Protein AF-0000000068982696 (afdb_homodimer)

Solvent-accessible surface area (backbone atoms only — not comparable to full-atom values): 43319 Å² total; per-residue (Å²): 103,42,32,35,38,34,48,49,33,62,62,40,74,55,32,46,50,93,62,37,48,34,61,42,66,50,52,76,34,31,22,33,53,43,37,49,58,43,50,60,74,65,67,52,79,41,38,38,39,28,29,24,48,69,35,64,60,50,55,68,69,53,71,69,84,76,60,41,81,28,71,33,89,66,88,45,38,60,27,46,47,56,51,49,44,51,91,78,49,61,61,69,41,34,32,36,36,41,50,18,42,29,33,55,49,49,59,67,50,52,52,50,38,53,67,60,36,80,62,45,32,12,36,41,33,47,75,45,96,74,43,79,82,39,29,19,55,40,65,56,98,90,34,70,53,36,58,40,43,49,92,74,38,48,77,73,51,66,67,40,35,37,29,56,52,76,35,36,24,34,31,24,49,55,50,70,60,42,54,82,68,58,57,42,90,56,99,79,57,34,21,52,52,56,52,48,49,40,53,33,40,76,67,72,43,52,68,42,76,45,65,63,93,50,76,65,31,56,44,60,50,62,30,38,61,44,43,35,52,51,36,50,53,51,39,48,52,55,43,50,54,42,41,77,63,51,40,44,57,75,41,68,87,35,49,44,62,24,58,46,81,47,70,36,54,63,24,38,40,33,40,57,24,38,38,29,45,54,31,38,38,28,36,43,21,37,37,36,38,44,24,38,41,25,37,29,40,37,24,38,50,17,36,38,36,40,41,22,42,37,29,42,25,41,38,29,32,48,21,40,38,28,39,45,19,36,39,29,53,58,20,40,37,30,38,45,22,38,35,16,36,51,21,36,36,28,42,19,38,36,29,45,41,18,34,42,48,29,50,22,40,42,36,34,28,43,37,24,41,47,18,41,43,30,45,43,24,34,45,39,25,63,80,88,84,53,76,32,48,33,38,36,26,39,47,16,37,36,25,35,45,17,37,40,35,38,61,31,40,39,20,38,46,12,34,34,38,62,50,13,47,41,67,60,66,41,57,57,56,21,35,36,38,11,58,71,81,89,82,87,72,84,86,67,77,79,76,69,69,76,129,102,42,32,34,39,33,47,49,32,61,60,37,72,67,49,73,54,91,63,37,49,35,63,42,68,50,52,75,35,30,22,32,53,43,37,49,58,42,50,60,76,65,68,51,79,40,39,36,39,26,29,24,48,67,34,63,59,51,56,70,70,54,72,70,84,76,59,40,80,29,70,34,89,66,88,45,37,60,27,48,47,57,52,48,44,50,92,78,50,60,60,68,40,35,32,37,35,42,48,18,42,28,32,53,48,48,59,68,50,51,51,49,39,53,67,60,36,78,63,46,33,12,34,40,32,48,74,43,94,73,43,81,82,39,29,19,55,39,66,56,97,89,34,72,52,38,58,38,44,49,93,74,39,49,78,74,50,66,68,41,34,38,28,57,52,76,35,35,25,33,30,23,49,53,50,71,60,42,54,83,67,59,60,39,90,56,98,81,56,33,21,52,50,58,54,48,48,38,52,33,40,75,66,71,43,51,67,42,77,44,65,60,94,50,76,64,30,57,45,60,51,60,31,64,66,44,43,52,52,50,38,53,53,49,44,48,49,56,46,50,55,42,17,70,61,16,34,40,43,67,40,69,87,37,48,45,64,25,59,48,80,46,70,35,48,51,23,39,41,31,38,56,23,36,38,30,44,56,31,39,38,27,35,43,20,36,36,35,38,44,23,37,42,27,36,28,40,37,24,38,50,16,36,40,36,39,42,23,41,37,30,43,27,41,38,28,34,48,21,40,38,28,37,46,18,37,39,31,53,58,21,39,38,30,38,44,21,37,35,14,35,52,20,36,38,27,45,20,38,36,29,45,42,17,34,40,49,29,49,24,39,43,34,36,27,42,37,26,40,48,19,41,43,29,45,43,23,34,44,40,26,62,69,88,61,47,76,33,49,34,38,36,26,41,47,17,37,38,25,31,47,18,37,40,35,38,62,30,40,39,20,36,46,13,35,34,38,62,48,13,57,42,69,60,68,42,58,59,68,34,80,49,75,43,75,40,73,70,44,75,44,76,86,52,77,78,89,74,87,82,131

InterPro domains:
  IPR001451 Hexapeptide repeat [PF00132] (279-310)
  IPR001451 Hexapeptide repeat [PF00132] (312-347)
  IPR001451 Hexapeptide repeat [PF00132] (390-424)
  IPR005882 Bifunctional protein GlmU [MF_01631] (1-447)
  IPR005882 Bifunctional protein GlmU [TIGR01173] (3-450)
  IPR011004 Trimeric LpxA-like superfamily [SSF51161] (250-431)
  IPR025877 MobA-like NTP transferase [PF12804] (5-120)
  IPR029044 Nucleotide-diphospho-sugar transferases [G3DSA:3.90.550.10] (1-222)
  IPR029044 Nucleotide-diphospho-sugar transferases [SSF53448] (1-318)
  IPR038009 GlmU, C-terminal LbH domain [cd03353] (246-438)
  IPR050065 Bifunctional protein GlmU-like [PTHR43584] (3-422)

pLDDT: mean 94.71, std 6.11, range [42.78, 98.94]

Organism: NCBI:txid743974

Structure (mmCIF, N/CA/C/O backbone):
data_AF-0000000068982696-model_v1
#
loop_
_entity.id
_entity.type
_entity.pdbx_description
1 polymer 'Bifunctional protein GlmU'
#
loop_
_atom_site.group_PDB
_atom_site.id
_atom_site.type_symbol
_atom_site.label_atom_id
_atom_site.label_alt_id
_atom_site.label_comp_id
_atom_site.label_asym_id
_atom_site.label_entity_id
_atom_site.label_seq_id
_atom_site.pdbx_PDB_ins_code
_atom_site.Cartn_x
_atom_site.Cartn_y
_atom_site.Cartn_z
_atom_site.occupancy
_atom_site.B_iso_or_equiv
_atom_site.auth_seq_id
_atom_site.auth_comp_id
_atom_site.auth_asym_id
_atom_site.auth_atom_id
_atom_site.pdbx_PDB_model_num
ATOM 1 N N . MET A 1 1 ? -44.125 -9.344 9.398 1 91.38 1 MET A N 1
ATOM 2 C CA . MET A 1 1 ? -43.375 -9.297 8.148 1 91.38 1 MET A CA 1
ATOM 3 C C . MET A 1 1 ? -42.25 -8.258 8.227 1 91.38 1 MET A C 1
ATOM 5 O O . MET A 1 1 ? -42.469 -7.145 8.711 1 91.38 1 MET A O 1
ATOM 9 N N . LEU A 1 2 ? -41.094 -8.656 7.824 1 96.94 2 LEU A N 1
ATOM 10 C CA . LEU A 1 2 ? -39.938 -7.762 7.895 1 96.94 2 LEU A CA 1
ATOM 11 C C . LEU A 1 2 ? -39.375 -7.484 6.5 1 96.94 2 LEU A C 1
ATOM 13 O O . LEU A 1 2 ? -39.188 -8.406 5.707 1 96.94 2 LEU A O 1
ATOM 17 N N . ASN A 1 3 ? -39.219 -6.215 6.203 1 97.94 3 ASN A N 1
ATOM 18 C CA . ASN A 1 3 ? -38.562 -5.766 4.98 1 97.94 3 ASN A CA 1
ATOM 19 C C . ASN A 1 3 ? -37.281 -4.977 5.281 1 97.94 3 ASN A C 1
ATOM 21 O O . ASN A 1 3 ? -37.125 -4.414 6.371 1 97.94 3 ASN A O 1
ATOM 25 N N . ILE A 1 4 ? -36.375 -5.043 4.324 1 98.5 4 ILE A N 1
ATOM 26 C CA . ILE A 1 4 ? -35.156 -4.266 4.449 1 98.5 4 ILE A CA 1
ATOM 27 C C . ILE A 1 4 ? -35.031 -3.32 3.256 1 98.5 4 ILE A C 1
ATOM 29 O O . ILE A 1 4 ? -35.219 -3.725 2.109 1 98.5 4 ILE A O 1
ATOM 33 N N . ILE A 1 5 ? -34.781 -2.082 3.52 1 98.56 5 ILE A N 1
ATOM 34 C CA . ILE A 1 5 ? -34.5 -1.074 2.506 1 98.56 5 ILE A CA 1
ATOM 35 C C . ILE A 1 5 ? -33.062 -0.605 2.645 1 98.56 5 ILE A C 1
ATOM 37 O O . ILE A 1 5 ? -32.656 -0.122 3.707 1 98.56 5 ILE A O 1
ATOM 41 N N . ILE A 1 6 ? -32.281 -0.773 1.6 1 98.38 6 ILE A N 1
ATOM 42 C CA . ILE A 1 6 ? -30.875 -0.358 1.62 1 98.38 6 ILE A CA 1
ATOM 43 C C . ILE A 1 6 ? -30.672 0.802 0.649 1 98.38 6 ILE A C 1
ATOM 45 O O . ILE A 1 6 ? -30.906 0.661 -0.554 1 98.38 6 ILE A O 1
ATOM 49 N N . LEU A 1 7 ? -30.266 1.928 1.17 1 97.25 7 LEU A N 1
ATOM 50 C CA . LEU A 1 7 ? -29.984 3.096 0.346 1 97.25 7 LEU A CA 1
ATOM 51 C C . LEU A 1 7 ? -28.578 3.004 -0.26 1 97.25 7 LEU A C 1
ATOM 53 O O . LEU A 1 7 ? -27.578 3.121 0.453 1 97.25 7 LEU A O 1
ATOM 57 N N . ALA A 1 8 ? -28.484 2.854 -1.595 1 95.69 8 ALA A N 1
ATOM 58 C CA . ALA A 1 8 ? -27.219 2.666 -2.279 1 95.69 8 ALA A CA 1
ATOM 59 C C . ALA A 1 8 ? -27.156 3.49 -3.561 1 95.69 8 ALA A C 1
ATOM 61 O O . ALA A 1 8 ? -26.562 3.061 -4.555 1 95.69 8 ALA A O 1
ATOM 62 N N . GLY A 1 9 ? -27.766 4.688 -3.537 1 91.38 9 GLY A N 1
ATOM 63 C CA . GLY A 1 9 ? -27.875 5.441 -4.773 1 91.38 9 GLY A CA 1
ATOM 64 C C . GLY A 1 9 ? -26.953 6.637 -4.836 1 91.38 9 GLY A C 1
ATOM 65 O O . GLY A 1 9 ? -26.828 7.289 -5.875 1 91.38 9 GLY A O 1
ATOM 66 N N . GLY A 1 10 ? -26.188 6.91 -3.855 1 85.19 10 GLY A N 1
ATOM 67 C CA . GLY A 1 10 ? -25.391 8.125 -3.795 1 85.19 10 GLY A CA 1
ATOM 68 C C . GLY A 1 10 ? -24.219 8.109 -4.746 1 85.19 10 GLY A C 1
ATOM 69 O O . GLY A 1 10 ? -23.625 7.059 -4.996 1 85.19 10 GLY A O 1
ATOM 70 N N . LYS A 1 11 ? -23.844 9.312 -5.312 1 81.75 11 LYS A N 1
ATOM 71 C CA . LYS A 1 11 ? -22.75 9.469 -6.277 1 81.75 11 LYS A CA 1
ATOM 72 C C . LYS A 1 11 ? -21.391 9.273 -5.617 1 81.75 11 LYS A C 1
ATOM 74 O O . LYS A 1 11 ? -20.516 8.633 -6.188 1 81.75 11 LYS A O 1
ATOM 79 N N . GLY A 1 12 ? -21.281 9.773 -4.453 1 87.31 12 GLY A N 1
ATOM 80 C CA . GLY A 1 12 ? -20 9.68 -3.766 1 87.31 12 GLY A CA 1
ATOM 81 C C . GLY A 1 12 ? -18.891 10.461 -4.453 1 87.31 12 GLY A C 1
ATOM 82 O O . GLY A 1 12 ? -17.797 9.938 -4.676 1 87.31 12 GLY A O 1
ATOM 83 N N . THR A 1 13 ? -19.094 11.742 -4.793 1 88 13 THR A N 1
ATOM 84 C CA . THR A 1 13 ? -18.203 12.578 -5.586 1 88 13 THR A CA 1
ATOM 85 C C . THR A 1 13 ? -16.859 12.766 -4.883 1 88 13 THR A C 1
ATOM 87 O O . THR A 1 13 ? -15.82 12.867 -5.535 1 88 13 THR A O 1
ATOM 90 N N . ARG A 1 14 ? -16.828 12.68 -3.613 1 90.69 14 ARG A N 1
ATOM 91 C CA . ARG A 1 14 ? -15.625 12.922 -2.838 1 90.69 14 ARG A CA 1
ATOM 92 C C . ARG A 1 14 ? -14.672 11.727 -2.908 1 90.69 14 ARG A C 1
ATOM 94 O O . ARG A 1 14 ? -13.508 11.836 -2.537 1 90.69 14 ARG A O 1
ATOM 101 N N . MET A 1 15 ? -15.164 10.641 -3.369 1 93.31 15 MET A N 1
ATOM 102 C CA . MET A 1 15 ? -14.328 9.453 -3.549 1 93.31 15 MET A CA 1
ATOM 103 C C . MET A 1 15 ? -13.406 9.617 -4.758 1 93.31 15 MET A C 1
ATOM 105 O O . MET A 1 15 ? -12.391 8.93 -4.867 1 93.31 15 MET A O 1
ATOM 109 N N . LYS A 1 16 ? -13.812 10.516 -5.723 1 94.06 16 LYS A N 1
ATOM 110 C CA . LYS A 1 16 ? -13.086 10.727 -6.973 1 94.06 16 LYS A CA 1
ATOM 111 C C . LYS A 1 16 ? -12.836 9.398 -7.688 1 94.06 16 LYS A C 1
ATOM 113 O O . LYS A 1 16 ? -11.703 9.102 -8.07 1 94.06 16 LYS A O 1
ATOM 118 N N . SER A 1 17 ? -13.836 8.68 -7.867 1 93.56 17 SER A N 1
ATOM 119 C CA . SER A 1 17 ? -13.781 7.355 -8.469 1 93.56 17 SER A CA 1
ATOM 120 C C . SER A 1 17 ? -14.891 7.176 -9.508 1 93.56 17 SER A C 1
ATOM 122 O O . SER A 1 17 ? -15.961 7.766 -9.383 1 93.56 17 SER A O 1
ATOM 124 N N . VAL A 1 18 ? -14.555 6.359 -10.453 1 89.69 18 VAL A N 1
ATOM 125 C CA . VAL A 1 18 ? -15.586 5.949 -11.398 1 89.69 18 VAL A CA 1
ATOM 126 C C . VAL A 1 18 ? -16.5 4.906 -10.758 1 89.69 18 VAL A C 1
ATOM 128 O O . VAL A 1 18 ? -17.688 4.82 -11.086 1 89.69 18 VAL A O 1
ATOM 131 N N . LYS A 1 19 ? -16.031 4.211 -9.883 1 91.81 19 LYS A N 1
ATOM 132 C CA . LYS A 1 19 ? -16.781 3.18 -9.164 1 91.81 19 LYS A CA 1
ATOM 133 C C . LYS A 1 19 ? -17.672 3.793 -8.102 1 91.81 19 LYS A C 1
ATOM 135 O O . LYS A 1 19 ? -17.234 4.633 -7.312 1 91.81 19 LYS A O 1
ATOM 140 N N . PRO A 1 20 ? -18.922 3.346 -8.094 1 94.12 20 PRO A N 1
ATOM 141 C CA . PRO A 1 20 ? -19.812 3.844 -7.051 1 94.12 20 PRO A CA 1
ATOM 142 C C . PRO A 1 20 ? -19.234 3.666 -5.648 1 94.12 20 PRO A C 1
ATOM 144 O O . PRO A 1 20 ? -18.531 2.688 -5.387 1 94.12 20 PRO A O 1
ATOM 147 N N . LYS A 1 21 ? -19.641 4.574 -4.809 1 94.25 21 LYS A N 1
ATOM 148 C CA . LYS A 1 21 ? -19.125 4.594 -3.445 1 94.25 21 LYS A CA 1
ATOM 149 C C . LYS A 1 21 ? -19.391 3.271 -2.734 1 94.25 21 LYS A C 1
ATOM 151 O O . LYS A 1 21 ? -18.531 2.744 -2.043 1 94.25 21 LYS A O 1
ATOM 156 N N . VAL A 1 22 ? -20.547 2.699 -2.936 1 96.5 22 VAL A N 1
ATOM 157 C CA . VAL A 1 22 ? -20.984 1.514 -2.203 1 96.5 22 VAL A CA 1
ATOM 158 C C . VAL A 1 22 ? -20.203 0.293 -2.697 1 96.5 22 VAL A C 1
ATOM 160 O O . VAL A 1 22 ? -20.234 -0.768 -2.068 1 96.5 22 VAL A O 1
ATOM 163 N N . LEU A 1 23 ? -19.5 0.476 -3.836 1 96.19 23 LEU A N 1
ATOM 164 C CA . LEU A 1 23 ? -18.719 -0.63 -4.371 1 96.19 23 LEU A CA 1
ATOM 165 C C . LEU A 1 23 ? -17.266 -0.528 -3.924 1 96.19 23 LEU A C 1
ATOM 167 O O . LEU A 1 23 ? -16.469 -1.426 -4.195 1 96.19 23 LEU A O 1
ATOM 171 N N . GLN A 1 24 ? -16.922 0.599 -3.289 1 96.25 24 GLN A N 1
ATOM 172 C CA . GLN A 1 24 ? -15.578 0.673 -2.709 1 96.25 24 GLN A CA 1
ATOM 173 C C . GLN A 1 24 ? -15.375 -0.421 -1.666 1 96.25 24 GLN A C 1
ATOM 175 O O . GLN A 1 24 ? -16.328 -0.862 -1.021 1 96.25 24 GLN A O 1
ATOM 180 N N . THR A 1 25 ? -14.109 -0.812 -1.493 1 96.56 25 THR A N 1
ATOM 181 C CA . THR A 1 25 ? -13.891 -2.021 -0.711 1 96.56 25 THR A CA 1
ATOM 182 C C . THR A 1 25 ? -13.352 -1.678 0.677 1 96.56 25 THR A C 1
ATOM 184 O O . THR A 1 25 ? -12.539 -0.761 0.826 1 96.56 25 THR A O 1
ATOM 187 N N . LEU A 1 26 ? -13.852 -2.338 1.652 1 98 26 LEU A N 1
ATOM 188 C CA . LEU A 1 26 ? -13.414 -2.371 3.045 1 98 26 LEU A CA 1
ATOM 189 C C . LEU A 1 26 ? -13.102 -3.799 3.48 1 98 26 LEU A C 1
ATOM 191 O O . LEU A 1 26 ? -13.961 -4.676 3.422 1 98 26 LEU A O 1
ATOM 195 N N . ALA A 1 27 ? -11.82 -4.031 3.908 1 97.44 27 ALA A N 1
ATOM 196 C CA . ALA A 1 27 ? -11.344 -5.367 4.262 1 97.44 27 ALA A CA 1
ATOM 197 C C . ALA A 1 27 ? -11.57 -6.352 3.121 1 97.44 27 ALA A C 1
ATOM 199 O O . ALA A 1 27 ? -12.016 -7.48 3.348 1 97.44 27 ALA A O 1
ATOM 200 N N . GLY A 1 28 ? -11.43 -5.867 1.941 1 95.19 28 GLY A N 1
ATOM 201 C CA . GLY A 1 28 ? -11.445 -6.719 0.762 1 95.19 28 GLY A CA 1
ATOM 202 C C . GLY A 1 28 ? -12.844 -6.953 0.217 1 95.19 28 GLY A C 1
ATOM 203 O O . GLY A 1 28 ? -13.016 -7.652 -0.785 1 95.19 28 GLY A O 1
ATOM 204 N N . LYS A 1 29 ? -13.797 -6.348 0.81 1 96.19 29 LYS A N 1
ATOM 205 C CA . LYS A 1 29 ? -15.203 -6.551 0.445 1 96.19 29 LYS A CA 1
ATOM 206 C C . LYS A 1 29 ? -15.898 -5.219 0.189 1 96.19 29 LYS A C 1
ATOM 208 O O . LYS A 1 29 ? -15.703 -4.258 0.936 1 96.19 29 LYS A O 1
ATOM 213 N N . PRO A 1 30 ? -16.75 -5.168 -0.895 1 97.25 30 PRO A N 1
ATOM 214 C CA . PRO A 1 30 ? -17.484 -3.922 -1.114 1 97.25 30 PRO A CA 1
ATOM 215 C C . PRO A 1 30 ? -18.297 -3.498 0.106 1 97.25 30 PRO A C 1
ATOM 217 O O . PRO A 1 30 ? -18.812 -4.348 0.832 1 97.25 30 PRO A O 1
ATOM 220 N N . LEU A 1 31 ? -18.438 -2.195 0.302 1 98.06 31 LEU A N 1
ATOM 221 C CA . LEU A 1 31 ? -19.234 -1.678 1.411 1 98.06 31 LEU A CA 1
ATOM 222 C C . LEU A 1 31 ? -20.641 -2.287 1.408 1 98.06 31 LEU A C 1
ATOM 224 O O . LEU A 1 31 ? -21.109 -2.785 2.436 1 98.06 31 LEU A O 1
ATOM 228 N N . LEU A 1 32 ? -21.188 -2.322 0.237 1 97.56 32 LEU A N 1
ATOM 229 C CA . LEU A 1 32 ? -22.547 -2.836 0.088 1 97.56 32 LEU A CA 1
ATOM 230 C C . LEU A 1 32 ? -22.609 -4.32 0.433 1 97.56 32 LEU A C 1
ATOM 232 O O . LEU A 1 32 ? -23.594 -4.789 1 1 97.56 32 LEU A O 1
ATOM 236 N N . ARG A 1 33 ? -21.656 -5.059 0.091 1 97.56 33 ARG A N 1
ATOM 237 C CA . ARG A 1 33 ? -21.625 -6.488 0.378 1 97.56 33 ARG A CA 1
ATOM 238 C C . ARG A 1 33 ? -21.625 -6.746 1.881 1 97.56 33 ARG A C 1
ATOM 240 O O . ARG A 1 33 ? -22.25 -7.691 2.355 1 97.56 33 ARG A O 1
ATOM 247 N N . HIS A 1 34 ? -20.906 -5.934 2.654 1 98 34 HIS A N 1
ATOM 248 C CA . HIS A 1 34 ? -20.953 -6.039 4.109 1 98 34 HIS A CA 1
ATOM 249 C C . HIS A 1 34 ? -22.391 -5.926 4.621 1 98 34 HIS A C 1
ATOM 251 O O . HIS A 1 34 ? -22.812 -6.727 5.457 1 98 34 HIS A O 1
ATOM 257 N N . VAL A 1 35 ? -23.078 -4.961 4.129 1 98.06 35 VAL A N 1
ATOM 258 C CA . VAL A 1 35 ? -24.453 -4.699 4.547 1 98.06 35 VAL A CA 1
ATOM 259 C C . VAL A 1 35 ? -25.328 -5.883 4.176 1 98.06 35 VAL A C 1
ATOM 261 O O . VAL A 1 35 ? -26.078 -6.402 5.016 1 98.06 35 VAL A O 1
ATOM 264 N N . LEU A 1 36 ? -25.172 -6.352 2.969 1 97.5 36 LEU A N 1
ATOM 265 C CA . LEU A 1 36 ? -26 -7.441 2.465 1 97.5 36 LEU A CA 1
ATOM 266 C C . LEU A 1 36 ? -25.734 -8.727 3.242 1 97.5 36 LEU A C 1
ATOM 268 O O . LEU A 1 36 ? -26.656 -9.484 3.533 1 97.5 36 LEU A O 1
ATOM 272 N N . ASP A 1 37 ? -24.531 -8.992 3.541 1 96.44 37 ASP A N 1
ATOM 273 C CA . ASP A 1 37 ? -24.188 -10.195 4.301 1 96.44 37 ASP A CA 1
ATOM 274 C C . ASP A 1 37 ? -24.859 -10.188 5.672 1 96.44 37 ASP A C 1
ATOM 276 O O . ASP A 1 37 ? -25.375 -11.211 6.117 1 96.44 37 ASP A O 1
ATOM 280 N N . THR A 1 38 ? -24.875 -9.047 6.34 1 97 38 THR A N 1
ATOM 281 C CA . THR A 1 38 ? -25.547 -8.914 7.633 1 97 38 THR A CA 1
ATOM 282 C C . THR A 1 38 ? -27.047 -9.094 7.48 1 97 38 THR A C 1
ATOM 284 O O . THR A 1 38 ? -27.688 -9.789 8.281 1 97 38 THR A O 1
ATOM 287 N N . CYS A 1 39 ? -27.578 -8.539 6.441 1 96.12 39 CYS A N 1
ATOM 288 C CA . CYS A 1 39 ? -29.016 -8.586 6.188 1 96.12 39 CYS A CA 1
ATOM 289 C C . CYS A 1 39 ? -29.469 -10.016 5.93 1 96.12 39 CYS A C 1
ATOM 291 O O . CYS A 1 39 ? -30.578 -10.398 6.312 1 96.12 39 CYS A O 1
ATOM 293 N N . ARG A 1 40 ? -28.641 -10.758 5.266 1 95.25 40 ARG A N 1
ATOM 294 C CA . ARG A 1 40 ? -28.984 -12.141 4.957 1 95.25 40 ARG A CA 1
ATOM 295 C C . ARG A 1 40 ? -29.266 -12.938 6.227 1 95.25 40 ARG A C 1
ATOM 297 O O . ARG A 1 40 ? -30.156 -13.789 6.246 1 95.25 40 ARG A O 1
ATOM 304 N N . ALA A 1 41 ? -28.641 -12.594 7.242 1 95 41 ALA A N 1
ATOM 305 C CA . ALA A 1 41 ? -28.781 -13.305 8.508 1 95 41 ALA A CA 1
ATOM 306 C C . ALA A 1 41 ? -30.078 -12.93 9.219 1 95 41 ALA A C 1
ATOM 308 O O . ALA A 1 41 ? -30.5 -13.617 10.148 1 95 41 ALA A O 1
ATOM 309 N N . LEU A 1 42 ? -30.734 -11.883 8.805 1 96.19 42 LEU A N 1
ATOM 310 C CA . LEU A 1 42 ? -31.969 -11.422 9.414 1 96.19 42 LEU A CA 1
ATOM 311 C C . LEU A 1 42 ? -33.188 -12.164 8.836 1 96.19 42 LEU A C 1
ATOM 313 O O . LEU A 1 42 ? -34.281 -12.125 9.406 1 96.19 42 LEU A O 1
ATOM 317 N N . ASN A 1 43 ? -33.031 -12.867 7.758 1 92.88 43 ASN A N 1
ATOM 318 C CA . ASN A 1 43 ? -34.062 -13.633 7.094 1 92.88 43 ASN A CA 1
ATOM 319 C C . ASN A 1 43 ? -35.312 -12.789 6.863 1 92.88 43 ASN A C 1
ATOM 321 O O . ASN A 1 43 ? -36.438 -13.195 7.23 1 92.88 43 ASN A O 1
ATOM 325 N N . ALA A 1 44 ? -35.219 -11.648 6.281 1 95.88 44 ALA A N 1
ATOM 326 C CA . ALA A 1 44 ? -36.344 -10.758 5.984 1 95.88 44 ALA A CA 1
ATOM 327 C C . ALA A 1 44 ? -37.156 -11.281 4.801 1 95.88 44 ALA A C 1
ATOM 329 O O . ALA A 1 44 ? -36.656 -12.086 4.008 1 95.88 44 ALA A O 1
ATOM 330 N N . ASP A 1 45 ? -38.375 -10.836 4.738 1 96.19 45 ASP A N 1
ATOM 331 C CA . ASP A 1 45 ? -39.25 -11.25 3.652 1 96.19 45 ASP A CA 1
ATOM 332 C C . ASP A 1 45 ? -38.812 -10.633 2.324 1 96.19 45 ASP A C 1
ATOM 334 O O . ASP A 1 45 ? -38.875 -11.281 1.282 1 96.19 45 ASP A O 1
ATOM 338 N N . ASN A 1 46 ? -38.406 -9.414 2.383 1 96.19 46 ASN A N 1
ATOM 339 C CA . ASN A 1 46 ? -37.938 -8.688 1.201 1 96.19 46 ASN A CA 1
ATOM 340 C C . ASN A 1 46 ? -36.75 -7.789 1.519 1 96.19 46 ASN A C 1
ATOM 342 O O . ASN A 1 46 ? -36.656 -7.238 2.615 1 96.19 46 ASN A O 1
ATOM 346 N N . THR A 1 47 ? -35.875 -7.77 0.532 1 97.88 47 THR A N 1
ATOM 347 C CA . THR A 1 47 ? -34.812 -6.797 0.561 1 97.88 47 THR A CA 1
ATOM 348 C C . THR A 1 47 ? -34.844 -5.895 -0.669 1 97.88 47 THR A C 1
ATOM 350 O O . THR A 1 47 ? -34.719 -6.371 -1.799 1 97.88 47 THR A O 1
ATOM 353 N N . ILE A 1 48 ? -35.094 -4.621 -0.451 1 98 48 ILE A N 1
ATOM 354 C CA . ILE A 1 48 ? -35.156 -3.625 -1.514 1 98 48 ILE A CA 1
ATOM 355 C C . ILE A 1 48 ? -33.875 -2.801 -1.554 1 98 48 ILE A C 1
ATOM 357 O O . ILE A 1 48 ? -33.531 -2.139 -0.574 1 98 48 ILE A O 1
ATOM 361 N N . LEU A 1 49 ? -33.219 -2.855 -2.656 1 97.75 49 LEU A N 1
ATOM 362 C CA . LEU A 1 49 ? -31.984 -2.102 -2.848 1 97.75 49 LEU A CA 1
ATOM 363 C C . LEU A 1 49 ? -32.219 -0.896 -3.752 1 97.75 49 LEU A C 1
ATOM 365 O O . LEU A 1 49 ? -32.594 -1.052 -4.91 1 97.75 49 LEU A O 1
ATOM 369 N N . ILE A 1 50 ? -31.969 0.294 -3.164 1 97.69 50 ILE A N 1
ATOM 370 C CA . ILE A 1 50 ? -32.125 1.528 -3.93 1 97.69 50 ILE A CA 1
ATOM 371 C C . ILE A 1 50 ? -30.797 1.865 -4.613 1 97.69 50 ILE A C 1
ATOM 373 O O . ILE A 1 50 ? -29.812 2.188 -3.943 1 97.69 50 ILE A O 1
ATOM 377 N N . TYR A 1 51 ? -30.781 1.802 -5.941 1 95.75 51 TYR A N 1
ATOM 378 C CA . TYR A 1 51 ? -29.562 2.137 -6.668 1 95.75 51 TYR A CA 1
ATOM 379 C C . TYR A 1 51 ? -29.766 3.396 -7.504 1 95.75 51 TYR A C 1
ATOM 381 O O . TYR A 1 51 ? -30.891 3.836 -7.723 1 95.75 51 TYR A O 1
ATOM 389 N N . GLY A 1 52 ? -28.703 4.09 -7.922 1 92.94 52 GLY A N 1
ATOM 390 C CA . GLY A 1 52 ? -28.75 5.32 -8.695 1 92.94 52 GLY A CA 1
ATOM 391 C C . GLY A 1 52 ? -27.547 5.512 -9.594 1 92.94 52 GLY A C 1
ATOM 392 O O . GLY A 1 52 ? -27.438 4.879 -10.648 1 92.94 52 GLY A O 1
ATOM 393 N N . TYR A 1 53 ? -26.609 6.328 -9.117 1 84.06 53 TYR A N 1
ATOM 394 C CA . TYR A 1 53 ? -25.422 6.664 -9.891 1 84.06 53 TYR A CA 1
ATOM 395 C C . TYR A 1 53 ? -24.641 5.406 -10.281 1 84.06 53 TYR A C 1
ATOM 397 O O . TYR A 1 53 ? -24.312 4.582 -9.43 1 84.06 53 TYR A O 1
ATOM 405 N N . ASN A 1 54 ? -24.344 5.277 -11.656 1 88.88 54 ASN A N 1
ATOM 406 C CA . ASN A 1 54 ? -23.625 4.125 -12.18 1 88.88 54 ASN A CA 1
ATOM 407 C C . ASN A 1 54 ? -24.188 2.816 -11.625 1 88.88 54 ASN A C 1
ATOM 409 O O . ASN A 1 54 ? -23.438 1.904 -11.289 1 88.88 54 ASN A O 1
ATOM 413 N N . GLY A 1 55 ? -25.469 2.779 -11.555 1 91.44 55 GLY A N 1
ATOM 414 C CA . GLY A 1 55 ? -26.203 1.67 -10.953 1 91.44 55 GLY A CA 1
ATOM 415 C C . GLY A 1 55 ? -25.953 0.347 -11.656 1 91.44 55 GLY A C 1
ATOM 416 O O . GLY A 1 55 ? -25.984 -0.71 -11.023 1 91.44 55 GLY A O 1
ATOM 417 N N . GLN A 1 56 ? -25.609 0.397 -12.891 1 93.31 56 GLN A N 1
ATOM 418 C CA . GLN A 1 56 ? -25.344 -0.841 -13.617 1 93.31 56 GLN A CA 1
ATOM 419 C C . GLN A 1 56 ? -24.125 -1.555 -13.047 1 93.31 56 GLN A C 1
ATOM 421 O O . GLN A 1 56 ? -24.094 -2.783 -12.961 1 93.31 56 GLN A O 1
ATOM 426 N N . MET A 1 57 ? -23.203 -0.81 -12.68 1 94.5 57 MET A N 1
ATOM 427 C CA . MET A 1 57 ? -22.016 -1.394 -12.055 1 94.5 57 MET A CA 1
ATOM 428 C C . MET A 1 57 ? -22.391 -2.141 -10.781 1 94.5 57 MET A C 1
ATOM 430 O O . MET A 1 57 ? -21.828 -3.203 -10.5 1 94.5 57 MET A O 1
ATOM 434 N N . VAL A 1 58 ? -23.312 -1.577 -10.047 1 95.56 58 VAL A N 1
ATOM 435 C CA . VAL A 1 58 ? -23.75 -2.211 -8.805 1 95.56 58 VAL A CA 1
ATOM 436 C C . VAL A 1 58 ? -24.453 -3.525 -9.125 1 95.56 58 VAL A C 1
ATOM 438 O O . VAL A 1 58 ? -24.172 -4.559 -8.516 1 95.56 58 VAL A O 1
ATOM 441 N N . LYS A 1 59 ? -25.281 -3.525 -10.102 1 95 59 LYS A N 1
ATOM 442 C CA . LYS A 1 59 ? -26.031 -4.707 -10.5 1 95 59 LYS A CA 1
ATOM 443 C C . LYS A 1 59 ? -25.109 -5.801 -11.031 1 95 59 LYS A C 1
ATOM 445 O O . LYS A 1 59 ? -25.375 -6.988 -10.836 1 95 59 LYS A O 1
ATOM 450 N N . ASP A 1 60 ? -24.047 -5.371 -11.672 1 95.12 60 ASP A N 1
ATOM 451 C CA . ASP A 1 60 ? -23.078 -6.324 -12.219 1 95.12 60 ASP A CA 1
ATOM 452 C C . ASP A 1 60 ? -22.297 -7.02 -11.109 1 95.12 60 ASP A C 1
ATOM 454 O O . ASP A 1 60 ? -21.984 -8.203 -11.227 1 95.12 60 ASP A O 1
ATOM 458 N N . GLU A 1 61 ? -22.078 -6.328 -10.125 1 94.31 61 GLU A N 1
ATOM 459 C CA . GLU A 1 61 ? -21.219 -6.852 -9.062 1 94.31 61 GLU A CA 1
ATOM 460 C C . GLU A 1 61 ? -22.047 -7.598 -8.016 1 94.31 61 GLU A C 1
ATOM 462 O O . GLU A 1 61 ? -21.578 -8.578 -7.434 1 94.31 61 GLU A O 1
ATOM 467 N N . ILE A 1 62 ? -23.172 -7.051 -7.715 1 95.25 62 ILE A N 1
ATOM 468 C CA . ILE A 1 62 ? -24.062 -7.664 -6.738 1 95.25 62 ILE A CA 1
ATOM 469 C C . ILE A 1 62 ? -25.062 -8.562 -7.457 1 95.25 62 ILE A C 1
ATOM 471 O O . ILE A 1 62 ? -26.062 -8.086 -7.996 1 95.25 62 ILE A O 1
ATOM 475 N N . THR A 1 63 ? -24.859 -9.906 -7.332 1 90.69 63 THR A N 1
ATOM 476 C CA . THR A 1 63 ? -25.641 -10.812 -8.164 1 90.69 63 THR A CA 1
ATOM 477 C C . THR A 1 63 ? -26.609 -11.625 -7.305 1 90.69 63 THR A C 1
ATOM 479 O O . THR A 1 63 ? -27.125 -12.656 -7.75 1 90.69 63 THR A O 1
ATOM 482 N N . ASP A 1 64 ? -26.906 -11.117 -6.199 1 90.75 64 ASP A N 1
ATOM 483 C CA . ASP A 1 64 ? -27.875 -11.797 -5.348 1 90.75 64 ASP A CA 1
ATOM 484 C C . ASP A 1 64 ? -29.234 -11.898 -6.035 1 90.75 64 ASP A C 1
ATOM 486 O O . ASP A 1 64 ? -29.703 -10.938 -6.645 1 90.75 64 ASP A O 1
ATOM 490 N N . SER A 1 65 ? -29.859 -13.078 -5.973 1 85.88 65 SER A N 1
ATOM 491 C CA . SER A 1 65 ? -31.094 -13.336 -6.723 1 85.88 65 SER A CA 1
ATOM 492 C C . SER A 1 65 ? -32.312 -12.859 -5.961 1 85.88 65 SER A C 1
ATOM 494 O O . SER A 1 65 ? -33.406 -12.695 -6.543 1 85.88 65 SER A O 1
ATOM 496 N N . ASP A 1 66 ? -32.25 -12.586 -4.746 1 91.81 66 ASP A N 1
ATOM 497 C CA . ASP A 1 66 ? -33.438 -12.305 -3.938 1 91.81 66 ASP A CA 1
ATOM 498 C C . ASP A 1 66 ? -33.562 -10.812 -3.633 1 91.81 66 ASP A C 1
ATOM 500 O O . ASP A 1 66 ? -34.281 -10.422 -2.715 1 91.81 66 ASP A O 1
ATOM 504 N N . LEU A 1 67 ? -33.031 -9.992 -4.441 1 95.94 67 LEU A N 1
ATOM 505 C CA . LEU A 1 67 ? -33.062 -8.547 -4.215 1 95.94 67 LEU A CA 1
ATOM 506 C C . LEU A 1 67 ? -34.125 -7.902 -5.109 1 95.94 67 LEU A C 1
ATOM 508 O O . LEU A 1 67 ? -34.281 -8.273 -6.277 1 95.94 67 LEU A O 1
ATOM 512 N N . ILE A 1 68 ? -34.844 -6.984 -4.559 1 97.12 68 ILE A N 1
ATOM 513 C CA . ILE A 1 68 ? -35.688 -6.09 -5.328 1 97.12 68 ILE A CA 1
ATOM 514 C C . ILE A 1 68 ? -34.938 -4.785 -5.617 1 97.12 68 ILE A C 1
ATOM 516 O O . ILE A 1 68 ? -34.531 -4.09 -4.695 1 97.12 68 ILE A O 1
ATOM 520 N N . TRP A 1 69 ? -34.844 -4.469 -6.906 1 96.75 69 TRP A N 1
ATOM 521 C CA . TRP A 1 69 ? -34.094 -3.283 -7.316 1 96.75 69 TRP A CA 1
ATOM 522 C C . TRP A 1 69 ? -35.031 -2.105 -7.559 1 96.75 69 TRP A C 1
ATOM 524 O O . TRP A 1 69 ? -36 -2.217 -8.32 1 96.75 69 TRP A O 1
ATOM 534 N N . ALA A 1 70 ? -34.812 -1.04 -6.863 1 96.88 70 ALA A N 1
ATOM 535 C CA . ALA A 1 70 ? -35.562 0.21 -7.082 1 96.88 70 ALA A CA 1
ATOM 536 C C . ALA A 1 70 ? -34.594 1.337 -7.465 1 96.88 70 ALA A C 1
ATOM 538 O O . ALA A 1 70 ? -33.594 1.575 -6.781 1 96.88 70 ALA A O 1
ATOM 539 N N . GLU A 1 71 ? -34.906 2.074 -8.516 1 95.94 71 GLU A N 1
ATOM 540 C CA . GLU A 1 71 ? -34 3.088 -9.039 1 95.94 71 GLU A CA 1
ATOM 541 C C . GLU A 1 71 ? -34.344 4.473 -8.5 1 95.94 71 GLU A C 1
ATOM 543 O O . GLU A 1 71 ? -35.5 4.863 -8.477 1 95.94 71 GLU A O 1
ATOM 548 N N . GLN A 1 72 ? -33.312 5.062 -7.996 1 95.19 72 GLN A N 1
ATOM 549 C CA . GLN A 1 72 ? -33.375 6.5 -7.746 1 95.19 72 GLN A CA 1
ATOM 550 C C . GLN A 1 72 ? -32.688 7.281 -8.859 1 95.19 72 GLN A C 1
ATOM 552 O O . GLN A 1 72 ? -31.484 7.602 -8.75 1 95.19 72 GLN A O 1
ATOM 557 N N . ALA A 1 73 ? -33.344 7.719 -9.82 1 91 73 ALA A N 1
ATOM 558 C CA . ALA A 1 73 ? -32.781 8.328 -11.023 1 91 73 ALA A CA 1
ATOM 559 C C . ALA A 1 73 ? -32.156 9.68 -10.703 1 91 73 ALA A C 1
ATOM 561 O O . ALA A 1 73 ? -31.078 10.008 -11.234 1 91 73 ALA A O 1
ATOM 562 N N . GLU A 1 74 ? -32.844 10.422 -9.867 1 90.69 74 GLU A N 1
ATOM 563 C CA . GLU A 1 74 ? -32.312 11.695 -9.375 1 90.69 74 GLU A CA 1
ATOM 564 C C . GLU A 1 74 ? -32.062 11.641 -7.875 1 90.69 74 GLU A C 1
ATOM 566 O O . GLU A 1 74 ? -32.938 11.219 -7.105 1 90.69 74 GLU A O 1
ATOM 571 N N . GLN A 1 75 ? -30.891 12.031 -7.559 1 88.25 75 GLN A N 1
ATOM 572 C CA . GLN A 1 75 ? -30.547 12.008 -6.145 1 88.25 75 GLN A CA 1
ATOM 573 C C . GLN A 1 75 ? -31.078 13.234 -5.418 1 88.25 75 GLN A C 1
ATOM 575 O O . GLN A 1 75 ? -30.359 14.227 -5.246 1 88.25 75 GLN A O 1
ATOM 580 N N . LEU A 1 76 ? -32.219 13.102 -4.84 1 92 76 LEU A N 1
ATOM 581 C CA . LEU A 1 76 ? -32.906 14.242 -4.246 1 92 76 LEU A CA 1
ATOM 582 C C . LEU A 1 76 ? -32.969 14.109 -2.727 1 92 76 LEU A C 1
ATOM 584 O O . LEU A 1 76 ? -33.844 14.688 -2.082 1 92 76 LEU A O 1
ATOM 588 N N . GLY A 1 77 ? -32.156 13.211 -2.182 1 91.75 77 GLY A N 1
ATOM 589 C CA . GLY A 1 77 ? -32.094 13.07 -0.736 1 91.75 77 GLY A CA 1
ATOM 590 C C . GLY A 1 77 ? -32.469 11.68 -0.258 1 91.75 77 GLY A C 1
ATOM 591 O O . GLY A 1 77 ? -33 10.867 -1.034 1 91.75 77 GLY A O 1
ATOM 592 N N . THR A 1 78 ? -32.312 11.453 1.018 1 93.31 78 THR A N 1
ATOM 593 C CA . THR A 1 78 ? -32.531 10.141 1.619 1 93.31 78 THR A CA 1
ATOM 594 C C . THR A 1 78 ? -34.031 9.805 1.683 1 93.31 78 THR A C 1
ATOM 596 O O . THR A 1 78 ? -34.406 8.648 1.517 1 93.31 78 THR A O 1
ATOM 599 N N . GLY A 1 79 ? -34.812 10.828 2.002 1 96 79 GLY A N 1
ATOM 600 C CA . GLY A 1 79 ? -36.25 10.609 1.979 1 96 79 GLY A CA 1
ATOM 601 C C . GLY A 1 79 ? -36.75 10.18 0.619 1 96 79 GLY A C 1
ATOM 602 O O . GLY A 1 79 ? -37.594 9.273 0.522 1 96 79 GLY A O 1
ATOM 603 N N . HIS A 1 80 ? -36.25 10.867 -0.353 1 96 80 HIS A N 1
ATOM 604 C CA . HIS A 1 80 ? -36.594 10.508 -1.722 1 96 80 HIS A CA 1
ATOM 605 C C . HIS A 1 80 ? -36.188 9.078 -2.045 1 96 80 HIS A C 1
ATOM 607 O O . HIS A 1 80 ? -36.906 8.344 -2.707 1 96 80 HIS A O 1
ATOM 613 N N . ALA A 1 81 ? -35.062 8.688 -1.597 1 96.19 81 ALA A N 1
ATOM 614 C CA . ALA A 1 81 ? -34.562 7.324 -1.811 1 96.19 81 ALA A CA 1
ATOM 615 C C . ALA A 1 81 ? -35.531 6.297 -1.257 1 96.19 81 ALA A C 1
ATOM 617 O O . ALA A 1 81 ? -35.906 5.348 -1.952 1 96.19 81 ALA A O 1
ATOM 618 N N . VAL A 1 82 ? -35.969 6.488 -0.053 1 97.56 82 VAL A N 1
ATOM 619 C CA . VAL A 1 82 ? -36.875 5.543 0.579 1 97.56 82 VAL A CA 1
ATOM 620 C C . VAL A 1 82 ? -38.219 5.566 -0.143 1 97.56 82 VAL A C 1
ATOM 622 O O . VAL A 1 82 ? -38.906 4.535 -0.244 1 97.56 8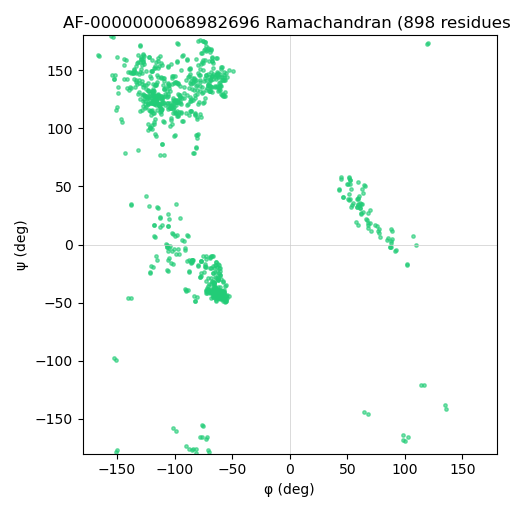2 VAL A O 1
ATOM 625 N N . GLN A 1 83 ? -38.625 6.688 -0.68 1 97.31 83 GLN A N 1
ATOM 626 C CA . GLN A 1 83 ? -39.844 6.785 -1.456 1 97.31 83 GLN A CA 1
ATOM 627 C C . GLN A 1 83 ? -39.844 5.801 -2.621 1 97.31 83 GLN A C 1
ATOM 629 O O . GLN A 1 83 ? -40.875 5.273 -3 1 97.31 83 GLN A O 1
ATOM 634 N N . MET A 1 84 ? -38.688 5.598 -3.182 1 96.81 84 MET A N 1
ATOM 635 C CA . MET A 1 84 ? -38.562 4.699 -4.324 1 96.81 84 MET A CA 1
ATOM 636 C C . MET A 1 84 ? -38.906 3.266 -3.93 1 96.81 84 MET A C 1
ATOM 638 O O . MET A 1 84 ? -39.188 2.432 -4.793 1 96.81 84 MET A O 1
ATOM 642 N N . ALA A 1 85 ? -38.906 2.988 -2.662 1 97.31 85 ALA A N 1
ATOM 643 C CA . ALA A 1 85 ? -39.188 1.641 -2.176 1 97.31 85 ALA A CA 1
ATOM 644 C C . ALA A 1 85 ? -40.719 1.416 -2.029 1 97.31 85 ALA A C 1
ATOM 646 O O . ALA A 1 85 ? -41.156 0.275 -1.933 1 97.31 85 ALA A O 1
ATOM 647 N N . LEU A 1 86 ? -41.562 2.389 -2.014 1 97.44 86 LEU A N 1
ATOM 648 C CA . LEU A 1 86 ? -42.969 2.33 -1.644 1 97.44 86 LEU A CA 1
ATOM 649 C C . LEU A 1 86 ? -43.75 1.369 -2.553 1 97.44 86 LEU A C 1
ATOM 651 O O . LEU A 1 86 ? -44.531 0.55 -2.074 1 97.44 86 LEU A O 1
ATOM 655 N N . PRO A 1 87 ? -43.438 1.413 -3.895 1 97.25 87 PRO A N 1
ATOM 656 C CA . PRO A 1 87 ?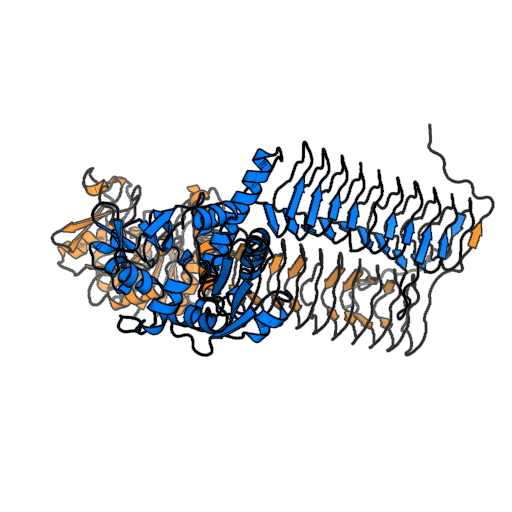 -44.188 0.509 -4.777 1 97.25 87 PRO A CA 1
ATOM 657 C C . PRO A 1 87 ? -43.938 -0.963 -4.453 1 97.25 87 PRO A C 1
ATOM 659 O O . PRO A 1 87 ? -44.75 -1.819 -4.805 1 97.25 87 PRO A O 1
ATOM 662 N N . HIS A 1 88 ? -42.906 -1.242 -3.785 1 96.81 88 HIS A N 1
ATOM 663 C CA . HIS A 1 88 ? -42.5 -2.623 -3.51 1 96.81 88 HIS A CA 1
ATOM 664 C C . HIS A 1 88 ? -42.781 -2.984 -2.051 1 96.81 88 HIS A C 1
ATOM 666 O O . HIS A 1 88 ? -42.562 -4.133 -1.648 1 96.81 88 HIS A O 1
ATOM 672 N N . LEU A 1 89 ? -43.219 -2.021 -1.271 1 96.94 89 LEU A N 1
ATOM 673 C CA . LEU A 1 89 ? -43.375 -2.193 0.172 1 96.94 89 LEU A CA 1
ATOM 674 C C . LEU A 1 89 ? -44.812 -2.48 0.545 1 96.94 89 LEU A C 1
ATOM 676 O O . LEU A 1 89 ? -45.719 -1.681 0.251 1 96.94 89 LEU A O 1
ATOM 680 N N . PRO A 1 90 ? -45.094 -3.617 1.214 1 96.5 90 PRO A N 1
ATOM 681 C CA . PRO A 1 90 ? -46.438 -3.848 1.712 1 96.5 90 PRO A CA 1
ATOM 682 C C . PRO A 1 90 ? -46.875 -2.824 2.764 1 96.5 90 PRO A C 1
ATOM 684 O O . PRO A 1 90 ? -46 -2.213 3.412 1 96.5 90 PRO A O 1
ATOM 687 N N . LYS A 1 91 ? -48.156 -2.727 2.959 1 95.44 91 LYS A N 1
ATOM 688 C CA . LYS A 1 91 ? -48.688 -1.756 3.92 1 95.44 91 LYS A CA 1
ATOM 689 C C . LYS A 1 91 ? -48.531 -2.268 5.352 1 95.44 91 LYS A C 1
ATOM 691 O O . LYS A 1 91 ? -48.406 -1.479 6.285 1 95.44 91 LYS A O 1
ATOM 696 N N . ASP A 1 92 ? -48.531 -3.555 5.496 1 95.19 92 ASP A N 1
ATOM 697 C CA . ASP A 1 92 ? -48.375 -4.164 6.809 1 95.19 92 ASP A CA 1
ATOM 698 C C . ASP A 1 92 ? -46.938 -4.586 7.043 1 95.19 92 ASP A C 1
ATOM 700 O O . ASP A 1 92 ? -46.156 -4.734 6.09 1 95.19 92 ASP A O 1
ATOM 704 N N . GLY A 1 93 ? -46.594 -4.707 8.281 1 95.81 93 GLY A N 1
ATOM 705 C CA . GLY A 1 93 ? -45.25 -5.125 8.633 1 95.81 93 GLY A CA 1
ATOM 706 C C . GLY A 1 93 ? -44.344 -3.963 9 1 95.81 93 GLY A C 1
ATOM 707 O O . GLY A 1 93 ? -44.812 -2.867 9.289 1 95.81 93 GLY A O 1
ATOM 708 N N . LYS A 1 94 ? -43 -4.242 9.102 1 97 94 LYS A N 1
ATOM 709 C CA . LYS A 1 94 ? -42.031 -3.219 9.438 1 97 94 LYS A CA 1
ATOM 710 C C . LYS A 1 94 ? -40.844 -3.271 8.484 1 97 94 LYS A C 1
ATOM 712 O O . LYS A 1 94 ? -40.625 -4.277 7.805 1 97 94 LYS A O 1
ATOM 717 N N . SER A 1 95 ? -40.188 -2.186 8.367 1 98.06 95 SER A N 1
ATOM 718 C CA . SER A 1 95 ? -39.031 -2.066 7.473 1 98.06 95 SER A CA 1
ATOM 719 C C . SER A 1 95 ? -37.812 -1.559 8.211 1 98.06 95 SER A C 1
ATOM 721 O O . SER A 1 95 ? -37.875 -0.562 8.938 1 98.06 95 SER A O 1
ATOM 723 N N . LEU A 1 96 ? -36.781 -2.324 8.031 1 98.31 96 LEU A N 1
ATOM 724 C CA . LEU A 1 96 ? -35.438 -1.86 8.43 1 98.31 96 LEU A CA 1
ATOM 725 C C . LEU A 1 96 ? -34.812 -1.006 7.34 1 98.31 96 LEU A C 1
ATOM 727 O O . LEU A 1 96 ? -34.75 -1.43 6.184 1 98.31 96 LEU A O 1
ATOM 731 N N . ILE A 1 97 ? -34.406 0.206 7.68 1 98.5 97 ILE A N 1
ATOM 732 C CA . ILE A 1 97 ? -33.75 1.109 6.727 1 98.5 97 ILE A CA 1
ATOM 733 C C . ILE A 1 97 ? -32.25 1.197 7.023 1 98.5 97 ILE A C 1
ATOM 735 O O . ILE A 1 97 ? -31.859 1.594 8.125 1 98.5 97 ILE A O 1
ATOM 739 N N . LEU A 1 98 ? -31.453 0.847 6.016 1 98.31 98 LEU A N 1
ATOM 740 C CA . LEU A 1 98 ? -30 0.804 6.156 1 98.31 98 LEU A CA 1
ATOM 741 C C . LEU A 1 98 ? -29.312 1.625 5.062 1 98.31 98 LEU A C 1
ATOM 743 O O . LEU A 1 98 ? -29.938 1.944 4.047 1 98.31 98 LEU A O 1
ATOM 747 N N . TYR A 1 99 ? -28.125 2.018 5.352 1 96.94 99 TYR A N 1
ATOM 748 C CA . TYR A 1 99 ? -27.312 2.738 4.387 1 96.94 99 TYR A CA 1
ATOM 749 C C . TYR A 1 99 ? -26.234 1.829 3.787 1 96.94 99 TYR A C 1
ATOM 751 O O . TYR A 1 99 ? -25.531 1.126 4.516 1 96.94 99 TYR A O 1
ATOM 759 N N . GLY A 1 100 ? -26.141 1.884 2.445 1 97 100 GLY A N 1
ATOM 760 C CA . GLY A 1 100 ? -25.156 1.064 1.758 1 97 100 GLY A CA 1
ATOM 761 C C . GLY A 1 100 ? -23.719 1.469 2.062 1 97 100 GLY A C 1
ATOM 762 O O . GLY A 1 100 ? -22.781 0.699 1.822 1 97 100 GLY A O 1
ATOM 763 N N . ASP A 1 101 ? -23.547 2.719 2.568 1 96.5 101 ASP A N 1
ATOM 764 C CA . ASP A 1 101 ? -22.188 3.205 2.85 1 96.5 101 ASP A CA 1
ATOM 765 C C . ASP A 1 101 ? -21.891 3.137 4.344 1 96.5 101 ASP A C 1
ATOM 767 O O . ASP A 1 101 ? -20.906 3.711 4.809 1 96.5 101 ASP A O 1
ATOM 771 N N . VAL A 1 102 ? -22.719 2.502 5.18 1 97.5 102 VAL A N 1
ATOM 772 C CA . VAL A 1 102 ? -22.484 2.148 6.574 1 97.5 102 VAL A CA 1
ATOM 773 C C . VAL A 1 102 ? -22.344 0.634 6.707 1 97.5 102 VAL A C 1
ATOM 775 O O . VAL A 1 102 ? -23.281 -0.056 7.082 1 97.5 102 VAL A O 1
ATOM 778 N N . PRO A 1 103 ? -21.172 0.133 6.516 1 98.25 103 PRO A N 1
ATOM 779 C CA . PRO A 1 103 ? -20.984 -1.288 6.211 1 98.25 103 PRO A CA 1
ATOM 780 C C . PRO A 1 103 ? -20.922 -2.158 7.465 1 98.25 103 PRO A C 1
ATOM 782 O O . PRO A 1 103 ? -21.109 -3.373 7.387 1 98.25 103 PRO A O 1
ATOM 785 N N . LEU A 1 104 ? -20.766 -1.607 8.695 1 98.12 104 LEU A N 1
ATOM 786 C CA . LEU A 1 104 ? -20.281 -2.473 9.766 1 98.12 104 LEU A CA 1
ATOM 787 C C . LEU A 1 104 ? -21.328 -2.584 10.883 1 98.12 104 LEU A C 1
ATOM 789 O O . LEU A 1 104 ? -20.984 -2.957 12.008 1 98.12 104 LEU A O 1
ATOM 793 N N . THR A 1 105 ? -22.578 -2.213 10.602 1 98 105 THR A N 1
ATOM 794 C CA . THR A 1 105 ? -23.625 -2.434 11.594 1 98 105 THR A CA 1
ATOM 795 C C . THR A 1 105 ? -23.766 -3.922 11.898 1 98 105 THR A C 1
ATOM 797 O O . THR A 1 105 ? -23.891 -4.738 10.977 1 98 105 THR A O 1
ATOM 800 N N . ARG A 1 106 ? -23.828 -4.246 13.102 1 97.5 106 ARG A N 1
ATOM 801 C CA . ARG A 1 106 ? -23.797 -5.652 13.492 1 97.5 106 ARG A CA 1
ATOM 802 C C . ARG A 1 106 ? -25.203 -6.242 13.531 1 97.5 106 ARG A C 1
ATOM 804 O O . ARG A 1 106 ? -26.188 -5.52 13.711 1 97.5 106 ARG A O 1
ATOM 811 N N . LEU A 1 107 ? -25.234 -7.555 13.453 1 97.69 107 LEU A N 1
ATOM 812 C CA . LEU A 1 107 ? -26.484 -8.305 13.438 1 97.69 107 LEU A CA 1
ATOM 813 C C . LEU A 1 107 ? -27.25 -8.109 14.742 1 97.69 107 LEU A C 1
ATOM 815 O O . LEU A 1 107 ? -28.469 -7.895 14.727 1 97.69 107 LEU A O 1
ATOM 819 N N . ASP A 1 108 ? -26.562 -8.133 15.844 1 97.5 108 ASP A N 1
ATOM 820 C CA . ASP A 1 108 ? -27.234 -8.039 17.141 1 97.5 108 ASP A CA 1
ATOM 821 C C . ASP A 1 108 ? -27.891 -6.672 17.312 1 97.5 108 ASP A C 1
ATOM 823 O O . ASP A 1 108 ? -28.984 -6.57 17.875 1 97.5 108 ASP A O 1
ATOM 827 N N . ALA A 1 109 ? -27.219 -5.625 16.828 1 97.19 109 ALA A N 1
ATOM 828 C CA . ALA A 1 109 ? -27.797 -4.285 16.891 1 97.19 109 ALA A CA 1
ATOM 829 C C . ALA A 1 109 ? -29.078 -4.203 16.062 1 97.19 109 ALA A C 1
ATOM 831 O O . ALA A 1 109 ? -30.078 -3.641 16.516 1 97.19 109 ALA A O 1
ATOM 832 N N . LEU A 1 110 ? -29.062 -4.793 14.93 1 98.06 110 LEU A N 1
ATOM 833 C CA . LEU A 1 110 ? -30.234 -4.754 14.047 1 98.06 110 LEU A CA 1
ATOM 834 C C . LEU A 1 110 ? -31.375 -5.578 14.625 1 98.06 110 LEU A C 1
ATOM 836 O O . LEU A 1 110 ? -32.531 -5.168 14.562 1 98.06 110 LEU A O 1
ATOM 840 N N . GLN A 1 111 ? -31.031 -6.727 15.195 1 97.69 111 GLN A N 1
ATOM 841 C CA . GLN A 1 111 ? -32.062 -7.559 15.836 1 97.69 111 GLN A CA 1
ATOM 842 C C . GLN A 1 111 ? -32.688 -6.824 17 1 97.69 111 GLN A C 1
ATOM 844 O O . GLN A 1 111 ? -33.938 -6.863 17.156 1 97.69 111 GLN A O 1
ATOM 849 N N . ASN A 1 112 ? -31.875 -6.18 17.75 1 97.44 112 ASN A N 1
ATOM 850 C CA . ASN A 1 112 ? -32.406 -5.387 18.859 1 97.44 112 ASN A CA 1
ATOM 851 C C . ASN A 1 112 ? -33.312 -4.258 18.375 1 97.44 112 ASN A C 1
ATOM 853 O O . ASN A 1 112 ? -34.344 -3.988 18.969 1 97.44 112 ASN A O 1
ATOM 857 N N . LEU A 1 113 ? -32.875 -3.645 17.328 1 97.38 113 LEU A N 1
ATOM 858 C CA . LEU A 1 113 ? -33.625 -2.551 16.734 1 97.38 113 LEU A CA 1
ATOM 859 C C . LEU A 1 113 ? -35.031 -3.027 16.297 1 97.38 113 LEU A C 1
ATOM 861 O O . LEU A 1 113 ? -36.031 -2.365 16.562 1 97.38 113 LEU A O 1
ATOM 865 N N . ILE A 1 114 ? -35.094 -4.152 15.688 1 97.12 114 ILE A N 1
ATOM 866 C CA . ILE A 1 114 ? -36.344 -4.754 15.227 1 97.12 114 ILE A CA 1
ATOM 867 C C . ILE A 1 114 ? -37.219 -5.105 16.422 1 97.12 114 ILE A C 1
ATOM 869 O O . ILE A 1 114 ? -38.406 -4.828 16.438 1 97.12 114 ILE A O 1
ATOM 873 N N . GLU A 1 115 ? -36.594 -5.652 17.453 1 95.94 115 GLU A N 1
ATOM 874 C CA . GLU A 1 115 ? -37.312 -6.078 18.641 1 95.94 115 GLU A CA 1
ATOM 875 C C . GLU A 1 115 ? -37.906 -4.883 19.375 1 95.94 115 GLU A C 1
ATOM 877 O O . GLU A 1 115 ? -39 -4.973 19.938 1 95.94 115 GLU A O 1
ATOM 882 N N . GLN A 1 116 ? -37.25 -3.832 19.344 1 94.56 116 GLN A N 1
ATOM 883 C CA . GLN A 1 116 ? -37.688 -2.648 20.078 1 94.56 116 GLN A CA 1
ATOM 884 C C . GLN A 1 116 ? -38.781 -1.902 19.344 1 94.56 116 GLN A C 1
ATOM 886 O O . GLN A 1 116 ? -39.469 -1.033 19.906 1 94.56 116 GLN A O 1
ATOM 891 N N . ASN A 1 117 ? -38.844 -2.211 18.125 1 94.44 117 ASN A N 1
ATOM 892 C CA . ASN A 1 117 ? -39.938 -1.606 17.359 1 94.44 117 ASN A CA 1
ATOM 893 C C . ASN A 1 117 ? -41.25 -2.359 17.562 1 94.44 117 ASN A C 1
ATOM 895 O O . ASN A 1 117 ? -41.656 -3.139 16.703 1 94.44 117 ASN A O 1
ATOM 899 N N . THR A 1 118 ? -41.969 -2.074 18.625 1 88.62 118 THR A N 1
ATOM 900 C CA . THR A 1 118 ? -43.219 -2.723 18.922 1 88.62 118 THR A CA 1
ATOM 901 C C . THR A 1 118 ? -44.375 -2.078 18.141 1 88.62 118 THR A C 1
ATOM 903 O O . THR A 1 118 ? -45.219 -2.777 17.594 1 88.62 118 THR A O 1
ATOM 906 N N . HIS A 1 119 ? -44.375 -0.729 18.234 1 88.06 119 HIS A N 1
ATOM 907 C CA . HIS A 1 119 ? -45.281 0.083 17.453 1 88.06 119 HIS A CA 1
ATOM 908 C C . HIS A 1 119 ? -44.688 1.447 17.125 1 88.06 119 HIS A C 1
ATOM 910 O O . HIS A 1 119 ? -44.219 2.146 18.031 1 88.06 119 HIS A O 1
ATOM 916 N N . GLY A 1 120 ? -44.531 1.686 15.828 1 95.12 120 GLY A N 1
ATOM 917 C CA . GLY A 1 120 ? -44.031 3.006 15.484 1 95.12 120 GLY A CA 1
ATOM 918 C C . GLY A 1 120 ? -42.656 2.971 14.852 1 95.12 120 GLY A C 1
ATOM 919 O O . GLY A 1 120 ? -42.469 2.344 13.805 1 95.12 120 GLY A O 1
ATOM 920 N N . ILE A 1 121 ? -41.719 3.719 15.586 1 97.31 121 ILE A N 1
ATOM 921 C CA . ILE A 1 121 ? -40.375 3.885 15.031 1 97.31 121 ILE A CA 1
ATOM 922 C C . ILE A 1 121 ? -39.344 3.561 16.094 1 97.31 121 ILE A C 1
ATOM 924 O O . ILE A 1 121 ? -39.469 3.955 17.25 1 97.31 121 ILE A O 1
ATOM 928 N N . SER A 1 122 ? -38.375 2.744 15.766 1 97.56 122 SER A N 1
ATOM 929 C CA . SER A 1 122 ? -37.125 2.617 16.547 1 97.56 122 SER A CA 1
ATOM 930 C C . SER A 1 122 ? -35.938 3.07 15.734 1 97.56 122 SER A C 1
ATOM 932 O O . SER A 1 122 ? -35.906 2.936 14.508 1 97.56 122 SER A O 1
ATOM 934 N N . MET A 1 123 ? -35 3.652 16.453 1 96.88 123 MET A N 1
ATOM 935 C CA . MET A 1 123 ? -33.844 4.176 15.727 1 96.88 123 MET A CA 1
ATOM 936 C C . MET A 1 123 ? -32.562 3.924 16.484 1 96.88 123 MET A C 1
ATOM 938 O O . MET A 1 123 ? -32.562 3.867 17.719 1 96.88 123 MET A O 1
ATOM 942 N N . LEU A 1 124 ? -31.5 3.748 15.727 1 96.5 124 LEU A N 1
ATOM 943 C CA . LEU A 1 124 ? -30.156 3.602 16.281 1 96.5 124 LEU A CA 1
ATOM 944 C C . LEU A 1 124 ? -29.484 4.961 16.438 1 96.5 124 LEU A C 1
ATOM 946 O O . LEU A 1 124 ? -29.359 5.723 15.484 1 96.5 124 LEU A O 1
ATOM 950 N N . THR A 1 125 ? -29.094 5.371 17.656 1 96.25 125 THR A N 1
ATOM 951 C CA . THR A 1 125 ? -28.406 6.621 17.953 1 96.25 125 THR A CA 1
ATOM 952 C C . THR A 1 125 ? -27.125 6.359 18.734 1 96.25 125 THR A C 1
ATOM 954 O O . THR A 1 125 ? -26.891 5.238 19.188 1 96.25 125 THR A O 1
ATOM 957 N N . MET A 1 126 ? -26.297 7.336 18.719 1 94.75 126 MET A N 1
ATOM 958 C CA . MET A 1 126 ? -25.062 7.188 19.484 1 94.75 126 MET A CA 1
ATOM 959 C C . MET A 1 126 ? -24.531 8.539 19.938 1 94.75 126 MET A C 1
ATOM 961 O O . MET A 1 126 ? -24.641 9.531 19.203 1 94.75 126 MET A O 1
ATOM 965 N N . SER A 1 127 ? -23.984 8.594 21.141 1 95 127 SER A N 1
ATOM 966 C CA . SER A 1 127 ? -23.266 9.773 21.625 1 95 127 SER A CA 1
ATOM 967 C C . SER A 1 127 ? -21.812 9.75 21.203 1 95 127 SER A C 1
ATOM 969 O O . SER A 1 127 ? -21.094 8.781 21.469 1 95 127 SER A O 1
ATOM 971 N N . VAL A 1 128 ? -21.469 10.82 20.516 1 91.62 128 VAL A N 1
ATOM 972 C CA . VAL A 1 128 ? -20.094 10.875 20.031 1 91.62 128 VAL A CA 1
ATOM 973 C C . VAL A 1 128 ? -19.406 12.125 20.562 1 91.62 128 VAL A C 1
ATOM 975 O O . VAL A 1 128 ? -20.062 13.086 20.953 1 91.62 128 VAL A O 1
ATOM 978 N N . ASP A 1 129 ? -18.031 12.094 20.516 1 88.88 129 ASP A N 1
ATOM 979 C CA . ASP A 1 129 ? -17.25 13.227 21.016 1 88.88 129 ASP A CA 1
ATOM 980 C C . ASP A 1 129 ? -17.344 14.422 20.062 1 88.88 129 ASP A C 1
ATOM 982 O O . ASP A 1 129 ? -17.484 15.562 20.516 1 88.88 129 ASP A O 1
ATOM 986 N N . ASN A 1 130 ? -17.281 14.141 18.781 1 87.06 130 ASN A N 1
ATOM 987 C CA . ASN A 1 130 ? -17.375 15.188 17.766 1 87.06 130 ASN A CA 1
ATOM 988 C C . ASN A 1 130 ? -18.562 14.961 16.844 1 87.06 130 ASN A C 1
ATOM 990 O O . ASN A 1 130 ? -18.438 14.273 15.828 1 87.06 130 ASN A O 1
ATOM 994 N N . PRO A 1 131 ? -19.625 15.648 17.094 1 91.38 131 PRO A N 1
ATOM 995 C CA . PRO A 1 131 ? -20.859 15.422 16.328 1 91.38 131 PRO A CA 1
ATOM 996 C C . PRO A 1 131 ? -20.922 16.281 15.07 1 91.38 131 PRO A C 1
ATOM 998 O O . PRO A 1 131 ? -21.922 16.25 14.344 1 91.38 131 PRO A O 1
ATOM 1001 N N . PHE A 1 132 ? -19.844 16.969 14.75 1 86.12 132 PHE A N 1
ATOM 1002 C CA . PHE A 1 132 ? -19.891 17.906 13.633 1 86.12 132 PHE A CA 1
ATOM 1003 C C . PHE A 1 132 ? -20.25 17.203 12.336 1 86.12 132 PHE A C 1
ATOM 1005 O O . PHE A 1 132 ? -19.719 16.125 12.031 1 86.12 132 PHE A O 1
ATOM 1012 N N . GLY A 1 133 ? -21.219 17.766 11.688 1 85.44 133 GLY A N 1
ATOM 1013 C CA . GLY A 1 133 ? -21.625 17.25 10.391 1 85.44 133 GLY A CA 1
ATOM 1014 C C . GLY A 1 133 ? -22.734 16.219 10.469 1 85.44 133 GLY A C 1
ATOM 1015 O O . GLY A 1 133 ? -23.281 15.797 9.445 1 85.44 133 GLY A O 1
ATOM 1016 N N . LEU A 1 134 ? -23.109 15.867 11.68 1 88.94 134 LEU A N 1
ATOM 1017 C CA . LEU A 1 134 ? -24.094 14.797 11.852 1 88.94 134 LEU A CA 1
ATOM 1018 C C . LEU A 1 134 ? -25.406 15.344 12.406 1 88.94 134 LEU A C 1
ATOM 1020 O O . LEU A 1 134 ? -25.422 16.406 13.023 1 88.94 134 LEU A O 1
ATOM 1024 N N . GLY A 1 135 ? -26.5 14.617 12.148 1 91.88 135 GLY A N 1
ATOM 1025 C CA . GLY A 1 135 ? -27.781 15.016 12.688 1 91.88 135 GLY A CA 1
ATOM 1026 C C . GLY A 1 135 ? -27.891 14.812 14.188 1 91.88 135 GLY A C 1
ATOM 1027 O O . GLY A 1 135 ? -27.5 13.766 14.711 1 91.88 135 GLY A O 1
ATOM 1028 N N . ARG A 1 136 ? -28.484 15.812 14.82 1 95.5 136 ARG A N 1
ATOM 1029 C CA . ARG A 1 136 ? -28.578 15.805 16.281 1 95.5 136 ARG A CA 1
ATOM 1030 C C . ARG A 1 136 ? -29.953 15.32 16.734 1 95.5 136 ARG A C 1
ATOM 1032 O O . ARG A 1 136 ? -30.969 15.68 16.141 1 95.5 136 ARG A O 1
ATOM 1039 N N . ILE A 1 137 ? -29.906 14.531 17.766 1 95.94 137 ILE A N 1
ATOM 1040 C CA . ILE A 1 137 ? -31.156 14.078 18.375 1 95.94 137 ILE A CA 1
ATOM 1041 C C . ILE A 1 137 ? -31.641 15.102 19.391 1 95.94 137 ILE A C 1
ATOM 1043 O O . ILE A 1 137 ? -31.016 15.281 20.438 1 95.94 137 ILE A O 1
ATOM 1047 N N . VAL A 1 138 ? -32.781 15.719 19.109 1 94.94 138 VAL A N 1
ATOM 1048 C CA . VAL A 1 138 ? -33.344 16.672 20.047 1 94.94 138 VAL A CA 1
ATOM 1049 C C . VAL A 1 138 ? -34.375 15.953 20.938 1 94.94 138 VAL A C 1
ATOM 1051 O O . VAL A 1 138 ? -35.281 15.289 20.438 1 94.94 138 VAL A O 1
ATOM 1054 N N . ARG A 1 139 ? -34.219 16.109 22.219 1 94.75 139 ARG A N 1
ATOM 1055 C CA . ARG A 1 139 ? -35.125 15.445 23.172 1 94.75 139 ARG A CA 1
ATOM 1056 C C . ARG A 1 139 ? -35.812 16.469 24.062 1 94.75 139 ARG A C 1
ATOM 1058 O O . ARG A 1 139 ? -35.281 17.531 24.344 1 94.75 139 ARG A O 1
ATOM 1065 N N . GLN A 1 140 ? -37.031 16.109 24.359 1 92.25 140 GLN A N 1
ATOM 1066 C CA . GLN A 1 140 ? -37.812 16.766 25.406 1 92.25 140 GLN A CA 1
ATOM 1067 C C . GLN A 1 140 ? -38.375 15.742 26.406 1 92.25 140 GLN A C 1
ATOM 1069 O O . GLN A 1 140 ? -39.062 14.797 26.016 1 92.25 140 GLN A O 1
ATOM 1074 N N . ASP A 1 141 ? -38.094 15.867 27.734 1 91.75 141 ASP A N 1
ATOM 1075 C CA . ASP A 1 141 ? -38.5 14.93 28.766 1 91.75 141 ASP A CA 1
ATOM 1076 C C . ASP A 1 141 ? -38.125 13.5 28.391 1 91.75 141 ASP A C 1
ATOM 1078 O O . ASP A 1 141 ? -38.969 12.602 28.406 1 91.75 141 ASP A O 1
ATOM 1082 N N . ASP A 1 142 ? -36.938 13.328 27.797 1 89.88 142 ASP A N 1
ATOM 1083 C CA . ASP A 1 142 ? -36.281 12.062 27.484 1 89.88 142 ASP A CA 1
ATOM 1084 C C . ASP A 1 142 ? -36.938 11.414 26.25 1 89.88 142 ASP A C 1
ATOM 1086 O O . ASP A 1 142 ? -36.656 10.258 25.938 1 89.88 142 ASP A O 1
ATOM 1090 N N . LYS A 1 143 ? -37.75 12.219 25.609 1 93.44 143 LYS A N 1
ATOM 1091 C CA . LYS A 1 143 ? -38.406 11.727 24.375 1 93.44 143 LYS A CA 1
ATOM 1092 C C . LYS A 1 143 ? -37.812 12.438 23.156 1 93.44 143 LYS A C 1
ATOM 1094 O O . LYS A 1 143 ? -37.594 13.648 23.188 1 93.44 143 LYS A O 1
ATOM 1099 N N . VAL A 1 144 ? -37.688 11.695 22.125 1 95.5 144 VAL A N 1
ATOM 1100 C CA . VAL A 1 144 ? -37.188 12.289 20.875 1 95.5 144 VAL A CA 1
ATOM 1101 C C . VAL A 1 144 ? -38.281 13.164 20.281 1 95.5 144 VAL A C 1
ATOM 1103 O O . VAL A 1 144 ? -39.438 12.719 20.109 1 95.5 144 VAL A O 1
ATOM 1106 N N . ILE A 1 145 ? -37.906 14.359 19.891 1 93.69 145 ILE A N 1
ATOM 1107 C CA . ILE A 1 145 ? -38.938 15.227 19.344 1 93.69 145 ILE A CA 1
ATOM 1108 C C . ILE A 1 145 ? -38.562 15.633 17.922 1 93.69 145 ILE A C 1
ATOM 1110 O O . ILE A 1 145 ? -39.406 16.047 17.125 1 93.69 145 ILE A O 1
ATOM 1114 N N . ALA A 1 146 ? -37.25 15.539 17.734 1 92.31 146 ALA A N 1
ATOM 1115 C CA . ALA A 1 146 ? -36.812 15.891 16.375 1 92.31 146 ALA A CA 1
ATOM 1116 C C . ALA A 1 146 ? -35.375 15.461 16.125 1 92.31 146 ALA A C 1
ATOM 1118 O O . ALA A 1 146 ? -34.656 15.102 17.062 1 92.31 146 ALA A O 1
ATOM 1119 N N . ILE A 1 147 ? -35.031 15.414 14.875 1 93.81 147 ILE A N 1
ATOM 1120 C CA . ILE A 1 147 ? -33.625 15.32 14.406 1 93.81 147 ILE A CA 1
ATOM 1121 C C . ILE A 1 147 ? -33.281 16.578 13.602 1 93.81 147 ILE A C 1
ATOM 1123 O O . ILE A 1 147 ? -34 16.953 12.68 1 93.81 147 ILE A O 1
ATOM 1127 N N . VAL A 1 148 ? -32.188 17.219 13.969 1 92.19 148 VAL A N 1
ATOM 1128 C CA . VAL A 1 148 ? -31.812 18.438 13.273 1 92.19 148 VAL A CA 1
ATOM 1129 C C . VAL A 1 148 ? -30.438 18.266 12.625 1 92.19 148 VAL A C 1
ATOM 1131 O O . VAL A 1 148 ? -29.453 17.922 13.297 1 92.19 148 VAL A O 1
ATOM 1134 N N . GLU A 1 149 ? -30.469 18.484 11.297 1 90.44 149 GLU A N 1
ATOM 1135 C CA . GLU A 1 149 ? -29.219 18.359 10.562 1 90.44 149 GLU A CA 1
ATOM 1136 C C . GLU A 1 149 ? -28.266 19.516 10.906 1 90.44 149 GLU A C 1
ATOM 1138 O O . GLU A 1 149 ? -28.703 20.594 11.305 1 90.44 149 GLU A O 1
ATOM 1143 N N . GLN A 1 150 ? -26.938 19.281 10.68 1 88.44 150 GLN A N 1
ATOM 1144 C CA . GLN A 1 150 ? -25.891 20.203 11.07 1 88.44 150 GLN A CA 1
ATOM 1145 C C . GLN A 1 150 ? -26.141 21.594 10.5 1 88.44 150 GLN A C 1
ATOM 1147 O O . GLN A 1 150 ? -26.062 22.594 11.227 1 88.44 150 GLN A O 1
ATOM 1152 N N . LYS A 1 151 ? -26.531 21.672 9.258 1 86.38 151 LYS A N 1
ATOM 1153 C CA . LYS A 1 151 ? -26.672 22.953 8.57 1 86.38 151 LYS A CA 1
ATOM 1154 C C . LYS A 1 151 ? -27.906 23.703 9.055 1 86.38 151 LYS A C 1
ATOM 1156 O O . LYS A 1 151 ? -28.016 24.906 8.867 1 86.38 151 LYS A O 1
ATOM 1161 N N . ASP A 1 152 ? -28.844 22.953 9.703 1 89.19 152 ASP A N 1
ATOM 1162 C CA . ASP A 1 152 ? -30.109 23.547 10.133 1 89.19 152 ASP A CA 1
ATOM 1163 C C . ASP A 1 152 ? -30.141 23.734 11.648 1 89.19 152 ASP A C 1
ATOM 1165 O O . ASP A 1 152 ? -31.094 24.281 12.195 1 89.19 152 ASP A O 1
ATOM 1169 N N . ALA A 1 153 ? -29.094 23.312 12.273 1 91.12 153 ALA A N 1
ATOM 1170 C CA . ALA A 1 153 ? -29.047 23.312 13.734 1 91.12 153 ALA A CA 1
ATOM 1171 C C . ALA A 1 153 ? -28.688 24.688 14.281 1 91.12 153 ALA A C 1
ATOM 1173 O O . ALA A 1 153 ? -27.859 25.391 13.711 1 91.12 153 ALA A O 1
ATOM 1174 N N . THR A 1 154 ? -29.297 25 15.32 1 93.25 154 THR A N 1
ATOM 1175 C CA . THR A 1 154 ? -28.922 26.188 16.078 1 93.25 154 THR A CA 1
ATOM 1176 C C . THR A 1 154 ? -27.625 25.953 16.844 1 93.25 154 THR A C 1
ATOM 1178 O O . THR A 1 154 ? -27.141 24.812 16.938 1 93.25 154 THR A O 1
ATOM 1181 N N . ALA A 1 155 ? -27.109 27 17.312 1 93 155 ALA A N 1
ATOM 1182 C CA . ALA A 1 155 ? -25.875 26.906 18.094 1 93 155 ALA A CA 1
ATOM 1183 C C . ALA A 1 155 ? -26.062 25.969 19.281 1 93 155 ALA A C 1
ATOM 1185 O O . ALA A 1 155 ? -25.172 25.172 19.594 1 93 155 ALA A O 1
ATOM 1186 N N . ALA A 1 156 ? -27.172 26.078 19.891 1 93.31 156 ALA A N 1
ATOM 1187 C CA . ALA A 1 156 ? -27.484 25.219 21.047 1 93.31 156 ALA A CA 1
ATOM 1188 C C . ALA A 1 156 ? -27.625 23.766 20.609 1 93.31 156 ALA A C 1
ATOM 1190 O O . ALA A 1 156 ? -27.094 22.875 21.281 1 93.31 156 ALA A O 1
ATOM 1191 N N . GLN A 1 157 ? -28.266 23.547 19.547 1 93.06 157 GLN A N 1
ATOM 1192 C CA . GLN A 1 157 ? -28.5 22.188 19.047 1 93.06 157 GLN A CA 1
ATOM 1193 C C . GLN A 1 157 ? -27.188 21.547 18.578 1 93.06 157 GLN A C 1
ATOM 1195 O O . GLN A 1 157 ? -27.016 20.328 18.688 1 93.06 157 GLN A O 1
ATOM 1200 N N . ARG A 1 158 ? -26.25 22.359 18.125 1 93.5 158 ARG A N 1
ATOM 1201 C CA . ARG A 1 158 ? -24.969 21.859 17.641 1 93.5 158 ARG A CA 1
ATOM 1202 C C . ARG A 1 158 ? -24.141 21.297 18.781 1 93.5 158 ARG A C 1
ATOM 1204 O O . ARG A 1 158 ? -23.172 20.578 18.562 1 93.5 158 ARG A O 1
ATOM 1211 N N . GLN A 1 159 ? -24.531 21.531 20.016 1 92.75 159 GLN A N 1
ATOM 1212 C CA . GLN A 1 159 ? -23.812 21.047 21.172 1 92.75 159 GLN A CA 1
ATOM 1213 C C . GLN A 1 159 ? -24.266 19.641 21.578 1 92.75 159 GLN A C 1
ATOM 1215 O O . GLN A 1 159 ? -23.625 18.969 22.375 1 92.75 159 GLN A O 1
ATOM 1220 N N . ILE A 1 160 ? -25.391 19.234 21.016 1 94.62 160 ILE A N 1
ATOM 1221 C CA . ILE A 1 160 ? -25.891 17.906 21.312 1 94.62 160 ILE A CA 1
ATOM 1222 C C . ILE A 1 160 ? -24.922 16.859 20.781 1 94.62 160 ILE A C 1
ATOM 1224 O O . ILE A 1 160 ? -24.484 16.938 19.625 1 94.62 160 ILE A O 1
ATOM 1228 N N . LYS A 1 161 ? -24.672 15.859 21.641 1 94.62 161 LYS A N 1
ATOM 1229 C CA . LYS A 1 161 ? -23.656 14.867 21.266 1 94.62 161 LYS A CA 1
ATOM 1230 C C . LYS A 1 161 ? -24.312 13.586 20.75 1 94.62 161 LYS A C 1
ATOM 1232 O O . LYS A 1 161 ? -23.656 12.734 20.156 1 94.62 161 LYS A O 1
ATOM 1237 N N . GLU A 1 162 ? -25.625 13.422 21.047 1 95.81 162 GLU A N 1
ATOM 1238 C CA . GLU A 1 162 ? -26.328 12.258 20.516 1 95.81 162 GLU A CA 1
ATOM 1239 C C . GLU A 1 162 ? -26.719 12.469 19.047 1 95.81 162 GLU A C 1
ATOM 1241 O O . GLU A 1 162 ? -27.422 13.438 18.719 1 95.81 162 GLU A O 1
ATOM 1246 N N . ILE A 1 163 ? -26.234 11.531 18.25 1 95.5 163 ILE A N 1
ATOM 1247 C CA . ILE A 1 163 ? -26.391 11.773 16.812 1 95.5 163 ILE A CA 1
ATOM 1248 C C . ILE A 1 163 ? -27.297 10.711 16.203 1 95.5 163 ILE A C 1
ATOM 1250 O O . ILE A 1 163 ? -27.5 9.648 16.797 1 95.5 163 ILE A O 1
ATOM 1254 N N . ASN A 1 164 ? -27.875 11.102 15.086 1 94.25 164 ASN A N 1
ATOM 1255 C CA . ASN A 1 164 ? -28.672 10.227 14.25 1 94.25 164 ASN A CA 1
ATOM 1256 C C . ASN A 1 164 ? -27.797 9.352 13.352 1 94.25 164 ASN A C 1
ATOM 1258 O O . ASN A 1 164 ? -26.906 9.852 12.672 1 94.25 164 ASN A O 1
ATOM 1262 N N . SER A 1 165 ? -28.062 8.023 13.367 1 93.94 165 SER A N 1
ATOM 1263 C CA . SER A 1 165 ? -27.281 7.113 12.531 1 93.94 165 SER A CA 1
ATOM 1264 C C . SER A 1 165 ? -27.891 6.984 11.141 1 93.94 165 SER A C 1
ATOM 1266 O O . SER A 1 165 ? -27.234 6.523 10.211 1 93.94 165 SER A O 1
ATOM 1268 N N . GLY A 1 166 ? -29.141 7.258 11.07 1 94.19 166 GLY A N 1
ATOM 1269 C CA . GLY A 1 166 ? -29.859 7.035 9.828 1 94.19 166 GLY A CA 1
ATOM 1270 C C . GLY A 1 166 ? -30.422 5.633 9.711 1 94.19 166 GLY A C 1
ATOM 1271 O O . GLY A 1 166 ? -31.109 5.316 8.727 1 94.19 166 GLY A O 1
ATOM 1272 N N . ILE A 1 167 ? -30.234 4.82 10.688 1 97.31 167 ILE A N 1
ATOM 1273 C CA . ILE A 1 167 ? -30.719 3.447 10.695 1 97.31 167 ILE A CA 1
ATOM 1274 C C . ILE A 1 167 ? -32 3.363 11.523 1 97.31 167 ILE A C 1
ATOM 1276 O O . ILE A 1 167 ? -32 3.707 12.711 1 97.31 167 ILE A O 1
ATOM 1280 N N . TYR A 1 168 ? -33.062 2.865 10.867 1 97.5 168 TYR A N 1
ATOM 1281 C CA . TYR A 1 168 ? -34.406 2.861 11.484 1 97.5 168 TYR A CA 1
ATOM 1282 C C . TYR A 1 168 ? -35.094 1.517 11.281 1 97.5 168 TYR A C 1
ATOM 1284 O O . TYR A 1 168 ? -34.781 0.779 10.344 1 97.5 168 TYR A O 1
ATOM 1292 N N . CYS A 1 169 ? -35.906 1.235 12.188 1 98.19 169 CYS A N 1
ATOM 1293 C CA . CYS A 1 169 ? -37 0.289 11.977 1 98.19 169 CYS A CA 1
ATOM 1294 C C . CYS A 1 169 ? -38.344 0.979 12.102 1 98.19 169 CYS A C 1
ATOM 1296 O O . CYS A 1 169 ? -38.656 1.589 13.125 1 98.19 169 CYS A O 1
ATOM 1298 N N . VAL A 1 170 ? -39.156 0.903 11.039 1 98.06 170 VAL A N 1
ATOM 1299 C CA . VAL A 1 170 ? -40.375 1.692 10.969 1 98.06 170 VAL A CA 1
ATOM 1300 C C . VAL A 1 170 ? -41.531 0.808 10.508 1 98.06 170 VAL A C 1
ATOM 1302 O O . VAL A 1 170 ? -41.375 -0.006 9.594 1 98.06 170 VAL A O 1
ATOM 1305 N N . ASP A 1 171 ? -42.625 1.041 11.125 1 97.69 171 ASP A N 1
ATOM 1306 C CA . ASP A 1 171 ? -43.844 0.384 10.609 1 97.69 171 ASP A CA 1
ATOM 1307 C C . ASP A 1 171 ? -44.125 0.828 9.18 1 97.69 171 ASP A C 1
ATOM 1309 O O . ASP A 1 171 ? -44.125 2.023 8.883 1 97.69 171 ASP A O 1
ATOM 1313 N N . ASN A 1 172 ? -44.469 -0.132 8.328 1 97.62 172 ASN A N 1
ATOM 1314 C CA . ASN A 1 172 ? -44.719 0.179 6.926 1 97.62 172 ASN A CA 1
ATOM 1315 C C . ASN A 1 172 ? -45.875 1.165 6.758 1 97.62 172 ASN A C 1
ATOM 1317 O O . ASN A 1 172 ? -45.844 2.037 5.887 1 97.62 172 ASN A O 1
ATOM 1321 N N . ALA A 1 173 ? -46.812 1.024 7.559 1 97.25 173 ALA A N 1
ATOM 1322 C CA . ALA A 1 173 ? -47.969 1.907 7.488 1 97.25 173 ALA A CA 1
ATOM 1323 C C . ALA A 1 173 ? -47.562 3.367 7.664 1 97.25 173 ALA A C 1
ATOM 1325 O O . ALA A 1 173 ? -48.094 4.254 6.992 1 97.25 173 ALA A O 1
ATOM 1326 N N . LEU A 1 174 ? -46.688 3.59 8.539 1 97.69 174 LEU A N 1
ATOM 1327 C CA . LEU A 1 174 ? -46.188 4.941 8.789 1 97.69 174 LEU A CA 1
ATOM 1328 C C . LEU A 1 174 ? -45.406 5.457 7.602 1 97.69 174 LEU A C 1
ATOM 1330 O O . LEU A 1 174 ? -45.469 6.637 7.254 1 97.69 174 LEU A O 1
ATOM 1334 N N . LEU A 1 175 ? -44.594 4.59 6.984 1 97.94 175 LEU A N 1
ATOM 1335 C CA . LEU A 1 175 ? -43.844 4.992 5.809 1 97.94 175 LEU A CA 1
ATOM 1336 C C . LEU A 1 175 ? -44.781 5.418 4.676 1 97.94 175 LEU A C 1
ATOM 1338 O O . LEU A 1 175 ? -44.562 6.457 4.047 1 97.94 175 LEU A O 1
ATOM 1342 N N . HIS A 1 176 ? -45.844 4.641 4.477 1 97.81 176 HIS A N 1
ATOM 1343 C CA . HIS A 1 176 ? -46.812 4.957 3.439 1 97.81 176 HIS A CA 1
ATOM 1344 C C . HIS A 1 176 ? -47.531 6.277 3.734 1 97.81 176 HIS A C 1
ATOM 1346 O O . HIS A 1 176 ? -47.875 7.012 2.814 1 97.81 176 HIS A O 1
ATOM 1352 N N . LYS A 1 177 ? -47.594 6.539 4.949 1 97.62 177 LYS A N 1
ATOM 1353 C CA . LYS A 1 177 ? -48.312 7.746 5.371 1 97.62 177 LYS A CA 1
ATOM 1354 C C . LYS A 1 177 ? -47.406 8.977 5.273 1 97.62 177 LYS A C 1
ATOM 1356 O O . LYS A 1 177 ? -47.844 10.023 4.773 1 97.62 177 LYS A O 1
ATOM 1361 N N . TYR A 1 178 ? -46.188 8.875 5.715 1 97.56 178 TYR A N 1
ATOM 1362 C CA . TYR A 1 178 ? -45.344 10.039 5.949 1 97.56 178 TYR A CA 1
ATOM 1363 C C . TYR A 1 178 ? -44.531 10.383 4.703 1 97.56 178 TYR A C 1
ATOM 1365 O O . TYR A 1 178 ? -44.344 11.562 4.391 1 97.56 178 TYR A O 1
ATOM 1373 N N . LEU A 1 179 ? -44.031 9.469 3.949 1 97.62 179 LEU A N 1
ATOM 1374 C CA . LEU A 1 179 ? -43.062 9.695 2.893 1 97.62 179 LEU A CA 1
ATOM 1375 C C . LEU A 1 179 ? -43.656 10.594 1.802 1 97.62 179 LEU A C 1
ATOM 1377 O O . LEU A 1 179 ? -42.969 11.523 1.338 1 97.62 179 LEU A O 1
ATOM 1381 N N . PRO A 1 180 ? -44.938 10.391 1.406 1 96.5 180 PRO A N 1
ATOM 1382 C CA . PRO A 1 180 ? -45.5 11.258 0.38 1 96.5 180 PRO A CA 1
ATOM 1383 C C . PRO A 1 180 ? -45.656 12.711 0.844 1 96.5 180 PRO A C 1
ATOM 1385 O O . PRO A 1 180 ? -45.844 13.609 0.023 1 96.5 180 PRO A O 1
ATOM 1388 N N . LYS A 1 181 ? -45.469 12.922 2.117 1 96.56 181 LYS A N 1
ATOM 1389 C CA . LYS A 1 181 ? -45.688 14.25 2.686 1 96.56 181 LYS A CA 1
ATOM 1390 C C . LYS A 1 181 ? -44.375 14.992 2.883 1 96.56 181 LYS A C 1
ATOM 1392 O O . LYS A 1 181 ? -44.375 16.156 3.297 1 96.56 181 LYS A O 1
ATOM 1397 N N . LEU A 1 182 ? -43.312 14.32 2.592 1 95.44 182 LEU A N 1
ATOM 1398 C CA . LEU A 1 182 ? -42 14.961 2.748 1 95.44 182 LEU A CA 1
ATOM 1399 C C . LEU A 1 182 ? -41.875 16.156 1.811 1 95.44 182 LEU A C 1
ATOM 1401 O O . LEU A 1 182 ? -42.438 16.141 0.704 1 95.44 182 LEU A O 1
ATOM 1405 N N . ASP A 1 183 ? -41.125 17.172 2.244 1 92.94 183 ASP A N 1
ATOM 1406 C CA . ASP A 1 183 ? -40.812 18.312 1.399 1 92.94 183 ASP A CA 1
ATOM 1407 C C . ASP A 1 183 ? -39.312 18.594 1.421 1 92.94 183 ASP A C 1
ATOM 1409 O O . ASP A 1 183 ? -38.562 17.906 2.096 1 92.94 183 ASP A O 1
ATOM 1413 N N . ASN A 1 184 ? -38.906 19.484 0.552 1 92.5 184 ASN A N 1
ATOM 1414 C CA . ASN A 1 184 ? -37.469 19.797 0.44 1 92.5 184 ASN A CA 1
ATOM 1415 C C . ASN A 1 184 ? -37.188 21.234 0.853 1 92.5 184 ASN A C 1
ATOM 1417 O O . ASN A 1 184 ? -36.281 21.875 0.303 1 92.5 184 ASN A O 1
ATOM 1421 N N . ASN A 1 185 ? -38 21.734 1.824 1 89.75 185 ASN A N 1
ATOM 1422 C CA . ASN A 1 185 ? -37.781 23.094 2.318 1 89.75 185 ASN A CA 1
ATOM 1423 C C . ASN A 1 185 ? -36.719 23.141 3.41 1 89.75 185 ASN A C 1
ATOM 1425 O O . ASN A 1 185 ? -37.031 23.266 4.594 1 89.75 185 ASN A O 1
ATOM 1429 N N . ASN A 1 186 ? -35.594 23.094 3.105 1 88.19 186 ASN A N 1
ATOM 1430 C CA . ASN A 1 186 ? -34.438 23.125 4 1 88.19 186 ASN A CA 1
ATOM 1431 C C . ASN A 1 186 ? -33.188 23.688 3.303 1 88.19 186 ASN A C 1
ATOM 1433 O O . ASN A 1 186 ? -33.25 24.078 2.133 1 88.19 186 ASN A O 1
ATOM 1437 N N . ALA A 1 187 ? -32.062 23.812 3.977 1 83.94 187 ALA A N 1
ATOM 1438 C CA . ALA A 1 187 ? -30.844 24.469 3.512 1 83.94 187 ALA A CA 1
ATOM 1439 C C . ALA A 1 187 ? -30.266 23.75 2.297 1 83.94 187 ALA A C 1
ATOM 1441 O O . ALA A 1 187 ? -29.641 24.375 1.439 1 83.94 187 ALA A O 1
ATOM 1442 N N . GLN A 1 188 ? -30.609 22.406 2.094 1 85.38 188 GLN A N 1
ATOM 1443 C CA . GLN A 1 188 ? -29.969 21.625 1.029 1 85.38 188 GLN A CA 1
ATOM 1444 C C . GLN A 1 188 ? -30.938 21.406 -0.132 1 85.38 188 GLN A C 1
ATOM 1446 O O . GLN A 1 188 ? -30.531 20.953 -1.204 1 85.38 188 GLN A O 1
ATOM 1451 N N . GLY A 1 189 ? -32.156 21.672 0.089 1 90.38 189 GLY A N 1
ATOM 1452 C CA . GLY A 1 189 ? -33.156 21.453 -0.942 1 90.38 189 GLY A CA 1
ATOM 1453 C C . GLY A 1 189 ? -33.406 19.969 -1.229 1 90.38 189 GLY A C 1
ATOM 1454 O O . GLY A 1 189 ? -33.625 19.594 -2.377 1 90.38 189 GLY A O 1
ATOM 1455 N N . GLU A 1 190 ? -33.219 19.109 -0.191 1 91.38 190 GLU A N 1
ATOM 1456 C CA . GLU A 1 190 ? -33.375 17.656 -0.331 1 91.38 190 GLU A CA 1
ATOM 1457 C C . GLU A 1 190 ? -34.5 17.125 0.532 1 91.38 190 GLU A C 1
ATOM 1459 O O . GLU A 1 190 ? -34.906 17.766 1.515 1 91.38 190 GLU A O 1
ATOM 1464 N N . TYR A 1 191 ? -35.094 16.031 0.159 1 94.06 191 TYR A N 1
ATOM 1465 C CA . TYR A 1 191 ? -36.062 15.305 0.993 1 94.06 191 TYR A CA 1
ATOM 1466 C C . TYR A 1 191 ? -35.344 14.492 2.062 1 94.06 191 TYR A C 1
ATOM 1468 O O . TYR A 1 191 ? -34.688 13.484 1.759 1 94.06 191 TYR A O 1
ATOM 1476 N N . TYR A 1 192 ? -35.562 14.938 3.312 1 92.06 192 TYR A N 1
ATOM 1477 C CA . TYR A 1 192 ? -34.875 14.266 4.406 1 92.06 192 TYR A CA 1
ATOM 1478 C C . TYR A 1 192 ? -35.719 13.148 4.992 1 92.06 192 TYR A C 1
ATOM 1480 O O . TYR A 1 192 ? -36.875 13.375 5.359 1 92.06 192 TYR A O 1
ATOM 1488 N N . LEU A 1 193 ? -35.094 11.992 5.121 1 94.06 193 LEU A N 1
ATOM 1489 C CA . LEU A 1 193 ? -35.781 10.898 5.805 1 94.06 193 LEU A CA 1
ATOM 1490 C C . LEU A 1 193 ? -36.031 11.25 7.266 1 94.06 193 LEU A C 1
ATOM 1492 O O . LEU A 1 193 ? -37.031 10.844 7.84 1 94.06 193 LEU A O 1
ATOM 1496 N N . THR A 1 194 ? -35.188 12.07 7.828 1 92.5 194 THR A N 1
ATOM 1497 C CA . THR A 1 194 ? -35.25 12.422 9.242 1 92.5 194 THR A CA 1
ATOM 1498 C C . THR A 1 194 ? -36.531 13.172 9.555 1 92.5 194 THR A C 1
ATOM 1500 O O . THR A 1 194 ? -36.969 13.203 10.711 1 92.5 194 THR A O 1
ATOM 1503 N N . ASP A 1 195 ? -37.219 13.664 8.578 1 93.06 195 ASP A N 1
ATOM 1504 C CA . ASP A 1 195 ? -38.438 14.453 8.781 1 93.06 195 ASP A CA 1
ATOM 1505 C C . ASP A 1 195 ? -39.594 13.562 9.203 1 93.06 195 ASP A C 1
ATOM 1507 O O . ASP A 1 195 ? -40.594 14.047 9.742 1 93.06 195 ASP A O 1
ATOM 1511 N N . ILE A 1 196 ? -39.469 12.312 8.945 1 95.06 196 ILE A N 1
ATOM 1512 C CA . ILE A 1 196 ? -40.562 11.43 9.359 1 95.06 196 ILE A CA 1
ATOM 1513 C C . ILE A 1 196 ? -40.625 11.391 10.883 1 95.06 196 ILE A C 1
ATOM 1515 O O . ILE A 1 196 ? -41.688 11.07 11.445 1 95.06 196 ILE A O 1
ATOM 1519 N N . ILE A 1 197 ? -39.562 11.656 11.523 1 95.31 197 ILE A N 1
ATOM 1520 C CA . ILE A 1 197 ? -39.5 11.656 12.984 1 95.31 197 ILE A CA 1
ATOM 1521 C C . ILE A 1 197 ? -40.406 12.773 13.523 1 95.31 197 ILE A C 1
ATOM 1523 O O . ILE A 1 197 ? -41.188 12.562 14.445 1 95.31 197 ILE A O 1
ATOM 1527 N N . LYS A 1 198 ? -40.281 13.914 12.914 1 92.62 198 LYS A N 1
ATOM 1528 C CA . LYS A 1 198 ? -41.125 15.039 13.297 1 92.62 198 LYS A CA 1
ATOM 1529 C C . LYS A 1 198 ? -42.594 14.703 13.094 1 92.62 198 LYS A C 1
ATOM 1531 O O . LYS A 1 198 ? -43.438 15.039 13.938 1 92.62 198 LYS A O 1
ATOM 1536 N N . MET A 1 199 ? -42.906 14.094 12.086 1 95.69 199 MET A N 1
ATOM 1537 C CA . MET A 1 199 ? -44.281 13.711 11.773 1 95.69 199 MET A CA 1
ATOM 1538 C C . MET A 1 199 ? -44.781 12.688 12.789 1 95.69 199 MET A C 1
ATOM 1540 O O . MET A 1 199 ? -45.938 12.781 13.242 1 95.69 199 MET A O 1
ATOM 1544 N N . ALA A 1 200 ? -43.969 11.773 13.117 1 96.69 200 ALA A N 1
ATOM 1545 C CA . ALA A 1 200 ? -44.312 10.758 14.102 1 96.69 200 ALA A CA 1
ATOM 1546 C C . ALA A 1 200 ? -44.594 11.391 15.461 1 96.69 200 ALA A C 1
ATOM 1548 O O . ALA A 1 200 ? -45.562 11.023 16.141 1 96.69 200 ALA A O 1
ATOM 1549 N N . VAL A 1 201 ? -43.812 12.305 15.82 1 95.38 201 VAL A N 1
ATOM 1550 C CA . VAL A 1 201 ? -44 13.008 17.078 1 95.38 201 VAL A CA 1
ATOM 1551 C C . VAL A 1 201 ? -45.312 13.75 17.062 1 95.38 201 VAL A C 1
ATOM 1553 O O . VAL A 1 201 ? -46.062 13.703 18.047 1 95.38 201 VAL A O 1
ATOM 1556 N N . ALA A 1 202 ? -45.562 14.383 16.016 1 95.06 202 ALA A N 1
ATOM 1557 C CA . ALA A 1 202 ? -46.812 15.125 15.859 1 95.06 202 ALA A CA 1
ATOM 1558 C C . ALA A 1 202 ? -48.031 14.195 15.984 1 95.06 202 ALA A C 1
ATOM 1560 O O . ALA A 1 202 ? -49.094 14.602 16.469 1 95.06 202 ALA A O 1
ATOM 1561 N N . ASP A 1 203 ? -47.844 12.977 15.609 1 96.25 203 ASP A N 1
ATOM 1562 C CA . ASP A 1 203 ? -48.906 11.984 15.641 1 96.25 203 ASP A CA 1
ATOM 1563 C C . ASP A 1 203 ? -48.875 11.203 16.953 1 96.25 203 ASP A C 1
ATOM 1565 O O . ASP A 1 203 ? -49.594 10.203 17.094 1 96.25 203 ASP A O 1
ATOM 1569 N N . ASN A 1 204 ? -48.031 11.539 17.859 1 94.69 204 ASN A N 1
ATOM 1570 C CA . ASN A 1 204 ? -47.875 10.898 19.172 1 94.69 204 ASN A CA 1
ATOM 1571 C C . ASN A 1 204 ? -47.5 9.43 19.031 1 94.69 204 ASN A C 1
ATOM 1573 O O . ASN A 1 204 ? -48.031 8.578 19.734 1 94.69 204 ASN A O 1
ATOM 1577 N N . ILE A 1 205 ? -46.688 9.195 18 1 94.81 205 ILE A N 1
ATOM 1578 C CA . ILE A 1 205 ? -46.156 7.848 17.797 1 94.81 205 ILE A CA 1
ATOM 1579 C C . ILE A 1 205 ? -44.906 7.645 18.672 1 94.81 205 ILE A C 1
ATOM 1581 O O . ILE A 1 205 ? -44.094 8.539 18.812 1 94.81 205 ILE A O 1
ATOM 1585 N N . GLU A 1 206 ? -44.812 6.516 19.219 1 88.44 206 GLU A N 1
ATOM 1586 C CA . GLU A 1 206 ? -43.656 6.16 20.062 1 88.44 206 GLU A CA 1
ATOM 1587 C C . GLU A 1 206 ? -42.406 6.016 19.234 1 88.44 206 GLU A C 1
ATOM 1589 O O . GLU A 1 206 ? -42.406 5.375 18.188 1 88.44 206 GLU A O 1
ATOM 1594 N N . ILE A 1 207 ? -41.375 6.637 19.703 1 95.56 207 ILE A N 1
ATOM 1595 C CA . ILE A 1 207 ? -40.062 6.508 19.094 1 95.56 207 ILE A CA 1
ATOM 1596 C C . ILE A 1 207 ? -39.062 5.961 20.109 1 95.56 207 ILE A C 1
ATOM 1598 O O . ILE A 1 207 ? -38.75 6.613 21.109 1 95.56 207 ILE A O 1
ATOM 1602 N N . ASN A 1 208 ? -38.531 4.746 19.875 1 95.69 208 ASN A N 1
ATOM 1603 C CA . ASN A 1 208 ? -37.562 4.117 20.734 1 95.69 208 ASN A CA 1
ATOM 1604 C C . ASN A 1 208 ? -36.156 4.27 20.172 1 95.69 208 ASN A C 1
ATOM 1606 O O . ASN A 1 208 ? -35.938 4.176 18.953 1 95.69 208 ASN A O 1
ATOM 1610 N N . THR A 1 209 ? -35.188 4.547 21.078 1 96.06 209 THR A N 1
ATOM 1611 C CA . THR A 1 209 ? -33.812 4.664 20.641 1 96.06 209 THR A CA 1
ATOM 1612 C C . THR A 1 209 ? -32.938 3.578 21.266 1 96.06 209 THR A C 1
ATOM 1614 O O . THR A 1 209 ? -33.156 3.225 22.438 1 96.06 209 THR A O 1
ATOM 1617 N N . ILE A 1 210 ? -32.094 3.031 20.5 1 95.75 210 ILE A N 1
ATOM 1618 C CA . ILE A 1 210 ? -31.062 2.111 21 1 95.75 210 ILE A CA 1
ATOM 1619 C C . ILE A 1 210 ? -29.688 2.521 20.5 1 95.75 210 ILE A C 1
ATOM 1621 O O . ILE A 1 210 ? -29.578 3.289 19.531 1 95.75 210 ILE A O 1
ATOM 1625 N N . SER A 1 211 ? -28.688 2.033 21.203 1 96.25 211 SER A N 1
ATOM 1626 C CA . SER A 1 211 ? -27.312 2.322 20.828 1 96.25 211 SER A CA 1
ATOM 1627 C C . SER A 1 211 ? -26.562 1.048 20.453 1 96.25 211 SER A C 1
ATOM 1629 O O . SER A 1 211 ? -26.734 0.005 21.078 1 96.25 211 SER A O 1
ATOM 1631 N N . PRO A 1 212 ? -25.781 1.139 19.375 1 95.88 212 PRO A N 1
ATOM 1632 C CA . PRO A 1 212 ? -24.938 -0.022 19.062 1 95.88 212 PRO A CA 1
ATOM 1633 C C . PRO A 1 212 ? -23.828 -0.235 20.078 1 95.88 212 PRO A C 1
ATOM 1635 O O . PRO A 1 212 ? -23.578 0.628 20.922 1 95.88 212 PRO A O 1
ATOM 1638 N N . THR A 1 213 ? -23.188 -1.369 20.031 1 94.81 213 THR A N 1
ATOM 1639 C CA . THR A 1 213 ? -22.109 -1.741 20.953 1 94.81 213 THR A CA 1
ATOM 1640 C C . THR A 1 213 ? -20.859 -0.937 20.656 1 94.81 213 THR A C 1
ATOM 1642 O O . THR A 1 213 ? -20.172 -0.486 21.578 1 94.81 213 THR A O 1
ATOM 1645 N N . PHE A 1 214 ? -20.578 -0.783 19.328 1 95.12 214 PHE A N 1
ATOM 1646 C CA . PHE A 1 214 ? -19.359 -0.088 18.922 1 95.12 214 PHE A CA 1
ATOM 1647 C C . PHE A 1 214 ? -19.703 1.147 18.094 1 95.12 214 PHE A C 1
ATOM 1649 O O . PHE A 1 214 ? -20.641 1.13 17.297 1 95.12 214 PHE A O 1
ATOM 1656 N N . GLU A 1 215 ? -18.922 2.146 18.156 1 93.19 215 GLU A N 1
ATOM 1657 C CA . GLU A 1 215 ? -19.141 3.396 17.438 1 93.19 215 GLU A CA 1
ATOM 1658 C C . GLU A 1 215 ? -19.031 3.182 15.93 1 93.19 215 GLU A C 1
ATOM 1660 O O . GLU A 1 215 ? -19.781 3.785 15.156 1 93.19 215 GLU A O 1
ATOM 1665 N N . PHE A 1 216 ? -18.109 2.289 15.57 1 95.69 216 PHE A N 1
ATOM 1666 C CA . PHE A 1 216 ? -17.844 2.125 14.148 1 95.69 216 PHE A CA 1
ATOM 1667 C C . PHE A 1 216 ? -19.031 1.497 13.438 1 95.69 216 PHE A C 1
ATOM 1669 O O . PHE A 1 216 ? -19.094 1.479 12.211 1 95.69 216 PHE A O 1
ATOM 1676 N N . GLU A 1 217 ? -20.062 0.982 14.133 1 96.94 217 GLU A N 1
ATOM 1677 C CA . GLU A 1 217 ? -21.234 0.311 13.555 1 96.94 217 GLU A CA 1
ATOM 1678 C C . GLU A 1 217 ? -22.109 1.293 12.797 1 96.94 217 GLU A C 1
ATOM 1680 O O . GLU A 1 217 ? -22.938 0.885 11.984 1 96.94 217 GLU A O 1
ATOM 1685 N N . ILE A 1 218 ? -21.953 2.576 13.102 1 95.12 218 ILE A N 1
ATOM 1686 C CA . ILE A 1 218 ? -22.812 3.555 12.453 1 95.12 218 ILE A CA 1
ATOM 1687 C C . ILE A 1 218 ? -21.969 4.516 11.625 1 95.12 218 ILE A C 1
ATOM 1689 O O . ILE A 1 218 ? -22.453 5.562 11.18 1 95.12 218 ILE A O 1
ATOM 1693 N N . ASP A 1 219 ? -20.641 4.238 11.484 1 94 219 ASP A N 1
ATOM 1694 C CA . ASP A 1 219 ? -19.75 5.09 10.703 1 94 219 ASP A CA 1
ATOM 1695 C C . ASP A 1 219 ? -19.969 4.887 9.211 1 94 219 ASP A C 1
ATOM 1697 O O . ASP A 1 219 ? -19.859 3.764 8.711 1 94 219 ASP A O 1
ATOM 1701 N N . GLY A 1 220 ? -20.297 5.961 8.547 1 93.5 220 GLY A N 1
ATOM 1702 C CA . GLY A 1 220 ? -20.375 5.934 7.094 1 93.5 220 GLY A CA 1
ATOM 1703 C C . GLY A 1 220 ? -19.078 6.348 6.418 1 93.5 220 GLY A C 1
ATOM 1704 O O . GLY A 1 220 ? -18.203 6.918 7.059 1 93.5 220 GLY A O 1
ATOM 1705 N N . VAL A 1 221 ? -18.984 6.023 5.168 1 95.31 221 VAL A N 1
ATOM 1706 C CA . VAL A 1 221 ? -17.812 6.352 4.367 1 95.31 221 VAL A CA 1
ATOM 1707 C C . VAL A 1 221 ? -18.188 7.348 3.273 1 95.31 221 VAL A C 1
ATOM 1709 O O . VAL A 1 221 ? -19.047 7.055 2.428 1 95.31 221 VAL A O 1
ATOM 1712 N N . ASN A 1 222 ? -17.516 8.531 3.256 1 92.38 222 ASN A N 1
ATOM 1713 C CA . ASN A 1 222 ? -17.859 9.539 2.262 1 92.38 222 ASN A CA 1
ATOM 1714 C C . ASN A 1 222 ? -16.672 9.891 1.381 1 92.38 222 ASN A C 1
ATOM 1716 O O . ASN A 1 222 ? -16.828 10.516 0.329 1 92.38 222 ASN A O 1
ATOM 1720 N N . ASP A 1 223 ? -15.516 9.57 1.844 1 94.88 223 ASP A N 1
ATOM 1721 C CA . ASP A 1 223 ? -14.297 9.82 1.079 1 94.88 223 ASP A CA 1
ATOM 1722 C C . ASP A 1 223 ? -13.219 8.797 1.412 1 94.88 223 ASP A C 1
ATOM 1724 O O . ASP A 1 223 ? -13.453 7.871 2.195 1 94.88 223 ASP A O 1
ATOM 1728 N N . ARG A 1 224 ? -12.078 8.992 0.781 1 97.12 224 ARG A N 1
ATOM 1729 C CA . ARG A 1 224 ? -10.992 8.023 0.925 1 97.12 224 ARG A CA 1
ATOM 1730 C C . ARG A 1 224 ? -10.43 8.031 2.344 1 97.12 224 ARG A C 1
ATOM 1732 O O . ARG A 1 224 ? -9.984 7.004 2.848 1 97.12 224 ARG A O 1
ATOM 1739 N N . ILE A 1 225 ? -10.438 9.156 2.99 1 97.38 225 ILE A N 1
ATOM 1740 C CA . ILE A 1 225 ? -9.914 9.289 4.344 1 97.38 225 ILE A CA 1
ATOM 1741 C C . ILE A 1 225 ? -10.805 8.531 5.32 1 97.38 225 ILE A C 1
ATOM 1743 O O . ILE A 1 225 ? -10.32 7.746 6.137 1 97.38 225 ILE A O 1
ATOM 1747 N N . GLN A 1 226 ? -12.117 8.719 5.191 1 95.88 226 GLN A N 1
ATOM 1748 C CA . GLN A 1 226 ? -13.062 8 6.043 1 95.88 226 GLN A CA 1
ATOM 1749 C C . GLN A 1 226 ? -12.984 6.496 5.801 1 95.88 226 GLN A C 1
ATOM 1751 O O . GLN A 1 226 ? -13.07 5.707 6.746 1 95.88 226 GLN A O 1
ATOM 1756 N N . LEU A 1 227 ? -12.852 6.121 4.535 1 97.81 227 LEU A N 1
ATOM 1757 C CA . LEU A 1 227 ? -12.727 4.707 4.199 1 97.81 227 LEU A CA 1
ATOM 1758 C C . LEU A 1 227 ? -11.508 4.094 4.887 1 97.81 227 LEU A C 1
ATOM 1760 O O . LEU A 1 227 ? -11.617 3.035 5.512 1 97.81 227 LEU A O 1
ATOM 1764 N N . ALA A 1 228 ? -10.406 4.73 4.82 1 97.88 228 ALA A N 1
ATOM 1765 C CA . ALA A 1 228 ? -9.172 4.238 5.426 1 97.88 228 ALA A CA 1
ATOM 1766 C C . ALA A 1 228 ? -9.297 4.168 6.945 1 97.88 228 ALA A C 1
ATOM 1768 O O . ALA A 1 228 ? -8.828 3.211 7.57 1 97.88 228 ALA A O 1
ATOM 1769 N N . ASN A 1 229 ? -9.852 5.207 7.52 1 97 229 ASN A N 1
ATOM 1770 C CA . ASN A 1 229 ? -10.047 5.223 8.961 1 97 229 ASN A CA 1
ATOM 1771 C C . ASN A 1 229 ? -10.922 4.062 9.422 1 97 229 ASN A C 1
ATOM 1773 O O . ASN A 1 229 ? -10.602 3.385 10.406 1 97 229 ASN A O 1
ATOM 1777 N N . LEU A 1 230 ? -12.031 3.869 8.695 1 97.75 230 LEU A N 1
ATOM 1778 C CA . LEU A 1 230 ? -12.922 2.77 9.039 1 97.75 230 LEU A CA 1
ATOM 1779 C C . LEU A 1 230 ? -12.234 1.425 8.852 1 97.75 230 LEU A C 1
ATOM 1781 O O . LEU A 1 230 ? -12.406 0.511 9.664 1 97.75 230 LEU A O 1
ATOM 1785 N N . GLU A 1 231 ? -11.453 1.276 7.828 1 98.19 231 GLU A N 1
ATOM 1786 C CA . GLU A 1 231 ? -10.656 0.077 7.586 1 98.19 231 GLU A CA 1
ATOM 1787 C C . GLU A 1 231 ? -9.766 -0.239 8.781 1 98.19 231 GLU A C 1
ATOM 1789 O O . GLU A 1 231 ? -9.742 -1.372 9.266 1 98.19 231 GLU A O 1
ATOM 1794 N N . ARG A 1 232 ? -9.078 0.726 9.258 1 97.81 232 ARG A N 1
ATOM 1795 C CA . ARG A 1 232 ? -8.148 0.517 10.359 1 97.81 232 ARG A CA 1
ATOM 1796 C C . ARG A 1 232 ? -8.898 0.144 11.641 1 97.81 232 ARG A C 1
ATOM 1798 O O . ARG A 1 232 ? -8.445 -0.718 12.398 1 97.81 232 ARG A O 1
ATOM 1805 N N . THR A 1 233 ? -10 0.813 11.867 1 97.81 233 THR A N 1
ATOM 1806 C CA . THR A 1 233 ? -10.82 0.497 13.031 1 97.81 233 THR A CA 1
ATOM 1807 C C . THR A 1 233 ? -11.32 -0.944 12.969 1 97.81 233 THR A C 1
ATOM 1809 O O . THR A 1 233 ? -11.266 -1.673 13.961 1 97.81 233 THR A O 1
ATOM 1812 N N . TYR A 1 234 ? -11.789 -1.344 11.875 1 98.25 234 TYR A N 1
ATOM 1813 C CA . TYR A 1 234 ? -12.32 -2.686 11.672 1 98.25 234 TYR A CA 1
ATOM 1814 C C . TYR A 1 234 ? -11.227 -3.736 11.812 1 98.25 234 TYR A C 1
ATOM 1816 O O . TYR A 1 234 ? -11.43 -4.773 12.453 1 98.25 234 TYR A O 1
ATOM 1824 N N . GLN A 1 235 ? -10.078 -3.461 11.234 1 98.44 235 GLN A N 1
ATOM 1825 C CA . GLN A 1 235 ? -8.938 -4.367 11.375 1 98.44 235 GLN A CA 1
ATOM 1826 C C . GLN A 1 235 ? -8.578 -4.574 12.836 1 98.44 235 GLN A C 1
ATOM 1828 O O . GLN A 1 235 ? -8.336 -5.703 13.266 1 98.44 235 GLN A O 1
ATOM 1833 N N . ALA A 1 236 ? -8.5 -3.492 13.555 1 98.31 236 ALA A N 1
ATOM 1834 C CA . ALA A 1 236 ? -8.203 -3.582 14.984 1 98.31 236 ALA A CA 1
ATOM 1835 C C . ALA A 1 236 ? -9.219 -4.465 15.703 1 98.31 236 ALA A C 1
ATOM 1837 O O . ALA A 1 236 ? -8.867 -5.242 16.578 1 98.31 236 ALA A O 1
ATOM 1838 N N . HIS A 1 237 ? -10.461 -4.332 15.305 1 98.06 237 HIS A N 1
ATOM 1839 C CA . HIS A 1 237 ? -11.531 -5.133 15.898 1 98.06 237 HIS A CA 1
ATOM 1840 C C . HIS A 1 237 ? -11.328 -6.617 15.602 1 98.06 237 HIS A C 1
ATOM 1842 O O . HIS A 1 237 ? -11.422 -7.453 16.5 1 98.06 237 HIS A O 1
ATOM 1848 N N . LEU A 1 238 ? -11.055 -6.953 14.352 1 98.06 238 LEU A N 1
ATOM 1849 C CA . LEU A 1 238 ? -10.836 -8.336 13.945 1 98.06 238 LEU A CA 1
ATOM 1850 C C . LEU A 1 238 ? -9.672 -8.953 14.719 1 98.06 238 LEU A C 1
ATOM 1852 O O . LEU A 1 238 ? -9.773 -10.078 15.203 1 98.06 238 LEU A O 1
ATOM 1856 N N . ILE A 1 239 ? -8.617 -8.211 14.883 1 98.62 239 ILE A N 1
ATOM 1857 C CA . ILE A 1 239 ? -7.422 -8.672 15.578 1 98.62 239 ILE A CA 1
ATOM 1858 C C . ILE A 1 239 ? -7.738 -8.898 17.047 1 98.62 239 ILE A C 1
ATOM 1860 O O . ILE A 1 239 ? -7.34 -9.906 17.641 1 98.62 239 ILE A O 1
ATOM 1864 N N . HIS A 1 240 ? -8.43 -7.93 17.594 1 98.38 240 HIS A N 1
ATOM 1865 C CA . HIS A 1 240 ? -8.828 -8.039 18.984 1 98.38 240 HIS A CA 1
ATOM 1866 C C . HIS A 1 240 ? -9.609 -9.32 19.25 1 98.38 240 HIS A C 1
ATOM 1868 O O . HIS A 1 240 ? -9.359 -10.023 20.234 1 98.38 240 HIS A O 1
ATOM 1874 N N . GLU A 1 241 ? -10.547 -9.672 18.406 1 97.75 241 GLU A N 1
ATOM 1875 C CA . GLU A 1 241 ? -11.344 -10.883 18.531 1 97.75 241 GLU A CA 1
ATOM 1876 C C . GLU A 1 241 ? -10.469 -12.133 18.469 1 97.75 241 GLU A C 1
ATOM 1878 O O . GLU A 1 241 ? -10.68 -13.086 19.219 1 97.75 241 GLU A O 1
ATOM 1883 N N . LEU A 1 242 ? -9.555 -12.117 17.578 1 98.56 242 LEU A N 1
ATOM 1884 C CA . LEU A 1 242 ? -8.656 -13.258 17.438 1 98.56 242 LEU A CA 1
ATOM 1885 C C . LEU A 1 242 ? -7.762 -13.391 18.672 1 98.56 242 LEU A C 1
ATOM 1887 O O . LEU A 1 242 ? -7.461 -14.508 19.109 1 98.56 242 LEU A O 1
ATOM 1891 N N . GLN A 1 243 ? -7.328 -12.25 19.203 1 98.62 243 GLN A N 1
ATOM 1892 C CA . GLN A 1 243 ? -6.535 -12.273 20.438 1 98.62 243 GLN A CA 1
ATOM 1893 C C . GLN A 1 243 ? -7.332 -12.875 21.594 1 98.62 243 GLN A C 1
ATOM 1895 O O . GLN A 1 243 ? -6.805 -13.672 22.359 1 98.62 243 GLN A O 1
ATOM 1900 N N . LEU A 1 244 ? -8.578 -12.5 21.703 1 98 244 LEU A N 1
ATOM 1901 C CA . LEU A 1 244 ? -9.453 -13.055 22.734 1 98 244 LEU A CA 1
ATOM 1902 C C . LEU A 1 244 ? -9.594 -14.562 22.562 1 98 244 LEU A C 1
ATOM 1904 O O . LEU A 1 244 ? -9.828 -15.273 23.547 1 98 244 LEU A O 1
ATOM 1908 N N . ASN A 1 245 ? -9.352 -15.023 21.375 1 97.5 245 ASN A N 1
ATOM 1909 C CA . ASN A 1 245 ? -9.469 -16.453 21.078 1 97.5 245 ASN A CA 1
ATOM 1910 C C . ASN A 1 245 ? -8.109 -17.141 21.078 1 97.5 245 ASN A C 1
ATOM 1912 O O . ASN A 1 245 ? -7.969 -18.234 20.547 1 97.5 245 ASN A O 1
ATOM 1916 N N . GLY A 1 246 ? -7.113 -16.5 21.453 1 98.06 246 GLY A N 1
ATOM 1917 C CA . GLY A 1 246 ? -5.871 -17.156 21.797 1 98.06 246 GLY A CA 1
ATOM 1918 C C . GLY A 1 246 ? -4.781 -16.969 20.766 1 98.06 246 GLY A C 1
ATOM 1919 O O . GLY A 1 246 ? -3.686 -17.516 20.891 1 98.06 246 GLY A O 1
ATOM 1920 N N . VAL A 1 247 ? -4.961 -16.188 19.797 1 98.75 247 VAL A N 1
ATOM 1921 C CA . VAL A 1 247 ? -3.953 -15.977 18.766 1 98.75 247 VAL A CA 1
ATOM 1922 C C . VAL A 1 247 ? -2.932 -14.945 19.234 1 98.75 247 VAL A C 1
ATOM 1924 O O . VAL A 1 247 ? -3.297 -13.914 19.797 1 98.75 247 VAL A O 1
ATOM 1927 N N . GLN A 1 248 ? -1.694 -15.25 19.062 1 98.81 248 GLN A N 1
ATOM 1928 C CA . GLN A 1 248 ? -0.626 -14.312 19.406 1 98.81 248 GLN A CA 1
ATOM 1929 C C . GLN A 1 248 ? -0.15 -13.547 18.188 1 98.81 248 GLN A C 1
ATOM 1931 O O . GLN A 1 248 ? 0.23 -14.148 17.172 1 98.81 248 GLN A O 1
ATOM 1936 N N . PHE A 1 249 ? -0.215 -12.234 18.312 1 98.81 249 PHE A N 1
ATOM 1937 C CA . PHE A 1 249 ? 0.32 -11.359 17.281 1 98.81 249 PHE A CA 1
ATOM 1938 C C . PHE A 1 249 ? 1.592 -10.664 17.75 1 98.81 249 PHE A C 1
ATOM 1940 O O . PHE A 1 249 ? 1.657 -10.188 18.891 1 98.81 249 PHE A O 1
ATOM 1947 N N . ALA A 1 250 ? 2.633 -10.648 16.875 1 98.75 250 ALA A N 1
ATOM 1948 C CA . ALA A 1 250 ? 3.83 -9.883 17.219 1 98.75 250 ALA A CA 1
ATOM 1949 C C . ALA A 1 250 ? 3.516 -8.398 17.359 1 98.75 250 ALA A C 1
ATOM 1951 O O . ALA A 1 250 ? 4.051 -7.727 18.25 1 98.75 250 ALA A O 1
ATOM 1952 N N . ASP A 1 251 ? 2.723 -7.867 16.547 1 98.62 251 ASP A N 1
ATOM 1953 C CA . ASP A 1 251 ? 2.186 -6.508 16.562 1 98.62 251 ASP A CA 1
ATOM 1954 C C . ASP A 1 251 ? 0.758 -6.48 16.016 1 98.62 251 ASP A C 1
ATOM 1956 O O . ASP A 1 251 ? 0.542 -6.613 14.812 1 98.62 251 ASP A O 1
ATOM 1960 N N . PRO A 1 252 ? -0.21 -6.277 16.844 1 98.31 252 PRO A N 1
ATOM 1961 C CA . PRO A 1 252 ? -1.614 -6.32 16.422 1 98.31 252 PRO A CA 1
ATOM 1962 C C . PRO A 1 252 ? -1.953 -5.266 15.375 1 98.31 252 PRO A C 1
ATOM 1964 O O . PRO A 1 252 ? -2.973 -5.375 14.688 1 98.31 252 PRO A O 1
ATOM 1967 N N . ASN A 1 253 ? -1.097 -4.242 15.234 1 97.62 253 ASN A N 1
ATOM 1968 C CA . ASN A 1 253 ? -1.395 -3.139 14.328 1 97.62 253 ASN A CA 1
ATOM 1969 C C . ASN A 1 253 ? -0.839 -3.395 12.938 1 97.62 253 ASN A C 1
ATOM 1971 O O . ASN A 1 253 ? -1.058 -2.6 12.016 1 97.62 253 ASN A O 1
ATOM 1975 N N . ARG A 1 254 ? -0.104 -4.516 12.812 1 98 254 ARG A N 1
ATOM 1976 C CA . ARG A 1 254 ? 0.58 -4.715 11.539 1 98 254 ARG A CA 1
ATOM 1977 C C . ARG A 1 254 ? 0.201 -6.059 10.922 1 98 254 ARG A C 1
ATOM 1979 O O . ARG A 1 254 ? 1.059 -6.77 10.391 1 98 254 ARG A O 1
ATOM 1986 N N . VAL A 1 255 ? -1.034 -6.398 11 1 98.62 255 VAL A N 1
ATOM 1987 C CA . VAL A 1 255 ? -1.652 -7.535 10.32 1 98.62 255 VAL A CA 1
ATOM 1988 C C . VAL A 1 255 ? -2.975 -7.102 9.688 1 98.62 255 VAL A C 1
ATOM 1990 O O . VAL A 1 255 ? -3.738 -6.344 10.289 1 98.62 255 VAL A O 1
ATOM 1993 N N . ASP A 1 256 ? -3.17 -7.539 8.461 1 98.62 256 ASP A N 1
ATOM 1994 C CA . ASP A 1 256 ? -4.402 -7.188 7.762 1 98.62 256 ASP A CA 1
ATOM 1995 C C . ASP A 1 256 ? -5.195 -8.438 7.387 1 98.62 256 ASP A C 1
ATOM 1997 O O . ASP A 1 256 ? -4.637 -9.391 6.84 1 98.62 256 ASP A O 1
ATOM 2001 N N . ILE A 1 257 ? -6.422 -8.398 7.688 1 98.75 257 ILE A N 1
ATOM 2002 C CA . ILE A 1 257 ? -7.34 -9.484 7.355 1 98.75 257 ILE A CA 1
ATOM 2003 C C . ILE A 1 257 ? -8.414 -8.977 6.395 1 98.75 257 ILE A C 1
ATOM 2005 O O . ILE A 1 257 ? -9.281 -8.188 6.781 1 98.75 257 ILE A O 1
ATOM 2009 N N . ARG A 1 258 ? -8.367 -9.344 5.227 1 98.38 258 ARG A N 1
ATOM 2010 C CA . ARG A 1 258 ? -9.312 -8.984 4.172 1 98.38 258 ARG A CA 1
ATOM 2011 C C . ARG A 1 258 ? -10.117 -10.203 3.719 1 98.38 258 ARG A C 1
ATOM 2013 O O . ARG A 1 258 ? -9.945 -10.688 2.6 1 98.38 258 ARG A O 1
ATOM 2020 N N . GLY A 1 259 ? -11.008 -10.602 4.383 1 97.12 259 GLY A N 1
ATOM 2021 C CA . GLY A 1 259 ? -11.797 -11.82 4.352 1 97.12 259 GLY A CA 1
ATOM 2022 C C . GLY A 1 259 ? -11.984 -12.445 5.719 1 97.12 259 GLY A C 1
ATOM 2023 O O . GLY A 1 259 ? -12.32 -11.758 6.684 1 97.12 259 GLY A O 1
ATOM 2024 N N . THR A 1 260 ? -11.867 -13.734 5.73 1 97.56 260 THR A N 1
ATOM 2025 C CA . THR A 1 260 ? -12.055 -14.453 6.988 1 97.56 260 THR A CA 1
ATOM 2026 C C . THR A 1 260 ? -10.781 -15.203 7.375 1 97.56 260 THR A C 1
ATOM 2028 O O . THR A 1 260 ? -10.086 -15.742 6.516 1 97.56 260 THR A O 1
ATOM 2031 N N . LEU A 1 261 ? -10.461 -15.141 8.656 1 98.69 261 LEU A N 1
ATOM 2032 C CA . LEU A 1 261 ? -9.336 -15.875 9.227 1 98.69 261 LEU A CA 1
ATOM 2033 C C . LEU A 1 261 ? -9.773 -16.672 10.453 1 98.69 261 LEU A C 1
ATOM 2035 O O . LEU A 1 261 ? -10.273 -16.094 11.43 1 98.69 261 LEU A O 1
ATOM 2039 N N . LYS A 1 262 ? -9.68 -17.953 10.32 1 98.75 262 LYS A N 1
ATOM 2040 C CA . LYS A 1 262 ? -9.93 -18.859 11.438 1 98.75 262 LYS A CA 1
ATOM 2041 C C . LYS A 1 262 ? -8.633 -19.516 11.898 1 98.75 262 LYS A C 1
ATOM 2043 O O . LYS A 1 262 ? -7.84 -19.984 11.078 1 98.75 262 LYS A O 1
ATOM 2048 N N . CYS A 1 263 ? -8.484 -19.578 13.195 1 98.75 263 CYS A N 1
ATOM 2049 C CA . CYS A 1 263 ? -7.238 -20.094 13.75 1 98.75 263 CYS A CA 1
ATOM 2050 C C . CYS A 1 263 ? -7.508 -21.141 14.828 1 98.75 263 CYS A C 1
ATOM 2052 O O . CYS A 1 263 ? -8.445 -20.984 15.609 1 98.75 263 CYS A O 1
ATOM 2054 N N . GLY A 1 264 ? -6.656 -22.156 14.797 1 98.5 264 GLY A N 1
ATOM 2055 C CA . GLY A 1 264 ? -6.641 -23.078 15.906 1 98.5 264 GLY A CA 1
ATOM 2056 C C . GLY A 1 264 ? -5.941 -22.531 17.141 1 98.5 264 GLY A C 1
ATOM 2057 O O . GLY A 1 264 ? -5.887 -21.312 17.328 1 98.5 264 GLY A O 1
ATOM 2058 N N . SER A 1 265 ? -5.445 -23.469 17.984 1 98.25 265 SER A N 1
ATOM 2059 C CA . SER A 1 265 ? -4.801 -23.094 19.234 1 98.25 265 SER A CA 1
ATOM 2060 C C . SER A 1 265 ? -3.312 -22.828 19.031 1 98.25 265 SER A C 1
ATOM 2062 O O . SER A 1 265 ? -2.674 -23.469 18.188 1 98.25 265 SER A O 1
ATOM 2064 N N . ASP A 1 266 ? -2.771 -21.844 19.781 1 98.5 266 ASP A N 1
ATOM 2065 C CA . ASP A 1 266 ? -1.343 -21.562 19.859 1 98.5 266 ASP A CA 1
ATOM 2066 C C . ASP A 1 266 ? -0.787 -21.125 18.5 1 98.5 266 ASP A C 1
ATOM 2068 O O . ASP A 1 266 ? 0.275 -21.594 18.094 1 98.5 266 ASP A O 1
ATOM 2072 N N . VAL A 1 267 ? -1.499 -20.281 17.875 1 98.81 267 VAL A N 1
ATOM 2073 C CA . VAL A 1 267 ? -1.081 -19.734 16.594 1 98.81 267 VAL A CA 1
ATOM 2074 C C . VAL A 1 267 ? -0.301 -18.438 16.812 1 98.81 267 VAL A C 1
ATOM 2076 O O . VAL A 1 267 ? -0.676 -17.625 17.656 1 98.81 267 VAL A O 1
ATOM 2079 N N . PHE A 1 268 ? 0.85 -18.297 16.078 1 98.94 268 PHE A N 1
ATOM 2080 C CA . PHE A 1 268 ? 1.644 -17.078 16.109 1 98.94 268 PHE A CA 1
ATOM 2081 C C . PHE A 1 268 ? 1.684 -16.438 14.734 1 98.94 268 PHE A C 1
ATOM 2083 O O . PHE A 1 268 ? 1.998 -17.094 13.742 1 98.94 268 PHE A O 1
ATOM 2090 N N . ILE A 1 269 ? 1.331 -15.141 14.688 1 98.94 269 ILE A N 1
ATOM 2091 C CA . ILE A 1 269 ? 1.349 -14.383 13.445 1 98.94 269 ILE A CA 1
ATOM 2092 C C . ILE A 1 269 ? 2.258 -13.164 13.594 1 98.94 269 ILE A C 1
ATOM 2094 O O . ILE A 1 269 ? 2.041 -12.32 14.469 1 98.94 269 ILE A O 1
ATOM 2098 N N . ASP A 1 270 ? 3.27 -13.07 12.75 1 98.88 270 ASP A N 1
ATOM 2099 C CA . ASP A 1 270 ? 4.238 -11.977 12.773 1 98.88 270 ASP A CA 1
ATOM 2100 C C . ASP A 1 270 ? 3.75 -10.789 11.938 1 98.88 270 ASP A C 1
ATOM 2102 O O . ASP A 1 270 ? 2.627 -10.805 11.43 1 98.88 270 ASP A O 1
ATOM 2106 N N . ILE A 1 271 ? 4.59 -9.734 11.805 1 98.69 271 ILE A N 1
ATOM 2107 C CA . ILE A 1 271 ? 4.203 -8.43 11.281 1 98.69 271 ILE A CA 1
ATOM 2108 C C . ILE A 1 271 ? 4.078 -8.492 9.766 1 98.69 271 ILE A C 1
ATOM 2110 O O . ILE A 1 271 ? 4.68 -9.359 9.125 1 98.69 271 ILE A O 1
ATOM 2114 N N . ASN A 1 272 ? 3.283 -7.535 9.273 1 98.5 272 ASN A N 1
ATOM 2115 C CA . ASN A 1 272 ? 3.146 -7.258 7.852 1 98.5 272 ASN A CA 1
ATOM 2116 C C . ASN A 1 272 ? 2.596 -8.461 7.094 1 98.5 272 ASN A C 1
ATOM 2118 O O . ASN A 1 272 ? 3.006 -8.727 5.965 1 98.5 272 ASN A O 1
ATOM 2122 N N . THR A 1 273 ? 1.778 -9.219 7.77 1 98.69 273 THR A N 1
ATOM 2123 C CA . THR A 1 273 ? 1.099 -10.344 7.141 1 98.69 273 THR A CA 1
ATOM 2124 C C . THR A 1 273 ? -0.293 -9.945 6.664 1 98.69 273 THR A C 1
ATOM 2126 O O . THR A 1 273 ? -1.008 -9.219 7.359 1 98.69 273 THR A O 1
ATOM 2129 N N . VAL A 1 274 ? -0.645 -10.359 5.48 1 98.81 274 VAL A N 1
ATOM 2130 C CA . VAL A 1 274 ? -1.951 -10.07 4.902 1 98.81 274 VAL A CA 1
ATOM 2131 C C . VAL A 1 274 ? -2.699 -11.375 4.625 1 98.81 274 VAL A C 1
ATOM 2133 O O . VAL A 1 274 ? -2.18 -12.266 3.947 1 98.81 274 VAL A O 1
ATOM 2136 N N . PHE A 1 275 ? -3.852 -11.531 5.152 1 98.88 275 PHE A N 1
ATOM 2137 C CA . PHE A 1 275 ? -4.754 -12.641 4.859 1 98.88 275 PHE A CA 1
ATOM 2138 C C . PHE A 1 275 ? -5.906 -12.18 3.973 1 98.88 275 PHE A C 1
ATOM 2140 O O . PHE A 1 275 ? -6.543 -11.164 4.25 1 98.88 275 PHE A O 1
ATOM 2147 N N . MET A 1 276 ? -6.125 -12.875 2.932 1 98.69 276 MET A N 1
ATOM 2148 C CA . MET A 1 276 ? -7.191 -12.508 2.004 1 98.69 276 MET A CA 1
ATOM 2149 C C . MET A 1 276 ? -8.094 -13.703 1.717 1 98.69 276 MET A C 1
ATOM 2151 O O . MET A 1 276 ? -7.621 -14.836 1.613 1 98.69 276 MET A O 1
ATOM 2155 N N . GLY A 1 277 ? -9.328 -13.461 1.426 1 97.94 277 GLY A N 1
ATOM 2156 C CA . GLY A 1 277 ? -10.273 -14.547 1.213 1 97.94 277 GLY A CA 1
ATOM 2157 C C . GLY A 1 277 ? -10.508 -15.383 2.457 1 97.94 277 GLY A C 1
ATOM 2158 O O . GLY A 1 277 ? -10.641 -14.836 3.557 1 97.94 277 GLY A O 1
ATOM 2159 N N . ASP A 1 278 ? -10.695 -16.688 2.258 1 98.38 278 ASP A N 1
ATOM 2160 C CA . ASP A 1 278 ? -10.922 -17.609 3.361 1 98.38 278 ASP A CA 1
ATOM 2161 C C . ASP A 1 278 ? -9.641 -18.359 3.73 1 98.38 278 ASP A C 1
ATOM 2163 O O . ASP A 1 278 ? -9.133 -19.156 2.939 1 98.38 278 ASP A O 1
ATOM 2167 N N . VAL A 1 279 ? -9.172 -18.047 4.91 1 98.88 279 VAL A N 1
ATOM 2168 C CA . VAL A 1 279 ? -7.93 -18.672 5.359 1 98.88 279 VAL A CA 1
ATOM 2169 C C . VAL A 1 279 ? -8.172 -19.391 6.688 1 98.88 279 VAL A C 1
ATOM 2171 O O . VAL A 1 279 ? -8.82 -18.844 7.586 1 98.88 279 VAL A O 1
ATOM 2174 N N . VAL A 1 280 ? -7.695 -20.594 6.762 1 98.94 280 VAL A N 1
ATOM 2175 C CA . VAL A 1 280 ? -7.797 -21.391 7.98 1 98.94 280 VAL A CA 1
ATOM 2176 C C . VAL A 1 280 ? -6.406 -21.844 8.414 1 98.94 280 VAL A C 1
ATOM 2178 O O . VAL A 1 280 ? -5.668 -22.438 7.621 1 98.94 280 VAL A O 1
ATOM 2181 N N . LEU A 1 281 ? -6.051 -21.562 9.656 1 98.94 281 LEU A N 1
ATOM 2182 C CA . LEU A 1 281 ? -4.805 -22.016 10.266 1 98.94 281 LEU A CA 1
ATOM 2183 C C . LEU A 1 281 ? -5.07 -23.047 11.359 1 98.94 281 LEU A C 1
ATOM 2185 O O . LEU A 1 281 ? -5.863 -22.781 12.273 1 98.94 281 LEU A O 1
ATOM 2189 N N . GLY A 1 282 ? -4.422 -24.172 11.242 1 98.88 282 GLY A N 1
ATOM 2190 C CA . GLY A 1 282 ? -4.547 -25.188 12.273 1 98.88 282 GLY A CA 1
ATOM 2191 C C . GLY A 1 282 ? -3.842 -24.828 13.562 1 98.88 282 GLY A C 1
ATOM 2192 O O . GLY A 1 282 ? -3.5 -23.656 13.781 1 98.88 282 GLY A O 1
ATOM 2193 N N . ASP A 1 283 ? -3.68 -25.891 14.438 1 98.81 283 ASP A N 1
ATOM 2194 C CA . ASP A 1 283 ? -3.047 -25.703 15.742 1 98.81 283 ASP A CA 1
ATOM 2195 C C . ASP A 1 283 ? -1.536 -25.531 15.594 1 98.81 283 ASP A C 1
ATOM 2197 O O . ASP A 1 283 ? -0.914 -26.172 14.742 1 98.81 283 ASP A O 1
ATOM 2201 N N . ASN A 1 284 ? -0.965 -24.641 16.375 1 98.75 284 ASN A N 1
ATOM 2202 C CA . ASN A 1 284 ? 0.478 -24.469 16.5 1 98.75 284 ASN A CA 1
ATOM 2203 C C . ASN A 1 284 ? 1.107 -24.047 15.172 1 98.75 284 ASN A C 1
ATOM 2205 O O . ASN A 1 284 ? 2.197 -24.5 14.82 1 98.75 284 ASN A O 1
ATOM 2209 N N . VAL A 1 285 ? 0.384 -23.281 14.461 1 98.88 285 VAL A N 1
ATOM 2210 C CA . VAL A 1 285 ? 0.89 -22.75 13.203 1 98.88 285 VAL A CA 1
ATOM 2211 C C . VAL A 1 285 ? 1.688 -21.469 13.469 1 98.88 285 VAL A C 1
ATOM 2213 O O . VAL A 1 285 ? 1.298 -20.641 14.305 1 98.88 285 VAL A O 1
ATOM 2216 N N . GLN A 1 286 ? 2.818 -21.359 12.781 1 98.94 286 GLN A N 1
ATOM 2217 C CA . GLN A 1 286 ? 3.662 -20.172 12.859 1 98.94 286 GLN A CA 1
ATOM 2218 C C . GLN A 1 286 ? 3.756 -19.469 11.508 1 98.94 286 GLN A C 1
ATOM 2220 O O . GLN A 1 286 ? 4.191 -20.062 10.523 1 98.94 286 GLN A O 1
ATOM 2225 N N . ILE A 1 287 ? 3.332 -18.219 11.508 1 98.94 287 ILE A N 1
ATOM 2226 C CA . ILE A 1 287 ? 3.434 -17.391 10.312 1 98.94 287 ILE A CA 1
ATOM 2227 C C . ILE A 1 287 ? 4.441 -16.266 10.555 1 98.94 287 ILE A C 1
ATOM 2229 O O . ILE A 1 287 ? 4.188 -15.352 11.344 1 98.94 287 ILE A O 1
ATOM 2233 N N . ASP A 1 288 ? 5.547 -16.297 9.844 1 98.88 288 ASP A N 1
ATOM 2234 C CA . ASP A 1 288 ? 6.574 -15.281 9.992 1 98.88 288 ASP A CA 1
ATOM 2235 C C . ASP A 1 288 ? 6.23 -14.031 9.188 1 98.88 288 ASP A C 1
ATOM 2237 O O . ASP A 1 288 ? 5.148 -13.945 8.602 1 98.88 288 ASP A O 1
ATOM 2241 N N . ALA A 1 289 ? 7.109 -13.047 9.234 1 98.75 289 ALA A N 1
ATOM 2242 C CA . ALA A 1 289 ? 6.812 -11.695 8.773 1 98.75 289 ALA A CA 1
ATOM 2243 C C . ALA A 1 289 ? 6.652 -11.656 7.258 1 98.75 289 ALA A C 1
ATOM 2245 O O . ALA A 1 289 ? 7.391 -12.328 6.531 1 98.75 289 ALA A O 1
ATOM 2246 N N . GLY A 1 290 ? 5.695 -10.859 6.793 1 98.5 290 GLY A N 1
ATOM 2247 C CA . GLY A 1 290 ? 5.664 -10.422 5.41 1 98.5 290 GLY A CA 1
ATOM 2248 C C . GLY A 1 290 ? 4.906 -11.367 4.496 1 98.5 290 GLY A C 1
ATOM 2249 O O . GLY A 1 290 ? 4.961 -11.234 3.273 1 98.5 290 GLY A O 1
ATOM 2250 N N . ASN A 1 291 ? 4.176 -12.305 5.055 1 98.81 291 ASN A N 1
ATOM 2251 C CA . ASN A 1 291 ? 3.479 -13.281 4.23 1 98.81 291 ASN A CA 1
ATOM 2252 C C . ASN A 1 291 ? 2.158 -12.734 3.701 1 98.81 291 ASN A C 1
ATOM 2254 O O . ASN A 1 291 ? 1.482 -11.961 4.387 1 98.81 291 ASN A O 1
ATOM 2258 N N . VAL A 1 292 ? 1.851 -13.047 2.459 1 98.88 292 VAL A N 1
ATOM 2259 C CA . VAL A 1 292 ? 0.529 -12.828 1.881 1 98.88 292 VAL A CA 1
ATOM 2260 C C . VAL A 1 292 ? -0.149 -14.172 1.621 1 98.88 292 VAL A C 1
ATOM 2262 O O . VAL A 1 292 ? 0.303 -14.945 0.776 1 98.88 292 VAL A O 1
ATOM 2265 N N . ILE A 1 293 ? -1.235 -14.5 2.289 1 98.94 293 ILE A N 1
ATOM 2266 C CA . ILE A 1 293 ? -1.894 -15.805 2.227 1 98.94 293 ILE A CA 1
ATOM 2267 C C . ILE A 1 293 ? -3.361 -15.617 1.847 1 98.94 293 ILE A C 1
ATOM 2269 O O . ILE A 1 293 ? -4.117 -14.961 2.566 1 98.94 293 ILE A O 1
ATOM 2273 N N . SER A 1 294 ? -3.705 -16.188 0.725 1 98.81 294 SER A N 1
ATOM 2274 C CA . SER A 1 294 ? -5.066 -16.016 0.235 1 98.81 294 SER A CA 1
ATOM 2275 C C . SER A 1 294 ? -5.746 -17.359 -0.008 1 98.81 294 SER A C 1
ATOM 2277 O O . SER A 1 294 ? -5.199 -18.219 -0.703 1 98.81 294 SER A O 1
ATOM 2279 N N . ASN A 1 295 ? -6.883 -17.609 0.506 1 98.75 295 ASN A N 1
ATOM 2280 C CA . ASN A 1 295 ? -7.691 -18.797 0.264 1 98.75 295 ASN A CA 1
ATOM 2281 C C . ASN A 1 295 ? -6.891 -20.078 0.477 1 98.75 295 ASN A C 1
ATOM 2283 O O . ASN A 1 295 ? -6.84 -20.938 -0.404 1 98.75 295 ASN A O 1
ATOM 2287 N N . CYS A 1 296 ? -6.367 -20.203 1.66 1 98.81 296 CYS A N 1
ATOM 2288 C CA . CYS A 1 296 ? -5.539 -21.375 1.969 1 98.81 296 CYS A CA 1
ATOM 2289 C C . CYS A 1 296 ? -5.988 -22.031 3.266 1 98.81 296 CYS A C 1
ATOM 2291 O O . CYS A 1 296 ? -6.527 -21.359 4.152 1 98.81 296 CYS A O 1
ATOM 2293 N N . THR A 1 297 ? -5.824 -23.25 3.318 1 98.88 297 THR A N 1
ATOM 2294 C CA . THR A 1 297 ? -5.883 -24.016 4.559 1 98.88 297 THR A CA 1
ATOM 2295 C C . THR A 1 297 ? -4.496 -24.531 4.941 1 98.88 297 THR A C 1
ATOM 2297 O O . THR A 1 297 ? -3.828 -25.188 4.145 1 98.88 297 THR A O 1
ATOM 2300 N N . VAL A 1 298 ? -4.086 -24.234 6.168 1 98.94 298 VAL A N 1
ATOM 2301 C CA . VAL A 1 298 ? -2.76 -24.594 6.66 1 98.94 298 VAL A CA 1
ATOM 2302 C C . VAL A 1 298 ? -2.889 -25.547 7.852 1 98.94 298 VAL A C 1
ATOM 2304 O O . VAL A 1 298 ? -3.539 -25.219 8.844 1 98.94 298 VAL A O 1
ATOM 2307 N N . GLY A 1 299 ? -2.262 -26.688 7.742 1 98.88 299 GLY A N 1
ATOM 2308 C CA . GLY A 1 299 ? -2.395 -27.719 8.758 1 98.88 299 GLY A CA 1
ATOM 2309 C C . GLY A 1 299 ? -1.574 -27.453 10 1 98.88 299 GLY A C 1
ATOM 2310 O O . GLY A 1 299 ? -0.776 -26.516 10.031 1 98.88 299 GLY A O 1
ATOM 2311 N N . ASN A 1 300 ? -1.774 -28.391 11.008 1 98.88 300 ASN A N 1
ATOM 2312 C CA . ASN A 1 300 ? -1.172 -28.234 12.328 1 98.88 300 ASN A CA 1
ATOM 2313 C C . ASN A 1 300 ? 0.352 -28.234 12.25 1 98.88 300 ASN A C 1
ATOM 2315 O O . ASN A 1 300 ? 0.938 -28.906 11.414 1 98.88 300 ASN A O 1
ATOM 2319 N N . ASN A 1 301 ? 0.997 -27.453 13.07 1 98.81 301 ASN A N 1
ATOM 2320 C CA . ASN A 1 301 ? 2.438 -27.453 13.297 1 98.81 301 ASN A CA 1
ATOM 2321 C C . ASN A 1 301 ? 3.201 -26.984 12.07 1 98.81 301 ASN A C 1
ATOM 2323 O O . ASN A 1 301 ? 4.391 -27.266 11.914 1 98.81 301 ASN A O 1
ATOM 2327 N N . THR A 1 302 ? 2.535 -26.297 11.234 1 98.88 302 THR A N 1
ATOM 2328 C CA . THR A 1 302 ? 3.164 -25.812 10.008 1 98.88 302 THR A CA 1
ATOM 2329 C C . THR A 1 302 ? 3.795 -24.438 10.219 1 98.88 302 THR A C 1
ATOM 2331 O O . THR A 1 302 ? 3.258 -23.609 10.961 1 98.88 302 THR A O 1
ATOM 2334 N N . HIS A 1 303 ? 4.953 -24.266 9.602 1 98.94 303 HIS A N 1
ATOM 2335 C CA . HIS A 1 303 ? 5.719 -23.031 9.695 1 98.94 303 HIS A CA 1
ATOM 2336 C C . HIS A 1 303 ? 5.887 -22.375 8.328 1 98.94 303 HIS A C 1
ATOM 2338 O O . HIS A 1 303 ? 6.547 -22.938 7.449 1 98.94 303 HIS A O 1
ATOM 2344 N N . ILE A 1 304 ? 5.273 -21.219 8.148 1 98.94 304 ILE A N 1
ATOM 2345 C CA . ILE A 1 304 ? 5.473 -20.422 6.945 1 98.94 304 ILE A CA 1
ATOM 2346 C C . ILE A 1 304 ? 6.523 -19.344 7.211 1 98.94 304 ILE A C 1
ATOM 2348 O O . ILE A 1 304 ? 6.258 -18.375 7.926 1 98.94 304 ILE A O 1
ATOM 2352 N N . LYS A 1 305 ? 7.664 -19.469 6.613 1 98.81 305 LYS A N 1
ATOM 2353 C CA . LYS A 1 305 ? 8.789 -18.562 6.797 1 98.81 305 LYS A CA 1
ATOM 2354 C C . LYS A 1 305 ? 8.547 -17.219 6.098 1 98.81 305 LYS A C 1
ATOM 2356 O O . LYS A 1 305 ? 7.504 -17.031 5.469 1 98.81 305 LYS A O 1
ATOM 2361 N N . PRO A 1 306 ? 9.461 -16.219 6.285 1 98.62 306 PRO A N 1
ATOM 2362 C CA . PRO A 1 306 ? 9.148 -14.852 5.895 1 98.62 306 PRO A CA 1
ATOM 2363 C C . PRO A 1 306 ? 8.93 -14.703 4.387 1 98.62 306 PRO A C 1
ATOM 2365 O O . PRO A 1 306 ? 9.625 -15.344 3.596 1 98.62 306 PRO A O 1
ATOM 2368 N N . ASN A 1 307 ? 8.039 -13.781 4.086 1 98.38 307 ASN A N 1
ATOM 2369 C CA . ASN A 1 307 ? 7.859 -13.227 2.748 1 98.38 307 ASN A CA 1
ATOM 2370 C C . ASN A 1 307 ? 7.508 -14.305 1.735 1 98.38 307 ASN A C 1
ATOM 2372 O O . ASN A 1 307 ? 8.133 -14.406 0.68 1 98.38 307 ASN A O 1
ATOM 2376 N N . CYS A 1 308 ? 6.5 -15.07 2.012 1 98.81 308 CYS A N 1
ATOM 2377 C CA . CYS A 1 308 ? 5.91 -16 1.06 1 98.81 308 CYS A CA 1
ATOM 2378 C C . CYS A 1 308 ? 4.57 -15.484 0.547 1 98.81 308 CYS A C 1
ATOM 2380 O O . CYS A 1 308 ? 3.957 -14.617 1.168 1 98.81 308 CYS A O 1
ATOM 2382 N N . VAL A 1 309 ? 4.234 -15.93 -0.648 1 98.88 309 VAL A N 1
ATOM 2383 C CA . VAL A 1 309 ? 2.918 -15.664 -1.222 1 98.88 309 VAL A CA 1
ATOM 2384 C C . VAL A 1 309 ? 2.201 -16.984 -1.501 1 98.88 309 VAL A C 1
ATOM 2386 O O . VAL A 1 309 ? 2.684 -17.812 -2.283 1 98.88 309 VAL A O 1
ATOM 2389 N N . LEU A 1 310 ? 1.096 -17.234 -0.829 1 98.88 310 LEU A N 1
ATOM 2390 C CA . LEU A 1 310 ? 0.298 -18.453 -0.986 1 98.88 310 LEU A CA 1
ATOM 2391 C C . LEU A 1 310 ? -1.108 -18.125 -1.473 1 98.88 310 LEU A C 1
ATOM 2393 O O . LEU A 1 310 ? -1.75 -17.203 -0.949 1 98.88 310 LEU A O 1
ATOM 2397 N N . ASP A 1 311 ? -1.491 -18.875 -2.428 1 98.69 311 ASP A N 1
ATOM 2398 C CA . ASP A 1 311 ? -2.82 -18.578 -2.961 1 98.69 311 ASP A CA 1
ATOM 2399 C C . ASP A 1 311 ? -3.564 -19.875 -3.301 1 98.69 311 ASP A C 1
ATOM 2401 O O . ASP A 1 311 ? -3.008 -20.766 -3.938 1 98.69 311 ASP A O 1
ATOM 2405 N N . ASP A 1 312 ? -4.777 -19.969 -2.926 1 98.62 312 ASP A N 1
ATOM 2406 C CA . ASP A 1 312 ? -5.715 -21.016 -3.326 1 98.62 312 ASP A CA 1
ATOM 2407 C C . ASP A 1 312 ? -5.059 -22.391 -3.273 1 98.62 312 ASP A C 1
ATOM 2409 O O . ASP A 1 312 ? -5.051 -23.125 -4.27 1 98.62 312 ASP A O 1
ATOM 2413 N N . SER A 1 313 ? -4.555 -22.703 -2.139 1 98.62 313 SER A N 1
ATOM 2414 C CA . SER A 1 313 ? -3.818 -23.953 -1.973 1 98.62 313 SER A CA 1
ATOM 2415 C C . SER A 1 313 ? -4.105 -24.578 -0.616 1 98.62 313 SER A C 1
ATOM 2417 O O . SER A 1 313 ? -4.664 -23.938 0.272 1 98.62 313 SER A O 1
ATOM 2419 N N . THR A 1 314 ? -3.863 -25.844 -0.541 1 98.81 314 THR A N 1
ATOM 2420 C CA . THR A 1 314 ? -3.979 -26.594 0.698 1 98.81 314 THR A CA 1
ATOM 2421 C C . THR A 1 314 ? -2.605 -27.047 1.187 1 98.81 314 THR A C 1
ATOM 2423 O O . THR A 1 314 ? -1.86 -27.703 0.45 1 98.81 314 THR A O 1
ATOM 2426 N N . ILE A 1 315 ? -2.291 -26.688 2.395 1 98.94 315 ILE A N 1
ATOM 2427 C CA . ILE A 1 315 ? -1.016 -27.016 3.021 1 98.94 315 ILE A CA 1
ATOM 2428 C C . ILE A 1 315 ? -1.25 -27.953 4.203 1 98.94 315 ILE A C 1
ATOM 2430 O O . ILE A 1 315 ? -2.055 -27.656 5.09 1 98.94 315 ILE A O 1
ATOM 2434 N N . GLY A 1 316 ? -0.57 -29.062 4.199 1 98.81 316 GLY A N 1
ATOM 2435 C CA . GLY A 1 316 ? -0.752 -30.078 5.238 1 98.81 316 GLY A CA 1
ATOM 2436 C C . GLY A 1 316 ? -0.085 -29.703 6.551 1 98.81 316 GLY A C 1
ATOM 2437 O O . GLY A 1 316 ? 0.228 -28.531 6.785 1 98.81 316 GLY A O 1
ATOM 2438 N N . ALA A 1 317 ? 0.035 -30.781 7.473 1 98.88 317 ALA A N 1
ATOM 2439 C CA . ALA A 1 317 ? 0.63 -30.625 8.797 1 98.88 317 ALA A CA 1
ATOM 2440 C C . ALA A 1 317 ? 2.143 -30.828 8.75 1 98.88 317 ALA A C 1
ATOM 2442 O O . ALA A 1 317 ? 2.646 -31.578 7.906 1 98.88 317 ALA A O 1
ATOM 2443 N N . ASP A 1 318 ? 2.848 -30.156 9.672 1 98.81 318 ASP A N 1
ATOM 2444 C CA . ASP A 1 318 ? 4.289 -30.312 9.844 1 98.81 318 ASP A CA 1
ATOM 2445 C C . ASP A 1 318 ? 5.039 -29.953 8.562 1 98.81 318 ASP A C 1
ATOM 2447 O O . ASP A 1 318 ? 5.992 -30.641 8.18 1 98.81 318 ASP A O 1
ATOM 2451 N N . VAL A 1 319 ? 4.547 -28.922 7.953 1 98.81 319 VAL A N 1
ATOM 2452 C CA . VAL A 1 319 ? 5.152 -28.438 6.715 1 98.81 319 VAL A CA 1
ATOM 2453 C C . VAL A 1 319 ? 6.004 -27.203 7 1 98.81 319 VAL A C 1
ATOM 2455 O O . VAL A 1 319 ? 5.699 -26.422 7.906 1 98.81 319 VAL A O 1
ATOM 2458 N N . ALA A 1 320 ? 7.094 -27.047 6.301 1 98.81 320 ALA A N 1
ATOM 2459 C CA . ALA A 1 320 ? 7.91 -25.844 6.305 1 98.81 320 ALA A CA 1
ATOM 2460 C C . ALA A 1 320 ? 7.98 -25.219 4.91 1 98.81 320 ALA A C 1
ATOM 2462 O O . ALA A 1 320 ? 8.414 -25.875 3.955 1 98.81 320 ALA A O 1
ATOM 2463 N N . ILE A 1 321 ? 7.578 -23.938 4.828 1 98.81 321 ILE A N 1
ATOM 2464 C CA . ILE A 1 321 ? 7.562 -23.266 3.537 1 98.81 321 ILE A CA 1
ATOM 2465 C C . ILE A 1 321 ? 8.391 -21.984 3.621 1 98.81 321 ILE A C 1
ATOM 2467 O O . ILE A 1 321 ? 8.188 -21.156 4.52 1 98.81 321 ILE A O 1
ATOM 2471 N N . GLY A 1 322 ? 9.25 -21.812 2.574 1 98.06 322 GLY A N 1
ATOM 2472 C CA . GLY A 1 322 ? 9.938 -20.531 2.4 1 98.06 322 GLY A CA 1
ATOM 2473 C C . GLY A 1 322 ? 11.352 -20.547 2.957 1 98.06 322 GLY A C 1
ATOM 2474 O O . GLY A 1 322 ? 11.891 -21.594 3.275 1 98.06 322 GLY A O 1
ATOM 2475 N N . PRO A 1 323 ? 11.945 -19.281 3.154 1 98.38 323 PRO A N 1
ATOM 2476 C CA . PRO A 1 323 ? 11.336 -18 2.816 1 98.38 323 PRO A CA 1
ATOM 2477 C C . PRO A 1 323 ? 11.195 -17.781 1.311 1 98.38 323 PRO A C 1
ATOM 2479 O O . PRO A 1 323 ? 11.719 -18.578 0.522 1 98.38 323 PRO A O 1
ATOM 2482 N N . PHE A 1 324 ? 10.414 -16.734 0.816 1 98.12 324 PHE A N 1
ATOM 2483 C CA . PHE A 1 324 ? 10.281 -16.266 -0.559 1 98.12 324 PHE A CA 1
ATOM 2484 C C . PHE A 1 324 ? 9.773 -17.391 -1.462 1 98.12 324 PHE A C 1
ATOM 2486 O O . PHE A 1 324 ? 10.258 -17.562 -2.58 1 98.12 324 PHE A O 1
ATOM 2493 N N . ALA A 1 325 ? 8.875 -18.156 -0.946 1 98.75 325 ALA A N 1
ATOM 2494 C CA . ALA A 1 325 ? 8.211 -19.172 -1.774 1 98.75 325 ALA A CA 1
ATOM 2495 C C . ALA A 1 325 ? 6.906 -18.625 -2.348 1 98.75 325 ALA A C 1
ATOM 2497 O O . ALA A 1 325 ? 6.301 -17.719 -1.784 1 98.75 325 ALA A O 1
ATOM 2498 N N . HIS A 1 326 ? 6.551 -19.109 -3.486 1 98.81 326 HIS A N 1
ATOM 2499 C CA . HIS A 1 326 ? 5.281 -18.781 -4.125 1 98.81 326 HIS A CA 1
ATOM 2500 C C . HIS A 1 326 ? 4.453 -20.031 -4.371 1 98.81 326 HIS A C 1
ATOM 2502 O O . HIS A 1 326 ? 4.711 -20.781 -5.316 1 98.81 326 HIS A O 1
ATOM 2508 N N . ILE A 1 327 ? 3.465 -20.234 -3.477 1 98.88 327 ILE A N 1
ATOM 2509 C CA . ILE A 1 327 ? 2.541 -21.359 -3.627 1 98.88 327 ILE A CA 1
ATOM 2510 C C . ILE A 1 327 ? 1.291 -20.906 -4.375 1 98.88 327 ILE A C 1
ATOM 2512 O O . ILE A 1 327 ? 0.497 -20.125 -3.846 1 98.88 327 ILE A O 1
ATOM 2516 N N . ARG A 1 328 ? 1.139 -21.406 -5.516 1 98.44 328 ARG A N 1
ATOM 2517 C CA . ARG A 1 328 ? 0.108 -20.938 -6.434 1 98.44 328 ARG A CA 1
ATOM 2518 C C . ARG A 1 328 ? -1.124 -21.828 -6.387 1 98.44 328 ARG A C 1
ATOM 2520 O O . ARG A 1 328 ? -1.138 -22.844 -5.676 1 98.44 328 ARG A O 1
ATOM 2527 N N . PRO A 1 329 ? -2.195 -21.406 -7.105 1 98.25 329 PRO A N 1
ATOM 2528 C CA . PRO A 1 329 ? -3.49 -22.078 -6.977 1 98.25 329 PRO A CA 1
ATOM 2529 C C . PRO A 1 329 ? -3.426 -23.562 -7.336 1 98.25 329 PRO A C 1
ATOM 2531 O O . PRO A 1 329 ? -2.709 -23.953 -8.266 1 98.25 329 PRO A O 1
ATOM 2534 N N . LYS A 1 330 ? -4.152 -24.312 -6.656 1 97.94 330 LYS A N 1
ATOM 2535 C CA . LYS A 1 330 ? -4.379 -25.734 -6.863 1 97.94 330 LYS A CA 1
ATOM 2536 C C . LYS A 1 330 ? -3.158 -26.562 -6.445 1 97.94 330 LYS A C 1
ATOM 2538 O O . LYS A 1 330 ? -2.979 -27.688 -6.898 1 97.94 330 LYS A O 1
ATOM 2543 N N . ALA A 1 331 ? -2.32 -25.953 -5.695 1 98.62 331 ALA A N 1
ATOM 2544 C CA . ALA A 1 331 ? -1.267 -26.719 -5.047 1 98.62 331 ALA A CA 1
ATOM 2545 C C . ALA A 1 331 ? -1.814 -27.5 -3.857 1 98.62 331 ALA A C 1
ATOM 2547 O O . ALA A 1 331 ? -2.594 -26.969 -3.062 1 98.62 331 ALA A O 1
ATOM 2548 N N . ASP A 1 332 ? -1.522 -28.75 -3.793 1 98.88 332 ASP A N 1
ATOM 2549 C CA . ASP A 1 332 ? -1.867 -29.641 -2.686 1 98.88 332 ASP A CA 1
ATOM 2550 C C . ASP A 1 332 ? -0.612 -30.172 -2.002 1 98.88 332 ASP A C 1
ATOM 2552 O O . ASP A 1 332 ? -0.069 -31.203 -2.412 1 98.88 332 ASP A O 1
ATOM 2556 N N . ILE A 1 333 ? -0.183 -29.5 -0.977 1 98.94 333 ILE A N 1
ATOM 2557 C CA . ILE A 1 333 ? 1.035 -29.828 -0.242 1 98.94 333 ILE A CA 1
ATOM 2558 C C . ILE A 1 333 ? 0.693 -30.703 0.961 1 98.94 333 ILE A C 1
ATOM 2560 O O . ILE A 1 333 ? 0.031 -30.25 1.898 1 98.94 333 ILE A O 1
ATOM 2564 N N . LYS A 1 334 ? 1.155 -31.938 0.927 1 98.88 334 LYS A N 1
ATOM 2565 C CA . LYS A 1 334 ? 0.813 -32.875 1.984 1 98.88 334 LYS A CA 1
ATOM 2566 C C . LYS A 1 334 ? 1.746 -32.719 3.184 1 98.88 334 LYS A C 1
ATOM 2568 O O . LYS A 1 334 ? 2.57 -31.812 3.223 1 98.88 334 LYS A O 1
ATOM 2573 N N . ASP A 1 335 ? 1.506 -33.656 4.188 1 98.88 335 ASP A N 1
ATOM 2574 C CA . ASP A 1 335 ? 2.17 -33.531 5.48 1 98.88 335 ASP A CA 1
ATOM 2575 C C . ASP A 1 335 ? 3.682 -33.688 5.344 1 98.88 335 ASP A C 1
ATOM 2577 O O . ASP A 1 335 ? 4.156 -34.406 4.477 1 98.88 335 ASP A O 1
ATOM 2581 N N . LYS A 1 336 ? 4.43 -32.938 6.148 1 98.75 336 LYS A N 1
ATOM 2582 C CA . LYS A 1 336 ? 5.863 -33.125 6.352 1 98.75 336 LYS A CA 1
ATOM 2583 C C . LYS A 1 336 ? 6.645 -32.75 5.094 1 98.75 336 LYS A C 1
ATOM 2585 O O . LYS A 1 336 ? 7.762 -33.219 4.887 1 98.75 336 LYS A O 1
ATOM 2590 N N . VAL A 1 337 ? 6.035 -32 4.227 1 98.81 337 VAL A N 1
ATOM 2591 C CA . VAL A 1 337 ? 6.719 -31.5 3.035 1 98.81 337 VAL A CA 1
ATOM 2592 C C . VAL A 1 337 ? 7.578 -30.297 3.398 1 98.81 337 VAL A C 1
ATOM 2594 O O . VAL A 1 337 ? 7.234 -29.531 4.301 1 98.81 337 VAL A O 1
ATOM 2597 N N . LYS A 1 338 ? 8.68 -30.141 2.725 1 98.81 338 LYS A N 1
ATOM 2598 C CA . LYS A 1 338 ? 9.547 -28.984 2.863 1 98.81 338 LYS A CA 1
ATOM 2599 C C . LYS A 1 338 ? 9.695 -28.234 1.536 1 98.81 338 LYS A C 1
ATOM 2601 O O . LYS A 1 338 ? 10.102 -28.828 0.532 1 98.81 338 LYS A O 1
ATOM 2606 N N . ILE A 1 339 ? 9.352 -27 1.527 1 98.75 339 ILE A N 1
ATOM 2607 C CA . ILE A 1 339 ? 9.523 -26.109 0.385 1 98.75 339 ILE A CA 1
ATOM 2608 C C . ILE A 1 339 ? 10.422 -24.938 0.773 1 98.75 339 ILE A C 1
ATOM 2610 O O . ILE A 1 339 ? 10.133 -24.203 1.721 1 98.75 339 ILE A O 1
ATOM 2614 N N . GLY A 1 340 ? 11.461 -24.766 0.025 1 98.12 340 GLY A N 1
ATOM 2615 C CA . GLY A 1 340 ? 12.445 -23.766 0.407 1 98.12 340 GLY A CA 1
ATOM 2616 C C . GLY A 1 340 ? 12.328 -22.469 -0.388 1 98.12 340 GLY A C 1
ATOM 2617 O O . GLY A 1 340 ? 11.234 -22.094 -0.811 1 98.12 340 GLY A O 1
ATOM 2618 N N . ASN A 1 341 ? 13.492 -21.703 -0.416 1 96.94 341 ASN A N 1
ATOM 2619 C CA . ASN A 1 341 ? 13.445 -20.344 -0.971 1 96.94 341 ASN A CA 1
ATOM 2620 C C . ASN A 1 341 ? 13.438 -20.375 -2.496 1 96.94 341 ASN A C 1
ATOM 2622 O O . ASN A 1 341 ? 14.094 -21.203 -3.115 1 96.94 341 ASN A O 1
ATOM 2626 N N . PHE A 1 342 ? 12.719 -19.406 -3.029 1 97.5 342 PHE A N 1
ATOM 2627 C CA . PHE A 1 342 ? 12.609 -19.156 -4.461 1 97.5 342 PHE A CA 1
ATOM 2628 C C . PHE A 1 342 ? 12.039 -20.375 -5.18 1 97.5 342 PHE A C 1
ATOM 2630 O O . PHE A 1 342 ? 12.516 -20.734 -6.258 1 97.5 342 PHE A O 1
ATOM 2637 N N . VAL A 1 343 ? 11.164 -21.047 -4.492 1 98.62 343 VAL A N 1
ATOM 2638 C CA . VAL A 1 343 ? 10.461 -22.188 -5.074 1 98.62 343 VAL A CA 1
ATOM 2639 C C . VAL A 1 343 ? 9.023 -21.781 -5.414 1 98.62 343 VAL A C 1
ATOM 2641 O O . VAL A 1 343 ? 8.359 -21.109 -4.633 1 98.62 343 VAL A O 1
ATOM 2644 N N . GLU A 1 344 ? 8.625 -22.172 -6.594 1 98.62 344 GLU A N 1
ATOM 2645 C CA . GLU A 1 344 ? 7.258 -21.984 -7.07 1 98.62 344 GLU A CA 1
ATOM 2646 C C . GLU A 1 344 ? 6.551 -23.312 -7.293 1 98.62 344 GLU A C 1
ATOM 2648 O O . GLU A 1 344 ? 7.066 -24.188 -7.996 1 98.62 344 GLU A O 1
ATOM 2653 N N . ILE A 1 345 ? 5.379 -23.469 -6.656 1 98.69 345 ILE A N 1
ATOM 2654 C CA . ILE A 1 345 ? 4.551 -24.656 -6.844 1 98.69 345 ILE A CA 1
ATOM 2655 C C . ILE A 1 345 ? 3.199 -24.25 -7.43 1 98.69 345 ILE A C 1
ATOM 2657 O O . ILE A 1 345 ? 2.523 -23.359 -6.898 1 98.69 345 ILE A O 1
ATOM 2661 N N . LYS A 1 346 ? 2.848 -24.875 -8.461 1 97.56 346 LYS A N 1
ATOM 2662 C CA . LYS A 1 346 ? 1.565 -24.562 -9.086 1 97.56 346 LYS A CA 1
ATOM 2663 C C . LYS A 1 346 ? 0.85 -25.844 -9.523 1 97.56 346 LYS A C 1
ATOM 2665 O O . LYS A 1 346 ? 1.442 -26.703 -10.188 1 97.56 346 LYS A O 1
ATOM 2670 N N . LYS A 1 347 ? -0.415 -25.969 -9.258 1 98 347 LYS A N 1
ATOM 2671 C CA . LYS A 1 347 ? -1.254 -27.062 -9.734 1 98 347 LYS A CA 1
ATOM 2672 C C . LYS A 1 347 ? -0.532 -28.406 -9.609 1 98 347 LYS A C 1
ATOM 2674 O O . LYS A 1 347 ? -0.441 -29.156 -10.578 1 98 347 LYS A O 1
ATOM 2679 N N . SER A 1 348 ? 0.066 -28.625 -8.438 1 98.69 348 SER A N 1
ATOM 2680 C CA . SER A 1 348 ? 0.856 -29.828 -8.195 1 98.69 348 SER A CA 1
ATOM 2681 C C . SER A 1 348 ? 0.551 -30.422 -6.824 1 98.69 348 SER A C 1
ATOM 2683 O O . SER A 1 348 ? 0.147 -29.703 -5.906 1 98.69 348 SER A O 1
ATOM 2685 N N . THR A 1 349 ? 0.666 -31.688 -6.801 1 98.81 349 THR A N 1
ATOM 2686 C CA . THR A 1 349 ? 0.581 -32.406 -5.531 1 98.81 349 THR A CA 1
ATOM 2687 C C . THR A 1 349 ? 1.965 -32.844 -5.066 1 98.81 349 THR A C 1
ATOM 2689 O O . THR A 1 349 ? 2.686 -33.531 -5.797 1 98.81 349 THR A O 1
ATOM 2692 N N . LEU A 1 350 ? 2.379 -32.406 -3.961 1 98.88 350 LEU A N 1
ATOM 2693 C CA . LEU A 1 350 ? 3.582 -32.875 -3.293 1 98.88 350 LEU A CA 1
ATOM 2694 C C . LEU A 1 350 ? 3.221 -33.812 -2.135 1 98.88 350 LEU A C 1
ATOM 2696 O O . LEU A 1 350 ? 2.738 -33.344 -1.097 1 98.88 350 LEU A O 1
ATOM 2700 N N . ASN A 1 351 ? 3.471 -35.062 -2.328 1 98.75 351 ASN A N 1
ATOM 2701 C CA . ASN A 1 351 ? 3.09 -36.031 -1.314 1 98.75 351 ASN A CA 1
ATOM 2702 C C . ASN A 1 351 ? 4.027 -36 -0.112 1 98.75 351 ASN A C 1
ATOM 2704 O O . ASN A 1 351 ? 5.023 -35.281 -0.123 1 98.75 351 ASN A O 1
ATOM 2708 N N . GLN A 1 352 ? 3.627 -36.812 0.87 1 98.69 352 GLN A N 1
ATOM 2709 C CA . GLN A 1 352 ? 4.211 -36.688 2.203 1 98.69 352 GLN A CA 1
ATOM 2710 C C . GLN A 1 352 ? 5.73 -36.844 2.148 1 98.69 352 GLN A C 1
ATOM 2712 O O . GLN A 1 352 ? 6.258 -37.75 1.517 1 98.69 352 GLN A O 1
ATOM 2717 N N . GLY A 1 353 ? 6.363 -35.875 2.729 1 98.44 353 GLY A N 1
ATOM 2718 C CA . GLY A 1 353 ? 7.797 -35.969 2.943 1 98.44 353 GLY A CA 1
ATOM 2719 C C . GLY A 1 353 ? 8.617 -35.469 1.769 1 98.44 353 GLY A C 1
ATOM 2720 O O . GLY A 1 353 ? 9.844 -35.406 1.839 1 98.44 353 GLY A O 1
ATOM 2721 N N . ALA A 1 354 ? 8.031 -35.062 0.721 1 98.62 354 ALA A N 1
ATOM 2722 C CA . ALA A 1 354 ? 8.75 -34.5 -0.429 1 98.62 354 ALA A CA 1
ATOM 2723 C C . ALA A 1 354 ? 9.492 -33.219 -0.055 1 98.62 354 ALA A C 1
ATOM 2725 O O . ALA A 1 354 ? 9.047 -32.469 0.816 1 98.62 354 ALA A O 1
ATOM 2726 N N . LYS A 1 355 ? 10.648 -33.031 -0.701 1 98.69 355 LYS A N 1
ATOM 2727 C CA . LYS A 1 355 ? 11.477 -31.859 -0.452 1 98.69 355 LYS A CA 1
ATOM 2728 C C . LYS A 1 355 ? 11.82 -31.141 -1.755 1 98.69 355 LYS A C 1
ATOM 2730 O O . LYS A 1 355 ? 12.383 -31.75 -2.67 1 98.69 355 LYS A O 1
ATOM 2735 N N . VAL A 1 356 ? 11.422 -29.922 -1.879 1 98.38 356 VAL A N 1
ATOM 2736 C CA . VAL A 1 356 ? 11.82 -28.969 -2.918 1 98.38 356 VAL A CA 1
ATOM 2737 C C . VAL A 1 356 ? 12.445 -27.734 -2.277 1 98.38 356 VAL A C 1
ATOM 2739 O O . VAL A 1 356 ? 11.742 -26.766 -1.957 1 98.38 356 VAL A O 1
ATOM 2742 N N . SER A 1 357 ? 13.688 -27.625 -2.242 1 95.69 357 SER A N 1
ATOM 2743 C CA . SER A 1 357 ? 14.273 -26.734 -1.245 1 95.69 357 SER A CA 1
ATOM 2744 C C . SER A 1 357 ? 14.781 -25.438 -1.885 1 95.69 357 SER A C 1
ATOM 2746 O O . SER A 1 357 ? 15.016 -24.453 -1.192 1 95.69 357 SER A O 1
ATOM 2748 N N . HIS A 1 358 ? 15.047 -25.578 -3.258 1 95.75 358 HIS A N 1
ATOM 2749 C CA . HIS A 1 358 ? 15.727 -24.391 -3.76 1 95.75 358 HIS A CA 1
ATOM 2750 C C . HIS A 1 358 ? 15.391 -24.125 -5.227 1 95.75 358 HIS A C 1
ATOM 2752 O O . HIS A 1 358 ? 15.453 -25.047 -6.047 1 95.75 358 HIS A O 1
ATOM 2758 N N . LEU A 1 359 ? 15.117 -22.875 -5.531 1 96 359 LEU A N 1
ATOM 2759 C CA . LEU A 1 359 ? 15.234 -22.312 -6.875 1 96 359 LEU A CA 1
ATOM 2760 C C . LEU A 1 359 ? 14.484 -23.172 -7.887 1 96 359 LEU A C 1
ATOM 2762 O O . LEU A 1 359 ? 14.969 -23.406 -9 1 96 359 LEU A O 1
ATOM 2766 N N . SER A 1 360 ? 13.375 -23.719 -7.598 1 97.81 360 SER A N 1
ATOM 2767 C CA . SER A 1 360 ? 12.742 -24.703 -8.469 1 97.81 360 SER A CA 1
ATOM 2768 C C . SER A 1 360 ? 11.312 -24.281 -8.82 1 97.81 360 SER A C 1
ATOM 2770 O O . SER A 1 360 ? 10.688 -23.516 -8.094 1 97.81 360 SER A O 1
ATOM 2772 N N . TYR A 1 361 ? 10.914 -24.672 -9.984 1 98.06 361 TYR A N 1
ATOM 2773 C CA . TYR A 1 361 ? 9.531 -24.562 -10.414 1 98.06 361 TYR A CA 1
ATOM 2774 C C . TYR A 1 361 ? 8.891 -25.938 -10.594 1 98.06 361 TYR A C 1
ATOM 2776 O O . TYR A 1 361 ? 9.359 -26.75 -11.398 1 98.06 361 TYR A O 1
ATOM 2784 N N . ILE A 1 362 ? 7.824 -26.188 -9.836 1 98.44 362 ILE A N 1
ATOM 2785 C CA . ILE A 1 362 ? 7.051 -27.422 -9.938 1 98.44 362 ILE A CA 1
ATOM 2786 C C . ILE A 1 362 ? 5.617 -27.094 -10.352 1 98.44 362 ILE A C 1
ATOM 2788 O O . ILE A 1 362 ? 4.816 -26.641 -9.523 1 98.44 362 ILE A O 1
ATOM 2792 N N . GLY A 1 363 ? 5.309 -27.328 -11.578 1 97.81 363 GLY A N 1
ATOM 2793 C CA . GLY A 1 363 ? 3.98 -27.078 -12.117 1 97.81 363 GLY A CA 1
ATOM 2794 C C . GLY A 1 363 ? 3.367 -28.297 -12.773 1 97.81 363 GLY A C 1
ATOM 2795 O O . GLY A 1 363 ? 4.047 -29.031 -13.5 1 97.81 363 GLY A O 1
ATOM 2796 N N . ASP A 1 364 ? 2.098 -28.547 -12.539 1 97.69 364 ASP A N 1
ATOM 2797 C CA . ASP A 1 364 ? 1.377 -29.672 -13.117 1 97.69 364 ASP A CA 1
ATOM 2798 C C . ASP A 1 364 ? 2.119 -30.984 -12.867 1 97.69 364 ASP A C 1
ATOM 2800 O O . ASP A 1 364 ? 2.406 -31.719 -13.812 1 97.69 364 ASP A O 1
ATOM 2804 N N . ALA A 1 365 ? 2.357 -31.219 -11.625 1 98.62 365 ALA A N 1
ATOM 2805 C CA . ALA A 1 365 ? 3.172 -32.375 -11.297 1 98.62 365 ALA A CA 1
ATOM 2806 C C . ALA A 1 365 ? 2.566 -33.156 -10.125 1 98.62 365 ALA A C 1
ATOM 2808 O O . ALA A 1 365 ? 1.841 -32.594 -9.305 1 98.62 365 ALA A O 1
ATOM 2809 N N . ASP A 1 366 ? 2.756 -34.406 -10.164 1 98.69 366 ASP A N 1
ATOM 2810 C CA . ASP A 1 366 ? 2.541 -35.281 -9.023 1 98.69 366 ASP A CA 1
ATOM 2811 C C . ASP A 1 366 ? 3.867 -35.812 -8.469 1 98.69 366 ASP A C 1
ATOM 2813 O O . ASP A 1 366 ? 4.488 -36.688 -9.062 1 98.69 366 ASP A O 1
ATOM 2817 N N . VAL A 1 367 ? 4.242 -35.281 -7.367 1 98.81 367 VAL A N 1
ATOM 2818 C CA . VAL A 1 367 ? 5.52 -35.625 -6.746 1 98.81 367 VAL A CA 1
ATOM 2819 C C . VAL A 1 367 ? 5.297 -36.656 -5.66 1 98.81 367 VAL A C 1
ATOM 2821 O O . VAL A 1 367 ? 4.555 -36.438 -4.703 1 98.81 367 VAL A O 1
ATOM 2824 N N . GLY A 1 368 ? 5.973 -37.781 -5.77 1 98.62 368 GLY A N 1
ATOM 2825 C CA . GLY A 1 368 ? 5.777 -38.906 -4.875 1 98.62 368 GLY A CA 1
ATOM 2826 C C . GLY A 1 368 ? 6.289 -38.656 -3.473 1 98.62 368 GLY A C 1
ATOM 2827 O O . GLY A 1 368 ? 6.77 -37.562 -3.168 1 98.62 368 GLY A O 1
ATOM 2828 N N . HIS A 1 369 ? 6.113 -39.781 -2.619 1 98.56 369 HIS A N 1
ATOM 2829 C CA . HIS A 1 369 ? 6.539 -39.719 -1.226 1 98.56 369 HIS A CA 1
ATOM 2830 C C . HIS A 1 369 ? 8.062 -39.656 -1.115 1 98.56 369 HIS A C 1
ATOM 2832 O O . HIS A 1 369 ? 8.766 -40.344 -1.873 1 98.56 369 HIS A O 1
ATOM 2838 N N . ASP A 1 370 ? 8.547 -38.781 -0.257 1 97.94 370 ASP A N 1
ATOM 2839 C CA . ASP A 1 370 ? 9.945 -38.719 0.143 1 97.94 370 ASP A CA 1
ATOM 2840 C C . ASP A 1 370 ? 10.852 -38.5 -1.062 1 97.94 370 ASP A C 1
ATOM 2842 O O . ASP A 1 370 ? 11.953 -39.062 -1.142 1 97.94 370 ASP A O 1
ATOM 2846 N N . VAL A 1 371 ? 10.312 -37.781 -2.027 1 98.25 371 VAL A N 1
ATOM 2847 C CA . VAL A 1 371 ? 11.094 -37.375 -3.184 1 98.25 371 VAL A CA 1
ATOM 2848 C C . VAL A 1 371 ? 12 -36.188 -2.799 1 98.25 371 VAL A C 1
ATOM 2850 O O . VAL A 1 371 ? 11.602 -35.312 -2.014 1 98.25 371 VAL A O 1
ATOM 2853 N N . ASN A 1 372 ? 13.203 -36.188 -3.311 1 98.06 372 ASN A N 1
ATOM 2854 C CA . ASN A 1 372 ? 14.109 -35.031 -3.176 1 98.06 372 ASN A CA 1
ATOM 2855 C C . ASN A 1 372 ? 14.359 -34.344 -4.52 1 98.06 372 ASN A C 1
ATOM 2857 O O . ASN A 1 372 ? 14.953 -34.938 -5.418 1 98.06 372 ASN A O 1
ATOM 2861 N N . ILE A 1 373 ? 13.953 -33.156 -4.617 1 98.19 373 ILE A N 1
ATOM 2862 C CA . ILE A 1 373 ? 14.133 -32.344 -5.824 1 98.19 373 ILE A CA 1
ATOM 2863 C C . ILE A 1 373 ? 15.328 -31.422 -5.645 1 98.19 373 ILE A C 1
ATOM 2865 O O . ILE A 1 373 ? 15.305 -30.531 -4.785 1 98.19 373 ILE A O 1
ATOM 2869 N N . GLY A 1 374 ? 16.281 -31.562 -6.492 1 96.94 374 GLY A N 1
ATOM 2870 C CA . GLY A 1 374 ? 17.469 -30.719 -6.418 1 96.94 374 GLY A CA 1
ATOM 2871 C C . GLY A 1 374 ? 17.219 -29.281 -6.855 1 96.94 374 GLY A C 1
ATOM 2872 O O . GLY A 1 374 ? 16.156 -28.984 -7.41 1 96.94 374 GLY A O 1
ATOM 2873 N N . ALA A 1 375 ? 18.297 -28.438 -6.59 1 96.5 375 ALA A N 1
ATOM 2874 C CA . ALA A 1 375 ? 18.172 -27.016 -6.895 1 96.5 375 ALA A CA 1
ATOM 2875 C C . ALA A 1 375 ? 18.078 -26.797 -8.398 1 96.5 375 ALA A C 1
ATOM 2877 O O . ALA A 1 375 ? 18.828 -27.391 -9.18 1 96.5 375 ALA A O 1
ATOM 2878 N N . GLY A 1 376 ? 17.109 -25.906 -8.75 1 96.44 376 GLY A N 1
ATOM 2879 C CA . GLY A 1 376 ? 17.047 -25.469 -10.141 1 96.44 376 GLY A CA 1
ATOM 2880 C C . GLY A 1 376 ? 16.25 -26.422 -11.016 1 96.44 376 GLY A C 1
ATOM 2881 O O . GLY A 1 376 ? 16.203 -26.25 -12.242 1 96.44 376 GLY A O 1
ATOM 2882 N N . VAL A 1 377 ? 15.656 -27.406 -10.43 1 97.12 377 VAL A N 1
ATOM 2883 C CA . VAL A 1 377 ? 14.844 -28.344 -11.211 1 97.12 377 VAL A CA 1
ATOM 2884 C C . VAL A 1 377 ? 13.586 -27.641 -11.711 1 97.12 377 VAL A C 1
ATOM 2886 O O . VAL A 1 377 ? 12.953 -26.891 -10.969 1 97.12 377 VAL A O 1
ATOM 2889 N N . ILE A 1 378 ? 13.258 -27.891 -13.008 1 97.75 378 ILE A N 1
ATOM 2890 C CA . ILE A 1 378 ? 12.055 -27.312 -13.609 1 97.75 378 ILE A CA 1
ATOM 2891 C C . ILE A 1 378 ? 11.211 -28.422 -14.234 1 97.75 378 ILE A C 1
ATOM 2893 O O . ILE A 1 378 ? 11.719 -29.234 -15.023 1 97.75 378 ILE A O 1
ATOM 2897 N N . THR A 1 379 ? 9.953 -28.5 -13.844 1 97.44 379 THR A N 1
ATOM 2898 C CA . THR A 1 379 ? 9 -29.281 -14.625 1 97.44 379 THR A CA 1
ATOM 2899 C C . THR A 1 379 ? 8.516 -28.484 -15.828 1 97.44 379 THR A C 1
ATOM 2901 O O . THR A 1 379 ? 7.691 -27.578 -15.688 1 97.44 379 THR A O 1
ATOM 2904 N N . CYS A 1 380 ? 8.984 -28.891 -17 1 95.31 380 CYS A N 1
ATOM 2905 C CA . CYS A 1 380 ? 8.602 -28.219 -18.234 1 95.31 380 CYS A CA 1
ATOM 2906 C C . CYS A 1 380 ? 7.227 -28.672 -18.703 1 95.31 380 CYS A C 1
ATOM 2908 O O . CYS A 1 380 ? 7.117 -29.547 -19.562 1 95.31 380 CYS A O 1
ATOM 2910 N N . ASN A 1 381 ? 6.223 -27.922 -18.344 1 93.38 381 ASN A N 1
ATOM 2911 C CA . ASN A 1 381 ? 4.867 -28.453 -18.469 1 93.38 381 ASN A CA 1
ATOM 2912 C C . ASN A 1 381 ? 4.133 -27.875 -19.656 1 93.38 381 ASN A C 1
ATOM 2914 O O . ASN A 1 381 ? 2.973 -28.203 -19.906 1 93.38 381 ASN A O 1
ATOM 2918 N N . TYR A 1 382 ? 4.754 -27 -20.359 1 87.44 382 TYR A N 1
ATOM 2919 C CA . TYR A 1 382 ? 4.078 -26.25 -21.406 1 87.44 382 TYR A CA 1
ATOM 2920 C C . TYR A 1 382 ? 4.852 -26.344 -22.719 1 87.44 382 TYR A C 1
ATOM 2922 O O . TYR A 1 382 ? 6.062 -26.109 -22.75 1 87.44 382 TYR A O 1
ATOM 2930 N N . ASP A 1 383 ? 4.105 -26.734 -23.844 1 84.5 383 ASP A N 1
ATOM 2931 C CA . ASP A 1 383 ? 4.801 -26.906 -25.109 1 84.5 383 ASP A CA 1
ATOM 2932 C C . ASP A 1 383 ? 4.496 -25.75 -26.062 1 84.5 383 ASP A C 1
ATOM 2934 O O . ASP A 1 383 ? 4.719 -25.859 -27.281 1 84.5 383 ASP A O 1
ATOM 2938 N N . GLY A 1 384 ? 3.934 -24.641 -25.469 1 81.19 384 GLY A N 1
ATOM 2939 C CA . GLY A 1 384 ? 3.566 -23.5 -26.312 1 81.19 384 GLY A CA 1
ATOM 2940 C C . GLY A 1 384 ? 2.078 -23.438 -26.609 1 81.19 384 GLY A C 1
ATOM 2941 O O . GLY A 1 384 ? 1.565 -22.391 -27 1 81.19 384 GLY A O 1
ATOM 2942 N N . VAL A 1 385 ? 1.432 -24.531 -26.391 1 84.56 385 VAL A N 1
ATOM 2943 C CA . VAL A 1 385 ? 0.004 -24.594 -26.688 1 84.56 385 VAL A CA 1
ATOM 2944 C C . VAL A 1 385 ? -0.719 -25.344 -25.562 1 84.56 385 VAL A C 1
ATOM 2946 O O . VAL A 1 385 ? -1.759 -24.875 -25.078 1 84.56 385 VAL A O 1
ATOM 2949 N N . ASN A 1 386 ? -0.098 -26.516 -25.172 1 88.94 386 ASN A N 1
ATOM 2950 C CA . ASN A 1 386 ? -0.728 -27.391 -24.188 1 88.94 386 ASN A CA 1
ATOM 2951 C C . ASN A 1 386 ? 0.149 -27.562 -22.938 1 88.94 386 ASN A C 1
ATOM 2953 O O . ASN A 1 386 ? 1.369 -27.406 -23.016 1 88.94 386 ASN A O 1
ATOM 2957 N N . LYS A 1 387 ? -0.626 -27.953 -21.922 1 93.12 387 LYS A N 1
ATOM 2958 C CA . LYS A 1 387 ? 0.075 -28.297 -20.688 1 93.12 387 LYS A CA 1
ATOM 2959 C C . LYS A 1 387 ? 0.011 -29.797 -20.422 1 93.12 387 LYS A C 1
ATOM 2961 O O . LYS A 1 387 ? -0.993 -30.438 -20.719 1 93.12 387 LYS A O 1
ATOM 2966 N N . PHE A 1 388 ? 1.163 -30.312 -19.875 1 93.62 388 PHE A N 1
ATOM 2967 C CA . PHE A 1 388 ? 1.262 -31.734 -19.594 1 93.62 388 PHE A CA 1
ATOM 2968 C C . PHE A 1 388 ? 1.785 -31.984 -18.188 1 93.62 388 PHE A C 1
ATOM 2970 O O . PHE A 1 388 ? 2.383 -31.094 -17.578 1 93.62 388 PHE A O 1
ATOM 2977 N N . LYS A 1 389 ? 1.558 -33.25 -17.734 1 96.56 389 LYS A N 1
ATOM 2978 C CA . LYS A 1 389 ? 1.884 -33.562 -16.344 1 96.56 389 LYS A CA 1
ATOM 2979 C C . LYS A 1 389 ? 3.229 -34.281 -16.25 1 96.56 389 LYS A C 1
ATOM 2981 O O . LYS A 1 389 ? 3.594 -35.031 -17.141 1 96.56 389 LYS A O 1
ATOM 2986 N N . THR A 1 390 ? 3.928 -34 -15.203 1 97.88 390 THR A N 1
ATOM 2987 C CA . THR A 1 390 ? 5.105 -34.75 -14.781 1 97.88 390 THR A CA 1
ATOM 2988 C C . THR A 1 390 ? 4.793 -35.625 -13.562 1 97.88 390 THR A C 1
ATOM 2990 O O . THR A 1 390 ? 4.211 -35.125 -12.586 1 97.88 390 THR A O 1
ATOM 2993 N N . HIS A 1 391 ? 5.109 -36.906 -13.664 1 98.44 391 HIS A N 1
ATOM 2994 C CA . HIS A 1 391 ? 4.953 -37.812 -12.531 1 98.44 391 HIS A CA 1
ATOM 2995 C C . HIS A 1 391 ? 6.309 -38.25 -11.992 1 98.44 391 HIS A C 1
ATOM 2997 O O . HIS A 1 391 ? 7.113 -38.844 -12.719 1 98.44 391 HIS A O 1
ATOM 3003 N N . ILE A 1 392 ? 6.52 -38 -10.742 1 98.62 392 ILE A N 1
ATOM 3004 C CA . ILE A 1 392 ? 7.77 -38.375 -10.102 1 98.62 392 ILE A CA 1
ATOM 3005 C C . ILE A 1 392 ? 7.5 -39.438 -9.047 1 98.62 392 ILE A C 1
ATOM 3007 O O . ILE A 1 392 ? 6.797 -39.188 -8.07 1 98.62 392 ILE A O 1
ATOM 3011 N N . GLY A 1 393 ? 8.109 -40.562 -9.203 1 98.06 393 GLY A N 1
ATOM 3012 C CA . GLY A 1 393 ? 7.859 -41.719 -8.336 1 98.06 393 GLY A CA 1
ATOM 3013 C C . GLY A 1 393 ? 8.453 -41.531 -6.945 1 98.06 393 GLY A C 1
ATOM 3014 O O . GLY A 1 393 ? 9.32 -40.688 -6.738 1 98.06 393 GLY A O 1
ATOM 3015 N N . ASP A 1 394 ? 7.969 -42.469 -6.039 1 98 394 ASP A N 1
ATOM 3016 C CA . ASP A 1 394 ? 8.367 -42.406 -4.637 1 98 394 ASP A CA 1
ATOM 3017 C C . ASP A 1 394 ? 9.883 -42.562 -4.492 1 98 394 ASP A C 1
ATOM 3019 O O . ASP A 1 394 ? 10.516 -43.312 -5.215 1 98 394 ASP A O 1
ATOM 3023 N N . ASN A 1 395 ? 10.445 -41.75 -3.631 1 96.19 395 ASN A N 1
ATOM 3024 C CA . ASN A 1 395 ? 11.836 -41.875 -3.207 1 96.19 395 ASN A CA 1
ATOM 3025 C C . ASN A 1 395 ? 12.797 -41.5 -4.344 1 96.19 395 ASN A C 1
ATOM 3027 O O . ASN A 1 395 ? 13.984 -41.844 -4.285 1 96.19 395 ASN A O 1
ATOM 3031 N N . ALA A 1 396 ? 12.305 -40.938 -5.375 1 95.75 396 ALA A N 1
ATOM 3032 C CA . ALA A 1 396 ? 13.18 -40.5 -6.465 1 95.75 396 ALA A CA 1
ATOM 3033 C C . ALA A 1 396 ? 14.086 -39.344 -6.027 1 95.75 396 ALA A C 1
ATOM 3035 O O . ALA A 1 396 ? 13.719 -38.562 -5.152 1 95.75 396 ALA A O 1
ATOM 3036 N N . PHE A 1 397 ? 15.32 -39.312 -6.551 1 96.25 397 PHE A N 1
ATOM 3037 C CA . PHE A 1 397 ? 16.25 -38.219 -6.418 1 96.25 397 PHE A CA 1
ATOM 3038 C C . PHE A 1 397 ? 16.469 -37.531 -7.758 1 96.25 397 PHE A C 1
ATOM 3040 O O . PHE A 1 397 ? 17.031 -38.125 -8.68 1 96.25 397 PHE A O 1
ATOM 3047 N N . VAL A 1 398 ? 16.062 -36.281 -7.816 1 96.75 398 VAL A N 1
ATOM 3048 C CA . VAL A 1 398 ? 16.219 -35.531 -9.055 1 96.75 398 VAL A CA 1
ATOM 3049 C C . VAL A 1 398 ? 17.391 -34.562 -8.938 1 96.75 398 VAL A C 1
ATOM 3051 O O . VAL A 1 398 ? 17.328 -33.594 -8.164 1 96.75 398 VAL A O 1
ATOM 3054 N N . GLY A 1 399 ? 18.344 -34.75 -9.734 1 94.69 399 GLY A N 1
ATOM 3055 C CA . GLY A 1 399 ? 19.562 -33.938 -9.672 1 94.69 399 GLY A CA 1
ATOM 3056 C C . GLY A 1 399 ? 19.328 -32.469 -10.039 1 94.69 399 GLY A C 1
ATOM 3057 O O . GLY A 1 399 ? 18.406 -32.156 -10.797 1 94.69 399 GLY A O 1
ATOM 3058 N N . SER A 1 400 ? 20.25 -31.656 -9.523 1 94.75 400 SER A N 1
ATOM 3059 C CA . SER A 1 400 ? 20.125 -30.203 -9.672 1 94.75 400 SER A CA 1
ATOM 3060 C C . SER A 1 400 ? 20.125 -29.797 -11.141 1 94.75 400 SER A C 1
ATOM 3062 O O . SER A 1 400 ? 20.781 -30.438 -11.969 1 94.75 400 SER A O 1
ATOM 3064 N N . ASN A 1 401 ? 19.375 -28.75 -11.391 1 93.94 401 ASN A N 1
ATOM 3065 C CA . ASN A 1 401 ? 19.328 -28.109 -12.703 1 93.94 401 ASN A CA 1
ATOM 3066 C C . ASN A 1 401 ? 18.812 -29.062 -13.766 1 93.94 401 ASN A C 1
ATOM 3068 O O . ASN A 1 401 ? 19.203 -28.969 -14.93 1 93.94 401 ASN A O 1
ATOM 3072 N N . SER A 1 402 ? 18.031 -30.031 -13.375 1 94.31 402 SER A N 1
ATOM 3073 C CA . SER A 1 402 ? 17.391 -30.922 -14.344 1 94.31 402 SER A CA 1
ATOM 3074 C C . SER A 1 402 ? 16.109 -30.328 -14.906 1 94.31 402 SER A C 1
ATOM 3076 O O . SER A 1 402 ? 15.422 -29.562 -14.219 1 94.31 402 SER A O 1
ATOM 3078 N N . SER A 1 403 ? 15.875 -30.578 -16.219 1 95.06 403 SER A N 1
ATOM 3079 C CA . SER A 1 403 ? 14.617 -30.234 -16.859 1 95.06 403 SER A CA 1
ATOM 3080 C C . SER A 1 403 ? 13.789 -31.469 -17.172 1 95.06 403 SER A C 1
ATOM 3082 O O . SER A 1 403 ? 14.234 -32.344 -17.906 1 95.06 403 SER A O 1
ATOM 3084 N N . LEU A 1 404 ? 12.625 -31.5 -16.609 1 95.94 404 LEU A N 1
ATOM 3085 C CA . LEU A 1 404 ? 11.719 -32.625 -16.844 1 95.94 404 LEU A CA 1
ATOM 3086 C C . LEU A 1 404 ? 10.633 -32.219 -17.844 1 95.94 404 LEU A C 1
ATOM 3088 O O . LEU A 1 404 ? 9.641 -31.594 -17.469 1 95.94 404 LEU A O 1
ATOM 3092 N N . VAL A 1 405 ? 10.812 -32.688 -19.047 1 95.06 405 VAL A N 1
ATOM 3093 C CA . VAL A 1 405 ? 9.922 -32.25 -20.125 1 95.06 405 VAL A CA 1
ATOM 3094 C C . VAL A 1 405 ? 8.672 -33.125 -20.141 1 95.06 405 VAL A C 1
ATOM 3096 O O . VAL A 1 405 ? 8.727 -34.312 -20.531 1 95.06 405 VAL A O 1
ATOM 3099 N N . ALA A 1 406 ? 7.594 -32.5 -19.859 1 94.44 406 ALA A N 1
ATOM 3100 C CA . ALA A 1 406 ? 6.324 -33.219 -19.734 1 94.44 406 ALA A CA 1
ATOM 3101 C C . ALA A 1 406 ? 5.727 -33.5 -21.109 1 94.44 406 ALA A C 1
ATOM 3103 O O . ALA A 1 406 ? 5.914 -32.719 -22.047 1 94.44 406 ALA A O 1
ATOM 3104 N N . PRO A 1 407 ? 4.871 -34.594 -21.219 1 95.38 407 PRO A N 1
ATOM 3105 C CA . PRO A 1 407 ? 4.602 -35.594 -20.172 1 95.38 407 PRO A CA 1
ATOM 3106 C C . PRO A 1 407 ? 5.781 -36.531 -19.938 1 95.38 407 PRO A C 1
ATOM 3108 O O . PRO A 1 407 ? 6.453 -36.938 -20.891 1 95.38 407 PRO A O 1
ATOM 3111 N N . VAL A 1 408 ? 6.121 -36.781 -18.688 1 95.81 408 VAL A N 1
ATOM 3112 C CA . VAL A 1 408 ? 7.219 -37.688 -18.391 1 95.81 408 VAL A CA 1
ATOM 3113 C C . VAL A 1 408 ? 6.992 -38.344 -17.016 1 95.81 408 VAL A C 1
ATOM 3115 O O . VAL A 1 408 ? 6.414 -37.719 -16.125 1 95.81 408 VAL A O 1
ATOM 3118 N N . LYS A 1 409 ? 7.422 -39.562 -16.922 1 97.31 409 LYS A N 1
ATOM 3119 C CA . LYS A 1 409 ? 7.375 -40.281 -15.656 1 97.31 409 LYS A CA 1
ATOM 3120 C C . LYS A 1 409 ? 8.781 -40.625 -15.164 1 97.31 409 LYS A C 1
ATOM 3122 O O . LYS A 1 409 ? 9.562 -41.25 -15.891 1 97.31 409 LYS A O 1
ATOM 3127 N N . ILE A 1 410 ? 9.039 -40.188 -13.992 1 97.19 410 ILE A N 1
ATOM 3128 C CA . ILE A 1 410 ? 10.266 -40.594 -13.305 1 97.19 410 ILE A CA 1
ATOM 3129 C C . ILE A 1 410 ? 9.984 -41.781 -12.391 1 97.19 410 ILE A C 1
ATOM 3131 O O . ILE A 1 410 ? 9.109 -41.719 -11.531 1 97.19 410 ILE A O 1
ATOM 3135 N N . GLY A 1 411 ? 10.742 -42.781 -12.562 1 95.19 411 GLY A N 1
ATOM 3136 C CA . GLY A 1 411 ? 10.5 -44 -11.812 1 95.19 411 GLY A CA 1
ATOM 3137 C C . GLY A 1 411 ? 10.766 -43.844 -10.328 1 95.19 411 GLY A C 1
ATOM 3138 O O . GLY A 1 411 ? 11.484 -42.938 -9.906 1 95.19 411 GLY A O 1
ATOM 3139 N N . ALA A 1 412 ? 10.148 -44.844 -9.57 1 95.06 412 ALA A N 1
ATOM 3140 C CA . ALA A 1 412 ? 10.414 -44.875 -8.141 1 95.06 412 ALA A CA 1
ATOM 3141 C C . ALA A 1 412 ? 11.875 -45.219 -7.863 1 95.06 412 ALA A C 1
ATOM 3143 O O . ALA A 1 412 ? 12.484 -46.031 -8.555 1 95.06 412 ALA A O 1
ATOM 3144 N N . ASN A 1 413 ? 12.406 -44.594 -6.863 1 92.75 413 ASN A N 1
ATOM 3145 C CA . ASN A 1 413 ? 13.789 -44.781 -6.441 1 92.75 413 ASN A CA 1
ATOM 3146 C C . ASN A 1 413 ? 14.766 -44.438 -7.562 1 92.75 413 ASN A C 1
ATOM 3148 O O . ASN A 1 413 ? 15.938 -44.844 -7.512 1 92.75 413 ASN A O 1
ATOM 3152 N N . ALA A 1 414 ? 14.297 -43.75 -8.539 1 92.06 414 ALA A N 1
ATOM 3153 C CA . ALA A 1 414 ? 15.164 -43.344 -9.641 1 92.06 414 ALA A CA 1
ATOM 3154 C C . ALA A 1 414 ? 16.078 -42.188 -9.234 1 92.06 414 ALA A C 1
ATOM 3156 O O . ALA A 1 414 ? 15.758 -41.438 -8.32 1 92.06 414 ALA A O 1
ATOM 3157 N N . THR A 1 415 ? 17.25 -42.156 -9.867 1 93.62 415 THR A N 1
ATOM 3158 C CA . THR A 1 415 ? 18.156 -41.031 -9.758 1 93.62 415 THR A CA 1
ATOM 3159 C C . THR A 1 415 ? 18.344 -40.344 -11.109 1 93.62 415 THR A C 1
ATOM 3161 O O . THR A 1 415 ? 18.672 -41 -12.102 1 93.62 415 THR A O 1
ATOM 3164 N N . ILE A 1 416 ? 18.078 -39.062 -11.109 1 93.69 416 ILE A N 1
ATOM 3165 C CA . ILE A 1 416 ? 18.344 -38.281 -12.289 1 93.69 416 ILE A CA 1
ATOM 3166 C C . ILE A 1 416 ? 19.656 -37.5 -12.102 1 93.69 416 ILE A C 1
ATOM 3168 O O . ILE A 1 416 ? 19.812 -36.75 -11.117 1 93.69 416 ILE A O 1
ATOM 3172 N N . GLY A 1 417 ? 20.531 -37.656 -13.023 1 90.75 417 GLY A N 1
ATOM 3173 C CA . GLY A 1 417 ? 21.781 -36.906 -12.945 1 90.75 417 GLY A CA 1
ATOM 3174 C C . GLY A 1 417 ? 21.578 -35.406 -13.109 1 90.75 417 GLY A C 1
ATOM 3175 O O . GLY A 1 417 ? 20.719 -34.969 -13.859 1 90.75 417 GLY A O 1
ATOM 3176 N N . ALA A 1 418 ? 22.453 -34.719 -12.383 1 90.38 418 ALA A N 1
ATOM 3177 C CA . ALA A 1 418 ? 22.391 -33.25 -12.453 1 90.38 418 ALA A CA 1
ATOM 3178 C C . ALA A 1 418 ? 22.531 -32.781 -13.891 1 90.38 418 ALA A C 1
ATOM 3180 O O . ALA A 1 418 ? 23.328 -33.312 -14.656 1 90.38 418 ALA A O 1
ATOM 3181 N N . GLY A 1 419 ? 21.734 -31.719 -14.188 1 90.69 419 GLY A N 1
ATOM 3182 C CA . GLY A 1 419 ? 21.859 -31.078 -15.484 1 90.69 419 GLY A CA 1
ATOM 3183 C C . GLY A 1 419 ? 21.172 -31.828 -16.594 1 90.69 419 GLY A C 1
ATOM 3184 O O . GLY A 1 419 ? 21.266 -31.453 -17.766 1 90.69 419 GLY A O 1
ATOM 3185 N N . SER A 1 420 ? 20.453 -32.844 -16.297 1 91.88 420 SER A N 1
ATOM 3186 C CA . SER A 1 420 ? 19.844 -33.719 -17.297 1 91.88 420 SER A CA 1
ATOM 3187 C C . SER A 1 420 ? 18.547 -33.094 -17.844 1 91.88 420 SER A C 1
ATOM 3189 O O . SER A 1 420 ? 17.781 -32.469 -17.094 1 91.88 420 SER A O 1
ATOM 3191 N N . VAL A 1 421 ? 18.422 -33.219 -19.219 1 93.12 421 VAL A N 1
ATOM 3192 C CA . VAL A 1 421 ? 17.109 -32.969 -19.812 1 93.12 421 VAL A CA 1
ATOM 3193 C C . VAL A 1 421 ? 16.406 -34.312 -20.094 1 93.12 421 VAL A C 1
ATOM 3195 O O . VAL A 1 421 ? 16.828 -35.062 -20.953 1 93.12 421 VAL A O 1
ATOM 3198 N N . ILE A 1 422 ? 15.32 -34.469 -19.328 1 92.75 422 ILE A N 1
ATOM 3199 C CA . ILE A 1 422 ? 14.625 -35.75 -19.422 1 92.75 422 ILE A CA 1
ATOM 3200 C C . ILE A 1 422 ? 13.391 -35.625 -20.297 1 92.75 422 ILE A C 1
ATOM 3202 O O . ILE A 1 422 ? 12.469 -34.875 -19.969 1 92.75 422 ILE A O 1
ATOM 3206 N N . THR A 1 423 ? 13.375 -36.344 -21.406 1 92.19 423 THR A N 1
ATOM 3207 C CA . THR A 1 423 ? 12.266 -36.25 -22.359 1 92.19 423 THR A CA 1
ATOM 3208 C C . THR A 1 423 ? 11.5 -37.562 -22.453 1 92.19 423 THR A C 1
ATOM 3210 O O . THR A 1 423 ? 10.422 -37.594 -23.047 1 92.19 423 THR A O 1
ATOM 3213 N N . LYS A 1 424 ? 12.117 -38.594 -21.891 1 92.56 424 LYS A N 1
ATOM 3214 C CA . LYS A 1 424 ? 11.484 -39.906 -21.875 1 92.56 424 LYS A CA 1
ATOM 3215 C C . LYS A 1 424 ? 11.414 -40.469 -20.453 1 92.56 424 LYS A C 1
ATOM 3217 O O . LYS A 1 424 ? 12.227 -40.094 -19.609 1 92.56 424 LYS A O 1
ATOM 3222 N N . ASP A 1 425 ? 10.461 -41.344 -20.297 1 94.25 425 ASP A N 1
ATOM 3223 C CA . ASP A 1 425 ? 10.281 -41.969 -18.984 1 94.25 425 ASP A CA 1
ATOM 3224 C C . ASP A 1 425 ? 11.578 -42.625 -18.5 1 94.25 425 ASP A C 1
ATOM 3226 O O . ASP A 1 425 ? 12.359 -43.125 -19.312 1 94.25 425 ASP A O 1
ATOM 3230 N N . THR A 1 426 ? 11.75 -42.531 -17.188 1 93.19 426 THR A N 1
ATOM 3231 C CA . THR A 1 426 ? 12.922 -43.156 -16.594 1 93.19 426 THR A CA 1
ATOM 3232 C C . THR A 1 426 ? 12.516 -44.344 -15.719 1 93.19 426 THR A C 1
ATOM 3234 O O . THR A 1 426 ? 11.484 -44.312 -15.055 1 93.19 426 THR A O 1
ATOM 3237 N N . PRO A 1 427 ? 13.312 -45.312 -15.734 1 91.69 427 PRO A N 1
ATOM 3238 C CA . PRO A 1 427 ? 12.953 -46.531 -14.992 1 91.69 427 PRO A CA 1
ATOM 3239 C C . PRO A 1 427 ? 13.18 -46.375 -13.484 1 91.69 427 PRO A C 1
ATOM 3241 O O . PRO A 1 427 ? 13.906 -45.5 -13.047 1 91.69 427 PRO A O 1
ATOM 3244 N N . ASP A 1 428 ? 12.516 -47.406 -12.797 1 92.25 428 ASP A N 1
ATOM 3245 C CA . ASP A 1 428 ? 12.734 -47.5 -11.359 1 92.25 428 ASP A CA 1
ATOM 3246 C C . ASP A 1 428 ? 14.172 -47.906 -11.055 1 92.25 428 ASP A C 1
ATOM 3248 O O . ASP A 1 428 ? 14.781 -48.656 -11.812 1 92.25 428 ASP A O 1
ATOM 3252 N N . ASP A 1 429 ? 14.672 -47.375 -9.992 1 89.19 429 ASP A N 1
ATOM 3253 C CA . ASP A 1 429 ? 15.883 -47.875 -9.344 1 89.19 429 ASP A CA 1
ATOM 3254 C C . ASP A 1 429 ? 17.109 -47.688 -10.242 1 89.19 429 ASP A C 1
ATOM 3256 O O . ASP A 1 429 ? 18.078 -48.438 -10.133 1 89.19 429 ASP A O 1
ATOM 3260 N N . LYS A 1 430 ? 16.969 -46.75 -11.156 1 86.62 430 LYS A N 1
ATOM 3261 C CA . LYS A 1 430 ? 18.094 -46.594 -12.062 1 86.62 430 LYS A CA 1
ATOM 3262 C C . LYS A 1 430 ? 18.531 -45.125 -12.125 1 86.62 430 LYS A C 1
ATOM 3264 O O . LYS A 1 430 ? 17.797 -44.25 -11.719 1 86.62 430 LYS A O 1
ATOM 3269 N N . LEU A 1 431 ? 19.766 -44.969 -12.609 1 86.81 431 LEU A N 1
ATOM 3270 C CA . LEU A 1 431 ? 20.281 -43.656 -12.938 1 86.81 431 LEU A CA 1
ATOM 3271 C C . LEU A 1 431 ? 20.016 -43.312 -14.398 1 86.81 431 LEU A C 1
ATOM 3273 O O . LEU A 1 431 ? 20.328 -44.125 -15.289 1 86.81 431 LEU A O 1
ATOM 3277 N N . THR A 1 432 ? 19.391 -42.188 -14.602 1 83.25 432 THR A N 1
ATOM 3278 C CA . THR A 1 432 ? 19.203 -41.656 -15.945 1 83.25 432 THR A CA 1
ATOM 3279 C C . THR A 1 432 ? 19.875 -40.312 -16.094 1 83.25 432 THR A C 1
ATOM 3281 O O . THR A 1 432 ? 19.828 -39.469 -15.18 1 83.25 432 THR A O 1
ATOM 3284 N N . LEU A 1 433 ? 20.656 -40.125 -17.203 1 84.19 433 LEU A N 1
ATOM 3285 C CA . LEU A 1 433 ? 21.344 -38.875 -17.453 1 84.19 433 LEU A CA 1
ATOM 3286 C C . LEU A 1 433 ? 21.172 -38.438 -18.906 1 84.19 433 LEU A C 1
ATOM 3288 O O . LEU A 1 433 ? 20.984 -39.281 -19.797 1 84.19 433 LEU A O 1
ATOM 3292 N N . ALA A 1 434 ? 21.141 -37.094 -19.172 1 83.38 434 ALA A N 1
ATOM 3293 C CA . ALA A 1 434 ? 21.141 -36.5 -20.5 1 83.38 434 ALA A CA 1
ATOM 3294 C C . ALA A 1 434 ? 21.969 -35.219 -20.5 1 83.38 434 ALA A C 1
ATOM 3296 O O . ALA A 1 434 ? 21.422 -34.094 -20.406 1 83.38 434 ALA A O 1
ATOM 3297 N N . ARG A 1 435 ? 23.344 -35.375 -20.547 1 70.69 435 ARG A N 1
ATOM 3298 C CA . ARG A 1 435 ? 24.219 -34.219 -20.625 1 70.69 435 ARG A CA 1
ATOM 3299 C C . ARG A 1 435 ? 25.438 -34.5 -21.5 1 70.69 435 ARG A C 1
ATOM 3301 O O . ARG A 1 435 ? 25.781 -35.656 -21.734 1 70.69 435 ARG A O 1
ATOM 3308 N N . SER A 1 436 ? 25.984 -33.406 -22.062 1 70.81 436 SER A N 1
ATOM 3309 C CA . SER A 1 436 ? 27.188 -33.531 -22.891 1 70.81 436 SER A CA 1
ATOM 3310 C C . SER A 1 436 ? 28.391 -33.969 -22.078 1 70.81 436 SER A C 1
ATOM 3312 O O . SER A 1 436 ? 28.453 -33.719 -20.875 1 70.81 436 SER A O 1
ATOM 3314 N N . LYS A 1 437 ? 29.328 -34.656 -22.781 1 71.81 437 LYS A N 1
ATOM 3315 C CA . LYS A 1 437 ? 30.609 -35 -22.156 1 71.81 437 LYS A CA 1
ATOM 3316 C C . LYS A 1 437 ? 31.469 -33.75 -21.922 1 71.81 437 LYS A C 1
ATOM 3318 O O . LYS A 1 437 ? 31.516 -32.875 -22.781 1 71.81 437 LYS A O 1
ATOM 3323 N N . GLN A 1 438 ? 32.125 -33.875 -20.734 1 67.38 438 GLN A N 1
ATOM 3324 C CA . GLN A 1 438 ? 33 -32.75 -20.391 1 67.38 438 GLN A CA 1
ATOM 3325 C C . GLN A 1 438 ? 34.219 -32.688 -21.297 1 67.38 438 GLN A C 1
ATOM 3327 O O . GLN A 1 438 ? 34.812 -33.75 -21.594 1 67.38 438 GLN A O 1
ATOM 3332 N N . SER A 1 439 ? 34.469 -31.469 -21.812 1 74.62 439 SER A N 1
ATOM 3333 C CA . SER A 1 439 ? 35.688 -31.266 -22.609 1 74.62 439 SER A CA 1
ATOM 3334 C C . SER A 1 439 ? 36.406 -30 -22.188 1 74.62 439 SER A C 1
ATOM 3336 O O . SER A 1 439 ? 35.781 -29.062 -21.672 1 74.62 439 SER A O 1
ATOM 3338 N N . THR A 1 440 ? 37.906 -30.109 -22.172 1 75.12 440 THR A N 1
ATOM 3339 C CA . THR A 1 440 ? 38.75 -28.969 -21.891 1 75.12 440 THR A CA 1
ATOM 3340 C C . THR A 1 440 ? 39.531 -28.547 -23.141 1 75.12 440 THR A C 1
ATOM 3342 O O . THR A 1 440 ? 40.125 -29.375 -23.812 1 75.12 440 THR A O 1
ATOM 3345 N N . ILE A 1 441 ? 39.375 -27.234 -23.406 1 81.44 441 ILE A N 1
ATOM 3346 C CA . ILE A 1 441 ? 40.062 -26.688 -24.562 1 81.44 441 ILE A CA 1
ATOM 3347 C C . ILE A 1 441 ? 41.375 -26.016 -24.125 1 81.44 441 ILE A C 1
ATOM 3349 O O . ILE A 1 441 ? 41.344 -24.984 -23.422 1 81.44 441 ILE A O 1
ATOM 3353 N N . ASP A 1 442 ? 42.406 -26.469 -24.484 1 76.56 442 ASP A N 1
ATOM 3354 C CA . ASP A 1 442 ? 43.719 -26 -24.062 1 76.56 442 ASP A CA 1
ATOM 3355 C C . ASP A 1 442 ? 44.062 -24.625 -24.656 1 76.56 442 ASP A C 1
ATOM 3357 O O . ASP A 1 442 ? 44.594 -23.766 -23.969 1 76.56 442 ASP A O 1
ATOM 3361 N N . SER A 1 443 ? 43.719 -24.375 -25.875 1 78.5 443 SER A N 1
ATOM 3362 C CA . SER A 1 443 ? 44.156 -23.188 -26.578 1 78.5 443 SER A CA 1
ATOM 3363 C C . SER A 1 443 ? 43.094 -22.109 -26.562 1 78.5 443 SER A C 1
ATOM 3365 O O . SER A 1 443 ? 43.031 -21.281 -27.484 1 78.5 443 SER A O 1
ATOM 3367 N N . TRP A 1 444 ? 42.469 -22.109 -25.531 1 76.38 444 TRP A N 1
ATOM 3368 C CA . TRP A 1 444 ? 41.406 -21.094 -25.438 1 76.38 444 TRP A CA 1
ATOM 3369 C C . TRP A 1 444 ? 41.969 -19.766 -24.953 1 76.38 444 TRP A C 1
ATOM 3371 O O . TRP A 1 444 ? 42.719 -19.734 -23.984 1 76.38 444 TRP A O 1
ATOM 3381 N N . ALA A 1 445 ? 41.594 -18.578 -25.641 1 73.94 445 ALA A N 1
ATOM 3382 C CA . ALA A 1 445 ? 42.031 -17.234 -25.25 1 73.94 445 ALA A CA 1
ATOM 3383 C C . ALA A 1 445 ? 40.875 -16.5 -24.547 1 73.94 445 ALA A C 1
ATOM 3385 O O . ALA A 1 445 ? 39.781 -16.391 -25.078 1 73.94 445 ALA A O 1
ATOM 3386 N N . ARG A 1 446 ? 41.188 -16.156 -23.438 1 77.62 446 ARG A N 1
ATOM 3387 C CA . ARG A 1 446 ? 40.219 -15.383 -22.672 1 77.62 446 ARG A CA 1
ATOM 3388 C C . ARG A 1 446 ? 39.875 -14.078 -23.391 1 77.62 446 ARG A C 1
ATOM 3390 O O . ARG A 1 446 ? 40.75 -13.414 -23.938 1 77.62 446 ARG A O 1
ATOM 3397 N N . PRO A 1 447 ? 38.562 -13.734 -23.422 1 80.81 447 PRO A N 1
ATOM 3398 C CA . PRO A 1 447 ? 38.125 -12.492 -24.078 1 80.81 447 PRO A CA 1
ATOM 3399 C C . PRO A 1 447 ? 38.812 -11.258 -23.484 1 80.81 447 PRO A C 1
ATOM 3401 O O . PRO A 1 447 ? 39.094 -11.227 -22.297 1 80.81 447 PRO A O 1
ATOM 3404 N N . THR A 1 448 ? 39.062 -10.344 -24.234 1 76.12 448 THR A N 1
ATOM 3405 C CA . THR A 1 448 ? 39.656 -9.07 -23.812 1 76.12 448 THR A CA 1
ATOM 3406 C C . THR A 1 448 ? 38.719 -7.914 -24.141 1 76.12 448 THR A C 1
ATOM 3408 O O . THR A 1 448 ? 37.844 -8.039 -25 1 76.12 448 THR A O 1
ATOM 3411 N N . LYS A 1 449 ? 38.75 -6.82 -23.312 1 77.56 449 LYS A N 1
ATOM 3412 C CA . LYS A 1 449 ? 37.906 -5.641 -23.469 1 77.56 449 LYS A CA 1
ATOM 3413 C C . LYS A 1 449 ? 38.094 -5.031 -24.859 1 77.56 449 LYS A C 1
ATOM 3415 O O . LYS A 1 449 ? 39.219 -4.84 -25.328 1 77.56 449 LYS A O 1
ATOM 3420 N N . LYS A 1 450 ? 37.062 -4.785 -25.438 1 65.25 450 LYS A N 1
ATOM 3421 C CA . LYS A 1 450 ? 37.125 -4.164 -26.766 1 65.25 450 LYS A CA 1
ATOM 3422 C C . LYS A 1 450 ? 37.406 -2.664 -26.656 1 65.25 450 LYS A C 1
ATOM 3424 O O . LYS A 1 450 ? 36.906 -2.006 -25.75 1 65.25 450 LYS A O 1
ATOM 3429 N N . ALA A 1 451 ? 38.25 -2.266 -27.484 1 56.06 451 ALA A N 1
ATOM 3430 C CA . ALA A 1 451 ? 38.594 -0.848 -27.516 1 56.06 451 ALA A CA 1
ATOM 3431 C C . ALA A 1 451 ? 37.406 -0 -27.938 1 56.06 451 ALA A C 1
ATOM 3433 O O . ALA A 1 451 ? 36.562 -0.437 -28.75 1 56.06 451 ALA A O 1
ATOM 3434 N N . MET B 1 1 ? 12.336 44.781 -4.594 1 91.06 1 MET B N 1
ATOM 3435 C CA . MET B 1 1 ? 13.398 43.781 -4.648 1 91.06 1 MET B CA 1
ATOM 3436 C C . MET B 1 1 ? 13.297 42.812 -3.473 1 91.06 1 MET B C 1
ATOM 3438 O O . MET B 1 1 ? 13.07 43.219 -2.336 1 91.06 1 MET B O 1
ATOM 3442 N N . LEU B 1 2 ? 13.414 41.531 -3.727 1 96.81 2 LEU B N 1
ATOM 3443 C CA . LEU B 1 2 ? 13.281 40.5 -2.691 1 96.81 2 LEU B CA 1
ATOM 3444 C C . LEU B 1 2 ? 14.562 39.688 -2.568 1 96.81 2 LEU B C 1
ATOM 3446 O O . LEU B 1 2 ? 15.125 39.25 -3.576 1 96.81 2 LEU B O 1
ATOM 3450 N N . ASN B 1 3 ? 15.047 39.562 -1.368 1 97.88 3 ASN B N 1
ATOM 3451 C CA . ASN B 1 3 ? 16.172 38.719 -1.037 1 97.88 3 ASN B CA 1
ATOM 3452 C C . ASN B 1 3 ? 15.781 37.625 -0.051 1 97.88 3 ASN B C 1
ATOM 3454 O O . ASN B 1 3 ? 14.812 37.781 0.693 1 97.88 3 ASN B O 1
ATOM 3458 N N . ILE B 1 4 ? 16.516 36.531 -0.15 1 98.5 4 ILE B N 1
ATOM 3459 C CA . ILE B 1 4 ? 16.281 35.438 0.79 1 98.5 4 ILE B CA 1
ATOM 3460 C C . ILE B 1 4 ? 17.578 35.125 1.545 1 98.5 4 ILE B C 1
ATOM 3462 O O . ILE B 1 4 ? 18.656 35.062 0.942 1 98.5 4 ILE B O 1
ATOM 3466 N N . ILE B 1 5 ? 17.5 35.094 2.822 1 98.56 5 ILE B N 1
ATOM 3467 C CA . ILE B 1 5 ? 18.609 34.688 3.686 1 98.56 5 ILE B CA 1
ATOM 3468 C C . ILE B 1 5 ? 18.281 33.375 4.355 1 98.56 5 ILE B C 1
ATOM 3470 O O . ILE B 1 5 ? 17.266 33.25 5.059 1 98.56 5 ILE B O 1
ATOM 3474 N N . ILE B 1 6 ? 19.094 32.344 4.152 1 98.44 6 ILE B N 1
ATOM 3475 C CA . ILE B 1 6 ? 18.859 31.031 4.746 1 98.44 6 ILE B CA 1
ATOM 3476 C C . ILE B 1 6 ? 19.969 30.734 5.754 1 98.44 6 ILE B C 1
ATOM 3478 O O . ILE B 1 6 ? 21.156 30.672 5.391 1 98.44 6 ILE B O 1
ATOM 3482 N N . LEU B 1 7 ? 19.594 30.547 6.984 1 97.31 7 LEU B N 1
ATOM 3483 C CA . LEU B 1 7 ? 20.547 30.203 8.031 1 97.31 7 LEU B CA 1
ATOM 3484 C C . LEU B 1 7 ? 20.844 28.719 8.031 1 97.31 7 LEU B C 1
ATOM 3486 O O . LEU B 1 7 ? 19.984 27.906 8.391 1 97.31 7 LEU B O 1
ATOM 3490 N N . ALA B 1 8 ? 22.047 28.312 7.691 1 96 8 ALA B N 1
ATOM 3491 C CA . ALA B 1 8 ? 22.422 26.906 7.574 1 96 8 ALA B CA 1
ATOM 3492 C C . ALA B 1 8 ? 23.797 26.656 8.18 1 96 8 ALA B C 1
ATOM 3494 O O . ALA B 1 8 ? 24.562 25.828 7.684 1 96 8 ALA B O 1
ATOM 3495 N N . GLY B 1 9 ? 24.109 27.422 9.258 1 91.81 9 GLY B N 1
ATOM 3496 C CA . GLY B 1 9 ? 25.469 27.359 9.789 1 91.81 9 GLY B CA 1
ATOM 3497 C C . GLY B 1 9 ? 25.562 26.562 11.078 1 91.81 9 GLY B C 1
ATOM 3498 O O . GLY B 1 9 ? 26.656 26.281 11.562 1 91.81 9 GLY B O 1
ATOM 3499 N N . GLY B 1 10 ? 24.484 26.078 11.617 1 85 10 GLY B N 1
ATOM 3500 C CA . GLY B 1 10 ? 24.484 25.438 12.922 1 85 10 GLY B CA 1
ATOM 3501 C C . GLY B 1 10 ? 25.172 24.078 12.93 1 85 10 GLY B C 1
ATOM 3502 O O . GLY B 1 10 ? 25.109 23.344 11.945 1 85 10 GLY B O 1
ATOM 3503 N N . LYS B 1 11 ? 25.828 23.75 14.062 1 81.31 11 LYS B N 1
ATOM 3504 C CA . LYS B 1 11 ? 26.578 22.516 14.211 1 81.31 11 LYS B CA 1
ATOM 3505 C C . LYS B 1 11 ? 25.641 21.312 14.312 1 81.31 11 LYS B C 1
ATOM 3507 O O . LYS B 1 11 ? 25.922 20.25 13.75 1 81.31 11 LYS B O 1
ATOM 3512 N N . GLY B 1 12 ? 24.562 21.484 14.961 1 86.62 12 GLY B N 1
ATOM 3513 C CA . GLY B 1 12 ? 23.641 20.375 15.148 1 86.62 12 GLY B CA 1
ATOM 3514 C C . GLY B 1 12 ? 24.219 19.25 15.977 1 86.62 12 GLY B C 1
ATOM 3515 O O . GLY B 1 12 ? 24.156 18.094 15.578 1 86.62 12 GLY B O 1
ATOM 3516 N N . THR B 1 13 ? 24.734 19.625 17.109 1 88.44 13 THR B N 1
ATOM 3517 C CA . THR B 1 13 ? 25.484 18.688 17.938 1 88.44 13 THR B CA 1
ATOM 3518 C C . THR B 1 13 ? 24.594 17.531 18.406 1 88.44 13 THR B C 1
ATOM 3520 O O . THR B 1 13 ? 25.047 16.406 18.578 1 88.44 13 THR B O 1
ATOM 3523 N N . ARG B 1 14 ? 23.328 17.781 18.547 1 91.25 14 ARG B N 1
ATOM 3524 C CA . ARG B 1 14 ? 22.406 16.766 19.078 1 91.25 14 ARG B CA 1
ATOM 3525 C C . ARG B 1 14 ? 22.109 15.703 18.031 1 91.25 14 ARG B C 1
ATOM 3527 O O . ARG B 1 14 ? 21.562 14.648 18.344 1 91.25 14 ARG B O 1
ATOM 3534 N N . MET B 1 15 ? 22.516 15.945 16.844 1 93.56 15 MET B N 1
ATOM 3535 C CA . MET B 1 15 ? 22.359 14.961 15.773 1 93.56 15 MET B CA 1
ATOM 3536 C C . MET B 1 15 ? 23.406 13.859 15.898 1 93.56 15 MET B C 1
ATOM 3538 O O . MET B 1 15 ? 23.234 12.766 15.352 1 93.56 15 MET B O 1
ATOM 3542 N N . LYS B 1 16 ? 24.5 14.164 16.531 1 94.62 16 LYS B N 1
ATOM 3543 C CA . LYS B 1 16 ? 25.609 13.219 16.656 1 94.62 16 LYS B CA 1
ATOM 3544 C C . LYS B 1 16 ? 26.031 12.672 15.297 1 94.62 16 LYS B C 1
ATOM 3546 O O . LYS B 1 16 ? 26.156 11.453 15.133 1 94.62 16 LYS B O 1
ATOM 3551 N N . SER B 1 17 ? 26.203 13.469 14.383 1 93.31 17 SER B N 1
ATOM 3552 C CA . SER B 1 17 ? 26.562 13.109 13.008 1 93.31 17 SER B CA 1
ATOM 3553 C C . SER B 1 17 ? 27.703 13.977 12.484 1 93.31 17 SER B C 1
ATOM 3555 O O . SER B 1 17 ? 27.828 15.141 12.875 1 93.31 17 SER B O 1
ATOM 3557 N N . VAL B 1 18 ? 28.438 13.352 11.688 1 90.88 18 VAL B N 1
ATOM 3558 C CA . VAL B 1 18 ? 29.469 14.102 10.977 1 90.88 18 VAL B CA 1
ATOM 3559 C C . VAL B 1 18 ? 28.812 14.977 9.906 1 90.88 18 VAL B C 1
ATOM 3561 O O . VAL B 1 18 ? 29.312 16.062 9.609 1 90.88 18 VAL B O 1
ATOM 3564 N N . LYS B 1 19 ? 27.781 14.57 9.383 1 92.25 19 LYS B N 1
ATOM 3565 C CA . LYS B 1 19 ? 27.031 15.312 8.375 1 92.25 19 LYS B CA 1
ATOM 3566 C C . LYS B 1 19 ? 26.281 16.484 9 1 92.25 19 LYS B C 1
ATOM 3568 O O . LYS B 1 19 ? 25.578 16.297 10 1 92.25 19 LYS B O 1
ATOM 3573 N N . PRO B 1 20 ? 26.516 17.688 8.453 1 94.31 20 PRO B N 1
ATOM 3574 C CA . PRO B 1 20 ? 25.781 18.828 8.984 1 94.31 20 PRO B CA 1
ATOM 3575 C C . PRO B 1 20 ? 24.281 18.562 9.094 1 94.31 20 PRO B C 1
ATOM 3577 O O . PRO B 1 20 ? 23.719 17.828 8.273 1 94.31 20 PRO B O 1
ATOM 3580 N N . LYS B 1 21 ? 23.703 19.172 10.039 1 94.75 21 LYS B N 1
ATOM 3581 C CA . LYS B 1 21 ? 22.297 18.969 10.336 1 94.75 21 LYS B CA 1
ATOM 3582 C C . LYS B 1 21 ? 21.422 19.266 9.109 1 94.75 21 LYS B C 1
ATOM 3584 O O . LYS B 1 21 ? 20.484 18.516 8.812 1 94.75 21 LYS B O 1
ATOM 3589 N N . VAL B 1 22 ? 21.734 20.297 8.383 1 96.5 22 VAL B N 1
ATOM 3590 C CA . VAL B 1 22 ? 20.891 20.766 7.273 1 96.5 22 VAL B CA 1
ATOM 3591 C C . VAL B 1 22 ? 21 19.797 6.105 1 96.5 22 VAL B C 1
ATOM 3593 O O . VAL B 1 22 ? 20.203 19.859 5.16 1 96.5 22 VAL B O 1
ATOM 3596 N N . LEU B 1 23 ? 21.953 18.828 6.152 1 96.62 23 LEU B N 1
ATOM 3597 C CA . LEU B 1 23 ? 22.109 17.844 5.09 1 96.62 23 LEU B CA 1
ATOM 3598 C C . LEU B 1 23 ? 21.422 16.531 5.461 1 96.62 23 LEU B C 1
ATOM 3600 O O . LEU B 1 23 ? 21.375 15.602 4.648 1 96.62 23 LEU B O 1
ATOM 3604 N N . GLN B 1 24 ? 20.969 16.438 6.703 1 96.81 24 GLN B N 1
ATOM 3605 C CA . GLN B 1 24 ? 20.156 15.281 7.039 1 96.81 24 GLN B CA 1
ATOM 3606 C C . GLN B 1 24 ? 18.906 15.203 6.152 1 96.81 24 GLN B C 1
ATOM 3608 O O . GLN B 1 24 ? 18.406 16.234 5.684 1 96.81 24 GLN B O 1
ATOM 3613 N N . THR B 1 25 ? 18.391 13.93 5.961 1 97.19 25 THR B N 1
ATOM 3614 C CA . T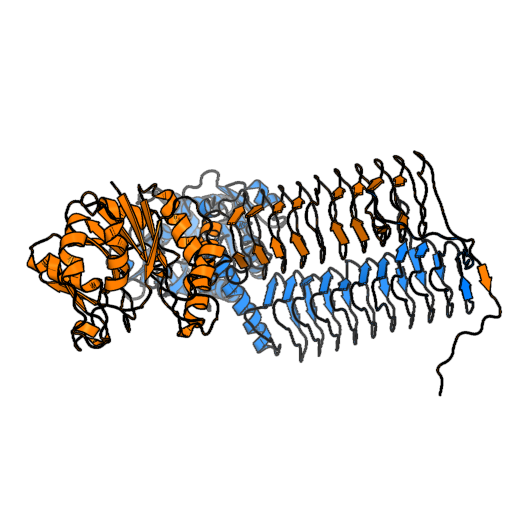HR B 1 25 ? 17.375 13.766 4.93 1 97.19 25 THR B CA 1
ATOM 3615 C C . THR B 1 25 ? 15.992 13.617 5.559 1 97.19 25 THR B C 1
ATOM 3617 O O . THR B 1 25 ? 15.844 12.969 6.598 1 97.19 25 THR B O 1
ATOM 3620 N N . LEU B 1 26 ? 15.07 14.242 5.012 1 98.31 26 LEU B N 1
ATOM 3621 C CA . LEU B 1 26 ? 13.633 14.133 5.254 1 98.31 26 LEU B CA 1
ATOM 3622 C C . LEU B 1 26 ? 12.891 13.797 3.967 1 98.31 26 LEU B C 1
ATOM 3624 O O . LEU B 1 26 ? 12.969 14.539 2.986 1 98.31 26 LEU B O 1
ATOM 3628 N N . ALA B 1 27 ? 12.156 12.617 3.992 1 97.94 27 ALA B N 1
ATOM 3629 C CA . ALA B 1 27 ? 11.469 12.109 2.812 1 97.94 27 ALA B CA 1
ATOM 3630 C C . ALA B 1 27 ? 12.422 11.977 1.629 1 97.94 27 ALA B C 1
ATOM 3632 O O . ALA B 1 27 ? 12.07 12.336 0.5 1 97.94 27 ALA B O 1
ATOM 3633 N N . GLY B 1 28 ? 13.633 11.656 1.934 1 96.31 28 GLY B N 1
ATOM 3634 C CA . GLY B 1 28 ? 14.609 11.328 0.907 1 96.31 28 GLY B CA 1
ATOM 3635 C C . GLY B 1 28 ? 15.359 12.539 0.393 1 96.31 28 GLY B C 1
ATOM 3636 O O . GLY B 1 28 ? 16.203 12.422 -0.492 1 96.31 28 GLY B O 1
ATOM 3637 N N . LYS B 1 29 ? 15.156 13.656 0.944 1 96.38 29 LYS B N 1
ATOM 3638 C CA . LYS B 1 29 ? 15.75 14.914 0.502 1 96.38 29 LYS B CA 1
ATOM 3639 C C . LYS B 1 29 ? 16.375 15.672 1.671 1 96.38 29 LYS B C 1
ATOM 3641 O O . LYS B 1 29 ? 15.797 15.734 2.756 1 96.38 29 LYS B O 1
ATOM 3646 N N . PRO B 1 30 ? 17.547 16.266 1.43 1 97.31 30 PRO B N 1
ATOM 3647 C CA . PRO B 1 30 ? 18.125 17.047 2.52 1 97.31 30 PRO B CA 1
ATOM 3648 C C . PRO B 1 30 ? 17.203 18.156 3.025 1 97.31 30 PRO B C 1
ATOM 3650 O O . PRO B 1 30 ? 16.453 18.734 2.24 1 97.31 30 PRO B O 1
ATOM 3653 N N . LEU B 1 31 ? 17.312 18.469 4.332 1 98.12 31 LEU B N 1
ATOM 3654 C CA . LEU B 1 31 ? 16.5 19.531 4.91 1 98.12 31 LEU B CA 1
ATOM 3655 C C . LEU B 1 31 ? 16.672 20.828 4.129 1 98.12 31 LEU B C 1
ATOM 3657 O O . LEU B 1 31 ? 15.688 21.469 3.742 1 98.12 31 LEU B O 1
ATOM 3661 N N . LEU B 1 32 ? 17.891 21.125 3.861 1 97.56 32 LEU B N 1
ATOM 3662 C CA . LEU B 1 32 ? 18.219 22.359 3.168 1 97.56 32 LEU B CA 1
ATOM 3663 C C . LEU B 1 32 ? 17.641 22.375 1.76 1 97.56 32 LEU B C 1
ATOM 3665 O O . LEU B 1 32 ? 17.203 23.422 1.265 1 97.56 32 LEU B O 1
ATOM 3669 N N . ARG B 1 33 ? 17.641 21.281 1.101 1 97.5 33 ARG B N 1
ATOM 3670 C CA . ARG B 1 33 ? 17.109 21.188 -0.253 1 97.5 33 ARG B CA 1
ATOM 3671 C C . ARG B 1 33 ? 15.609 21.5 -0.269 1 97.5 33 ARG B C 1
ATOM 3673 O O . ARG B 1 33 ? 15.109 22.125 -1.201 1 97.5 33 ARG B O 1
ATOM 3680 N N . HIS B 1 34 ? 14.852 21.062 0.734 1 98 34 HIS B N 1
ATOM 3681 C CA . HIS B 1 34 ? 13.445 21.422 0.854 1 98 34 HIS B CA 1
ATOM 3682 C C . HIS B 1 34 ? 13.258 22.938 0.865 1 98 34 HIS B C 1
ATOM 3684 O O . HIS B 1 34 ? 12.406 23.469 0.154 1 98 34 HIS B O 1
ATOM 3690 N N . VAL B 1 35 ? 14.031 23.562 1.663 1 98 35 VAL B N 1
ATOM 3691 C CA . VAL B 1 35 ? 13.953 25.016 1.811 1 98 35 VAL B CA 1
ATOM 3692 C C . VAL B 1 35 ? 14.273 25.688 0.478 1 98 35 VAL B C 1
ATOM 3694 O O . VAL B 1 35 ? 13.523 26.547 0.011 1 98 35 VAL B O 1
ATOM 3697 N N . LEU B 1 36 ? 15.336 25.219 -0.147 1 97.5 36 LEU B N 1
ATOM 3698 C CA . LEU B 1 36 ? 15.797 25.812 -1.397 1 97.5 36 LEU B CA 1
ATOM 3699 C C . LEU B 1 36 ? 14.766 25.609 -2.502 1 97.5 36 LEU B C 1
ATOM 3701 O O . LEU B 1 36 ? 14.531 26.516 -3.312 1 97.5 36 LEU B O 1
ATOM 3705 N N . ASP B 1 37 ? 14.156 24.484 -2.576 1 96.38 37 ASP B N 1
ATOM 3706 C CA . ASP B 1 37 ? 13.141 24.219 -3.584 1 96.38 37 ASP B CA 1
ATOM 3707 C C . ASP B 1 37 ? 11.961 25.172 -3.439 1 96.38 37 ASP B C 1
ATOM 3709 O O . ASP B 1 37 ? 11.445 25.688 -4.438 1 96.38 37 ASP B O 1
ATOM 3713 N N . THR B 1 38 ? 11.539 25.438 -2.211 1 96.88 38 THR B N 1
ATOM 3714 C CA . THR B 1 38 ? 10.453 26.391 -1.962 1 96.88 38 THR B CA 1
ATOM 3715 C C . THR B 1 38 ? 10.867 27.797 -2.352 1 96.88 38 THR B C 1
ATOM 3717 O O . THR B 1 38 ? 10.102 28.531 -2.98 1 96.88 38 THR B O 1
ATOM 3720 N N . CYS B 1 39 ? 12.102 28.141 -2.051 1 96.12 39 CYS B N 1
ATOM 3721 C CA . CYS B 1 39 ? 12.617 29.469 -2.328 1 96.12 39 CYS B CA 1
ATOM 3722 C C . CYS B 1 39 ? 12.695 29.734 -3.828 1 96.12 39 CYS B C 1
ATOM 3724 O O . CYS B 1 39 ? 12.469 30.859 -4.281 1 96.12 39 CYS B O 1
ATOM 3726 N N . ARG B 1 40 ? 13.023 28.703 -4.559 1 95 40 ARG B N 1
ATOM 3727 C CA . ARG B 1 40 ? 13.133 28.844 -6.008 1 95 40 ARG B CA 1
ATOM 3728 C C . ARG B 1 40 ? 11.82 29.328 -6.613 1 95 40 ARG B C 1
ATOM 3730 O O . ARG B 1 40 ? 11.82 30.125 -7.555 1 95 40 ARG B O 1
ATOM 3737 N N . ALA B 1 41 ? 10.766 28.969 -6.062 1 94.62 41 ALA B N 1
ATOM 3738 C CA . ALA B 1 41 ? 9.438 29.312 -6.574 1 94.62 41 ALA B CA 1
ATOM 3739 C C . ALA B 1 41 ? 9.086 30.75 -6.254 1 94.62 41 ALA B C 1
ATOM 3741 O O . ALA B 1 41 ? 8.148 31.312 -6.832 1 94.62 41 ALA B O 1
ATOM 3742 N N . LEU B 1 42 ? 9.797 31.391 -5.379 1 96 42 LEU B N 1
ATOM 3743 C CA . LEU B 1 42 ? 9.547 32.781 -4.988 1 96 42 LEU B CA 1
ATOM 3744 C C . LEU B 1 42 ? 10.211 33.75 -5.961 1 96 42 LEU B C 1
ATOM 3746 O O . LEU B 1 42 ? 9.891 34.938 -5.977 1 96 42 LEU B O 1
ATOM 3750 N N . ASN B 1 43 ? 11.102 33.281 -6.809 1 92.38 43 ASN B N 1
ATOM 3751 C CA . ASN B 1 43 ? 11.812 34.062 -7.797 1 92.38 43 ASN B CA 1
ATOM 3752 C C . ASN B 1 43 ? 12.43 35.312 -7.172 1 92.38 43 ASN B C 1
ATOM 3754 O O . ASN B 1 43 ? 12.219 36.438 -7.656 1 92.38 43 ASN B O 1
ATOM 3758 N N . ALA B 1 44 ? 13.164 35.219 -6.137 1 95.75 44 ALA B N 1
ATOM 3759 C CA . ALA B 1 44 ? 13.836 36.312 -5.461 1 95.75 44 ALA B CA 1
ATOM 3760 C C . ALA B 1 44 ? 15.039 36.812 -6.266 1 95.75 44 ALA B C 1
ATOM 3762 O O . ALA B 1 44 ? 15.562 36.062 -7.117 1 95.75 44 ALA B O 1
ATOM 3763 N N . ASP B 1 45 ? 15.445 38.031 -6 1 96.06 45 ASP B N 1
ATOM 3764 C CA . ASP B 1 45 ? 16.594 38.625 -6.688 1 96.06 45 ASP B CA 1
ATOM 3765 C C . ASP B 1 45 ? 17.891 37.969 -6.242 1 96.06 45 ASP B C 1
ATOM 3767 O O . ASP B 1 45 ? 18.781 37.719 -7.059 1 96.06 45 ASP B O 1
ATOM 3771 N N . ASN B 1 46 ? 17.984 37.656 -4.996 1 96.06 46 ASN B N 1
ATOM 3772 C CA . ASN B 1 46 ? 19.172 37.031 -4.422 1 96.06 46 ASN B CA 1
ATOM 3773 C C . ASN B 1 46 ? 18.781 36.031 -3.342 1 96.06 46 ASN B C 1
ATOM 3775 O O . ASN B 1 46 ? 17.812 36.219 -2.613 1 96.06 46 ASN B O 1
ATOM 3779 N N . THR B 1 47 ? 19.562 34.969 -3.361 1 97.88 47 THR B N 1
ATOM 3780 C CA . THR B 1 47 ? 19.484 34 -2.264 1 97.88 47 THR B CA 1
ATOM 3781 C C . THR B 1 47 ? 20.844 33.875 -1.583 1 97.88 47 THR B C 1
ATOM 3783 O O . THR B 1 47 ? 21.828 33.438 -2.209 1 97.88 47 THR B O 1
ATOM 3786 N N . ILE B 1 48 ? 20.922 34.281 -0.341 1 98 48 ILE B N 1
ATOM 3787 C CA . ILE B 1 48 ? 22.156 34.219 0.454 1 98 48 ILE B CA 1
ATOM 3788 C C . ILE B 1 48 ? 22.094 33.031 1.424 1 98 48 ILE B C 1
ATOM 3790 O O . ILE B 1 48 ? 21.203 32.969 2.275 1 98 48 ILE B O 1
ATOM 3794 N N . LEU B 1 49 ? 22.984 32.125 1.295 1 97.88 49 LEU B N 1
ATOM 3795 C CA . LEU B 1 49 ? 23.062 30.953 2.168 1 97.88 49 LEU B CA 1
ATOM 3796 C C . LEU B 1 49 ? 24.188 31.109 3.174 1 97.88 49 LEU B C 1
ATOM 3798 O O . LEU B 1 49 ? 25.359 31.219 2.787 1 97.88 49 LEU B O 1
ATOM 3802 N N . ILE B 1 50 ? 23.812 31.141 4.449 1 97.69 50 ILE B N 1
ATOM 3803 C CA . ILE B 1 50 ? 24.797 31.234 5.516 1 97.69 50 ILE B CA 1
ATOM 3804 C C . ILE B 1 50 ? 25.266 29.828 5.914 1 97.69 50 ILE B C 1
ATOM 3806 O O . ILE B 1 50 ? 24.484 29.047 6.465 1 97.69 50 ILE B O 1
ATOM 3810 N N . TYR B 1 51 ? 26.5 29.516 5.629 1 95.88 51 TYR B N 1
ATOM 3811 C CA . TYR B 1 51 ? 27.016 28.219 6.012 1 95.88 51 TYR B CA 1
ATOM 3812 C C . TYR B 1 51 ? 28.094 28.359 7.094 1 95.88 51 TYR B C 1
ATOM 3814 O O . TYR B 1 51 ? 28.594 29.453 7.344 1 95.88 51 TYR B O 1
ATOM 3822 N N . GLY B 1 52 ? 28.438 27.281 7.836 1 92.81 52 GLY B N 1
ATOM 3823 C CA . GLY B 1 52 ? 29.422 27.297 8.914 1 92.81 52 GLY B CA 1
ATOM 3824 C C . GLY B 1 52 ? 30.094 25.953 9.117 1 92.81 52 GLY B C 1
ATOM 3825 O O . GLY B 1 52 ? 30.969 25.562 8.336 1 92.81 52 GLY B O 1
ATOM 3826 N N . TYR B 1 53 ? 29.547 25.25 10.109 1 84.12 53 TYR B N 1
ATOM 3827 C CA . TYR B 1 53 ? 30.125 23.969 10.477 1 84.12 53 TYR B CA 1
ATOM 3828 C C . TYR B 1 53 ? 30.125 23.016 9.289 1 84.12 53 TYR B C 1
ATOM 3830 O O . TYR B 1 53 ? 29.078 22.781 8.672 1 84.12 53 TYR B O 1
ATOM 3838 N N . ASN B 1 54 ? 31.328 22.406 8.977 1 89.5 54 ASN B N 1
ATOM 3839 C CA . ASN B 1 54 ? 31.484 21.469 7.863 1 89.5 54 ASN B CA 1
ATOM 3840 C C . ASN B 1 54 ? 30.828 22 6.594 1 89.5 54 ASN B C 1
ATOM 3842 O O . ASN B 1 54 ? 30.188 21.25 5.859 1 89.5 54 ASN B O 1
ATOM 3846 N N . GLY B 1 55 ? 31.031 23.281 6.414 1 91.5 55 GLY B N 1
ATOM 3847 C CA . GLY B 1 55 ? 30.391 24 5.324 1 91.5 55 GLY B CA 1
ATOM 3848 C C . GLY B 1 55 ? 30.766 23.469 3.955 1 91.5 55 GLY B C 1
ATOM 3849 O O . GLY B 1 55 ? 29.969 23.531 3.018 1 91.5 55 GLY B O 1
ATOM 3850 N N . GLN B 1 56 ? 31.906 22.875 3.867 1 93.5 56 GLN B N 1
ATOM 3851 C CA . GLN B 1 56 ? 32.312 22.328 2.578 1 93.5 56 GLN B CA 1
ATOM 3852 C C . GLN B 1 56 ? 31.406 21.188 2.137 1 93.5 56 GLN B C 1
ATOM 3854 O O . GLN B 1 56 ? 31.094 21.062 0.952 1 93.5 56 GLN B O 1
ATOM 3859 N N . MET B 1 57 ? 31.016 20.422 3.053 1 94.94 57 MET B N 1
ATOM 3860 C CA . MET B 1 57 ? 30.078 19.344 2.74 1 94.94 57 MET B CA 1
ATOM 3861 C C . MET B 1 57 ? 28.781 19.906 2.158 1 94.94 57 MET B C 1
ATOM 3863 O O . MET B 1 57 ? 28.219 19.328 1.233 1 94.94 57 MET B O 1
ATOM 3867 N N . VAL B 1 58 ? 28.359 21.016 2.74 1 95.81 58 VAL B N 1
ATOM 3868 C CA . VAL B 1 58 ? 27.141 21.656 2.256 1 95.81 58 VAL B CA 1
ATOM 3869 C C . VAL B 1 58 ? 27.359 22.141 0.824 1 95.81 58 VAL B C 1
ATOM 3871 O O . VAL B 1 58 ? 26.516 21.891 -0.051 1 95.81 58 VAL B O 1
ATOM 3874 N N . LYS B 1 59 ? 28.469 22.75 0.548 1 94.94 59 LYS B N 1
ATOM 3875 C CA . LYS B 1 59 ? 28.781 23.281 -0.772 1 94.94 59 LYS B CA 1
ATOM 3876 C C . LYS B 1 59 ? 28.922 22.156 -1.8 1 94.94 59 LYS B C 1
ATOM 3878 O O . LYS B 1 59 ? 28.578 22.344 -2.971 1 94.94 59 LYS B O 1
ATOM 3883 N N . ASP B 1 60 ? 29.391 21.016 -1.349 1 95.44 60 ASP B N 1
ATOM 3884 C CA . ASP B 1 60 ? 29.562 19.875 -2.236 1 95.44 60 ASP B CA 1
ATOM 3885 C C . ASP B 1 60 ? 28.219 19.297 -2.646 1 95.44 60 ASP B C 1
ATOM 3887 O O . ASP B 1 60 ? 28.047 18.828 -3.779 1 95.44 60 ASP B O 1
ATOM 3891 N N . GLU B 1 61 ? 27.312 19.328 -1.767 1 94.75 61 GLU B N 1
ATOM 3892 C CA . GLU B 1 61 ? 26.031 18.688 -2.002 1 94.75 61 GLU B CA 1
ATOM 3893 C C . GLU B 1 61 ? 25.047 19.641 -2.68 1 94.75 61 GLU B C 1
ATOM 3895 O O . GLU B 1 61 ? 24.219 19.203 -3.484 1 94.75 61 GLU B O 1
ATOM 3900 N N . ILE B 1 62 ? 25.078 20.859 -2.266 1 95.44 62 ILE B N 1
ATOM 3901 C CA . ILE B 1 62 ? 24.219 21.875 -2.834 1 95.44 62 ILE B CA 1
ATOM 3902 C C . ILE B 1 62 ? 24.938 22.609 -3.961 1 95.44 62 ILE B C 1
ATOM 3904 O O . ILE B 1 62 ? 25.781 23.484 -3.709 1 95.44 62 ILE B O 1
ATOM 3908 N N . THR B 1 63 ? 24.516 22.297 -5.238 1 90.62 63 THR B N 1
ATOM 3909 C CA . THR B 1 63 ? 25.312 22.797 -6.355 1 90.62 63 THR B CA 1
ATOM 3910 C C . THR B 1 63 ? 24.547 23.844 -7.148 1 90.62 63 THR B C 1
ATOM 3912 O O . THR B 1 63 ? 24.891 24.141 -8.297 1 90.62 63 THR B O 1
ATOM 3915 N N . ASP B 1 64 ? 23.641 24.422 -6.512 1 90.31 64 ASP B N 1
ATOM 3916 C CA . ASP B 1 64 ? 22.891 25.484 -7.18 1 90.31 64 ASP B CA 1
ATOM 3917 C C . ASP B 1 64 ? 23.797 26.656 -7.551 1 90.31 64 ASP B C 1
ATOM 3919 O O . ASP B 1 64 ? 24.625 27.078 -6.742 1 90.31 64 ASP B O 1
ATOM 3923 N N . SER B 1 65 ? 23.641 27.172 -8.797 1 85.31 65 SER B N 1
ATOM 3924 C CA . SER B 1 65 ? 24.578 28.172 -9.312 1 85.31 65 SER B CA 1
ATOM 3925 C C . SER B 1 65 ? 24.172 29.578 -8.891 1 85.31 65 SER B C 1
ATOM 3927 O O . SER B 1 65 ? 24.984 30.516 -8.969 1 85.31 65 SER B O 1
ATOM 3929 N N . ASP B 1 66 ? 23.062 29.828 -8.43 1 91.75 66 ASP B N 1
ATOM 3930 C CA . ASP B 1 66 ? 22.562 31.172 -8.195 1 91.75 66 ASP B CA 1
ATOM 3931 C C . ASP B 1 66 ? 22.578 31.516 -6.703 1 91.75 66 ASP B C 1
ATOM 3933 O O . ASP B 1 66 ? 21.938 32.469 -6.277 1 91.75 66 ASP B O 1
ATOM 3937 N N . LEU B 1 67 ? 23.375 30.859 -5.941 1 96 67 LEU B N 1
ATOM 3938 C CA . LEU B 1 67 ? 23.422 31.109 -4.504 1 96 67 LEU B CA 1
ATOM 3939 C C . LEU B 1 67 ? 24.609 32 -4.148 1 96 67 LEU B C 1
ATOM 3941 O O . LEU B 1 67 ? 25.703 31.859 -4.711 1 96 67 LEU B O 1
ATOM 3945 N N . ILE B 1 68 ? 24.406 32.906 -3.252 1 97.19 68 ILE B N 1
ATOM 3946 C CA . ILE B 1 68 ? 25.484 33.656 -2.605 1 97.19 68 ILE B CA 1
ATOM 3947 C C . ILE B 1 68 ? 25.844 33 -1.281 1 97.19 68 ILE B C 1
ATOM 3949 O O . ILE B 1 68 ? 25 32.875 -0.393 1 97.19 68 ILE B O 1
ATOM 3953 N N . TRP B 1 69 ? 27.094 32.625 -1.174 1 96.81 69 TRP B N 1
ATOM 3954 C CA . TRP B 1 69 ? 27.547 31.906 0.018 1 96.81 69 TRP B CA 1
ATOM 3955 C C . TRP B 1 69 ? 28.188 32.875 1.009 1 96.81 69 TRP B C 1
ATOM 3957 O O . TRP B 1 69 ? 29.094 33.625 0.653 1 96.81 69 TRP B O 1
ATOM 3967 N N . ALA B 1 70 ? 27.688 32.938 2.189 1 97 70 ALA B N 1
ATOM 3968 C CA . ALA B 1 70 ? 28.266 33.719 3.283 1 97 70 ALA B CA 1
ATOM 3969 C C . ALA B 1 70 ? 28.656 32.812 4.449 1 97 70 ALA B C 1
ATOM 3971 O O . ALA B 1 70 ? 27.844 32.031 4.922 1 97 70 ALA B O 1
ATOM 3972 N N . GLU B 1 71 ? 29.844 32.969 4.973 1 96.06 71 GLU B N 1
ATOM 3973 C CA . GLU B 1 71 ? 30.344 32.062 6.004 1 96.06 71 GLU B CA 1
ATOM 3974 C C . GLU B 1 71 ? 30.141 32.625 7.398 1 96.06 71 GLU B C 1
ATOM 3976 O O . GLU B 1 71 ? 30.422 33.812 7.629 1 96.06 71 GLU B O 1
ATOM 3981 N N . GLN B 1 72 ? 29.578 31.812 8.18 1 95.38 72 GLN B N 1
ATOM 3982 C CA . GLN B 1 72 ? 29.609 32.062 9.617 1 95.38 72 GLN B CA 1
ATOM 3983 C C . GLN B 1 72 ? 30.672 31.219 10.305 1 95.38 72 GLN B C 1
ATOM 3985 O O . GLN B 1 72 ? 30.375 30.125 10.797 1 95.38 72 GLN B O 1
ATOM 3990 N N . ALA B 1 73 ? 31.812 31.703 10.477 1 91 73 ALA B N 1
ATOM 3991 C CA . ALA B 1 73 ? 32.969 30.953 10.969 1 91 73 ALA B CA 1
ATOM 3992 C C . ALA B 1 73 ? 32.781 30.547 12.422 1 91 73 ALA B C 1
ATOM 3994 O O . ALA B 1 73 ? 33.125 29.422 12.805 1 91 73 ALA B O 1
ATOM 3995 N N . GLU B 1 74 ? 32.25 31.484 13.188 1 90.62 74 GLU B N 1
ATOM 3996 C CA . GLU B 1 74 ? 31.891 31.203 14.578 1 90.62 74 GLU B CA 1
ATOM 3997 C C . GLU B 1 74 ? 30.391 31.281 14.797 1 90.62 74 GLU B C 1
ATOM 3999 O O . GLU B 1 74 ? 29.75 32.25 14.406 1 90.62 74 GLU B O 1
ATOM 4004 N N . GLN B 1 75 ? 29.922 30.266 15.359 1 88.5 75 GLN B N 1
ATOM 4005 C CA . GLN B 1 75 ? 28.484 30.203 15.609 1 88.5 75 GLN B CA 1
ATOM 4006 C C . GLN B 1 75 ? 28.109 30.984 16.859 1 88.5 75 GLN B C 1
ATOM 4008 O O . GLN B 1 75 ? 27.984 30.422 17.938 1 88.5 75 GLN B O 1
ATOM 4013 N N . LEU B 1 76 ? 27.781 32.219 16.672 1 91.94 76 LEU B N 1
ATOM 4014 C CA . LEU B 1 76 ? 27.547 33.125 17.797 1 91.94 76 LEU B CA 1
ATOM 4015 C C . LEU B 1 76 ? 26.078 33.5 17.891 1 91.94 76 LEU B C 1
ATOM 4017 O O . LEU B 1 76 ? 25.734 34.562 18.453 1 91.94 76 LEU B O 1
ATOM 4021 N N . GLY B 1 77 ? 25.25 32.719 17.219 1 91.62 77 GLY B N 1
ATOM 4022 C CA . GLY B 1 77 ? 23.812 32.969 17.328 1 91.62 77 GLY B CA 1
ATOM 4023 C C . GLY B 1 77 ? 23.188 33.312 15.992 1 91.62 77 GLY B C 1
ATOM 4024 O O . GLY B 1 77 ? 23.875 33.562 15 1 91.62 77 GLY B O 1
ATOM 4025 N N . THR B 1 78 ? 21.859 33.406 15.984 1 93.44 78 THR B N 1
ATOM 4026 C CA . THR B 1 78 ? 21.078 33.625 14.773 1 93.44 78 THR B CA 1
ATOM 4027 C C . THR B 1 78 ? 21.266 35.062 14.266 1 93.44 78 THR B C 1
ATOM 4029 O O . THR B 1 78 ? 21.297 35.281 13.055 1 93.44 78 THR B O 1
ATOM 4032 N N . GLY B 1 79 ? 21.312 36 15.203 1 96.06 79 GLY B N 1
ATOM 4033 C CA . GLY B 1 79 ? 21.578 37.375 14.805 1 96.06 79 GLY B CA 1
ATOM 4034 C C . GLY B 1 79 ? 22.906 37.531 14.102 1 96.06 79 GLY B C 1
ATOM 4035 O O . GLY B 1 79 ? 23.016 38.219 13.094 1 96.06 79 GLY B O 1
ATOM 4036 N N . HIS B 1 80 ? 23.891 36.906 14.688 1 96.19 80 HIS B N 1
ATOM 4037 C CA . HIS B 1 80 ? 25.219 36.938 14.078 1 96.19 80 HIS B CA 1
ATOM 4038 C C . HIS B 1 80 ? 25.188 36.312 12.688 1 96.19 80 HIS B C 1
ATOM 4040 O O . HIS B 1 80 ? 25.828 36.812 11.766 1 96.19 80 HIS B O 1
ATOM 4046 N N . ALA B 1 81 ? 24.438 35.219 12.531 1 96.31 81 ALA B N 1
ATOM 4047 C CA . ALA B 1 81 ? 24.297 34.594 11.227 1 96.31 81 ALA B CA 1
ATOM 4048 C C . ALA B 1 81 ? 23.766 35.562 10.18 1 96.31 81 ALA B C 1
ATOM 4050 O O . ALA B 1 81 ? 24.344 35.688 9.094 1 96.31 81 ALA B O 1
ATOM 4051 N N . VAL B 1 82 ? 22.719 36.25 10.477 1 97.69 82 VAL B N 1
ATOM 4052 C CA . VAL B 1 82 ? 22.125 37.188 9.531 1 97.69 82 VAL B CA 1
ATOM 4053 C C . VAL B 1 82 ? 23.094 38.344 9.266 1 97.69 82 VAL B C 1
ATOM 4055 O O . VAL B 1 82 ? 23.141 38.906 8.156 1 97.69 82 VAL B O 1
ATOM 4058 N N . GLN B 1 83 ? 23.891 38.719 10.258 1 97.44 83 GLN B N 1
ATOM 4059 C CA . GLN B 1 83 ? 24.906 39.75 10.07 1 97.44 83 GLN B CA 1
ATOM 4060 C C . GLN B 1 83 ? 25.844 39.406 8.922 1 97.44 83 GLN B C 1
ATOM 4062 O O . GLN B 1 83 ? 26.328 40.281 8.203 1 97.44 83 GLN B O 1
ATOM 4067 N N . MET B 1 84 ? 26.109 38.156 8.781 1 96.88 84 MET B N 1
ATOM 4068 C CA . MET B 1 84 ? 27.016 37.688 7.734 1 96.88 84 MET B CA 1
ATOM 4069 C C . MET B 1 84 ? 26.438 37.969 6.352 1 96.88 84 MET B C 1
ATOM 4071 O O . MET B 1 84 ? 27.172 37.969 5.359 1 96.88 84 MET B O 1
ATOM 4075 N N . ALA B 1 85 ? 25.172 38.219 6.266 1 97.5 85 ALA B N 1
ATOM 4076 C CA . ALA B 1 85 ? 24.516 38.469 4.988 1 97.5 85 ALA B CA 1
ATOM 4077 C C . ALA B 1 85 ? 24.625 39.938 4.594 1 97.5 85 ALA B C 1
ATOM 4079 O O . ALA B 1 85 ? 24.422 40.312 3.432 1 97.5 85 ALA B O 1
ATOM 4080 N N . LEU B 1 86 ? 24.969 40.875 5.453 1 97.5 86 LEU B N 1
ATOM 4081 C CA . LEU B 1 86 ? 24.875 42.312 5.27 1 97.5 86 LEU B CA 1
ATOM 4082 C C . LEU B 1 86 ? 25.734 42.781 4.09 1 97.5 86 LEU B C 1
ATOM 4084 O O . LEU B 1 86 ? 25.281 43.562 3.26 1 97.5 86 LEU B O 1
ATOM 4088 N N . PRO B 1 87 ? 26.984 42.219 3.965 1 97.19 87 PRO B N 1
ATOM 4089 C CA . PRO B 1 87 ? 27.812 42.656 2.844 1 97.19 87 PRO B CA 1
ATOM 4090 C C . PRO B 1 87 ? 27.188 42.344 1.486 1 97.19 87 PRO B C 1
ATOM 4092 O O . PRO B 1 87 ? 27.547 42.969 0.484 1 97.19 87 PRO B O 1
ATOM 4095 N N . HIS B 1 88 ? 26.281 41.438 1.444 1 96.81 88 HIS B N 1
ATOM 4096 C CA . HIS B 1 88 ? 25.688 41 0.188 1 96.81 88 HIS B CA 1
ATOM 4097 C C . HIS B 1 88 ? 24.266 41.531 0.031 1 96.81 88 HIS B C 1
ATOM 4099 O O . HIS B 1 88 ? 23.625 41.312 -1.001 1 96.81 88 HIS B O 1
ATOM 4105 N N . LEU B 1 89 ? 23.781 42.25 1.032 1 97 89 LEU B N 1
ATOM 4106 C CA . LEU B 1 89 ? 22.391 42.688 1.074 1 97 89 LEU B CA 1
ATOM 4107 C C . LEU B 1 89 ? 22.266 44.125 0.66 1 97 89 LEU B C 1
ATOM 4109 O O . LEU B 1 89 ? 22.875 45 1.277 1 97 89 LEU B O 1
ATOM 4113 N N . PRO B 1 90 ? 21.453 44.438 -0.39 1 96.56 90 PRO B N 1
ATOM 4114 C CA . PRO B 1 90 ? 21.203 45.844 -0.716 1 96.56 90 PRO B CA 1
ATOM 4115 C C . PRO B 1 90 ? 20.453 46.594 0.397 1 96.56 90 PRO B C 1
ATOM 4117 O O . PRO B 1 90 ? 19.781 45.969 1.222 1 96.56 90 PRO B O 1
ATOM 4120 N N . LYS B 1 91 ? 20.547 47.906 0.372 1 95.31 91 LYS B N 1
ATOM 4121 C CA . LYS B 1 91 ? 19.906 48.719 1.405 1 95.31 91 LYS B CA 1
ATOM 4122 C C . LYS B 1 91 ? 18.406 48.844 1.156 1 95.31 91 LYS B C 1
ATOM 4124 O O . LYS B 1 91 ? 17.625 48.969 2.1 1 95.31 91 LYS B O 1
ATOM 4129 N N . ASP B 1 92 ? 18.047 48.75 -0.088 1 95 92 ASP B N 1
ATOM 4130 C CA . ASP B 1 92 ? 16.641 48.812 -0.454 1 95 92 ASP B CA 1
ATOM 4131 C C . ASP B 1 92 ? 16.062 47.406 -0.64 1 95 92 ASP B C 1
ATOM 4133 O O . ASP B 1 92 ? 16.797 46.438 -0.841 1 95 92 ASP B O 1
ATOM 4137 N N . GLY B 1 93 ? 14.797 47.344 -0.499 1 95.81 93 GLY B N 1
ATOM 4138 C CA . GLY B 1 93 ? 14.117 46.062 -0.676 1 95.81 93 GLY B CA 1
ATOM 4139 C C . GLY B 1 93 ? 13.797 45.375 0.636 1 95.81 93 GLY B C 1
ATOM 4140 O O . GLY B 1 93 ? 13.812 46 1.695 1 95.81 93 GLY B O 1
ATOM 4141 N N . LYS B 1 94 ? 13.375 44.094 0.535 1 97 94 LYS B N 1
ATOM 4142 C CA . LYS B 1 94 ? 13.047 43.312 1.717 1 97 94 LYS B CA 1
ATOM 4143 C C . LYS B 1 94 ? 13.719 41.938 1.669 1 97 94 LYS B C 1
ATOM 4145 O O . LYS B 1 94 ? 14.141 41.469 0.603 1 97 94 LYS B O 1
ATOM 4150 N N . SER B 1 95 ? 13.867 41.406 2.803 1 98.06 95 SER B N 1
ATOM 4151 C CA . SER B 1 95 ? 14.531 40.094 2.922 1 98.06 95 SER B CA 1
ATOM 4152 C C . SER B 1 95 ? 13.672 39.125 3.695 1 98.06 95 SER B C 1
ATOM 4154 O O . SER B 1 95 ? 13.164 39.438 4.77 1 98.06 95 SER B O 1
ATOM 4156 N N . LEU B 1 96 ? 13.516 38 3.064 1 98.38 96 LEU B N 1
ATOM 4157 C CA . LEU B 1 96 ? 12.953 36.844 3.754 1 98.38 96 LEU B CA 1
ATOM 4158 C C . LEU B 1 96 ? 14.031 36.062 4.5 1 98.38 96 LEU B C 1
ATOM 4160 O O . LEU B 1 96 ? 15.055 35.688 3.914 1 98.38 96 LEU B O 1
ATOM 4164 N N . ILE B 1 97 ? 13.844 35.844 5.785 1 98.5 97 ILE B N 1
ATOM 4165 C CA . ILE B 1 97 ? 14.797 35.094 6.602 1 98.5 97 ILE B CA 1
ATOM 4166 C C . ILE B 1 97 ? 14.234 33.719 6.926 1 98.5 97 ILE B C 1
ATOM 4168 O O . ILE B 1 97 ? 13.172 33.594 7.543 1 98.5 97 ILE B O 1
ATOM 4172 N N . LEU B 1 98 ? 14.977 32.688 6.535 1 98.31 98 LEU B N 1
ATOM 4173 C CA . LEU B 1 98 ? 14.547 31.281 6.699 1 98.31 98 LEU B CA 1
ATOM 4174 C C . LEU B 1 98 ? 15.617 30.469 7.418 1 98.31 98 LEU B C 1
ATOM 4176 O O . LEU B 1 98 ? 16.766 30.891 7.5 1 98.31 98 LEU B O 1
ATOM 4180 N N . TYR B 1 99 ? 15.18 29.359 7.977 1 97.06 99 TYR B N 1
ATOM 4181 C CA . TYR B 1 99 ? 16.078 28.438 8.641 1 97.06 99 TYR B CA 1
ATOM 4182 C C . TYR B 1 99 ? 16.281 27.172 7.797 1 97.06 99 TYR B C 1
ATOM 4184 O O . TYR B 1 99 ? 15.305 26.578 7.32 1 97.06 99 TYR B O 1
ATOM 4192 N N . GLY B 1 100 ? 17.516 26.812 7.656 1 97.06 100 GLY B N 1
ATOM 4193 C CA . GLY B 1 100 ? 17.828 25.625 6.875 1 97.06 100 GLY B CA 1
ATOM 4194 C C . GLY B 1 100 ? 17.312 24.344 7.508 1 97.06 100 GLY B C 1
ATOM 4195 O O . GLY B 1 100 ? 17.219 23.312 6.84 1 97.06 100 GLY B O 1
ATOM 4196 N N . ASP B 1 101 ? 17.031 24.391 8.844 1 96.69 101 ASP B N 1
ATOM 4197 C CA . ASP B 1 101 ? 16.594 23.188 9.539 1 96.69 101 ASP B CA 1
ATOM 4198 C C . ASP B 1 101 ? 15.078 23.203 9.742 1 96.69 101 ASP B C 1
ATOM 4200 O O . ASP B 1 101 ? 14.539 22.391 10.5 1 96.69 101 ASP B O 1
ATOM 4204 N N . VAL B 1 102 ? 14.344 24.141 9.133 1 97.44 102 VAL B N 1
ATOM 4205 C CA . VAL B 1 102 ? 12.883 24.188 9.039 1 97.44 102 VAL B CA 1
ATOM 4206 C C . VAL B 1 102 ? 12.453 23.938 7.598 1 97.44 102 VAL B C 1
ATOM 4208 O O . VAL B 1 102 ? 12.141 24.875 6.863 1 97.44 102 VAL B O 1
ATOM 4211 N N . PRO B 1 103 ? 12.312 22.703 7.242 1 98.25 103 PRO B N 1
ATOM 4212 C CA . PRO B 1 103 ? 12.305 22.328 5.824 1 98.25 103 PRO B CA 1
ATOM 4213 C C . PRO B 1 103 ? 10.922 22.469 5.188 1 98.25 103 PRO B C 1
ATOM 4215 O O . PRO B 1 103 ? 10.805 22.531 3.963 1 98.25 103 PRO B O 1
ATOM 4218 N N . LEU B 1 104 ? 9.805 22.641 5.949 1 98.25 104 LEU B N 1
ATOM 4219 C CA . LEU B 1 104 ? 8.516 22.328 5.344 1 98.25 104 LEU B CA 1
ATOM 4220 C C . LEU B 1 104 ? 7.629 23.562 5.285 1 98.25 104 LEU B C 1
ATOM 4222 O O . LEU B 1 104 ? 6.41 23.453 5.145 1 98.25 104 LEU B O 1
ATOM 4226 N N . THR B 1 105 ? 8.242 24.766 5.449 1 97.94 105 THR B N 1
ATOM 4227 C CA . THR B 1 105 ? 7.453 25.984 5.262 1 97.94 105 THR B CA 1
ATOM 4228 C C . THR B 1 105 ? 6.918 26.062 3.834 1 97.94 105 THR B C 1
ATOM 4230 O O . THR B 1 105 ? 7.672 25.906 2.871 1 97.94 105 THR B O 1
ATOM 4233 N N . ARG B 1 106 ? 5.715 26.359 3.717 1 97.44 106 ARG B N 1
ATOM 4234 C CA . ARG B 1 106 ? 5.074 26.297 2.408 1 97.44 106 ARG B CA 1
ATOM 4235 C C . ARG B 1 106 ? 5.207 27.609 1.657 1 97.44 106 ARG B C 1
ATOM 4237 O O . ARG B 1 106 ? 5.363 28.672 2.271 1 97.44 106 ARG B O 1
ATOM 4244 N N . LEU B 1 107 ? 5.055 27.516 0.322 1 97.69 107 LEU B N 1
ATOM 4245 C CA . LEU B 1 107 ? 5.18 28.656 -0.573 1 97.69 107 LEU B CA 1
ATOM 4246 C C . LEU B 1 107 ? 4.109 29.703 -0.276 1 97.69 107 LEU B C 1
ATOM 4248 O O . LEU B 1 107 ? 4.402 30.906 -0.221 1 97.69 107 LEU B O 1
ATOM 4252 N N . ASP B 1 108 ? 2.904 29.281 -0.027 1 97.44 108 ASP B N 1
ATOM 4253 C CA . ASP B 1 108 ? 1.804 30.219 0.192 1 97.44 108 ASP B CA 1
ATOM 4254 C C . ASP B 1 108 ? 2.01 31.016 1.477 1 97.44 108 ASP B C 1
ATOM 4256 O O . ASP B 1 108 ? 1.699 32.219 1.529 1 97.44 108 ASP B O 1
ATOM 4260 N N . ALA B 1 109 ? 2.527 30.328 2.498 1 97.06 109 ALA B N 1
ATOM 4261 C CA . ALA B 1 109 ? 2.828 31.031 3.746 1 97.06 109 ALA B CA 1
ATOM 4262 C C . ALA B 1 109 ? 3.887 32.094 3.533 1 97.06 109 ALA B C 1
ATOM 4264 O O . ALA B 1 109 ? 3.75 33.219 4.031 1 97.06 109 ALA B O 1
ATOM 4265 N N . LEU B 1 110 ? 4.887 31.797 2.77 1 98 110 LEU B N 1
ATOM 4266 C CA . LEU B 1 110 ? 5.969 32.719 2.516 1 98 110 LEU B CA 1
ATOM 4267 C C . LEU B 1 110 ? 5.488 33.906 1.652 1 98 110 LEU B C 1
ATOM 4269 O O . LEU B 1 110 ? 5.848 35.031 1.898 1 98 110 LEU B O 1
ATOM 4273 N N . GLN B 1 111 ? 4.676 33.594 0.661 1 97.69 111 GLN B N 1
ATOM 4274 C CA . GLN B 1 111 ? 4.105 34.625 -0.183 1 97.69 111 GLN B CA 1
ATOM 4275 C C . GLN B 1 111 ? 3.238 35.594 0.634 1 97.69 111 GLN B C 1
ATOM 4277 O O . GLN B 1 111 ? 3.316 36.812 0.463 1 97.69 111 GLN B O 1
ATOM 4282 N N . ASN B 1 112 ? 2.475 35 1.5 1 97.38 112 ASN B N 1
ATOM 4283 C CA . ASN B 1 112 ? 1.65 35.812 2.387 1 97.38 112 ASN B CA 1
ATOM 4284 C C . ASN B 1 112 ? 2.504 36.688 3.297 1 97.38 112 ASN B C 1
ATOM 4286 O O . ASN B 1 112 ? 2.186 37.844 3.516 1 97.38 112 ASN B O 1
ATOM 4290 N N . LEU B 1 113 ? 3.537 36.094 3.762 1 97.19 113 LEU B N 1
ATOM 4291 C CA . LEU B 1 113 ? 4.457 36.812 4.637 1 97.19 113 LEU B CA 1
ATOM 4292 C C . LEU B 1 113 ? 5.059 38.031 3.92 1 97.19 113 LEU B C 1
ATOM 4294 O O . LEU B 1 113 ? 5.117 39.125 4.48 1 97.19 113 LEU B O 1
ATOM 4298 N N . ILE B 1 114 ? 5.465 37.875 2.701 1 97.12 114 ILE B N 1
ATOM 4299 C CA . ILE B 1 114 ? 6.039 38.938 1.875 1 97.12 114 ILE B CA 1
ATOM 4300 C C . ILE B 1 114 ? 4.988 40 1.612 1 97.12 114 ILE B C 1
ATOM 4302 O O . ILE B 1 114 ? 5.27 41.188 1.73 1 97.12 114 ILE B O 1
ATOM 4306 N N . GLU B 1 115 ? 3.783 39.562 1.316 1 95.94 115 GLU B N 1
ATOM 4307 C CA . GLU B 1 115 ? 2.695 40.5 0.995 1 95.94 115 GLU B CA 1
ATOM 4308 C C . GLU B 1 115 ? 2.316 41.344 2.203 1 95.94 115 GLU B C 1
ATOM 4310 O O . GLU B 1 115 ? 1.964 42.5 2.057 1 95.94 115 GLU B O 1
ATOM 4315 N N . GLN B 1 116 ? 2.416 40.781 3.334 1 94.44 116 GLN B N 1
ATOM 4316 C CA . GLN B 1 116 ? 2.002 41.469 4.555 1 94.44 116 GLN B CA 1
ATOM 4317 C C . GLN B 1 116 ? 3.072 42.438 5.023 1 94.44 116 GLN B C 1
ATOM 4319 O O . GLN B 1 116 ? 2.814 43.281 5.883 1 94.44 116 GLN B O 1
ATOM 4324 N N . ASN B 1 117 ? 4.227 42.219 4.5 1 94.06 117 ASN B N 1
ATOM 4325 C CA . ASN B 1 117 ? 5.285 43.156 4.832 1 94.06 117 ASN B CA 1
ATOM 4326 C C . ASN B 1 117 ? 5.203 44.406 3.965 1 94.06 117 ASN B C 1
ATOM 4328 O O . ASN B 1 117 ? 5.953 44.562 2.996 1 94.06 117 ASN B O 1
ATOM 4332 N N . THR B 1 118 ? 4.387 45.375 4.336 1 88.31 118 THR B N 1
ATOM 4333 C CA . THR B 1 118 ? 4.227 46.625 3.588 1 88.31 118 THR B CA 1
ATOM 4334 C C . THR B 1 118 ? 5.332 47.625 3.943 1 88.31 118 THR B C 1
ATOM 4336 O O . THR B 1 118 ? 5.898 48.281 3.061 1 88.31 118 THR B O 1
ATOM 4339 N N . HIS B 1 119 ? 5.512 47.781 5.273 1 87.44 119 HIS B N 1
ATOM 4340 C CA . HIS B 1 119 ? 6.602 48.594 5.809 1 87.44 119 HIS B CA 1
ATOM 4341 C C . HIS B 1 119 ? 7.039 48.094 7.18 1 87.44 119 HIS B C 1
ATOM 4343 O O . HIS B 1 119 ? 6.23 48 8.102 1 87.44 119 HIS B O 1
ATOM 4349 N N . GLY B 1 120 ? 8.297 47.625 7.227 1 95.12 120 GLY B N 1
ATOM 4350 C CA . GLY B 1 120 ? 8.773 47.188 8.531 1 95.12 120 GLY B CA 1
ATOM 4351 C C . GLY B 1 120 ? 9.102 45.719 8.57 1 95.12 120 GLY B C 1
ATOM 4352 O O . GLY B 1 120 ? 9.953 45.25 7.816 1 95.12 120 GLY B O 1
ATOM 4353 N N . ILE B 1 121 ? 8.32 45.031 9.547 1 97.31 121 ILE B N 1
ATOM 4354 C CA . ILE B 1 121 ? 8.625 43.625 9.797 1 97.31 121 ILE B CA 1
ATOM 4355 C C . ILE B 1 121 ? 7.34 42.781 9.781 1 97.31 121 ILE B C 1
ATOM 4357 O O . ILE B 1 121 ? 6.316 43.219 10.328 1 97.31 121 ILE B O 1
ATOM 4361 N N . SER B 1 122 ? 7.309 41.719 9.047 1 97.69 122 SER B N 1
ATOM 4362 C CA . SER B 1 122 ? 6.297 40.688 9.203 1 97.69 122 SER B CA 1
ATOM 4363 C C . SER B 1 122 ? 6.918 39.375 9.672 1 97.69 122 SER B C 1
ATOM 4365 O O . SER B 1 122 ? 8.07 39.062 9.344 1 97.69 122 SER B O 1
ATOM 4367 N N . MET B 1 123 ? 6.133 38.688 10.516 1 96.94 123 MET B N 1
ATOM 4368 C CA . MET B 1 123 ? 6.711 37.438 11.062 1 96.94 123 MET B CA 1
ATOM 4369 C C . MET B 1 123 ? 5.672 36.344 11.102 1 96.94 123 MET B C 1
ATOM 4371 O O . MET B 1 123 ? 4.477 36.594 11.234 1 96.94 123 MET B O 1
ATOM 4375 N N . LEU B 1 124 ? 6.172 35.125 10.93 1 96.62 124 LEU B N 1
ATOM 4376 C CA . LEU B 1 124 ? 5.355 33.938 11.047 1 96.62 124 LEU B CA 1
ATOM 4377 C C . LEU B 1 124 ? 5.312 33.438 12.492 1 96.62 124 LEU B C 1
ATOM 4379 O O . LEU B 1 124 ? 6.355 33.188 13.094 1 96.62 124 LEU B O 1
ATOM 4383 N N . THR B 1 125 ? 4.113 33.344 13.141 1 96.31 125 THR B N 1
ATOM 4384 C CA . THR B 1 125 ? 3.926 32.844 14.5 1 96.31 125 THR B CA 1
ATOM 4385 C C . THR B 1 125 ? 2.873 31.75 14.539 1 96.31 125 THR B C 1
ATOM 4387 O O . THR B 1 125 ? 2.182 31.516 13.547 1 96.31 125 THR B O 1
ATOM 4390 N N . MET B 1 126 ? 2.916 31.047 15.602 1 94.81 126 MET B N 1
ATOM 4391 C CA . MET B 1 126 ? 1.912 30 15.727 1 94.81 126 MET B CA 1
ATOM 4392 C C . MET B 1 126 ? 1.612 29.703 17.188 1 94.81 126 MET B C 1
ATOM 4394 O O . MET B 1 126 ? 2.512 29.75 18.031 1 94.81 126 MET B O 1
ATOM 4398 N N . SER B 1 127 ? 0.347 29.438 17.5 1 95.06 127 SER B N 1
ATOM 4399 C CA . SER B 1 127 ? -0.046 28.969 18.828 1 95.06 127 SER B CA 1
ATOM 4400 C C . SER B 1 127 ? 0.054 27.453 18.922 1 95.06 127 SER B C 1
ATOM 4402 O O . SER B 1 127 ? -0.522 26.734 18.094 1 95.06 127 SER B O 1
ATOM 4404 N N . VAL B 1 128 ? 0.795 27.031 19.859 1 91.5 128 VAL B N 1
ATOM 4405 C CA . VAL B 1 128 ? 0.998 25.594 20.016 1 91.5 128 VAL B CA 1
ATOM 4406 C C . VAL B 1 128 ? 0.561 25.156 21.406 1 91.5 128 VAL B C 1
ATOM 4408 O O . VAL B 1 128 ? 0.495 25.969 22.328 1 91.5 128 VAL B O 1
ATOM 4411 N N . ASP B 1 129 ? 0.329 23.828 21.531 1 88.81 129 ASP B N 1
ATOM 4412 C CA . ASP B 1 129 ? -0.105 23.281 22.812 1 88.81 129 ASP B CA 1
ATOM 4413 C C . ASP B 1 129 ? 1.04 23.281 23.828 1 88.81 129 ASP B C 1
ATOM 4415 O O . ASP B 1 129 ? 0.844 23.625 25 1 88.81 129 ASP B O 1
ATOM 4419 N N . ASN B 1 130 ? 2.236 22.938 23.359 1 88.75 130 ASN B N 1
ATOM 4420 C CA . ASN B 1 130 ? 3.42 22.906 24.219 1 88.75 130 ASN B CA 1
ATOM 4421 C C . ASN B 1 130 ? 4.508 23.844 23.703 1 88.75 130 ASN B C 1
ATOM 4423 O O . ASN B 1 130 ? 5.352 23.438 22.891 1 88.75 130 ASN B O 1
ATOM 4427 N N . PRO B 1 131 ? 4.605 25 24.297 1 91.69 131 PRO B N 1
ATOM 4428 C CA . PRO B 1 131 ? 5.551 26 23.797 1 91.69 131 PRO B CA 1
ATOM 4429 C C . PRO B 1 131 ? 6.934 25.875 24.438 1 91.69 131 PRO B C 1
ATOM 4431 O O . PRO B 1 131 ? 7.828 26.672 24.141 1 91.69 131 PRO B O 1
ATOM 4434 N N . PHE B 1 132 ? 7.191 24.844 25.203 1 87.62 132 PHE B N 1
ATOM 4435 C CA . PHE B 1 132 ? 8.445 24.719 25.938 1 87.62 132 PHE B CA 1
ATOM 4436 C C . PHE B 1 132 ? 9.633 24.75 24.984 1 87.62 132 PHE B C 1
ATOM 4438 O O . PHE B 1 132 ? 9.625 24.047 23.953 1 87.62 132 PHE B O 1
ATOM 4445 N N . GLY B 1 133 ? 10.578 25.594 25.297 1 86.25 133 GLY B N 1
ATOM 4446 C CA . GLY B 1 133 ? 11.82 25.656 24.531 1 86.25 133 GLY B CA 1
ATOM 4447 C C . GLY B 1 133 ? 11.766 26.656 23.391 1 86.25 133 GLY B C 1
ATOM 4448 O O . GLY B 1 133 ? 12.781 26.906 22.734 1 86.25 133 GLY B O 1
ATOM 4449 N N . LEU B 1 134 ? 10.625 27.219 23.188 1 89.12 134 LEU B N 1
ATOM 4450 C CA . LEU B 1 134 ? 10.453 28.109 22.047 1 89.12 134 LEU B CA 1
ATOM 4451 C C . LEU B 1 134 ? 10.281 29.562 22.5 1 89.12 134 LEU B C 1
ATOM 4453 O O . LEU B 1 134 ? 9.875 29.812 23.641 1 89.12 134 LEU B O 1
ATOM 4457 N N . GLY B 1 135 ? 10.633 30.484 21.625 1 92.12 135 GLY B N 1
ATOM 4458 C CA . GLY B 1 135 ? 10.438 31.891 21.922 1 92.12 135 GLY B CA 1
ATOM 4459 C C . GLY B 1 135 ? 8.977 32.312 21.953 1 92.12 135 GLY B C 1
ATOM 4460 O O . GLY B 1 135 ? 8.211 31.938 21.062 1 92.12 135 GLY B O 1
ATOM 4461 N N . ARG B 1 136 ? 8.648 33.094 22.953 1 95.75 136 ARG B N 1
ATOM 4462 C CA . ARG B 1 136 ? 7.266 33.5 23.172 1 95.75 136 ARG B CA 1
ATOM 4463 C C . ARG B 1 136 ? 7.004 34.906 22.578 1 95.75 136 ARG B C 1
ATOM 4465 O O . ARG B 1 136 ? 7.844 35.781 22.703 1 95.75 136 ARG B O 1
ATOM 4472 N N . ILE B 1 137 ? 5.883 35 21.984 1 96.12 137 ILE B N 1
ATOM 4473 C CA . ILE B 1 137 ? 5.477 36.312 21.469 1 96.12 137 ILE B CA 1
ATOM 4474 C C . ILE B 1 137 ? 4.766 37.094 22.578 1 96.12 137 ILE B C 1
ATOM 4476 O O . ILE B 1 137 ? 3.666 36.719 23 1 96.12 137 ILE B O 1
ATOM 4480 N N . VAL B 1 138 ? 5.359 38.188 23 1 95 138 VAL B N 1
ATOM 4481 C CA . VAL B 1 138 ? 4.75 39.062 24 1 95 138 VAL B CA 1
ATOM 4482 C C . VAL B 1 138 ? 3.961 40.188 23.312 1 95 138 VAL B C 1
ATOM 4484 O O . VAL B 1 138 ? 4.5 40.906 22.469 1 95 138 VAL B O 1
ATOM 4487 N N . ARG B 1 139 ? 2.711 40.312 23.688 1 94.88 139 ARG B N 1
ATOM 4488 C CA . ARG B 1 139 ? 1.851 41.312 23.078 1 94.88 139 ARG B CA 1
ATOM 4489 C C . ARG B 1 139 ? 1.323 42.281 24.125 1 94.88 139 ARG B C 1
ATOM 4491 O O . ARG B 1 139 ? 1.139 41.938 25.281 1 94.88 139 ARG B O 1
ATOM 4498 N N . GLN B 1 140 ? 1.208 43.562 23.703 1 92.06 140 GLN B N 1
ATOM 4499 C CA . GLN B 1 140 ? 0.472 44.594 24.406 1 92.06 140 GLN B CA 1
ATOM 4500 C C . GLN B 1 140 ? -0.566 45.25 23.5 1 92.06 140 GLN B C 1
ATOM 4502 O O . GLN B 1 140 ? -0.232 45.75 22.422 1 92.06 140 GLN B O 1
ATOM 4507 N N . ASP B 1 141 ? -1.865 45.25 23.875 1 91.31 141 ASP B N 1
ATOM 4508 C CA . ASP B 1 141 ? -2.965 45.781 23.062 1 91.31 141 ASP B CA 1
ATOM 4509 C C . ASP B 1 141 ? -2.947 45.188 21.656 1 91.31 141 ASP B C 1
ATOM 4511 O O . ASP B 1 141 ? -2.969 45.938 20.672 1 91.31 141 ASP B O 1
ATOM 4515 N N . ASP B 1 142 ? -2.637 43.906 21.531 1 89.69 142 ASP B N 1
ATOM 4516 C CA . ASP B 1 142 ? -2.684 43.094 20.312 1 89.69 142 ASP B CA 1
ATOM 4517 C C . ASP B 1 142 ? -1.501 43.375 19.406 1 89.69 142 ASP B C 1
ATOM 4519 O O . ASP B 1 142 ? -1.466 42.938 18.25 1 89.69 142 ASP B O 1
ATOM 4523 N N . LYS B 1 143 ? -0.551 44.125 19.969 1 93.38 143 LYS B N 1
ATOM 4524 C CA . LYS B 1 143 ? 0.661 44.438 19.219 1 93.38 143 LYS B CA 1
ATOM 4525 C C . LYS B 1 143 ? 1.865 43.688 19.781 1 93.38 143 LYS B C 1
ATOM 4527 O O . LYS B 1 143 ? 2.01 43.562 21 1 93.38 143 LYS B O 1
ATOM 4532 N N . VAL B 1 144 ? 2.678 43.25 18.906 1 95.56 144 VAL B N 1
ATOM 4533 C CA . VAL B 1 144 ? 3.896 42.594 19.344 1 95.56 144 VAL B CA 1
ATOM 4534 C C . VAL B 1 144 ? 4.855 43.594 19.969 1 95.56 144 VAL B C 1
ATOM 4536 O O . VAL B 1 144 ? 5.156 44.625 19.359 1 95.56 144 VAL B O 1
ATOM 4539 N N . ILE B 1 145 ? 5.387 43.25 21.125 1 93.88 145 ILE B N 1
ATOM 4540 C CA . ILE B 1 145 ? 6.289 44.188 21.75 1 93.88 145 ILE B CA 1
ATOM 4541 C C . ILE B 1 145 ? 7.656 43.562 21.969 1 93.88 145 ILE B C 1
ATOM 4543 O O . ILE B 1 145 ? 8.656 44.25 22.141 1 93.88 145 ILE B O 1
ATOM 4547 N N . ALA B 1 146 ? 7.574 42.219 22.047 1 92.5 146 ALA B N 1
ATOM 4548 C CA . ALA B 1 146 ? 8.859 41.562 22.234 1 92.5 146 ALA B CA 1
ATOM 4549 C C . ALA B 1 146 ? 8.734 40.062 21.953 1 92.5 146 ALA B C 1
ATOM 4551 O O . ALA B 1 146 ? 7.625 39.531 21.828 1 92.5 146 ALA B O 1
ATOM 4552 N N . ILE B 1 147 ? 9.844 39.469 21.734 1 94.19 147 ILE B N 1
ATOM 4553 C CA . ILE B 1 147 ? 10 38 21.75 1 94.19 147 ILE B CA 1
ATOM 4554 C C . ILE B 1 147 ? 10.938 37.594 22.891 1 94.19 147 ILE B C 1
ATOM 4556 O O . ILE B 1 147 ? 12.039 38.156 23.016 1 94.19 147 ILE B O 1
ATOM 4560 N N . VAL B 1 148 ? 10.469 36.688 23.719 1 92.44 148 VAL B N 1
ATOM 4561 C CA . VAL B 1 148 ? 11.281 36.281 24.859 1 92.44 148 VAL B CA 1
ATOM 4562 C C . VAL B 1 148 ? 11.617 34.781 24.75 1 92.44 148 VAL B C 1
ATOM 4564 O O . VAL B 1 148 ? 10.719 33.969 24.656 1 92.44 148 VAL B O 1
ATOM 4567 N N . GLU B 1 149 ? 12.906 34.562 24.719 1 90.44 149 GLU B N 1
ATOM 4568 C CA . GLU B 1 149 ? 13.352 33.156 24.656 1 90.44 149 GLU B CA 1
ATOM 4569 C C . GLU B 1 149 ? 13.031 32.406 25.953 1 90.44 149 GLU B C 1
ATOM 4571 O O . GLU B 1 149 ? 12.914 33.031 27.016 1 90.44 149 GLU B O 1
ATOM 4576 N N . GLN B 1 150 ? 12.969 31.094 25.859 1 89 150 GLN B N 1
ATOM 4577 C CA . GLN B 1 150 ? 12.547 30.234 26.953 1 89 150 GLN B CA 1
ATOM 4578 C C . GLN B 1 150 ? 13.391 30.484 28.203 1 89 150 GLN B C 1
ATOM 4580 O O . GLN B 1 150 ? 12.844 30.656 29.297 1 89 150 GLN B O 1
ATOM 4585 N N . LYS B 1 151 ? 14.688 30.578 27.984 1 87.69 151 LYS B N 1
ATOM 4586 C CA . LYS B 1 151 ? 15.602 30.688 29.125 1 87.69 151 LYS B CA 1
ATOM 4587 C C . LYS B 1 151 ? 15.523 32.062 29.766 1 87.69 151 LYS B C 1
ATOM 4589 O O . LYS B 1 151 ? 15.922 32.25 30.906 1 87.69 151 LYS B O 1
ATOM 4594 N N . ASP B 1 152 ? 14.961 33.062 29.062 1 89.81 152 ASP B N 1
ATOM 4595 C CA . ASP B 1 152 ? 14.906 34.438 29.531 1 89.81 152 ASP B CA 1
ATOM 4596 C C . ASP B 1 152 ? 13.492 34.812 29.938 1 89.81 152 ASP B C 1
ATOM 4598 O O . ASP B 1 152 ? 13.258 35.938 30.438 1 89.81 152 ASP B O 1
ATOM 4602 N N . ALA B 1 153 ? 12.578 33.875 29.812 1 91.12 153 ALA B N 1
ATOM 4603 C CA . ALA B 1 153 ? 11.164 34.188 30.031 1 91.12 153 ALA B CA 1
ATOM 4604 C C . ALA B 1 153 ? 10.805 34.094 31.516 1 91.12 153 ALA B C 1
ATOM 4606 O O . ALA B 1 153 ? 11.312 33.219 32.219 1 91.12 153 ALA B O 1
ATOM 4607 N N . THR B 1 154 ? 9.984 34.938 31.906 1 93.81 154 THR B N 1
ATOM 4608 C CA . THR B 1 154 ? 9.391 34.844 33.219 1 93.81 154 THR B CA 1
ATOM 4609 C C . THR B 1 154 ? 8.352 33.719 33.281 1 93.81 154 THR B C 1
ATOM 4611 O O . THR B 1 154 ? 7.973 33.188 32.25 1 93.81 154 THR B O 1
ATOM 4614 N N . ALA B 1 155 ? 7.965 33.438 34.5 1 93.62 155 ALA B N 1
ATOM 4615 C CA . ALA B 1 155 ? 6.945 32.406 34.688 1 93.62 155 ALA B CA 1
ATOM 4616 C C . ALA B 1 155 ? 5.672 32.75 33.906 1 93.62 155 ALA B C 1
ATOM 4618 O O . ALA B 1 155 ? 5.047 31.875 33.281 1 93.62 155 ALA B O 1
ATOM 4619 N N . ALA B 1 156 ? 5.34 34 33.969 1 93.94 156 ALA B N 1
ATOM 4620 C CA . ALA B 1 156 ? 4.145 34.469 33.281 1 93.94 156 ALA B CA 1
ATOM 4621 C C . ALA B 1 156 ? 4.316 34.375 31.766 1 93.94 156 ALA B C 1
ATOM 4623 O O . ALA B 1 156 ? 3.408 33.938 31.062 1 93.94 156 ALA B O 1
ATOM 4624 N N . GLN B 1 157 ? 5.414 34.688 31.328 1 93.31 157 GLN B N 1
ATOM 4625 C CA . GLN B 1 157 ? 5.699 34.688 29.891 1 93.31 157 GLN B CA 1
ATOM 4626 C C . GLN B 1 157 ? 5.762 33.25 29.359 1 93.31 157 GLN B C 1
ATOM 4628 O O . GLN B 1 157 ? 5.395 33 28.203 1 93.31 157 GLN B O 1
ATOM 4633 N N . ARG B 1 158 ? 6.141 32.312 30.203 1 93.94 158 ARG B N 1
ATOM 4634 C CA . ARG B 1 158 ? 6.258 30.906 29.812 1 93.94 158 ARG B CA 1
ATOM 4635 C C . ARG B 1 158 ? 4.887 30.297 29.547 1 93.94 158 ARG B C 1
ATOM 4637 O O . ARG B 1 158 ? 4.785 29.234 28.922 1 93.94 158 ARG B O 1
ATOM 4644 N N . GLN B 1 159 ? 3.844 31 29.906 1 93.25 159 GLN B N 1
ATOM 4645 C CA . GLN B 1 159 ? 2.488 30.5 29.719 1 93.25 159 GLN B CA 1
ATOM 4646 C C . GLN B 1 159 ? 1.951 30.891 28.344 1 93.25 159 GLN B C 1
ATOM 4648 O O . GLN B 1 159 ? 0.933 30.359 27.891 1 93.25 159 GLN B O 1
ATOM 4653 N N . ILE B 1 160 ? 2.654 31.812 27.734 1 94.88 160 ILE B N 1
ATOM 4654 C CA . ILE B 1 160 ? 2.236 32.25 26.406 1 94.88 160 ILE B CA 1
ATOM 4655 C C . ILE B 1 160 ? 2.373 31.078 25.422 1 94.88 160 ILE B C 1
ATOM 4657 O O . ILE B 1 160 ? 3.41 30.406 25.375 1 94.88 160 ILE B O 1
ATOM 4661 N N . LYS B 1 161 ? 1.328 30.922 24.578 1 94.94 161 LYS B N 1
ATOM 4662 C CA . LYS B 1 161 ? 1.319 29.766 23.688 1 94.94 161 LYS B CA 1
ATOM 4663 C C . LYS B 1 161 ? 1.701 30.172 22.266 1 94.94 161 LYS B C 1
ATOM 4665 O O . LYS B 1 161 ? 2.004 29.312 21.422 1 94.94 161 LYS B O 1
ATOM 4670 N N . GLU B 1 162 ? 1.649 31.469 22 1 95.88 162 GLU B N 1
ATOM 4671 C CA . GLU B 1 162 ? 2.088 31.938 20.688 1 95.88 162 GLU B CA 1
ATOM 4672 C C . GLU B 1 162 ? 3.609 32.031 20.609 1 95.88 162 GLU B C 1
ATOM 4674 O O . GLU B 1 162 ? 4.238 32.719 21.422 1 95.88 162 GLU B O 1
ATOM 4679 N N . ILE B 1 163 ? 4.133 31.281 19.656 1 95.38 163 ILE B N 1
ATOM 4680 C CA . ILE B 1 163 ? 5.586 31.141 19.641 1 95.38 163 ILE B CA 1
ATOM 4681 C C . ILE B 1 163 ? 6.156 31.797 18.391 1 95.38 163 ILE B C 1
ATOM 4683 O O . ILE B 1 163 ? 5.43 32.031 17.406 1 95.38 163 ILE B O 1
ATOM 4687 N N . ASN B 1 164 ? 7.426 32.125 18.5 1 94.5 164 ASN B N 1
ATOM 4688 C CA . ASN B 1 164 ? 8.227 32.656 17.406 1 94.5 164 ASN B CA 1
ATOM 4689 C C . ASN B 1 164 ? 8.75 31.531 16.516 1 94.5 164 ASN B C 1
ATOM 4691 O O . ASN B 1 164 ? 9.312 30.547 17 1 94.5 164 ASN B O 1
ATOM 4695 N N . SER B 1 165 ? 8.531 31.641 15.18 1 93.94 165 SER B N 1
ATOM 4696 C CA . SER B 1 165 ? 9.016 30.609 14.258 1 93.94 165 SER B CA 1
ATOM 4697 C C . SER B 1 165 ? 10.445 30.891 13.82 1 93.94 165 SER B C 1
ATOM 4699 O O . SER B 1 165 ? 11.125 30 13.305 1 93.94 165 SER B O 1
ATOM 4701 N N . GLY B 1 166 ? 10.82 32.125 13.922 1 94.25 166 GLY B N 1
ATOM 4702 C CA . GLY B 1 166 ? 12.117 32.531 13.406 1 94.25 166 GLY B CA 1
ATOM 4703 C C . GLY B 1 166 ? 12.078 32.938 11.945 1 94.25 166 GLY B C 1
ATOM 4704 O O . GLY B 1 166 ? 13.086 33.375 11.383 1 94.25 166 GLY B O 1
ATOM 4705 N N . ILE B 1 167 ? 10.945 32.844 11.312 1 97.31 167 ILE B N 1
ATOM 4706 C CA . ILE B 1 167 ? 10.781 33.219 9.906 1 97.31 167 ILE B CA 1
ATOM 4707 C C . ILE B 1 167 ? 10.211 34.625 9.797 1 97.31 167 ILE B C 1
ATOM 4709 O O . ILE B 1 167 ? 9.133 34.906 10.32 1 97.31 167 ILE B O 1
ATOM 4713 N N . TYR B 1 168 ? 11 35.5 9.062 1 97.56 168 TYR B N 1
ATOM 4714 C CA . TYR B 1 168 ? 10.672 36.906 8.984 1 97.56 168 TYR B CA 1
ATOM 4715 C C . TYR B 1 168 ? 10.75 37.406 7.551 1 97.56 168 TYR B C 1
ATOM 4717 O O . TYR B 1 168 ? 11.453 36.844 6.723 1 97.56 168 TYR B O 1
ATOM 4725 N N . CYS B 1 169 ? 10.008 38.406 7.305 1 98.25 169 CYS B N 1
ATOM 4726 C CA . CYS B 1 169 ? 10.258 39.312 6.203 1 98.25 169 CYS B CA 1
ATOM 4727 C C . CYS B 1 169 ? 10.531 40.719 6.723 1 98.25 169 CYS B C 1
ATOM 4729 O O . CYS B 1 169 ? 9.711 41.312 7.441 1 98.25 169 CYS B O 1
ATOM 4731 N N . VAL B 1 170 ? 11.688 41.25 6.387 1 98.06 170 VAL B N 1
ATOM 4732 C CA . VAL B 1 170 ? 12.148 42.5 6.988 1 98.06 170 VAL B CA 1
ATOM 4733 C C . VAL B 1 170 ? 12.656 43.469 5.898 1 98.06 170 VAL B C 1
ATOM 4735 O O . VAL B 1 170 ? 13.359 43.031 4.977 1 98.06 170 VAL B O 1
ATOM 4738 N N . ASP B 1 171 ? 12.312 44.656 6.059 1 97.62 171 ASP B N 1
ATOM 4739 C CA . ASP B 1 171 ? 12.922 45.656 5.176 1 97.62 171 ASP B CA 1
ATOM 4740 C C . ASP B 1 171 ? 14.438 45.688 5.348 1 97.62 171 ASP B C 1
ATOM 4742 O O . ASP B 1 171 ? 14.945 45.719 6.473 1 97.62 171 ASP B O 1
ATOM 4746 N N . ASN B 1 172 ? 15.148 45.75 4.227 1 97.62 172 ASN B N 1
ATOM 4747 C CA . ASN B 1 172 ? 16.609 45.688 4.277 1 97.62 172 ASN B CA 1
ATOM 4748 C C . ASN B 1 172 ? 17.172 46.875 5.066 1 97.62 172 ASN B C 1
ATOM 4750 O O . ASN B 1 172 ? 18.156 46.719 5.793 1 97.62 172 ASN B O 1
ATOM 4754 N N . ALA B 1 173 ? 16.562 47.938 4.922 1 97.25 173 ALA B N 1
ATOM 4755 C CA . ALA B 1 173 ? 17.031 49.125 5.625 1 97.25 173 ALA B CA 1
ATOM 4756 C C . ALA B 1 173 ? 17.047 48.906 7.137 1 97.25 173 ALA B C 1
ATOM 4758 O O . ALA B 1 173 ? 17.953 49.344 7.824 1 97.25 173 ALA B O 1
ATOM 4759 N N . LEU B 1 174 ? 16.078 48.281 7.613 1 97.75 174 LEU B N 1
ATOM 4760 C CA . LEU B 1 174 ? 15.984 48 9.039 1 97.75 174 LEU B CA 1
ATOM 4761 C C . LEU B 1 174 ? 17.062 47 9.461 1 97.75 174 LEU B C 1
ATOM 4763 O O . LEU B 1 174 ? 17.625 47.125 10.547 1 97.75 174 LEU B O 1
ATOM 4767 N N . LEU B 1 175 ? 17.312 46.031 8.602 1 98 175 LEU B N 1
ATOM 4768 C CA . LEU B 1 175 ? 18.359 45.062 8.906 1 98 175 LEU B CA 1
ATOM 4769 C C . LEU B 1 175 ? 19.719 45.781 9.023 1 98 175 LEU B C 1
ATOM 4771 O O . LEU B 1 175 ? 20.469 45.531 9.969 1 98 175 LEU B O 1
ATOM 4775 N N . HIS B 1 176 ? 20 46.656 8.102 1 97.88 176 HIS B N 1
ATOM 4776 C CA . HIS B 1 176 ? 21.25 47.406 8.125 1 97.88 176 HIS B CA 1
ATOM 4777 C C . HIS B 1 176 ? 21.344 48.281 9.367 1 97.88 176 HIS B C 1
ATOM 4779 O O . HIS B 1 176 ? 22.438 48.5 9.891 1 97.88 176 HIS B O 1
ATOM 4785 N N . LYS B 1 177 ? 20.234 48.688 9.805 1 97.62 177 LYS B N 1
ATOM 4786 C CA . LYS B 1 177 ? 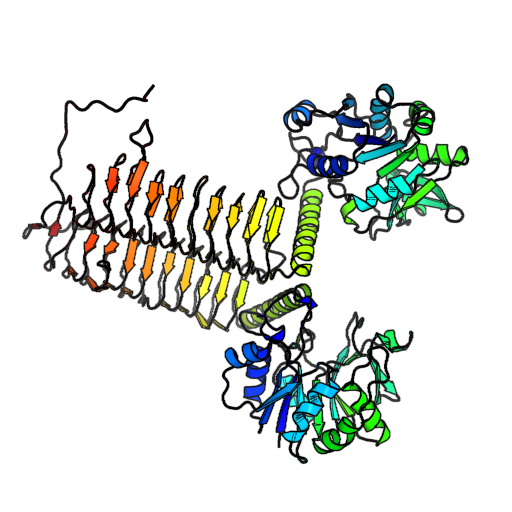20.188 49.562 10.953 1 97.62 177 LYS B CA 1
ATOM 4787 C C . LYS B 1 177 ? 20.328 48.781 12.258 1 97.62 177 LYS B C 1
ATOM 4789 O O . LYS B 1 177 ? 21.094 49.188 13.148 1 97.62 177 LYS B O 1
ATOM 4794 N N . TYR B 1 178 ? 19.641 47.688 12.398 1 97.69 178 TYR B N 1
ATOM 4795 C CA . TYR B 1 178 ? 19.469 47.031 13.688 1 97.69 178 TYR B CA 1
ATOM 4796 C C . TYR B 1 178 ? 20.562 46.031 13.938 1 97.69 178 TYR B C 1
ATOM 4798 O O . TYR B 1 178 ? 21.047 45.875 15.062 1 97.69 178 TYR B O 1
ATOM 4806 N N . LEU B 1 179 ? 21 45.281 12.969 1 97.75 179 LEU B N 1
ATOM 4807 C CA . LEU B 1 179 ? 21.875 44.125 13.148 1 97.75 179 LEU B CA 1
ATOM 4808 C C . LEU B 1 179 ? 23.203 44.531 13.781 1 97.75 179 LEU B C 1
ATOM 4810 O O . LEU B 1 179 ? 23.688 43.875 14.703 1 97.75 179 LEU B O 1
ATOM 4814 N N . PRO B 1 180 ? 23.812 45.625 13.367 1 96.38 180 PRO B N 1
ATOM 4815 C CA . PRO B 1 180 ? 25.078 46.062 13.977 1 96.38 180 PRO B CA 1
ATOM 4816 C C . PRO B 1 180 ? 24.922 46.438 15.445 1 96.38 180 PRO B C 1
ATOM 4818 O O . PRO B 1 180 ? 25.922 46.531 16.172 1 96.38 180 PRO B O 1
ATOM 4821 N N . LYS B 1 181 ? 23.719 46.625 15.883 1 96.75 181 LYS B N 1
ATOM 4822 C CA . LYS B 1 181 ? 23.453 47.094 17.25 1 96.75 181 LYS B CA 1
ATOM 4823 C C . LYS B 1 181 ? 23.141 45.906 18.172 1 96.75 181 LYS B C 1
ATOM 4825 O O . LYS B 1 181 ? 22.953 46.094 19.375 1 96.75 181 LYS B O 1
ATOM 4830 N N . LEU B 1 182 ? 23.094 44.75 17.578 1 95.56 182 LEU B N 1
ATOM 4831 C CA . LEU B 1 182 ? 22.812 43.562 18.406 1 95.56 182 LEU B CA 1
ATOM 4832 C C . LEU B 1 182 ? 23.906 43.375 19.438 1 95.56 182 LEU B C 1
ATOM 4834 O O . LEU B 1 182 ? 25.078 43.656 19.172 1 95.56 182 LEU B O 1
ATOM 4838 N N . ASP B 1 183 ? 23.531 42.844 20.609 1 92.88 183 ASP B N 1
ATOM 4839 C CA . ASP B 1 183 ? 24.5 42.438 21.625 1 92.88 183 ASP B CA 1
ATOM 4840 C C . ASP B 1 183 ? 24.234 41.031 22.125 1 92.88 183 ASP B C 1
ATOM 4842 O O . ASP B 1 183 ? 23.297 40.375 21.656 1 92.88 183 ASP B O 1
ATOM 4846 N N . ASN B 1 184 ? 25.125 40.5 22.906 1 92.44 184 ASN B N 1
ATOM 4847 C CA . ASN B 1 184 ? 25 39.125 23.375 1 92.44 184 ASN B CA 1
ATOM 4848 C C . ASN B 1 184 ? 24.797 39.062 24.875 1 92.44 184 ASN B C 1
ATOM 4850 O O . ASN B 1 184 ? 25.25 38.125 25.531 1 92.44 184 ASN B O 1
ATOM 4854 N N . ASN B 1 185 ? 24.125 40.125 25.391 1 89.75 185 ASN B N 1
ATOM 4855 C CA . ASN B 1 185 ? 23.859 40.188 26.828 1 89.75 185 ASN B CA 1
ATOM 4856 C C . ASN B 1 185 ? 22.594 39.375 27.172 1 89.75 185 ASN B C 1
ATOM 4858 O O . ASN B 1 185 ? 21.547 39.969 27.453 1 89.75 185 ASN B O 1
ATOM 4862 N N . ASN B 1 186 ? 22.656 38.219 27.25 1 88.5 186 ASN B N 1
ATOM 4863 C CA . ASN B 1 186 ? 21.562 37.312 27.578 1 88.5 186 ASN B CA 1
ATOM 4864 C C . ASN B 1 186 ? 22.094 36 28.172 1 88.5 186 ASN B C 1
ATOM 4866 O O . ASN B 1 186 ? 23.297 35.844 28.375 1 88.5 186 ASN B O 1
ATOM 4870 N N . ALA B 1 187 ? 21.25 35.062 28.531 1 85.19 187 ALA B N 1
ATOM 4871 C CA . ALA B 1 187 ? 21.578 33.844 29.266 1 85.19 187 ALA B CA 1
ATOM 4872 C C . ALA B 1 187 ? 22.5 32.938 28.438 1 85.19 187 ALA B C 1
ATOM 4874 O O . ALA B 1 187 ? 23.312 32.219 29 1 85.19 187 ALA B O 1
ATOM 4875 N N . GLN B 1 188 ? 22.5 33.062 27.047 1 85.62 188 GLN B N 1
ATOM 4876 C CA . GLN B 1 188 ? 23.266 32.125 26.203 1 85.62 188 GLN B CA 1
ATOM 4877 C C . GLN B 1 188 ? 24.531 32.781 25.672 1 85.62 188 GLN B C 1
ATOM 4879 O O . GLN B 1 188 ? 25.406 32.125 25.125 1 85.62 188 GLN B O 1
ATOM 4884 N N . GLY B 1 189 ? 24.625 34.094 25.828 1 90.25 189 GLY B N 1
ATOM 4885 C CA . GLY B 1 189 ? 25.766 34.812 25.312 1 90.25 189 GLY B CA 1
ATOM 4886 C C . GLY B 1 189 ? 25.828 34.844 23.797 1 90.25 189 GLY B C 1
ATOM 4887 O O . GLY B 1 189 ? 26.906 34.781 23.203 1 90.25 189 GLY B O 1
ATOM 4888 N N . GLU B 1 190 ? 24.625 34.75 23.156 1 91.31 190 GLU B N 1
ATOM 4889 C CA . GLU B 1 190 ? 24.531 34.75 21.703 1 91.31 190 GLU B CA 1
ATOM 4890 C C . GLU B 1 190 ? 23.828 36 21.172 1 91.31 190 GLU B C 1
ATOM 4892 O O . GLU B 1 190 ? 23.078 36.625 21.906 1 91.31 190 GLU B O 1
ATOM 4897 N N . TYR B 1 191 ? 24.109 36.406 19.953 1 94.06 191 TYR B N 1
ATOM 4898 C CA . TYR B 1 191 ? 23.375 37.438 19.266 1 94.06 191 TYR B CA 1
ATOM 4899 C C . TYR B 1 191 ? 22.047 36.906 18.734 1 94.06 191 TYR B C 1
ATOM 4901 O O . TYR B 1 191 ? 22.031 36.094 17.781 1 94.06 191 TYR B O 1
ATOM 4909 N N . TYR B 1 192 ? 20.953 37.375 19.359 1 92.25 192 TYR B N 1
ATOM 4910 C CA . TYR B 1 192 ? 19.641 36.906 18.969 1 92.25 192 TYR B CA 1
ATOM 4911 C C . TYR B 1 192 ? 19.031 37.75 17.859 1 92.25 192 TYR B C 1
ATOM 4913 O O . TYR B 1 192 ? 18.953 38.969 18 1 92.25 192 TYR B O 1
ATOM 4921 N N . LEU B 1 193 ? 18.594 37.031 16.828 1 94.25 193 LEU B N 1
ATOM 4922 C CA . LEU B 1 193 ? 17.875 37.75 15.781 1 94.25 193 LEU B CA 1
ATOM 4923 C C . LEU B 1 193 ? 16.594 38.375 16.328 1 94.25 193 LEU B C 1
ATOM 4925 O O . LEU B 1 193 ? 16.172 39.438 15.883 1 94.25 193 LEU B O 1
ATOM 4929 N N . THR B 1 194 ? 15.992 37.75 17.328 1 92.94 194 THR B N 1
ATOM 4930 C CA . THR B 1 194 ? 14.711 38.156 17.891 1 92.94 194 THR B CA 1
ATOM 4931 C C . THR B 1 194 ? 14.805 39.562 18.5 1 92.94 194 THR B C 1
ATOM 4933 O O . THR B 1 194 ? 13.789 40.219 18.656 1 92.94 194 THR B O 1
ATOM 4936 N N . ASP B 1 195 ? 15.992 40.062 18.75 1 93.38 195 ASP B N 1
ATOM 4937 C CA . ASP B 1 195 ? 16.188 41.344 19.391 1 93.38 195 ASP B CA 1
ATOM 4938 C C . ASP B 1 195 ? 15.852 42.5 18.438 1 93.38 195 ASP B C 1
ATOM 4940 O O . ASP B 1 195 ? 15.617 43.625 18.875 1 93.38 195 ASP B O 1
ATOM 4944 N N . ILE B 1 196 ? 15.844 42.188 17.188 1 95.19 196 ILE B N 1
ATOM 4945 C CA . ILE B 1 196 ? 15.508 43.25 16.25 1 95.19 196 ILE B CA 1
ATOM 4946 C C . ILE B 1 196 ? 14.047 43.656 16.438 1 95.19 196 ILE B C 1
ATOM 4948 O O . ILE B 1 196 ? 13.648 44.781 16.078 1 95.19 196 ILE B O 1
ATOM 4952 N N . ILE B 1 197 ? 13.258 42.781 16.938 1 95.56 197 ILE B N 1
ATOM 4953 C CA . ILE B 1 197 ? 11.844 43.062 17.172 1 95.56 197 ILE B CA 1
ATOM 4954 C C . ILE B 1 197 ? 11.703 44.156 18.25 1 95.56 197 ILE B C 1
ATOM 4956 O O . ILE B 1 197 ? 10.93 45.094 18.094 1 95.56 197 ILE B O 1
ATOM 4960 N N . LYS B 1 198 ? 12.484 44.031 19.266 1 92.75 198 LYS B N 1
ATOM 4961 C CA . LYS B 1 198 ? 12.484 45.031 20.312 1 92.75 198 LYS B CA 1
ATOM 4962 C C . LYS B 1 198 ? 12.906 46.406 19.766 1 92.75 198 LYS B C 1
ATOM 4964 O O . LYS B 1 198 ? 12.32 47.406 20.125 1 92.75 198 LYS B O 1
ATOM 4969 N N . MET B 1 199 ? 13.844 46.406 18.969 1 95.88 199 MET B N 1
ATOM 4970 C CA . MET B 1 199 ? 14.336 47.625 18.359 1 95.88 199 MET B CA 1
ATOM 4971 C C . MET B 1 199 ? 13.281 48.25 17.453 1 95.88 199 MET B C 1
ATOM 4973 O O . MET B 1 199 ? 13.086 49.469 17.484 1 95.88 199 MET B O 1
ATOM 4977 N N . ALA B 1 200 ? 12.633 47.438 16.719 1 96.75 200 ALA B N 1
ATOM 4978 C CA . ALA B 1 200 ? 11.57 47.906 15.836 1 96.75 200 ALA B CA 1
ATOM 4979 C C . ALA B 1 200 ? 10.43 48.531 16.625 1 96.75 200 ALA B C 1
ATOM 4981 O O . ALA B 1 200 ? 9.906 49.562 16.25 1 96.75 200 ALA B O 1
ATOM 4982 N N . VAL B 1 201 ? 10.094 47.906 17.719 1 95.5 201 VAL B N 1
ATOM 4983 C CA . VAL B 1 201 ? 9.039 48.438 18.578 1 95.5 201 VAL B CA 1
ATOM 4984 C C . VAL B 1 201 ? 9.453 49.781 19.125 1 95.5 201 VAL B C 1
ATOM 4986 O O . VAL B 1 201 ? 8.664 50.719 19.125 1 95.5 201 VAL B O 1
ATOM 4989 N N . ALA B 1 202 ? 10.648 49.875 19.516 1 95.06 202 ALA B N 1
ATOM 4990 C CA . ALA B 1 202 ? 11.172 51.125 20.062 1 95.06 202 ALA B CA 1
ATOM 4991 C C . ALA B 1 202 ? 11.133 52.25 19.016 1 95.06 202 ALA B C 1
ATOM 4993 O O . ALA B 1 202 ? 10.945 53.406 19.359 1 95.06 202 ALA B O 1
ATOM 4994 N N . ASP B 1 203 ? 11.242 51.844 17.812 1 96.12 203 ASP B N 1
ATOM 4995 C CA . ASP B 1 203 ? 11.242 52.781 16.703 1 96.12 203 ASP B CA 1
ATOM 4996 C C . ASP B 1 203 ? 9.836 53 16.141 1 96.12 203 ASP B C 1
ATOM 4998 O O . ASP B 1 203 ? 9.656 53.594 15.094 1 96.12 203 ASP B O 1
ATOM 5002 N N . ASN B 1 204 ? 8.852 52.406 16.734 1 94.69 204 ASN B N 1
ATOM 5003 C CA . ASN B 1 204 ? 7.457 52.5 16.328 1 94.69 204 ASN B CA 1
ATOM 5004 C C . ASN B 1 204 ? 7.242 51.938 14.922 1 94.69 204 ASN B C 1
ATOM 5006 O O . ASN B 1 204 ? 6.504 52.531 14.133 1 94.69 204 ASN B O 1
ATOM 5010 N N . ILE B 1 205 ? 8.023 50.875 14.625 1 94.88 205 ILE B N 1
ATOM 5011 C CA . ILE B 1 205 ? 7.867 50.188 13.352 1 94.88 205 ILE B CA 1
ATOM 5012 C C . ILE B 1 205 ? 6.738 49.156 13.453 1 94.88 205 ILE B C 1
ATOM 5014 O O . ILE B 1 205 ? 6.617 48.469 14.461 1 94.88 205 ILE B O 1
ATOM 5018 N N . GLU B 1 206 ? 5.988 49.094 12.469 1 88.5 206 GLU B N 1
ATOM 5019 C CA . GLU B 1 206 ? 4.879 48.125 12.398 1 88.5 206 GLU B CA 1
ATOM 5020 C C . GLU B 1 206 ? 5.387 46.688 12.297 1 88.5 206 GLU B C 1
ATOM 5022 O O . GLU B 1 206 ? 6.285 46.406 11.5 1 88.5 206 GLU B O 1
ATOM 5027 N N . ILE B 1 207 ? 4.832 45.844 13.133 1 95.62 207 ILE B N 1
ATOM 5028 C CA . ILE B 1 207 ? 5.145 44.438 13.086 1 95.62 207 ILE B CA 1
ATOM 5029 C C . ILE B 1 207 ? 3.865 43.625 12.836 1 95.62 207 ILE B C 1
ATOM 5031 O O . ILE B 1 207 ? 2.957 43.625 13.672 1 95.62 207 ILE B O 1
ATOM 5035 N N . ASN B 1 208 ? 3.752 43 11.656 1 95.75 208 ASN B N 1
ATOM 5036 C CA . ASN B 1 208 ? 2.613 42.156 11.305 1 95.75 208 ASN B CA 1
ATOM 5037 C C . ASN B 1 208 ? 2.91 40.656 11.547 1 95.75 208 ASN B C 1
ATOM 5039 O O . ASN B 1 208 ? 4.023 40.188 11.297 1 95.75 208 ASN B O 1
ATOM 5043 N N . THR B 1 209 ? 1.885 39.969 12.086 1 96.06 209 THR B N 1
ATOM 5044 C CA . THR B 1 209 ? 2.049 38.531 12.32 1 96.06 209 THR B CA 1
ATOM 5045 C C . THR B 1 209 ? 1.073 37.719 11.461 1 96.06 209 THR B C 1
ATOM 5047 O O . THR B 1 209 ? -0.072 38.125 11.266 1 96.06 209 THR B O 1
ATOM 5050 N N . ILE B 1 210 ? 1.579 36.688 10.922 1 95.75 210 ILE B N 1
ATOM 5051 C CA . ILE B 1 210 ? 0.72 35.719 10.234 1 95.75 210 ILE B CA 1
ATOM 5052 C C . ILE B 1 210 ? 1.005 34.312 10.734 1 95.75 210 ILE B C 1
ATOM 5054 O O . ILE B 1 210 ? 2.035 34.062 11.367 1 95.75 210 ILE B O 1
ATOM 5058 N N . SER B 1 211 ? 0.023 33.438 10.5 1 96.19 211 SER B N 1
ATOM 5059 C CA . SER B 1 211 ? 0.161 32.031 10.898 1 96.19 211 SER B CA 1
ATOM 5060 C C . SER B 1 211 ? 0.129 31.109 9.695 1 96.19 211 SER B C 1
ATOM 5062 O O . SER B 1 211 ? -0.633 31.344 8.75 1 96.19 211 SER B O 1
ATOM 5064 N N . PRO B 1 212 ? 1.048 30.125 9.758 1 95.75 212 PRO B N 1
ATOM 5065 C CA . PRO B 1 212 ? 0.97 29.141 8.688 1 95.75 212 PRO B CA 1
ATOM 5066 C C . PRO B 1 212 ? -0.272 28.25 8.781 1 95.75 212 PRO B C 1
ATOM 5068 O O . PRO B 1 212 ? -0.969 28.281 9.805 1 95.75 212 PRO B O 1
ATOM 5071 N N . THR B 1 213 ? -0.581 27.547 7.734 1 94.38 213 THR B N 1
ATOM 5072 C CA . THR B 1 213 ? -1.742 26.656 7.648 1 94.38 213 THR B CA 1
ATOM 5073 C C . THR B 1 213 ? -1.562 25.438 8.547 1 94.38 213 THR B C 1
ATOM 5075 O O . THR B 1 213 ? -2.5 25.016 9.227 1 94.38 213 THR B O 1
ATOM 5078 N N . PHE B 1 214 ? -0.32 24.922 8.523 1 95.06 214 PHE B N 1
ATOM 5079 C CA . PHE B 1 214 ? -0.039 23.719 9.289 1 95.06 214 PHE B CA 1
ATOM 5080 C C . PHE B 1 214 ? 1.056 23.969 10.32 1 95.06 214 PHE B C 1
ATOM 5082 O O . PHE B 1 214 ? 2.012 24.703 10.047 1 95.06 214 PHE B O 1
ATOM 5089 N N . GLU B 1 215 ? 1.01 23.297 11.391 1 93.25 215 GLU B N 1
ATOM 5090 C CA . GLU B 1 215 ? 1.984 23.438 12.469 1 93.25 215 GLU B CA 1
ATOM 5091 C C . GLU B 1 215 ? 3.371 22.984 12.023 1 93.25 215 GLU B C 1
ATOM 5093 O O . GLU B 1 215 ? 4.379 23.594 12.391 1 93.25 215 GLU B O 1
ATOM 5098 N N . PHE B 1 216 ? 3.389 21.938 11.242 1 95.88 216 PHE B N 1
ATOM 5099 C CA . PHE B 1 216 ? 4.672 21.344 10.891 1 95.88 216 PHE B CA 1
ATOM 5100 C C . PHE B 1 216 ? 5.48 22.281 10 1 95.88 216 PHE B C 1
ATOM 5102 O O . PHE B 1 216 ? 6.672 22.062 9.781 1 95.88 216 PHE B O 1
ATOM 5109 N N . GLU B 1 217 ? 4.961 23.375 9.461 1 96.75 217 GLU B N 1
ATOM 5110 C CA . GLU B 1 217 ? 5.617 24.312 8.562 1 96.75 217 GLU B CA 1
ATOM 5111 C C . GLU B 1 217 ? 6.707 25.109 9.281 1 96.75 217 GLU B C 1
ATOM 5113 O O . GLU B 1 217 ? 7.582 25.688 8.641 1 96.75 217 GLU B O 1
ATOM 5118 N N . ILE B 1 218 ? 6.602 25.141 10.617 1 95.19 218 ILE B N 1
ATOM 5119 C CA . ILE B 1 218 ? 7.582 25.922 11.359 1 95.19 218 ILE B CA 1
ATOM 5120 C C . ILE B 1 218 ? 8.391 25.016 12.273 1 95.19 218 ILE B C 1
ATOM 5122 O O . ILE B 1 218 ? 9.117 25.484 13.148 1 95.19 218 ILE B O 1
ATOM 5126 N N . ASP B 1 219 ? 8.18 23.672 12.141 1 94.25 219 ASP B N 1
ATOM 5127 C CA . ASP B 1 219 ? 8.922 22.719 12.969 1 94.25 219 ASP B CA 1
ATOM 5128 C C . ASP B 1 219 ? 10.367 22.594 12.492 1 94.25 219 ASP B C 1
ATOM 5130 O O . ASP B 1 219 ? 10.617 22.266 11.336 1 94.25 219 ASP B O 1
ATOM 5134 N N . GLY B 1 220 ? 11.25 22.875 13.422 1 93.5 220 GLY B N 1
ATOM 5135 C CA . GLY B 1 220 ? 12.656 22.641 13.156 1 93.5 220 GLY B CA 1
ATOM 5136 C C . GLY B 1 220 ? 13.133 21.281 13.633 1 93.5 220 GLY B C 1
ATOM 5137 O O . GLY B 1 220 ? 12.445 20.609 14.406 1 93.5 220 GLY B O 1
ATOM 5138 N N . VAL B 1 221 ? 14.258 20.875 13.117 1 95.5 221 VAL B N 1
ATOM 5139 C CA . VAL B 1 221 ? 14.859 19.594 13.461 1 95.5 221 VAL B CA 1
ATOM 5140 C C . VAL B 1 221 ? 16.172 19.828 14.211 1 95.5 221 VAL B C 1
ATOM 5142 O O . VAL B 1 221 ? 17.109 20.406 13.664 1 95.5 221 VAL B O 1
ATOM 5145 N N . ASN B 1 222 ? 16.234 19.312 15.453 1 92.12 222 ASN B N 1
ATOM 5146 C CA . ASN B 1 222 ? 17.438 19.531 16.234 1 92.12 222 ASN B CA 1
ATOM 5147 C C . ASN B 1 222 ? 18.125 18.219 16.594 1 92.12 222 ASN B C 1
ATOM 5149 O O . ASN B 1 222 ? 19.297 18.203 16.984 1 92.12 222 ASN B O 1
ATOM 5153 N N . ASP B 1 223 ? 17.359 17.109 16.516 1 95.62 223 ASP B N 1
ATOM 5154 C CA . ASP B 1 223 ? 17.922 15.789 16.812 1 95.62 223 ASP B CA 1
ATOM 5155 C C . ASP B 1 223 ? 17.203 14.703 16 1 95.62 223 ASP B C 1
ATOM 5157 O O . ASP B 1 223 ? 16.344 15.008 15.172 1 95.62 223 ASP B O 1
ATOM 5161 N N . ARG B 1 224 ? 17.625 13.492 16.281 1 97.19 224 ARG B N 1
ATOM 5162 C CA . ARG B 1 224 ? 17.125 12.367 15.5 1 97.19 224 ARG B CA 1
ATOM 5163 C C . ARG B 1 224 ? 15.641 12.125 15.789 1 97.19 224 ARG B C 1
ATOM 5165 O O . ARG B 1 224 ? 14.883 11.742 14.898 1 97.19 224 ARG B O 1
ATOM 5172 N N . ILE B 1 225 ? 15.203 12.352 17 1 97.56 225 ILE B N 1
ATOM 5173 C CA . ILE B 1 225 ? 13.82 12.133 17.391 1 97.56 225 ILE B CA 1
ATOM 5174 C C . ILE B 1 225 ? 12.914 13.125 16.672 1 97.56 225 ILE B C 1
ATOM 5176 O O . ILE B 1 225 ? 11.891 12.75 16.094 1 97.56 225 ILE B O 1
ATOM 5180 N N . GLN B 1 226 ? 13.336 14.422 16.656 1 96 226 GLN B N 1
ATOM 5181 C CA . GLN B 1 226 ? 12.57 15.453 15.961 1 96 226 GLN B CA 1
ATOM 5182 C C . GLN B 1 226 ? 12.516 15.18 14.461 1 96 226 GLN B C 1
ATOM 5184 O O . GLN B 1 226 ? 11.484 15.391 13.82 1 96 226 GLN B O 1
ATOM 5189 N N . LEU B 1 227 ? 13.633 14.711 13.922 1 97.88 227 LEU B N 1
ATOM 5190 C CA . LEU B 1 227 ? 13.68 14.383 12.508 1 97.88 227 LEU B CA 1
ATOM 5191 C C . LEU B 1 227 ? 12.664 13.297 12.164 1 97.88 227 LEU B C 1
ATOM 5193 O O . LEU B 1 227 ? 11.891 13.445 11.211 1 97.88 227 LEU B O 1
ATOM 5197 N N . ALA B 1 228 ? 12.633 12.258 12.961 1 98.06 228 ALA B N 1
ATOM 5198 C CA . ALA B 1 228 ? 11.719 11.148 12.727 1 98.06 228 ALA B CA 1
ATOM 5199 C C . ALA B 1 228 ? 10.266 11.586 12.891 1 98.06 228 ALA B C 1
ATOM 5201 O O . ALA B 1 228 ? 9.398 11.18 12.109 1 98.06 228 ALA B O 1
ATOM 5202 N N . ASN B 1 229 ? 10.031 12.375 13.914 1 97.62 229 ASN B N 1
ATOM 5203 C CA . ASN B 1 229 ? 8.68 12.867 14.141 1 97.62 229 ASN B CA 1
ATOM 5204 C C . ASN B 1 229 ? 8.188 13.719 12.969 1 97.62 229 ASN B C 1
ATOM 5206 O O . ASN B 1 229 ? 7.062 13.555 12.5 1 97.62 229 ASN B O 1
ATOM 5210 N N . LEU B 1 230 ? 9.07 14.594 12.516 1 98 230 LEU B N 1
ATOM 5211 C CA . LEU B 1 230 ? 8.719 15.445 11.383 1 98 230 LEU B CA 1
ATOM 5212 C C . LEU B 1 230 ? 8.508 14.609 10.125 1 98 230 LEU B C 1
ATOM 5214 O O . LEU B 1 230 ? 7.605 14.883 9.336 1 98 230 LEU B O 1
ATOM 5218 N N . GLU B 1 231 ? 9.32 13.617 9.953 1 98.38 231 GLU B N 1
ATOM 5219 C CA . GLU B 1 231 ? 9.172 12.688 8.836 1 98.38 231 GLU B CA 1
ATOM 5220 C C . GLU B 1 231 ? 7.781 12.055 8.828 1 98.38 231 GLU B C 1
ATOM 5222 O O . GLU B 1 231 ? 7.105 12.047 7.801 1 98.38 231 GLU B O 1
ATOM 5227 N N . ARG B 1 232 ? 7.352 11.57 9.906 1 98.19 232 ARG B N 1
ATOM 5228 C CA . ARG B 1 232 ? 6.062 10.898 10 1 98.19 232 ARG B CA 1
ATOM 5229 C C . ARG B 1 232 ? 4.914 11.875 9.758 1 98.19 232 ARG B C 1
ATOM 5231 O O . ARG B 1 232 ? 3.93 11.531 9.102 1 98.19 232 ARG B O 1
ATOM 5238 N N . THR B 1 233 ? 5.059 13.07 10.312 1 98 233 THR B N 1
ATOM 5239 C CA . THR B 1 233 ? 4.051 14.102 10.094 1 98 233 THR B CA 1
ATOM 5240 C C . THR B 1 233 ? 3.943 14.445 8.609 1 98 233 THR B C 1
ATOM 5242 O O . THR B 1 233 ? 2.84 14.555 8.07 1 98 233 THR B O 1
ATOM 5245 N N . TYR B 1 234 ? 5.059 14.609 8 1 98.25 234 TYR B N 1
ATOM 5246 C CA . TYR B 1 234 ? 5.102 14.969 6.586 1 98.25 234 TYR B CA 1
ATOM 5247 C C . TYR B 1 234 ? 4.547 13.844 5.719 1 98.25 234 TYR B C 1
ATOM 5249 O O . TYR B 1 234 ? 3.777 14.086 4.789 1 98.25 234 TYR B O 1
ATOM 5257 N N . GLN B 1 235 ? 4.891 12.602 6.023 1 98.62 235 GLN B N 1
ATOM 5258 C CA . GLN B 1 235 ? 4.363 11.453 5.305 1 98.62 235 GLN B CA 1
ATOM 5259 C C . GLN B 1 235 ? 2.84 11.391 5.395 1 98.62 235 GLN B C 1
ATOM 5261 O O . GLN B 1 235 ? 2.16 11.148 4.395 1 98.62 235 GLN B O 1
ATOM 5266 N N . ALA B 1 236 ? 2.344 11.617 6.59 1 98.38 236 ALA B N 1
ATOM 5267 C CA . ALA B 1 236 ? 0.896 11.633 6.781 1 98.38 236 ALA B CA 1
ATOM 5268 C C . ALA B 1 236 ? 0.24 12.695 5.906 1 98.38 236 ALA B C 1
ATOM 5270 O O . ALA B 1 236 ? -0.84 12.477 5.352 1 98.38 236 ALA B O 1
ATOM 5271 N N . HIS B 1 237 ? 0.912 13.844 5.82 1 98 237 HIS B N 1
ATOM 5272 C CA . HIS B 1 237 ? 0.405 14.938 5 1 98 237 HIS B CA 1
ATOM 5273 C C . HIS B 1 237 ? 0.363 14.539 3.525 1 98 237 HIS B C 1
ATOM 5275 O O . HIS B 1 237 ? -0.644 14.766 2.848 1 98 237 HIS B O 1
ATOM 5281 N N . LEU B 1 238 ? 1.443 13.984 3.045 1 98.12 238 LEU B N 1
ATOM 5282 C CA . LEU B 1 238 ? 1.518 13.555 1.652 1 98.12 238 LEU B CA 1
ATOM 5283 C C . LEU B 1 238 ? 0.42 12.547 1.332 1 98.12 238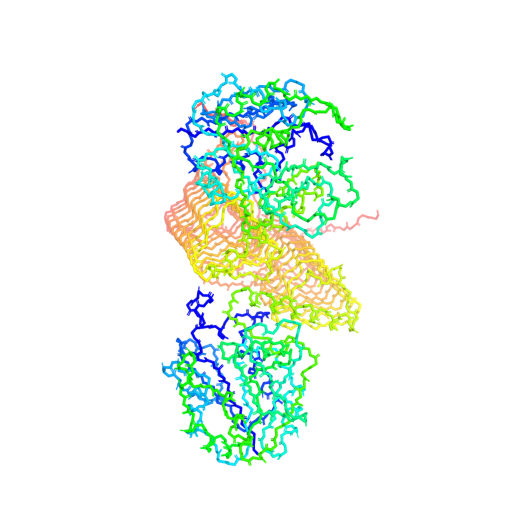 LEU B C 1
ATOM 5285 O O . LEU B 1 238 ? -0.252 12.656 0.305 1 98.12 238 LEU B O 1
ATOM 5289 N N . ILE B 1 239 ? 0.191 11.633 2.172 1 98.62 239 ILE B N 1
ATOM 5290 C CA . ILE B 1 239 ? -0.806 10.586 1.996 1 98.62 239 ILE B CA 1
ATOM 5291 C C . ILE B 1 239 ? -2.205 11.195 2.004 1 98.62 239 ILE B C 1
ATOM 5293 O O . ILE B 1 239 ? -3.047 10.844 1.174 1 98.62 239 ILE B O 1
ATOM 5297 N N . HIS B 1 240 ? -2.408 12.094 2.922 1 98.19 240 HIS B N 1
ATOM 5298 C CA . HIS B 1 240 ? -3.689 12.781 3.021 1 98.19 240 HIS B CA 1
ATOM 5299 C C . HIS B 1 240 ? -4.039 13.484 1.715 1 98.19 240 HIS B C 1
ATOM 5301 O O . HIS B 1 240 ? -5.176 13.391 1.239 1 98.19 240 HIS B O 1
ATOM 5307 N N . GLU B 1 241 ? -3.102 14.172 1.146 1 97.31 241 GLU B N 1
ATOM 5308 C CA . GLU B 1 241 ? -3.32 14.875 -0.115 1 97.31 241 GLU B CA 1
ATOM 5309 C C . GLU B 1 241 ? -3.682 13.898 -1.232 1 97.31 241 GLU B C 1
ATOM 5311 O O . GLU B 1 241 ? -4.562 14.18 -2.049 1 97.31 241 GLU B O 1
ATOM 5316 N N . LEU B 1 242 ? -3.002 12.82 -1.257 1 98.44 242 LEU B N 1
ATOM 5317 C CA . LEU B 1 242 ? -3.285 11.812 -2.273 1 98.44 242 LEU B CA 1
ATOM 5318 C C . LEU B 1 242 ? -4.668 11.211 -2.064 1 98.44 242 LEU B C 1
ATOM 5320 O O . LEU B 1 242 ? -5.379 10.922 -3.033 1 98.44 242 LEU B O 1
ATOM 5324 N N . GLN B 1 243 ? -5.031 11 -0.825 1 98.19 243 GLN B N 1
ATOM 5325 C CA . GLN B 1 243 ? -6.363 10.492 -0.528 1 98.19 243 GLN B CA 1
ATOM 5326 C C . GLN B 1 243 ? -7.441 11.461 -1.003 1 98.19 243 GLN B C 1
ATOM 5328 O O . GLN B 1 243 ? -8.453 11.039 -1.569 1 98.19 243 GLN B O 1
ATOM 5333 N N . LEU B 1 244 ? -7.207 12.719 -0.777 1 96.88 244 LEU B N 1
ATOM 5334 C CA . LEU B 1 244 ? -8.141 13.742 -1.235 1 96.88 244 LEU B CA 1
ATOM 5335 C C . LEU B 1 244 ? -8.273 13.719 -2.754 1 96.88 244 LEU B C 1
ATOM 5337 O O . LEU B 1 244 ? -9.32 14.07 -3.297 1 96.88 244 LEU B O 1
ATOM 5341 N N . ASN B 1 245 ? -7.227 13.203 -3.348 1 96.19 245 ASN B N 1
ATOM 5342 C CA . ASN B 1 245 ? -7.23 13.141 -4.805 1 96.19 245 ASN B CA 1
ATOM 5343 C C . ASN B 1 245 ? -7.656 11.758 -5.301 1 96.19 245 ASN B C 1
ATOM 5345 O O . ASN B 1 245 ? -7.477 11.438 -6.477 1 96.19 245 ASN B O 1
ATOM 5349 N N . GLY B 1 246 ? -8.086 10.914 -4.473 1 96.19 246 GLY B N 1
ATOM 5350 C CA . GLY B 1 246 ? -8.82 9.734 -4.891 1 96.19 246 GLY B CA 1
ATOM 5351 C C . GLY B 1 246 ? -8.031 8.453 -4.719 1 96.19 246 GLY B C 1
ATOM 5352 O O . GLY B 1 246 ? -8.531 7.359 -5.008 1 96.19 246 GLY B O 1
ATOM 5353 N N . VAL B 1 247 ? -6.84 8.516 -4.242 1 98.25 247 VAL B N 1
ATOM 5354 C CA . VAL B 1 247 ? -6.02 7.316 -4.09 1 98.25 247 VAL B CA 1
ATOM 5355 C C . VAL B 1 247 ? -6.488 6.52 -2.871 1 98.25 247 VAL B C 1
ATOM 5357 O O . VAL B 1 247 ? -6.766 7.098 -1.816 1 98.25 247 VAL B O 1
ATOM 5360 N N . GLN B 1 248 ? -6.598 5.254 -3.037 1 98.12 248 GLN B N 1
ATOM 5361 C CA . GLN B 1 248 ? -6.957 4.371 -1.932 1 98.12 248 GLN B CA 1
ATOM 5362 C C . GLN B 1 248 ? -5.727 3.688 -1.348 1 98.12 248 GLN B C 1
ATOM 5364 O O . GLN B 1 248 ? -4.969 3.041 -2.072 1 98.12 248 GLN B O 1
ATOM 5369 N N . PHE B 1 249 ? -5.57 3.885 -0.037 1 98.31 249 PHE B N 1
ATOM 5370 C CA . PHE B 1 249 ? -4.516 3.195 0.696 1 98.31 249 PHE B CA 1
ATOM 5371 C C . PHE B 1 249 ? -5.102 2.133 1.617 1 98.31 249 PHE B C 1
ATOM 5373 O O . PHE B 1 249 ? -6.09 2.381 2.312 1 98.31 249 PHE B O 1
ATOM 5380 N N . ALA B 1 250 ? -4.48 0.914 1.577 1 97.69 250 ALA B N 1
ATOM 5381 C CA . ALA B 1 250 ? -4.914 -0.109 2.523 1 97.69 250 ALA B CA 1
ATOM 5382 C C . ALA B 1 250 ? -4.645 0.323 3.963 1 97.69 250 ALA B C 1
ATOM 5384 O O . ALA B 1 250 ? -5.457 0.082 4.855 1 97.69 250 ALA B O 1
ATOM 5385 N N . ASP B 1 251 ? -3.566 0.91 4.195 1 98 251 ASP B N 1
ATOM 5386 C CA . ASP B 1 251 ? -3.135 1.496 5.461 1 98 251 ASP B CA 1
ATOM 5387 C C . ASP B 1 251 ? -2.297 2.75 5.227 1 98 251 ASP B C 1
ATOM 5389 O O . ASP B 1 251 ? -1.111 2.658 4.902 1 98 251 ASP B O 1
ATOM 5393 N N . PRO B 1 252 ? -2.873 3.908 5.477 1 98.12 252 PRO B N 1
ATOM 5394 C CA . PRO B 1 252 ? -2.178 5.168 5.199 1 98.12 252 PRO B CA 1
ATOM 5395 C C . PRO B 1 252 ? -0.877 5.309 5.988 1 98.12 252 PRO B C 1
ATOM 5397 O O . PRO B 1 252 ? 0.005 6.078 5.602 1 98.12 252 PRO B O 1
ATOM 5400 N N . ASN B 1 253 ? -0.7 4.57 7.086 1 97.5 253 ASN B N 1
ATOM 5401 C CA . ASN B 1 253 ? 0.455 4.746 7.961 1 97.5 253 ASN B CA 1
ATOM 5402 C C . ASN B 1 253 ? 1.609 3.836 7.555 1 97.5 253 ASN B C 1
ATOM 5404 O O . ASN B 1 253 ? 2.697 3.91 8.125 1 97.5 253 ASN B O 1
ATOM 5408 N N . ARG B 1 254 ? 1.403 2.984 6.547 1 97.94 254 ARG B N 1
ATOM 5409 C CA . ARG B 1 254 ? 2.445 2.031 6.18 1 97.94 254 ARG B CA 1
ATOM 5410 C C . ARG B 1 254 ? 2.85 2.197 4.719 1 97.94 254 ARG B C 1
ATOM 5412 O O . ARG B 1 254 ? 3.09 1.21 4.02 1 97.94 254 ARG B O 1
ATOM 5419 N N . VAL B 1 255 ? 2.814 3.383 4.238 1 98.62 255 VAL B N 1
ATOM 5420 C CA . VAL B 1 255 ? 3.326 3.771 2.928 1 98.62 255 VAL B CA 1
ATOM 5421 C C . VAL B 1 255 ? 4.289 4.949 3.078 1 98.62 255 VAL B C 1
ATOM 5423 O O . VAL B 1 255 ? 4.027 5.875 3.85 1 98.62 255 VAL B O 1
ATOM 5426 N N . ASP B 1 256 ? 5.402 4.859 2.387 1 98.69 256 ASP B N 1
ATOM 5427 C CA . ASP B 1 256 ? 6.398 5.926 2.457 1 98.69 256 ASP B CA 1
ATOM 5428 C C . ASP B 1 256 ? 6.684 6.504 1.072 1 98.69 256 ASP B C 1
ATOM 5430 O O . ASP B 1 256 ? 6.906 5.758 0.117 1 98.69 256 ASP B O 1
ATOM 5434 N N . ILE B 1 257 ? 6.672 7.801 1.033 1 98.75 257 ILE B N 1
ATOM 5435 C CA . ILE B 1 257 ? 6.965 8.523 -0.198 1 98.75 257 ILE B CA 1
ATOM 5436 C C . ILE B 1 257 ? 8.211 9.391 -0.005 1 98.75 257 ILE B C 1
ATOM 5438 O O . ILE B 1 257 ? 8.18 10.375 0.73 1 98.75 257 ILE B O 1
ATOM 5442 N N . ARG B 1 258 ? 9.273 9 -0.546 1 98.44 258 ARG B N 1
ATOM 5443 C CA . ARG B 1 258 ? 10.547 9.711 -0.515 1 98.44 258 ARG B CA 1
ATOM 5444 C C . ARG B 1 258 ? 10.883 10.289 -1.884 1 98.44 258 ARG B C 1
ATOM 5446 O O . ARG B 1 258 ? 11.828 9.836 -2.539 1 98.44 258 ARG B O 1
ATOM 5453 N N . GLY B 1 259 ? 10.281 11.336 -2.262 1 97.06 259 GLY B N 1
ATOM 5454 C CA . GLY B 1 259 ? 10.234 11.984 -3.562 1 97.06 259 GLY B CA 1
ATOM 5455 C C . GLY B 1 259 ? 8.844 12.414 -3.967 1 97.06 259 GLY B C 1
ATOM 5456 O O . GLY B 1 259 ? 8.109 13 -3.168 1 97.06 259 GLY B O 1
ATOM 5457 N N . THR B 1 260 ? 8.586 12.242 -5.246 1 97.44 260 THR B N 1
ATOM 5458 C CA . THR B 1 260 ? 7.277 12.656 -5.75 1 97.44 260 THR B CA 1
ATOM 5459 C C . THR B 1 260 ? 6.484 11.445 -6.242 1 97.44 260 THR B C 1
ATOM 5461 O O . THR B 1 260 ? 7.051 10.523 -6.836 1 97.44 260 THR B O 1
ATOM 5464 N N . LEU B 1 261 ? 5.184 11.445 -5.941 1 98.75 261 LEU B N 1
ATOM 5465 C CA . LEU B 1 261 ? 4.246 10.422 -6.406 1 98.75 261 LEU B CA 1
ATOM 5466 C C . LEU B 1 261 ? 3.008 11.062 -7.02 1 98.75 261 LEU B C 1
ATOM 5468 O O . LEU B 1 261 ? 2.293 11.812 -6.352 1 98.75 261 LEU B O 1
ATOM 5472 N N . LYS B 1 262 ? 2.85 10.844 -8.289 1 98.69 262 LYS B N 1
ATOM 5473 C CA . LYS B 1 262 ? 1.646 11.266 -9 1 98.69 262 LYS B CA 1
ATOM 5474 C C . LYS B 1 262 ? 0.791 10.062 -9.398 1 98.69 262 LYS B C 1
ATOM 5476 O O . LYS B 1 262 ? 1.306 9.07 -9.914 1 98.69 262 LYS B O 1
ATOM 5481 N N . CYS B 1 263 ? -0.473 10.18 -9.156 1 98.69 263 CYS B N 1
ATOM 5482 C CA . CYS B 1 263 ? -1.362 9.055 -9.406 1 98.69 263 CYS B CA 1
ATOM 5483 C C . CYS B 1 263 ? -2.551 9.477 -10.258 1 98.69 263 CYS B C 1
ATOM 5485 O O . CYS B 1 263 ? -3.076 10.578 -10.102 1 98.69 263 CYS B O 1
ATOM 5487 N N . GLY B 1 264 ? -2.885 8.547 -11.164 1 97.94 264 GLY B N 1
ATOM 5488 C CA . GLY B 1 264 ? -4.152 8.711 -11.859 1 97.94 264 GLY B CA 1
ATOM 5489 C C . GLY B 1 264 ? -5.352 8.352 -11 1 97.94 264 GLY B C 1
ATOM 5490 O O . GLY B 1 264 ? -5.293 8.43 -9.773 1 97.94 264 GLY B O 1
ATOM 5491 N N . SER B 1 265 ? -6.426 8.008 -11.688 1 96.56 265 SER B N 1
ATOM 5492 C CA . SER B 1 265 ? -7.676 7.695 -11 1 96.56 265 SER B CA 1
ATOM 5493 C C . SER B 1 265 ? -7.73 6.227 -10.594 1 96.56 265 SER B C 1
ATOM 5495 O O . SER B 1 265 ? -7.172 5.367 -11.273 1 96.56 265 SER B O 1
ATOM 5497 N N . ASP B 1 266 ? -8.398 5.945 -9.414 1 96.69 266 ASP B N 1
ATOM 5498 C CA . ASP B 1 266 ? -8.719 4.598 -8.961 1 96.69 266 ASP B CA 1
ATOM 5499 C C . ASP B 1 266 ? -7.453 3.762 -8.773 1 96.69 266 ASP B C 1
ATOM 5501 O O . ASP B 1 266 ? -7.395 2.611 -9.211 1 96.69 266 ASP B O 1
ATOM 5505 N N . VAL B 1 267 ? -6.465 4.418 -8.195 1 98.5 267 VAL B N 1
ATOM 5506 C CA . VAL B 1 267 ? -5.223 3.75 -7.832 1 98.5 267 VAL B CA 1
ATOM 5507 C C . VAL B 1 267 ? -5.348 3.148 -6.434 1 98.5 267 VAL B C 1
ATOM 5509 O O . VAL B 1 267 ? -5.914 3.771 -5.531 1 98.5 267 VAL B O 1
ATOM 5512 N N . PHE B 1 268 ? -4.887 1.869 -6.324 1 98.44 268 PHE B N 1
ATOM 5513 C CA . PHE B 1 268 ? -4.82 1.207 -5.027 1 98.44 268 PHE B CA 1
ATOM 5514 C C . PHE B 1 268 ? -3.375 0.919 -4.641 1 98.44 268 PHE B C 1
ATOM 5516 O O . PHE B 1 268 ? -2.615 0.354 -5.43 1 98.44 268 PHE B O 1
ATOM 5523 N N . ILE B 1 269 ? -3.002 1.35 -3.391 1 98.88 269 ILE B N 1
ATOM 5524 C CA . ILE B 1 269 ? -1.665 1.105 -2.863 1 98.88 269 ILE B CA 1
ATOM 5525 C C . ILE B 1 269 ? -1.761 0.348 -1.542 1 98.88 269 ILE B C 1
ATOM 5527 O O . ILE B 1 269 ? -2.383 0.826 -0.59 1 98.88 269 ILE B O 1
ATOM 5531 N N . ASP B 1 270 ? -1.135 -0.792 -1.468 1 98.69 270 ASP B N 1
ATOM 5532 C CA . ASP B 1 270 ? -1.183 -1.661 -0.297 1 98.69 270 ASP B CA 1
ATOM 5533 C C . ASP B 1 270 ? -0.064 -1.322 0.686 1 98.69 270 ASP B C 1
ATOM 5535 O O . ASP B 1 270 ? 0.651 -0.334 0.503 1 98.69 270 ASP B O 1
ATOM 5539 N N . ILE B 1 271 ? 0.074 -2.141 1.737 1 98.5 271 ILE B N 1
ATOM 5540 C CA . ILE B 1 271 ? 0.9 -1.838 2.902 1 98.5 271 ILE B CA 1
ATOM 5541 C C . ILE B 1 271 ? 2.375 -2.023 2.551 1 98.5 271 ILE B C 1
ATOM 5543 O O . ILE B 1 271 ? 2.709 -2.762 1.621 1 98.5 271 ILE B O 1
ATOM 5547 N N . ASN B 1 272 ? 3.242 -1.309 3.324 1 98.38 272 ASN B N 1
ATOM 5548 C CA . ASN B 1 272 ? 4.695 -1.439 3.318 1 98.38 272 ASN B CA 1
ATOM 5549 C C . ASN B 1 272 ? 5.277 -1.159 1.937 1 98.38 272 ASN B C 1
ATOM 5551 O O . ASN B 1 272 ? 6.215 -1.831 1.506 1 98.38 272 ASN B O 1
ATOM 5555 N N . THR B 1 273 ? 4.668 -0.237 1.239 1 98.69 273 THR B N 1
ATOM 5556 C CA . THR B 1 273 ? 5.176 0.187 -0.061 1 98.69 273 THR B CA 1
ATOM 5557 C C . THR B 1 273 ? 6.008 1.46 0.072 1 98.69 273 THR B C 1
ATOM 5559 O O . THR B 1 273 ? 5.652 2.361 0.833 1 98.69 273 THR B O 1
ATOM 5562 N N . VAL B 1 274 ? 7.098 1.483 -0.634 1 98.88 274 VAL B N 1
ATOM 5563 C CA . VAL B 1 274 ? 7.992 2.637 -0.604 1 98.88 274 VAL B CA 1
ATOM 5564 C C . VAL B 1 274 ? 8.172 3.191 -2.016 1 98.88 274 VAL B C 1
ATOM 5566 O O . VAL B 1 274 ? 8.508 2.449 -2.943 1 98.88 274 VAL B O 1
ATOM 5569 N N . PHE B 1 275 ? 7.91 4.449 -2.168 1 98.88 275 PHE B N 1
ATOM 5570 C CA . PHE B 1 275 ? 8.172 5.16 -3.414 1 98.88 275 PHE B CA 1
ATOM 5571 C C . PHE B 1 275 ? 9.352 6.109 -3.26 1 98.88 275 PHE B C 1
ATOM 5573 O O . PHE B 1 275 ? 9.422 6.871 -2.293 1 98.88 275 PHE B O 1
ATOM 5580 N N . MET B 1 276 ? 10.273 6.031 -4.133 1 98.69 276 MET B N 1
ATOM 5581 C CA . MET B 1 276 ? 11.461 6.879 -4.082 1 98.69 276 MET B CA 1
ATOM 5582 C C . MET B 1 276 ? 11.695 7.574 -5.418 1 98.69 276 MET B C 1
ATOM 5584 O O . MET B 1 276 ? 11.469 6.984 -6.477 1 98.69 276 MET B O 1
ATOM 5588 N N . GLY B 1 277 ? 12.234 8.75 -5.41 1 98 277 GLY B N 1
ATOM 5589 C CA . GLY B 1 277 ? 12.422 9.516 -6.633 1 98 277 GLY B CA 1
ATOM 5590 C C . GLY B 1 277 ? 11.117 9.969 -7.262 1 98 277 GLY B C 1
ATOM 5591 O O . GLY B 1 277 ? 10.203 10.414 -6.562 1 98 277 GLY B O 1
ATOM 5592 N N . ASP B 1 278 ? 11.102 10.023 -8.594 1 98.31 278 ASP B N 1
ATOM 5593 C CA . ASP B 1 278 ? 9.906 10.43 -9.32 1 98.31 278 ASP B CA 1
ATOM 5594 C C . ASP B 1 278 ? 9.125 9.219 -9.828 1 98.31 278 ASP B C 1
ATOM 5596 O O . ASP B 1 278 ? 9.609 8.477 -10.68 1 98.31 278 ASP B O 1
ATOM 5600 N N . VAL B 1 279 ? 7.965 9.047 -9.273 1 98.88 279 VAL B N 1
ATOM 5601 C CA . VAL B 1 279 ? 7.145 7.898 -9.648 1 98.88 279 VAL B CA 1
ATOM 5602 C C . VAL B 1 279 ? 5.781 8.375 -10.141 1 98.88 279 VAL B C 1
ATOM 5604 O O . VAL B 1 279 ? 5.164 9.25 -9.523 1 98.88 279 VAL B O 1
ATOM 5607 N N . VAL B 1 280 ? 5.332 7.875 -11.25 1 98.94 280 VAL B N 1
ATOM 5608 C CA . VAL B 1 280 ? 4.027 8.195 -11.82 1 98.94 280 VAL B CA 1
ATOM 5609 C C . VAL B 1 280 ? 3.223 6.918 -12.023 1 98.94 280 VAL B C 1
ATOM 5611 O O . VAL B 1 280 ? 3.701 5.965 -12.641 1 98.94 280 VAL B O 1
ATOM 5614 N N . LEU B 1 281 ? 2.029 6.855 -11.492 1 98.94 281 LEU B N 1
ATOM 5615 C CA . LEU B 1 281 ? 1.098 5.746 -11.664 1 98.94 281 LEU B CA 1
ATOM 5616 C C . LEU B 1 281 ? -0.105 6.176 -12.5 1 98.94 281 LEU B C 1
ATOM 5618 O O . LEU B 1 281 ? -0.755 7.18 -12.195 1 98.94 281 LEU B O 1
ATOM 5622 N N . GLY B 1 282 ? -0.374 5.422 -13.523 1 98.75 282 GLY B N 1
ATOM 5623 C CA . GLY B 1 282 ? -1.544 5.691 -14.344 1 98.75 282 GLY B CA 1
ATOM 5624 C C . GLY B 1 282 ? -2.848 5.328 -13.656 1 98.75 282 GLY B C 1
ATOM 5625 O O . GLY B 1 282 ? -2.885 5.129 -12.445 1 98.75 282 GLY B O 1
ATOM 5626 N N . ASP B 1 283 ? -3.939 5.305 -14.484 1 98.5 283 ASP B N 1
ATOM 5627 C CA . ASP B 1 283 ? -5.273 5.004 -13.969 1 98.5 283 ASP B CA 1
ATOM 5628 C C . ASP B 1 283 ? -5.41 3.518 -13.641 1 98.5 283 ASP B C 1
ATOM 5630 O O . ASP B 1 283 ? -4.855 2.668 -14.336 1 98.5 283 ASP B O 1
ATOM 5634 N N . ASN B 1 284 ? -6.125 3.184 -12.578 1 98.06 284 ASN B N 1
ATOM 5635 C CA . ASN B 1 284 ? -6.5 1.822 -12.211 1 98.06 284 ASN B CA 1
ATOM 5636 C C . ASN B 1 284 ? -5.277 0.948 -11.961 1 98.06 284 ASN B C 1
ATOM 5638 O O . ASN B 1 284 ? -5.27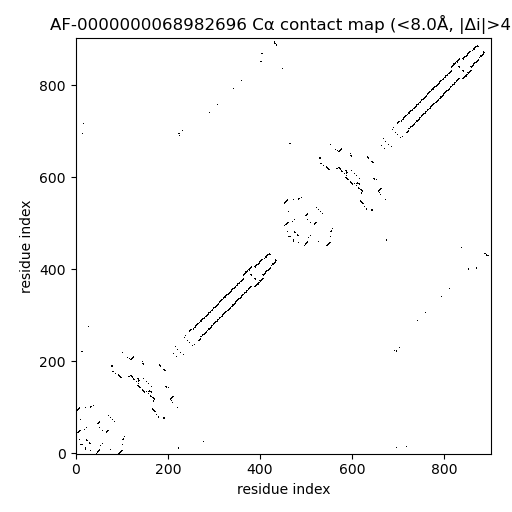 -0.232 -12.32 1 98.06 284 ASN B O 1
ATOM 5642 N N . VAL B 1 285 ? -4.23 1.576 -11.484 1 98.81 285 VAL B N 1
ATOM 5643 C CA . VAL B 1 285 ? -3.027 0.833 -11.125 1 98.81 285 VAL B CA 1
ATOM 5644 C C . VAL B 1 285 ? -3.193 0.225 -9.734 1 98.81 285 VAL B C 1
ATOM 5646 O O . VAL B 1 285 ? -3.734 0.867 -8.828 1 98.81 285 VAL B O 1
ATOM 5649 N N . GLN B 1 286 ? -2.779 -1.011 -9.625 1 98.81 286 GLN B N 1
ATOM 5650 C CA . GLN B 1 286 ? -2.799 -1.715 -8.344 1 98.81 286 GLN B CA 1
ATOM 5651 C C . GLN B 1 286 ? -1.385 -2.074 -7.895 1 98.81 286 GLN B C 1
ATOM 5653 O O . GLN B 1 286 ? -0.658 -2.77 -8.609 1 98.81 286 GLN B O 1
ATOM 5658 N N . ILE B 1 287 ? -0.996 -1.553 -6.707 1 98.94 287 ILE B N 1
ATOM 5659 C CA . ILE B 1 287 ? 0.285 -1.88 -6.09 1 98.94 287 ILE B CA 1
ATOM 5660 C C . ILE B 1 287 ? 0.053 -2.707 -4.828 1 98.94 287 ILE B C 1
ATOM 5662 O O . ILE B 1 287 ? -0.45 -2.191 -3.824 1 98.94 287 ILE B O 1
ATOM 5666 N N . ASP B 1 288 ? 0.465 -3.973 -4.863 1 98.75 288 ASP B N 1
ATOM 5667 C CA . ASP B 1 288 ? 0.267 -4.855 -3.719 1 98.75 288 ASP B CA 1
ATOM 5668 C C . ASP B 1 288 ? 1.354 -4.645 -2.666 1 98.75 288 ASP B C 1
ATOM 5670 O O . ASP B 1 288 ? 2.152 -3.711 -2.77 1 98.75 288 ASP B O 1
ATOM 5674 N N . ALA B 1 289 ? 1.317 -5.438 -1.636 1 98.62 289 ALA B N 1
ATOM 5675 C CA . ALA B 1 289 ? 2.092 -5.199 -0.421 1 98.62 289 ALA B CA 1
ATOM 5676 C C . ALA B 1 289 ? 3.586 -5.371 -0.679 1 98.62 289 ALA B C 1
ATOM 5678 O O . ALA B 1 289 ? 3.994 -6.277 -1.411 1 98.62 289 ALA B O 1
ATOM 5679 N N . GLY B 1 290 ? 4.426 -4.52 -0.073 1 98.56 290 GLY B N 1
ATOM 5680 C CA . GLY B 1 290 ? 5.848 -4.762 0.105 1 98.56 290 GLY B CA 1
ATOM 5681 C C . GLY B 1 290 ? 6.688 -4.281 -1.065 1 98.56 290 GLY B C 1
ATOM 5682 O O . GLY B 1 290 ? 7.883 -4.574 -1.14 1 98.56 290 GLY B O 1
ATOM 5683 N N . ASN B 1 291 ? 6.129 -3.504 -1.94 1 98.81 291 ASN B N 1
ATOM 5684 C CA . ASN B 1 291 ? 6.863 -3.088 -3.129 1 98.81 291 ASN B CA 1
ATOM 5685 C C . ASN B 1 291 ? 7.758 -1.886 -2.842 1 98.81 291 ASN B C 1
ATOM 5687 O O . ASN B 1 291 ? 7.406 -1.023 -2.035 1 98.81 291 ASN B O 1
ATOM 5691 N N . VAL B 1 292 ? 8.914 -1.855 -3.441 1 98.88 292 VAL B N 1
ATOM 5692 C CA . VAL B 1 292 ? 9.789 -0.688 -3.49 1 98.88 292 VAL B CA 1
ATOM 5693 C C . VAL B 1 292 ? 9.922 -0.206 -4.934 1 98.88 292 VAL B C 1
ATOM 5695 O O . VAL B 1 292 ? 10.461 -0.919 -5.781 1 98.88 292 VAL B O 1
ATOM 5698 N N . ILE B 1 293 ? 9.453 1.03 -5.285 1 98.94 293 ILE B N 1
ATOM 5699 C CA . ILE B 1 293 ? 9.414 1.545 -6.648 1 98.94 293 ILE B CA 1
ATOM 5700 C C . ILE B 1 293 ? 10.141 2.887 -6.719 1 98.94 293 ILE B C 1
ATOM 5702 O O . ILE B 1 293 ? 9.758 3.842 -6.035 1 98.94 293 ILE B O 1
ATOM 5706 N N . SER B 1 294 ? 11.203 2.912 -7.488 1 98.81 294 SER B N 1
ATOM 5707 C CA . SER B 1 294 ? 12.008 4.121 -7.578 1 98.81 294 SER B CA 1
ATOM 5708 C C . SER B 1 294 ? 12.117 4.605 -9.016 1 98.81 294 SER B C 1
ATOM 5710 O O . SER B 1 294 ? 12.484 3.84 -9.914 1 98.81 294 SER B O 1
ATOM 5712 N N . ASN B 1 295 ? 11.82 5.828 -9.312 1 98.69 295 ASN B N 1
ATOM 5713 C CA . ASN B 1 295 ? 11.992 6.461 -10.617 1 98.69 295 ASN B CA 1
ATOM 5714 C C . ASN B 1 295 ? 11.359 5.633 -11.734 1 98.69 295 ASN B C 1
ATOM 5716 O O . ASN B 1 295 ? 12.023 5.309 -12.719 1 98.69 295 ASN B O 1
ATOM 5720 N N . CYS B 1 296 ? 10.055 5.387 -11.594 1 98.81 296 CYS B N 1
ATOM 5721 C CA . CYS B 1 296 ? 9.344 4.562 -12.57 1 98.81 296 CYS B CA 1
ATOM 5722 C C . CYS B 1 296 ? 8.062 5.246 -13.039 1 98.81 296 CYS B C 1
ATOM 5724 O O . CYS B 1 296 ? 7.469 6.031 -12.297 1 98.81 296 CYS B O 1
ATOM 5726 N N . THR B 1 297 ? 7.727 5.031 -14.211 1 98.88 297 THR B N 1
ATOM 5727 C CA . THR B 1 297 ? 6.398 5.324 -14.734 1 98.88 297 THR B CA 1
ATOM 5728 C C . THR B 1 297 ? 5.625 4.035 -14.992 1 98.88 297 THR B C 1
ATOM 5730 O O . THR B 1 297 ? 6.113 3.137 -15.68 1 98.88 297 THR B O 1
ATOM 5733 N N . VAL B 1 298 ? 4.438 3.938 -14.469 1 98.94 298 VAL B N 1
ATOM 5734 C CA . VAL B 1 298 ? 3.611 2.74 -14.57 1 98.94 298 VAL B CA 1
ATOM 5735 C C . VAL B 1 298 ? 2.307 3.072 -15.297 1 98.94 298 VAL B C 1
ATOM 5737 O O . VAL B 1 298 ? 1.565 3.963 -14.875 1 98.94 298 VAL B O 1
ATOM 5740 N N . GLY B 1 299 ? 2 2.336 -16.328 1 98.88 299 GLY B N 1
ATOM 5741 C CA . GLY B 1 299 ? 0.847 2.619 -17.156 1 98.88 299 GLY B CA 1
ATOM 5742 C C . GLY B 1 299 ? -0.46 2.135 -16.562 1 98.88 299 GLY B C 1
ATOM 5743 O O . GLY B 1 299 ? -0.463 1.447 -15.539 1 98.88 299 GLY B O 1
ATOM 5744 N N . ASN B 1 300 ? -1.561 2.502 -17.312 1 98.81 300 ASN B N 1
ATOM 5745 C CA . ASN B 1 300 ? -2.914 2.24 -16.844 1 98.81 300 ASN B CA 1
ATOM 5746 C C . ASN B 1 300 ? -3.164 0.746 -16.656 1 98.81 300 ASN B C 1
ATOM 5748 O O . ASN B 1 300 ? -2.633 -0.075 -17.406 1 98.81 300 ASN B O 1
ATOM 5752 N N . ASN B 1 301 ? -3.938 0.344 -15.641 1 98.62 301 ASN B N 1
ATOM 5753 C CA . ASN B 1 301 ? -4.461 -1.001 -15.422 1 98.62 301 ASN B CA 1
ATOM 5754 C C . ASN B 1 301 ? -3.346 -1.987 -15.086 1 98.62 301 ASN B C 1
ATOM 5756 O O . ASN B 1 301 ? -3.523 -3.199 -15.219 1 98.62 301 ASN B O 1
ATOM 5760 N N . THR B 1 302 ? -2.219 -1.478 -14.719 1 98.88 302 THR B N 1
ATOM 5761 C CA . THR B 1 302 ? -1.087 -2.342 -14.406 1 98.88 302 THR B CA 1
ATOM 5762 C C . THR B 1 302 ? -1.143 -2.793 -12.953 1 98.88 302 THR B C 1
ATOM 5764 O O . THR B 1 302 ? -1.57 -2.037 -12.078 1 98.88 302 THR B O 1
ATOM 5767 N N . HIS B 1 303 ? -0.791 -4.027 -12.758 1 98.94 303 HIS B N 1
ATOM 5768 C CA . HIS B 1 303 ? -0.807 -4.656 -11.445 1 98.94 303 HIS B CA 1
ATOM 5769 C C . HIS B 1 303 ? 0.592 -5.102 -11.023 1 98.94 303 HIS B C 1
ATOM 5771 O O . HIS B 1 303 ? 1.183 -5.98 -11.656 1 98.94 303 HIS B O 1
ATOM 5777 N N . ILE B 1 304 ? 1.153 -4.461 -9.969 1 98.94 304 ILE B N 1
ATOM 5778 C CA . ILE B 1 304 ? 2.422 -4.883 -9.383 1 98.94 304 ILE B CA 1
ATOM 5779 C C . ILE B 1 304 ? 2.16 -5.746 -8.148 1 98.94 304 ILE B C 1
ATOM 5781 O O . ILE B 1 304 ? 1.736 -5.242 -7.109 1 98.94 304 ILE B O 1
ATOM 5785 N N . LYS B 1 305 ? 2.447 -7.023 -8.242 1 98.81 305 LYS B N 1
ATOM 5786 C CA . LYS B 1 305 ? 2.184 -8.008 -7.203 1 98.81 305 LYS B CA 1
ATOM 5787 C C . LYS B 1 305 ? 3.162 -7.855 -6.039 1 98.81 305 LYS B C 1
ATOM 5789 O O . LYS B 1 305 ? 4.031 -6.98 -6.066 1 98.81 305 LYS B O 1
ATOM 5794 N N . PRO B 1 306 ? 2.984 -8.609 -4.957 1 98.75 306 PRO B N 1
ATOM 5795 C CA . PRO B 1 306 ? 3.699 -8.312 -3.715 1 98.75 306 PRO B CA 1
ATOM 5796 C C . PRO B 1 306 ? 5.215 -8.445 -3.861 1 98.75 306 PRO B C 1
ATOM 5798 O O . PRO B 1 306 ? 5.695 -9.328 -4.566 1 98.75 306 PRO B O 1
ATOM 5801 N N . ASN B 1 307 ? 5.926 -7.598 -3.133 1 98.5 307 ASN B N 1
ATOM 5802 C CA . ASN B 1 307 ? 7.348 -7.711 -2.822 1 98.5 307 ASN B CA 1
ATOM 5803 C C . ASN B 1 307 ? 8.203 -7.648 -4.086 1 98.5 307 ASN B C 1
ATOM 5805 O O . ASN B 1 307 ? 9.094 -8.477 -4.277 1 98.5 307 ASN B O 1
ATOM 5809 N N . CYS B 1 308 ? 7.934 -6.715 -4.902 1 98.81 308 CYS B N 1
ATOM 5810 C CA . CYS B 1 308 ? 8.773 -6.434 -6.059 1 98.81 308 CYS B CA 1
ATOM 5811 C C . CYS B 1 308 ? 9.641 -5.203 -5.82 1 98.81 308 CYS B C 1
ATOM 5813 O O . CYS B 1 308 ? 9.352 -4.395 -4.938 1 98.81 308 CYS B O 1
ATOM 5815 N N . VAL B 1 309 ? 10.766 -5.133 -6.527 1 98.88 309 VAL B N 1
ATOM 5816 C CA . VAL B 1 309 ? 11.656 -3.977 -6.527 1 98.88 309 VAL B CA 1
ATOM 5817 C C . VAL B 1 309 ? 11.82 -3.447 -7.949 1 98.88 309 VAL B C 1
ATOM 5819 O O . VAL B 1 309 ? 12.289 -4.164 -8.836 1 98.88 309 VAL B O 1
ATOM 5822 N N . LEU B 1 310 ? 11.375 -2.242 -8.234 1 98.88 310 LEU B N 1
ATOM 5823 C CA . LEU B 1 310 ? 11.469 -1.6 -9.539 1 98.88 310 LEU B CA 1
ATOM 5824 C C . LEU B 1 310 ? 12.305 -0.33 -9.461 1 98.88 310 LEU B C 1
ATOM 5826 O O . LEU B 1 310 ? 12.141 0.477 -8.547 1 98.88 310 LEU B O 1
ATOM 5830 N N . ASP B 1 311 ? 13.188 -0.228 -10.375 1 98.75 311 ASP B N 1
ATOM 5831 C CA . ASP B 1 311 ? 14.055 0.948 -10.359 1 98.75 311 ASP B CA 1
ATOM 5832 C C . ASP B 1 311 ? 14.297 1.475 -11.773 1 98.75 311 ASP B C 1
ATOM 5834 O O . ASP B 1 311 ? 14.602 0.704 -12.688 1 98.75 311 ASP B O 1
ATOM 5838 N N . ASP B 1 312 ? 14.164 2.756 -11.953 1 98.56 312 ASP B N 1
ATOM 5839 C CA . ASP B 1 312 ? 14.547 3.482 -13.164 1 98.56 312 ASP B CA 1
ATOM 5840 C C . ASP B 1 312 ? 14.086 2.744 -14.414 1 98.56 312 ASP B C 1
ATOM 5842 O O . ASP B 1 312 ? 14.898 2.447 -15.297 1 98.56 312 ASP B O 1
ATOM 5846 N N . SER B 1 313 ? 12.805 2.523 -14.484 1 98.62 313 SER B N 1
ATOM 5847 C CA . SER B 1 313 ? 12.234 1.751 -15.586 1 98.62 313 SER B CA 1
ATOM 5848 C C . SER B 1 313 ? 10.867 2.301 -15.992 1 98.62 313 SER B C 1
ATOM 5850 O O . SER B 1 313 ? 10.281 3.115 -15.281 1 98.62 313 SER B O 1
ATOM 5852 N N . THR B 1 314 ? 10.477 1.968 -17.203 1 98.81 314 THR B N 1
ATOM 5853 C CA . THR B 1 314 ? 9.172 2.326 -17.734 1 98.81 314 THR B CA 1
ATOM 5854 C C . THR B 1 314 ? 8.297 1.086 -17.906 1 98.81 314 THR B C 1
ATOM 5856 O O . THR B 1 314 ? 8.703 0.131 -18.578 1 98.81 314 THR B O 1
ATOM 5859 N N . ILE B 1 315 ? 7.156 1.102 -17.328 1 98.94 315 ILE B N 1
ATOM 5860 C CA . ILE B 1 315 ? 6.207 -0.004 -17.391 1 98.94 315 ILE B CA 1
ATOM 5861 C C . ILE B 1 315 ? 4.945 0.437 -18.125 1 98.94 315 ILE B C 1
ATOM 5863 O O . ILE B 1 315 ? 4.336 1.453 -17.781 1 98.94 315 ILE B O 1
ATOM 5867 N N . GLY B 1 316 ? 4.539 -0.312 -19.109 1 98.81 316 GLY B N 1
ATOM 5868 C CA . GLY B 1 316 ? 3.383 0.027 -19.922 1 98.81 316 GLY B CA 1
ATOM 5869 C C . GLY B 1 316 ? 2.062 -0.281 -19.234 1 98.81 316 GLY B C 1
ATOM 5870 O O . GLY B 1 316 ? 2.01 -0.424 -18.016 1 98.81 316 GLY B O 1
ATOM 5871 N N . ALA B 1 317 ? 0.955 -0.261 -20.094 1 98.88 317 ALA B N 1
ATOM 5872 C CA . ALA B 1 317 ? -0.403 -0.511 -19.625 1 98.88 317 ALA B CA 1
ATOM 5873 C C . ALA B 1 317 ? -0.723 -2.004 -19.625 1 98.88 317 ALA B C 1
ATOM 5875 O O . ALA B 1 317 ? -0.183 -2.754 -20.453 1 98.88 317 ALA B O 1
ATOM 5876 N N . ASP B 1 318 ? -1.634 -2.414 -18.703 1 98.81 318 ASP B N 1
ATOM 5877 C CA . ASP B 1 318 ? -2.141 -3.781 -18.641 1 98.81 318 ASP B CA 1
ATOM 5878 C C . ASP B 1 318 ? -1.006 -4.781 -18.438 1 98.81 318 ASP B C 1
ATOM 5880 O O . ASP B 1 318 ? -0.991 -5.848 -19.047 1 98.81 318 ASP B O 1
ATOM 5884 N N . VAL B 1 319 ? -0.07 -4.387 -17.609 1 98.88 319 VAL B N 1
ATOM 5885 C CA . VAL B 1 319 ? 1.076 -5.238 -17.297 1 98.88 319 VAL B CA 1
ATOM 5886 C C . VAL B 1 319 ? 0.879 -5.895 -15.938 1 98.88 319 VAL B C 1
ATOM 5888 O O . VAL B 1 319 ? 0.245 -5.316 -15.055 1 98.88 319 VAL B O 1
ATOM 5891 N N . ALA B 1 320 ? 1.301 -7.094 -15.805 1 98.81 320 ALA B N 1
ATOM 5892 C CA . ALA B 1 320 ? 1.36 -7.793 -14.523 1 98.81 320 ALA B CA 1
ATOM 5893 C C . ALA B 1 320 ? 2.801 -8.141 -14.156 1 98.81 320 ALA B C 1
ATOM 5895 O O . ALA B 1 320 ? 3.494 -8.82 -14.914 1 98.81 320 ALA B O 1
ATOM 5896 N N . ILE B 1 321 ? 3.244 -7.691 -12.945 1 98.88 321 ILE B N 1
ATOM 5897 C CA . ILE B 1 321 ? 4.617 -7.934 -12.508 1 98.88 321 ILE B CA 1
ATOM 5898 C C . ILE B 1 321 ? 4.613 -8.617 -11.141 1 98.88 321 ILE B C 1
ATOM 5900 O O . ILE B 1 321 ? 3.965 -8.148 -10.211 1 98.88 321 ILE B O 1
ATOM 5904 N N . GLY B 1 322 ? 5.352 -9.766 -11.07 1 98.38 322 GLY B N 1
ATOM 5905 C CA . GLY B 1 322 ? 5.605 -10.391 -9.781 1 98.38 322 GLY B CA 1
ATOM 5906 C C . GLY B 1 322 ? 4.734 -11.609 -9.531 1 98.38 322 GLY B C 1
ATOM 5907 O O . GLY B 1 322 ? 4.117 -12.141 -10.453 1 98.38 322 GLY B O 1
ATOM 5908 N N . PRO B 1 323 ? 4.777 -11.969 -8.227 1 98.56 323 PRO B N 1
ATOM 5909 C CA . PRO B 1 323 ? 5.484 -11.375 -7.094 1 98.56 323 PRO B CA 1
ATOM 5910 C C . PRO B 1 323 ? 6.996 -11.57 -7.172 1 98.56 323 PRO B C 1
ATOM 5912 O O . PRO B 1 323 ? 7.484 -12.281 -8.047 1 98.56 323 PRO B O 1
ATOM 5915 N N . PHE B 1 324 ? 7.875 -10.875 -6.324 1 98.44 324 PHE B N 1
ATOM 5916 C CA . PHE B 1 324 ? 9.305 -11.031 -6.082 1 98.44 324 PHE B CA 1
ATOM 5917 C C . PHE B 1 324 ? 10.102 -10.734 -7.352 1 98.44 324 PHE B C 1
ATOM 5919 O O . PHE B 1 324 ? 11.148 -11.344 -7.586 1 98.44 324 PHE B O 1
ATOM 5926 N N . ALA B 1 325 ? 9.562 -9.922 -8.156 1 98.69 325 ALA B N 1
ATOM 5927 C CA . ALA B 1 325 ? 10.297 -9.555 -9.367 1 98.69 325 ALA B CA 1
ATOM 5928 C C . ALA B 1 325 ? 11.234 -8.383 -9.102 1 98.69 325 ALA B C 1
ATOM 5930 O O . ALA B 1 325 ? 11.008 -7.594 -8.18 1 98.69 325 ALA B O 1
ATOM 5931 N N . HIS B 1 326 ? 12.32 -8.305 -9.844 1 98.81 326 HIS B N 1
ATOM 5932 C CA . HIS B 1 326 ? 13.281 -7.211 -9.797 1 98.81 326 HIS B CA 1
ATOM 5933 C C . HIS B 1 326 ? 13.445 -6.566 -11.172 1 98.81 326 HIS B C 1
ATOM 5935 O O . HIS B 1 326 ? 14.102 -7.129 -12.055 1 98.81 326 HIS B O 1
ATOM 5941 N N . ILE B 1 327 ? 12.828 -5.387 -11.344 1 98.88 327 ILE B N 1
ATOM 5942 C CA . ILE B 1 327 ? 12.945 -4.625 -12.578 1 98.88 327 ILE B CA 1
ATOM 5943 C C . ILE B 1 327 ? 14.023 -3.557 -12.43 1 98.88 327 ILE B C 1
ATOM 5945 O O . ILE B 1 327 ? 13.852 -2.59 -11.68 1 98.88 327 ILE B O 1
ATOM 5949 N N . ARG B 1 328 ? 15.062 -3.717 -13.109 1 98.5 328 ARG B N 1
ATOM 5950 C CA . ARG B 1 328 ? 16.266 -2.912 -12.938 1 98.5 328 ARG B CA 1
ATOM 5951 C C . ARG B 1 328 ? 16.312 -1.771 -13.953 1 98.5 328 ARG B C 1
ATOM 5953 O O . ARG B 1 328 ? 15.438 -1.664 -14.812 1 98.5 328 ARG B O 1
ATOM 5960 N N . PRO B 1 329 ? 17.281 -0.871 -13.805 1 98.25 329 PRO B N 1
ATOM 5961 C CA . PRO B 1 329 ? 17.328 0.354 -14.602 1 98.25 329 PRO B CA 1
ATOM 5962 C C . PRO B 1 329 ? 17.375 0.075 -16.109 1 98.25 329 PRO B C 1
ATOM 5964 O O . PRO B 1 329 ? 18.016 -0.878 -16.547 1 98.25 329 PRO B O 1
ATOM 5967 N N . LYS B 1 330 ? 16.703 0.871 -16.828 1 97.81 330 LYS B N 1
ATOM 5968 C CA . LYS B 1 330 ? 16.672 0.916 -18.281 1 97.81 330 LYS B CA 1
ATOM 5969 C C . LYS B 1 330 ? 15.836 -0.226 -18.859 1 97.81 330 LYS B C 1
ATOM 5971 O O . LYS B 1 330 ? 15.984 -0.592 -20.016 1 97.81 330 LYS B O 1
ATOM 5976 N N . ALA B 1 331 ? 15.078 -0.81 -18.031 1 98.62 331 ALA B N 1
ATOM 5977 C CA . ALA B 1 331 ? 14.062 -1.727 -18.547 1 98.62 331 ALA B CA 1
ATOM 5978 C C . ALA B 1 331 ? 12.891 -0.962 -19.156 1 98.62 331 ALA B C 1
ATOM 5980 O O . ALA B 1 331 ? 12.422 0.029 -18.594 1 98.62 331 ALA B O 1
ATOM 5981 N N . ASP B 1 332 ? 12.5 -1.333 -20.344 1 98.81 332 ASP B N 1
ATOM 5982 C CA . ASP B 1 332 ? 11.344 -0.793 -21.047 1 98.81 332 ASP B CA 1
ATOM 5983 C C . ASP B 1 332 ? 10.297 -1.877 -21.297 1 98.81 332 ASP B C 1
ATOM 5985 O O . ASP B 1 332 ? 10.359 -2.596 -22.297 1 98.81 332 ASP B O 1
ATOM 5989 N N . ILE B 1 333 ? 9.336 -1.965 -20.422 1 98.94 333 ILE B N 1
ATOM 5990 C CA . ILE B 1 333 ? 8.297 -2.986 -20.453 1 98.94 333 ILE B CA 1
ATOM 5991 C C . ILE B 1 333 ? 7.047 -2.432 -21.141 1 98.94 333 ILE B C 1
ATOM 5993 O O . ILE B 1 333 ? 6.402 -1.517 -20.625 1 98.94 333 ILE B O 1
ATOM 5997 N N . LYS B 1 334 ? 6.723 -2.975 -22.266 1 98.88 334 LYS B N 1
ATOM 5998 C CA . LYS B 1 334 ? 5.602 -2.463 -23.047 1 98.88 334 LYS B CA 1
ATOM 5999 C C . LYS B 1 334 ? 4.281 -3.061 -22.578 1 98.88 334 LYS B C 1
ATOM 6001 O O . LYS B 1 334 ? 4.242 -3.773 -21.578 1 98.88 334 LYS B O 1
ATOM 6006 N N . ASP B 1 335 ? 3.189 -2.674 -23.312 1 98.88 335 ASP B N 1
ATOM 6007 C CA . ASP B 1 335 ? 1.837 -2.99 -22.875 1 98.88 335 ASP B CA 1
ATOM 6008 C C . ASP B 1 335 ? 1.603 -4.5 -22.859 1 98.88 335 ASP B C 1
ATOM 6010 O O . ASP B 1 335 ? 2.168 -5.23 -23.672 1 98.88 335 ASP B O 1
ATOM 6014 N N . LYS B 1 336 ? 0.805 -4.996 -21.906 1 98.75 336 LYS B N 1
ATOM 6015 C CA . LYS B 1 336 ? 0.259 -6.348 -21.844 1 98.75 336 LYS B CA 1
ATOM 6016 C C . LYS B 1 336 ? 1.361 -7.375 -21.594 1 98.75 336 LYS B C 1
ATOM 6018 O O . LYS B 1 336 ? 1.206 -8.547 -21.938 1 98.75 336 LYS B O 1
ATOM 6023 N N . VAL B 1 337 ? 2.508 -6.938 -21.109 1 98.88 337 VAL B N 1
ATOM 6024 C CA . VAL B 1 337 ? 3.594 -7.852 -20.766 1 98.88 337 VAL B CA 1
ATOM 6025 C C . VAL B 1 337 ? 3.307 -8.5 -19.406 1 98.88 337 VAL B C 1
ATOM 6027 O O . VAL B 1 337 ? 2.68 -7.891 -18.547 1 98.88 337 VAL B O 1
ATOM 6030 N N . LYS B 1 338 ? 3.717 -9.711 -19.281 1 98.81 338 LYS B N 1
ATOM 6031 C CA . LYS B 1 338 ? 3.639 -10.43 -18.016 1 98.81 338 LYS B CA 1
ATOM 6032 C C . LYS B 1 338 ? 5.027 -10.82 -17.516 1 98.81 338 LYS B C 1
ATOM 6034 O O . LYS B 1 338 ? 5.781 -11.492 -18.219 1 98.81 338 LYS B O 1
ATOM 6039 N N . ILE B 1 339 ? 5.379 -10.367 -16.312 1 98.81 339 ILE B N 1
ATOM 6040 C CA . ILE B 1 339 ? 6.609 -10.742 -15.625 1 98.81 339 ILE B CA 1
ATOM 6041 C C . ILE B 1 339 ? 6.273 -11.422 -14.297 1 98.81 339 ILE B C 1
ATOM 6043 O O . ILE B 1 339 ? 5.609 -10.836 -13.445 1 98.81 339 ILE B O 1
ATOM 6047 N N . GLY B 1 340 ? 6.742 -12.633 -14.148 1 98.12 340 GLY B N 1
ATOM 6048 C CA . GLY B 1 340 ? 6.336 -13.414 -12.984 1 98.12 340 GLY B CA 1
ATOM 6049 C C . GLY B 1 340 ? 7.359 -13.391 -11.867 1 98.12 340 GLY B C 1
ATOM 6050 O O . GLY B 1 340 ? 8.141 -12.445 -11.75 1 98.12 340 GLY B O 1
ATOM 6051 N N . ASN B 1 341 ? 7.227 -14.406 -10.969 1 97.38 341 ASN B N 1
ATOM 6052 C CA . ASN B 1 341 ? 8.031 -14.43 -9.758 1 97.38 341 ASN B CA 1
ATOM 6053 C C . ASN B 1 341 ? 9.492 -14.773 -10.055 1 97.38 341 ASN B C 1
ATOM 6055 O O . ASN B 1 341 ? 9.773 -15.578 -10.945 1 97.38 341 ASN B O 1
ATOM 6059 N N . PHE B 1 342 ? 10.422 -14.18 -9.273 1 97.88 342 PHE B N 1
ATOM 6060 C CA . PHE B 1 342 ? 11.859 -14.445 -9.289 1 97.88 342 PHE B CA 1
ATOM 6061 C C . PHE B 1 342 ? 12.445 -14.141 -10.664 1 97.88 342 PHE B C 1
ATOM 6063 O O . PHE B 1 342 ? 13.32 -14.859 -11.148 1 97.88 342 PHE B O 1
ATOM 6070 N N . VAL B 1 343 ? 11.867 -13.172 -11.281 1 98.62 343 VAL B N 1
ATOM 6071 C CA . VAL B 1 343 ? 12.359 -12.734 -12.586 1 98.62 343 VAL B CA 1
ATOM 6072 C C . VAL B 1 343 ? 13.109 -11.406 -12.438 1 98.62 343 VAL B C 1
ATOM 6074 O O . VAL B 1 343 ? 12.664 -10.516 -11.711 1 98.62 343 VAL B O 1
ATOM 6077 N N . GLU B 1 344 ? 14.234 -11.297 -13.094 1 98.69 344 GLU B N 1
ATOM 6078 C CA . GLU B 1 344 ? 15.031 -10.07 -13.156 1 98.69 344 GLU B CA 1
ATOM 6079 C C . GLU B 1 344 ? 15.141 -9.555 -14.586 1 98.69 344 GLU B C 1
ATOM 6081 O O . GLU B 1 344 ? 15.516 -10.297 -15.492 1 98.69 344 GLU B O 1
ATOM 6086 N N . ILE B 1 345 ? 14.773 -8.281 -14.812 1 98.75 345 ILE B N 1
ATOM 6087 C CA . ILE B 1 345 ? 14.914 -7.625 -16.109 1 98.75 345 ILE B CA 1
ATOM 6088 C C . ILE B 1 345 ? 15.867 -6.438 -15.984 1 98.75 345 ILE B C 1
ATOM 6090 O O . ILE B 1 345 ? 15.703 -5.594 -15.102 1 98.75 345 ILE B O 1
ATOM 6094 N N . LYS B 1 346 ? 16.797 -6.383 -16.812 1 97.81 346 LYS B N 1
ATOM 6095 C CA . LYS B 1 346 ? 17.75 -5.281 -16.797 1 97.81 346 LYS B CA 1
ATOM 6096 C C . LYS B 1 346 ? 18.062 -4.809 -18.219 1 97.81 346 LYS B C 1
ATOM 6098 O O . LYS B 1 346 ? 18.375 -5.617 -19.094 1 97.81 346 LYS B O 1
ATOM 6103 N N . LYS B 1 347 ? 18.078 -3.514 -18.438 1 98.06 347 LYS B N 1
ATOM 6104 C CA . LYS B 1 347 ? 18.5 -2.91 -19.703 1 98.06 347 LYS B CA 1
ATOM 6105 C C . LYS B 1 347 ? 17.938 -3.686 -20.891 1 98.06 347 LYS B C 1
ATOM 6107 O O . LYS B 1 347 ? 18.688 -4.082 -21.797 1 98.06 347 LYS B O 1
ATOM 6112 N N . SER B 1 348 ? 16.641 -3.994 -20.859 1 98.75 348 SER B N 1
ATOM 6113 C CA . SER B 1 348 ? 15.977 -4.793 -21.891 1 98.75 348 SER B CA 1
ATOM 6114 C C . SER B 1 348 ? 14.617 -4.207 -22.25 1 98.75 348 SER B C 1
ATOM 6116 O O . SER B 1 348 ? 13.984 -3.537 -21.438 1 98.75 348 SER B O 1
ATOM 6118 N N . THR B 1 349 ? 14.312 -4.398 -23.5 1 98.81 349 THR B N 1
ATOM 6119 C CA . THR B 1 349 ? 12.977 -4.059 -23.969 1 98.81 349 THR B CA 1
ATOM 6120 C C . THR B 1 349 ? 12.125 -5.316 -24.141 1 98.81 349 THR B C 1
ATOM 6122 O O . THR B 1 349 ? 12.523 -6.25 -24.828 1 98.81 349 THR B O 1
ATOM 6125 N N . LEU B 1 350 ? 11.047 -5.406 -23.438 1 98.88 350 LEU B N 1
ATOM 6126 C CA . LEU B 1 350 ? 10.039 -6.438 -23.656 1 98.88 350 LEU B CA 1
ATOM 6127 C C . LEU B 1 350 ? 8.836 -5.871 -24.391 1 98.88 350 LEU B C 1
ATOM 6129 O O . LEU B 1 350 ? 8.047 -5.109 -23.812 1 98.88 350 LEU B O 1
ATOM 6133 N N . ASN B 1 351 ? 8.703 -6.254 -25.625 1 98.75 351 ASN B N 1
ATOM 6134 C CA . ASN B 1 351 ? 7.625 -5.711 -26.438 1 98.75 351 ASN B CA 1
ATOM 6135 C C . ASN B 1 351 ? 6.273 -6.316 -26.078 1 98.75 351 ASN B C 1
ATOM 6137 O O . ASN B 1 351 ? 6.203 -7.211 -25.234 1 98.75 351 ASN B O 1
ATOM 6141 N N . GLN B 1 352 ? 5.25 -5.789 -26.719 1 98.69 352 GLN B N 1
ATOM 6142 C CA . GLN B 1 352 ? 3.869 -6.02 -26.297 1 98.69 352 GLN B CA 1
ATOM 6143 C C . GLN B 1 352 ? 3.555 -7.508 -26.234 1 98.69 352 GLN B C 1
ATOM 6145 O O . GLN B 1 352 ? 3.846 -8.25 -27.188 1 98.69 352 GLN B O 1
ATOM 6150 N N . GLY B 1 353 ? 3.031 -7.938 -25.109 1 98.44 353 GLY B N 1
ATOM 6151 C CA . GLY B 1 353 ? 2.484 -9.281 -24.984 1 98.44 353 GLY B CA 1
ATOM 6152 C C . GLY B 1 353 ? 3.529 -10.312 -24.609 1 98.44 353 GLY B C 1
ATOM 6153 O O . GLY B 1 353 ? 3.201 -11.484 -24.391 1 98.44 353 GLY B O 1
ATOM 6154 N N . ALA B 1 354 ? 4.766 -9.961 -24.469 1 98.62 354 ALA B N 1
ATOM 6155 C CA . ALA B 1 354 ? 5.809 -10.898 -24.062 1 98.62 354 ALA B CA 1
ATOM 6156 C C . ALA B 1 354 ? 5.555 -11.422 -22.656 1 98.62 354 ALA B C 1
ATOM 6158 O O . ALA B 1 354 ? 4.996 -10.711 -21.812 1 98.62 354 ALA B O 1
ATOM 6159 N N . LYS B 1 355 ? 5.926 -12.68 -22.453 1 98.5 355 LYS B N 1
ATOM 6160 C CA . LYS B 1 355 ? 5.754 -13.32 -21.156 1 98.5 355 LYS B CA 1
ATOM 6161 C C . LYS B 1 355 ? 7.07 -13.898 -20.641 1 98.5 355 LYS B C 1
ATOM 6163 O O . LYS B 1 355 ? 7.699 -14.711 -21.328 1 98.5 355 LYS B O 1
ATOM 6168 N N . VAL B 1 356 ? 7.539 -13.477 -19.5 1 98.25 356 VAL B N 1
ATOM 6169 C CA . VAL B 1 356 ? 8.633 -14.039 -18.703 1 98.25 356 VAL B CA 1
ATOM 6170 C C . VAL B 1 356 ? 8.133 -14.375 -17.297 1 98.25 356 VAL B C 1
ATOM 6172 O O . VAL B 1 356 ? 8.211 -13.547 -16.391 1 98.25 356 VAL B O 1
ATOM 6175 N N . SER B 1 357 ? 7.82 -15.562 -17.047 1 95.56 357 SER B N 1
ATOM 6176 C CA . SER B 1 357 ? 6.898 -15.797 -15.945 1 95.56 357 SER B CA 1
ATOM 6177 C C . SER B 1 357 ? 7.621 -16.375 -14.727 1 95.56 357 SER B C 1
ATOM 6179 O O . SER B 1 357 ? 7.09 -16.344 -13.617 1 95.56 357 SER B O 1
ATOM 6181 N N . HIS B 1 358 ? 8.828 -17 -15.008 1 95.62 358 HIS B N 1
ATOM 6182 C CA . HIS B 1 358 ? 9.359 -17.75 -13.875 1 95.62 358 HIS B CA 1
ATOM 6183 C C . HIS B 1 358 ? 10.883 -17.766 -13.891 1 95.62 358 HIS B C 1
ATOM 6185 O O . HIS B 1 358 ? 11.492 -18.156 -14.898 1 95.62 358 HIS B O 1
ATOM 6191 N N . LEU B 1 359 ? 11.516 -17.453 -12.805 1 96.88 359 LEU B N 1
ATOM 6192 C CA . LEU B 1 359 ? 12.883 -17.828 -12.477 1 96.88 359 LEU B CA 1
ATOM 6193 C C . LEU B 1 359 ? 13.836 -17.469 -13.602 1 96.88 359 LEU B C 1
ATOM 6195 O O . LEU B 1 359 ? 14.719 -18.25 -13.961 1 96.88 359 LEU B O 1
ATOM 6199 N N . SER B 1 360 ? 13.703 -16.297 -14.172 1 97.75 360 SER B N 1
ATOM 6200 C CA . SER B 1 360 ? 14.492 -15.984 -15.359 1 97.75 360 SER B CA 1
ATOM 6201 C C . SER B 1 360 ? 15.234 -14.664 -15.195 1 97.75 360 SER B C 1
ATOM 6203 O O . SER B 1 360 ? 14.844 -13.82 -14.383 1 97.75 360 SER B O 1
ATOM 6205 N N . TYR B 1 361 ? 16.328 -14.57 -15.938 1 98.12 361 TYR B N 1
ATOM 6206 C CA . TYR B 1 361 ? 17.078 -13.328 -16.062 1 98.12 361 TYR B CA 1
ATOM 6207 C C . TYR B 1 361 ? 17.141 -12.867 -17.5 1 98.12 361 TYR B C 1
ATOM 6209 O O . TYR B 1 361 ? 17.625 -13.594 -18.375 1 98.12 361 TYR B O 1
ATOM 6217 N N . ILE B 1 362 ? 16.641 -11.648 -17.766 1 98.56 362 ILE B N 1
ATOM 6218 C CA . ILE B 1 362 ? 16.688 -11.023 -19.078 1 98.56 362 ILE B CA 1
ATOM 6219 C C . ILE B 1 362 ? 17.469 -9.719 -19.016 1 98.56 362 ILE B C 1
ATOM 6221 O O . ILE B 1 362 ? 16.984 -8.711 -18.5 1 98.56 362 ILE B O 1
ATOM 6225 N N . GLY B 1 363 ? 18.672 -9.758 -19.469 1 98.25 363 GLY B N 1
ATOM 6226 C CA . GLY B 1 363 ? 19.547 -8.594 -19.5 1 98.25 363 GLY B CA 1
ATOM 6227 C C . GLY B 1 363 ? 20.062 -8.273 -20.875 1 98.25 363 GLY B C 1
ATOM 6228 O O . GLY B 1 363 ? 20.453 -9.172 -21.625 1 98.25 363 GLY B O 1
ATOM 6229 N N . ASP B 1 364 ? 20.109 -6.977 -21.25 1 98.06 364 ASP B N 1
ATOM 6230 C CA . ASP B 1 364 ? 20.609 -6.52 -22.547 1 98.06 364 ASP B CA 1
ATOM 6231 C C . ASP B 1 364 ? 19.922 -7.27 -23.688 1 98.06 364 ASP B C 1
ATOM 6233 O O . ASP B 1 364 ? 20.594 -7.844 -24.547 1 98.06 364 ASP B O 1
ATOM 6237 N N . ALA B 1 365 ? 18.641 -7.203 -23.672 1 98.62 365 ALA B N 1
ATOM 6238 C CA . ALA B 1 365 ? 17.891 -8 -24.641 1 98.62 365 ALA B CA 1
ATOM 6239 C C . ALA B 1 365 ? 16.766 -7.184 -25.266 1 98.62 365 ALA B C 1
ATOM 6241 O O . ALA B 1 365 ? 16.281 -6.23 -24.656 1 98.62 365 ALA B O 1
ATOM 6242 N N . ASP B 1 366 ? 16.484 -7.477 -26.469 1 98.69 366 ASP B N 1
ATOM 6243 C CA . ASP B 1 366 ? 15.273 -7.051 -27.141 1 98.69 366 ASP B CA 1
ATOM 6244 C C . ASP B 1 366 ? 14.336 -8.234 -27.391 1 98.69 366 ASP B C 1
ATOM 6246 O O . ASP B 1 366 ? 14.57 -9.047 -28.281 1 98.69 366 ASP B O 1
ATOM 6250 N N . VAL B 1 367 ? 13.289 -8.266 -26.625 1 98.81 367 VAL B N 1
ATOM 6251 C CA . VAL B 1 367 ? 12.336 -9.367 -26.688 1 98.81 367 VAL B CA 1
ATOM 6252 C C . VAL B 1 367 ? 11.133 -8.961 -27.547 1 98.81 367 VAL B C 1
ATOM 6254 O O . VAL B 1 367 ? 10.453 -7.977 -27.25 1 98.81 367 VAL B O 1
ATOM 6257 N N . GLY B 1 368 ? 10.844 -9.727 -28.562 1 98.62 368 GLY B N 1
ATOM 6258 C CA . GLY B 1 368 ? 9.812 -9.398 -29.531 1 98.62 368 GLY B CA 1
ATOM 6259 C C . GLY B 1 368 ? 8.406 -9.523 -28.969 1 98.62 368 GLY B C 1
ATOM 6260 O O . GLY B 1 368 ? 8.227 -9.797 -27.781 1 98.62 368 GLY B O 1
ATOM 6261 N N . HIS B 1 369 ? 7.414 -9.273 -29.953 1 98.56 369 HIS B N 1
ATOM 6262 C CA . HIS B 1 369 ? 6 -9.336 -29.594 1 98.56 369 HIS B CA 1
ATOM 6263 C C . HIS B 1 369 ? 5.562 -10.773 -29.328 1 98.56 369 HIS B C 1
ATOM 6265 O O . HIS B 1 369 ? 5.984 -11.695 -30.031 1 98.56 369 HIS B O 1
ATOM 6271 N N . ASP B 1 370 ? 4.777 -10.969 -28.234 1 97.62 370 ASP B N 1
ATOM 6272 C CA . ASP B 1 370 ? 4.094 -12.227 -27.938 1 97.62 370 ASP B CA 1
ATOM 6273 C C . ASP B 1 370 ? 5.09 -13.375 -27.812 1 97.62 370 ASP B C 1
ATOM 6275 O O . ASP B 1 370 ? 4.805 -14.5 -28.234 1 97.62 370 ASP B O 1
ATOM 6279 N N . VAL B 1 371 ? 6.285 -13.031 -27.328 1 97.94 371 VAL B N 1
ATOM 6280 C CA . VAL B 1 371 ? 7.293 -14.039 -27.031 1 97.94 371 VAL B CA 1
ATOM 6281 C C . VAL B 1 371 ? 6.969 -14.727 -25.703 1 97.94 371 VAL B C 1
ATOM 6283 O O . VAL B 1 371 ? 6.48 -14.086 -24.781 1 97.94 371 VAL B O 1
ATOM 6286 N N . ASN B 1 372 ? 7.18 -16.031 -25.688 1 97.5 372 ASN B N 1
ATOM 6287 C CA . ASN B 1 372 ? 7.074 -16.781 -24.438 1 97.5 372 ASN B CA 1
ATOM 6288 C C . ASN B 1 372 ? 8.438 -17.297 -23.984 1 97.5 372 ASN B C 1
ATOM 6290 O O . ASN B 1 372 ? 9.039 -18.141 -24.641 1 97.5 372 ASN B O 1
ATOM 6294 N N . ILE B 1 373 ? 8.867 -16.812 -22.828 1 97.81 373 ILE B N 1
ATOM 6295 C CA . ILE B 1 373 ? 10.133 -17.219 -22.234 1 97.81 373 ILE B CA 1
ATOM 6296 C C . ILE B 1 373 ? 9.875 -18.25 -21.125 1 97.81 373 ILE B C 1
ATOM 6298 O O . ILE B 1 373 ? 9.242 -17.922 -20.125 1 97.81 373 ILE B O 1
ATOM 6302 N N . GLY B 1 374 ? 10.414 -19.438 -21.328 1 95.56 374 GLY B N 1
ATOM 6303 C CA . GLY B 1 374 ? 10.203 -20.5 -20.359 1 95.56 374 GLY B CA 1
ATOM 6304 C C . GLY B 1 374 ? 10.953 -20.281 -19.062 1 95.56 374 GLY B C 1
ATOM 6305 O O . GLY B 1 374 ? 11.812 -19.391 -18.969 1 95.56 374 GLY B O 1
ATOM 6306 N N . ALA B 1 375 ? 10.609 -21.109 -18.062 1 96.5 375 ALA B N 1
ATOM 6307 C CA . ALA B 1 375 ? 11.211 -20.984 -16.75 1 96.5 375 ALA B CA 1
ATOM 6308 C C . ALA B 1 375 ? 12.711 -21.25 -16.797 1 96.5 375 ALA B C 1
ATOM 6310 O O . ALA B 1 375 ? 13.156 -22.203 -17.453 1 96.5 375 ALA B O 1
ATOM 6311 N N . GLY B 1 376 ? 13.484 -20.391 -16.094 1 96.5 376 GLY B N 1
ATOM 6312 C CA . GLY B 1 376 ? 14.906 -20.641 -15.945 1 96.5 376 GLY B CA 1
ATOM 6313 C C . GLY B 1 376 ? 15.734 -20.125 -17.109 1 96.5 376 GLY B C 1
ATOM 6314 O O . GLY B 1 376 ? 16.953 -20.297 -17.125 1 96.5 376 GLY B O 1
ATOM 6315 N N . VAL B 1 377 ? 15.148 -19.484 -18.016 1 96.44 377 VAL B N 1
ATOM 6316 C CA . VAL B 1 377 ? 15.883 -18.969 -19.172 1 96.44 377 VAL B CA 1
ATOM 6317 C C . VAL B 1 377 ? 16.797 -17.812 -18.719 1 96.44 377 VAL B C 1
ATOM 6319 O O . VAL B 1 377 ? 16.375 -16.969 -17.938 1 96.44 377 VAL B O 1
ATOM 6322 N N . ILE B 1 378 ? 18.031 -17.812 -19.281 1 97.81 378 ILE B N 1
ATOM 6323 C CA . ILE B 1 378 ? 19 -16.766 -18.969 1 97.81 378 ILE B CA 1
ATOM 6324 C C . ILE B 1 378 ? 19.578 -16.188 -20.25 1 97.81 378 ILE B C 1
ATOM 6326 O O . ILE B 1 378 ? 20.047 -16.938 -21.125 1 97.81 378 ILE B O 1
ATOM 6330 N N . THR B 1 379 ? 19.5 -14.898 -20.422 1 97.56 379 THR B N 1
ATOM 6331 C CA . THR B 1 379 ? 20.312 -14.242 -21.438 1 97.56 379 THR B CA 1
ATOM 6332 C C . THR B 1 379 ? 21.734 -14.031 -20.922 1 97.56 379 THR B C 1
ATOM 6334 O O . THR B 1 379 ? 21.969 -13.211 -20.047 1 97.56 379 THR B O 1
ATOM 6337 N N . CYS B 1 380 ? 22.641 -14.781 -21.5 1 95.88 380 CYS B N 1
ATOM 6338 C CA . CYS B 1 380 ? 24.047 -14.68 -21.125 1 95.88 380 CYS B CA 1
ATOM 6339 C C . CYS B 1 380 ? 24.703 -13.5 -21.812 1 95.88 380 CYS B C 1
ATOM 6341 O O . CYS B 1 380 ? 25.359 -13.664 -22.844 1 95.88 380 CYS B O 1
ATOM 6343 N N . ASN B 1 381 ? 24.734 -12.359 -21.125 1 93.69 381 ASN B N 1
ATOM 6344 C CA . ASN B 1 381 ? 25.031 -11.109 -21.828 1 93.69 381 ASN B CA 1
ATOM 6345 C C . ASN B 1 381 ? 26.469 -10.656 -21.594 1 93.69 381 ASN B C 1
ATOM 6347 O O . ASN B 1 381 ? 26.891 -9.633 -22.125 1 93.69 381 ASN B O 1
ATOM 6351 N N . TYR B 1 382 ? 27.203 -11.258 -20.812 1 91 382 TYR B N 1
ATOM 6352 C CA . TYR B 1 382 ? 28.516 -10.797 -20.375 1 91 382 TYR B CA 1
ATOM 6353 C C . TYR B 1 382 ? 29.562 -11.875 -20.594 1 91 382 TYR B C 1
ATOM 6355 O O . TYR B 1 382 ? 29.375 -13.023 -20.172 1 91 382 TYR B O 1
ATOM 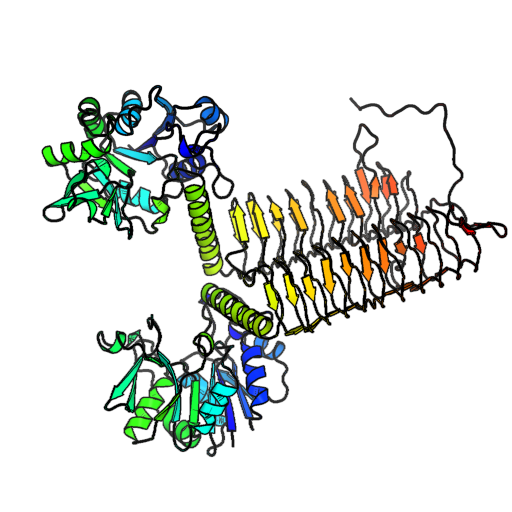6363 N N . ASP B 1 383 ? 30.688 -11.531 -21.234 1 86.62 383 ASP B N 1
ATOM 6364 C CA . ASP B 1 383 ? 31.703 -12.539 -21.516 1 86.62 383 ASP B CA 1
ATOM 6365 C C . ASP B 1 383 ? 32.906 -12.375 -20.594 1 86.62 383 ASP B C 1
ATOM 6367 O O . ASP B 1 383 ? 33.969 -12.922 -20.875 1 86.62 383 ASP B O 1
ATOM 6371 N N . GLY B 1 384 ? 32.594 -11.57 -19.5 1 86.19 384 GLY B N 1
ATOM 6372 C CA . GLY B 1 384 ? 33.688 -11.312 -18.562 1 86.19 384 GLY B CA 1
ATOM 6373 C C . GLY B 1 384 ? 34.312 -9.938 -18.75 1 86.19 384 GLY B C 1
ATOM 6374 O O . GLY B 1 384 ? 35 -9.438 -17.844 1 86.19 384 GLY B O 1
ATOM 6375 N N . VAL B 1 385 ? 34 -9.422 -19.938 1 86.62 385 VAL B N 1
ATOM 6376 C CA . VAL B 1 385 ? 34.594 -8.125 -20.219 1 86.62 385 VAL B CA 1
ATOM 6377 C C . VAL B 1 385 ? 33.562 -7.238 -20.938 1 86.62 385 VAL B C 1
ATOM 6379 O O . VAL B 1 385 ? 33.469 -6.047 -20.625 1 86.62 385 VAL B O 1
ATOM 6382 N N . ASN B 1 386 ? 32.938 -7.82 -21.891 1 89.81 386 ASN B N 1
ATOM 6383 C CA . ASN B 1 386 ? 31.984 -7.078 -22.719 1 89.81 386 ASN B CA 1
ATOM 6384 C C . ASN B 1 386 ? 30.562 -7.598 -22.531 1 89.81 386 ASN B C 1
ATOM 6386 O O . ASN B 1 386 ? 30.359 -8.773 -22.203 1 89.81 386 ASN B O 1
ATOM 6390 N N . LYS B 1 387 ? 29.719 -6.605 -22.766 1 93.44 387 LYS B N 1
ATOM 6391 C CA . LYS B 1 387 ? 28.312 -6.977 -22.781 1 93.44 387 LYS B CA 1
ATOM 6392 C C . LYS B 1 387 ? 27.75 -6.996 -24.203 1 93.44 387 LYS B C 1
ATOM 6394 O O . LYS B 1 387 ? 28.141 -6.172 -25.031 1 93.44 387 LYS B O 1
ATOM 6399 N N . PHE B 1 388 ? 26.938 -8.023 -24.438 1 94.38 388 PHE B N 1
ATOM 6400 C CA . PHE B 1 388 ? 26.344 -8.188 -25.766 1 94.38 388 PHE B CA 1
ATOM 6401 C C . PHE B 1 388 ? 24.828 -8.344 -25.672 1 94.38 388 PHE B C 1
ATOM 6403 O O . PHE B 1 388 ? 24.297 -8.688 -24.609 1 94.38 388 PHE B O 1
ATOM 6410 N N . LYS B 1 389 ? 24.219 -8.148 -26.875 1 96.69 389 LYS B N 1
ATOM 6411 C CA . LYS B 1 389 ? 22.766 -8.133 -26.891 1 96.69 389 LYS B CA 1
ATOM 6412 C C . LYS B 1 389 ? 22.203 -9.461 -27.391 1 96.69 389 LYS B C 1
ATOM 6414 O O . LYS B 1 389 ? 22.797 -10.102 -28.25 1 96.69 389 LYS B O 1
ATOM 6419 N N . THR B 1 390 ? 21.094 -9.844 -26.828 1 97.88 390 THR B N 1
ATOM 6420 C CA . THR B 1 390 ? 20.266 -10.93 -27.328 1 97.88 390 THR B CA 1
ATOM 6421 C C . THR B 1 390 ? 19 -10.383 -27.984 1 97.88 390 THR B C 1
ATOM 6423 O O . THR B 1 390 ? 18.312 -9.539 -27.422 1 97.88 390 THR B O 1
ATOM 6426 N N . HIS B 1 391 ? 18.781 -10.82 -29.234 1 98.38 391 HIS B N 1
ATOM 6427 C CA . HIS B 1 391 ? 17.562 -10.453 -29.938 1 98.38 391 HIS B CA 1
ATOM 6428 C C . HIS B 1 391 ? 16.625 -11.648 -30.094 1 98.38 391 HIS B C 1
ATOM 6430 O O . HIS B 1 391 ? 17.016 -12.656 -30.688 1 98.38 391 HIS B O 1
ATOM 6436 N N . ILE B 1 392 ? 15.438 -11.523 -29.578 1 98.38 392 ILE B N 1
ATOM 6437 C CA . ILE B 1 392 ? 14.453 -12.602 -29.703 1 98.38 392 ILE B CA 1
ATOM 6438 C C . ILE B 1 392 ? 13.297 -12.156 -30.594 1 98.38 392 ILE B C 1
ATOM 6440 O O . ILE B 1 392 ? 12.586 -11.203 -30.266 1 98.38 392 ILE B O 1
ATOM 6444 N N . GLY B 1 393 ? 13.07 -12.883 -31.672 1 97.62 393 GLY B N 1
ATOM 6445 C CA . GLY B 1 393 ? 12.07 -12.508 -32.656 1 97.62 393 GLY B CA 1
ATOM 6446 C C . GLY B 1 393 ? 10.648 -12.711 -32.156 1 97.62 393 GLY B C 1
ATOM 6447 O O . GLY B 1 393 ? 10.422 -13.43 -31.188 1 97.62 393 GLY B O 1
ATOM 6448 N N . ASP B 1 394 ? 9.703 -12.102 -32.969 1 97.75 394 ASP B N 1
ATOM 6449 C CA . ASP B 1 394 ? 8.297 -12.133 -32.594 1 97.75 394 ASP B CA 1
ATOM 6450 C C . ASP B 1 394 ? 7.781 -13.57 -32.5 1 97.75 394 ASP B C 1
ATOM 6452 O O . ASP B 1 394 ? 8.164 -14.422 -33.312 1 97.75 394 ASP B O 1
ATOM 6456 N N . ASN B 1 395 ? 6.961 -13.867 -31.5 1 95.75 395 ASN B N 1
ATOM 6457 C CA . ASN B 1 395 ? 6.223 -15.117 -31.344 1 95.75 395 ASN B CA 1
ATOM 6458 C C . ASN B 1 395 ? 7.164 -16.281 -31.062 1 95.75 395 ASN B C 1
ATOM 6460 O O . ASN B 1 395 ? 6.77 -17.453 -31.203 1 95.75 395 ASN B O 1
ATOM 6464 N N . ALA B 1 396 ? 8.367 -16.016 -30.719 1 94.31 396 ALA B N 1
ATOM 6465 C CA . ALA B 1 396 ? 9.297 -17.094 -30.406 1 94.31 396 ALA B CA 1
ATOM 6466 C C . ALA B 1 396 ? 8.922 -17.781 -29.094 1 94.31 396 ALA B C 1
ATOM 6468 O O . ALA B 1 396 ? 8.336 -17.141 -28.203 1 94.31 396 ALA B O 1
ATOM 6469 N N . PHE B 1 397 ? 9.141 -19.094 -29.062 1 95.19 397 PHE B N 1
ATOM 6470 C CA . PHE B 1 397 ? 9.008 -19.891 -27.844 1 95.19 397 PHE B CA 1
ATOM 6471 C C . PHE B 1 397 ? 10.367 -20.391 -27.375 1 95.19 397 PHE B C 1
ATOM 6473 O O . PHE B 1 397 ? 10.992 -21.219 -28.031 1 95.19 397 PHE B O 1
ATOM 6480 N N . VAL B 1 398 ? 10.75 -19.906 -26.156 1 95.56 398 VAL B N 1
ATOM 6481 C CA . VAL B 1 398 ? 12.055 -20.312 -25.625 1 95.56 398 VAL B CA 1
ATOM 6482 C C . VAL B 1 398 ? 11.859 -21.328 -24.5 1 95.56 398 VAL B C 1
ATOM 6484 O O . VAL B 1 398 ? 11.336 -20.984 -23.438 1 95.56 398 VAL B O 1
ATOM 6487 N N . GLY B 1 399 ? 12.359 -22.5 -24.734 1 93.38 399 GLY B N 1
ATOM 6488 C CA . GLY B 1 399 ? 12.164 -23.578 -23.781 1 93.38 399 GLY B CA 1
ATOM 6489 C C . GLY B 1 399 ? 12.875 -23.359 -22.469 1 93.38 399 GLY B C 1
ATOM 6490 O O . GLY B 1 399 ? 13.883 -22.641 -22.406 1 93.38 399 GLY B O 1
ATOM 6491 N N . SER B 1 400 ? 12.406 -24.016 -21.469 1 94.5 400 SER B N 1
ATOM 6492 C CA . SER B 1 400 ? 12.875 -23.844 -20.094 1 94.5 400 SER B CA 1
ATOM 6493 C C . SER B 1 400 ? 14.359 -24.156 -19.969 1 94.5 400 SER B C 1
ATOM 6495 O O . SER B 1 400 ? 14.883 -25 -20.703 1 94.5 400 SER B O 1
ATOM 6497 N N . ASN B 1 401 ? 14.992 -23.484 -18.984 1 94.06 401 ASN B N 1
ATOM 6498 C CA . ASN B 1 401 ? 16.391 -23.688 -18.641 1 94.06 401 ASN B CA 1
ATOM 6499 C C . ASN B 1 401 ? 17.312 -23.547 -19.859 1 94.06 401 ASN B C 1
ATOM 6501 O O . ASN B 1 401 ? 18.312 -24.266 -19.969 1 94.06 401 ASN B O 1
ATOM 6505 N N . SER B 1 402 ? 16.922 -22.703 -20.75 1 93.06 402 SER B N 1
ATOM 6506 C CA . SER B 1 402 ? 17.781 -22.406 -21.891 1 93.06 402 SER B CA 1
ATOM 6507 C C . SER B 1 402 ? 18.734 -21.266 -21.562 1 93.06 402 SER B C 1
ATOM 6509 O O . SER B 1 402 ? 18.391 -20.359 -20.797 1 93.06 402 SER B O 1
ATOM 6511 N N . SER B 1 403 ? 19.938 -21.391 -22.109 1 95.5 403 SER B N 1
ATOM 6512 C CA . SER B 1 403 ? 20.922 -20.312 -22.047 1 95.5 403 SER B CA 1
ATOM 6513 C C . SER B 1 403 ? 21.156 -19.703 -23.422 1 95.5 403 SER B C 1
ATOM 6515 O O . SER B 1 403 ? 21.531 -20.391 -24.359 1 95.5 403 SER B O 1
ATOM 6517 N N . LEU B 1 404 ? 20.922 -18.406 -23.516 1 95.5 404 LEU B N 1
ATOM 6518 C CA . LEU B 1 404 ? 21.125 -17.688 -24.766 1 95.5 404 LEU B CA 1
ATOM 6519 C C . LEU B 1 404 ? 22.406 -16.859 -24.703 1 95.5 404 LEU B C 1
ATOM 6521 O O . LEU B 1 404 ? 22.422 -15.766 -24.141 1 95.5 404 LEU B O 1
ATOM 6525 N N . VAL B 1 405 ? 23.406 -17.391 -25.328 1 95.69 405 VAL B N 1
ATOM 6526 C CA . VAL B 1 405 ? 24.734 -16.766 -25.234 1 95.69 405 VAL B CA 1
ATOM 6527 C C . VAL B 1 405 ? 24.844 -15.625 -26.234 1 95.69 405 VAL B C 1
ATOM 6529 O O . VAL B 1 405 ? 24.969 -15.867 -27.438 1 95.69 405 VAL B O 1
ATOM 6532 N N . ALA B 1 406 ? 24.906 -14.477 -25.672 1 94.62 406 ALA B N 1
ATOM 6533 C CA . ALA B 1 406 ? 24.953 -13.281 -26.5 1 94.62 406 ALA B CA 1
ATOM 6534 C C . ALA B 1 406 ? 26.344 -13.07 -27.094 1 94.62 406 ALA B C 1
ATOM 6536 O O . ALA B 1 406 ? 27.344 -13.422 -26.453 1 94.62 406 ALA B O 1
ATOM 6537 N N . PRO B 1 407 ? 26.5 -12.297 -28.344 1 95.62 407 PRO B N 1
ATOM 6538 C CA . PRO B 1 407 ? 25.359 -11.852 -29.156 1 95.62 407 PRO B CA 1
ATOM 6539 C C . PRO B 1 407 ? 24.672 -13.008 -29.875 1 95.62 407 PRO B C 1
ATOM 6541 O O . PRO B 1 407 ? 25.328 -13.93 -30.359 1 95.62 407 PRO B O 1
ATOM 6544 N N . VAL B 1 408 ? 23.359 -13.039 -29.891 1 95.94 408 VAL B N 1
ATOM 6545 C CA . VAL B 1 408 ? 22.625 -14.094 -30.578 1 95.94 408 VAL B CA 1
ATOM 6546 C C . VAL B 1 408 ? 21.25 -13.57 -30.984 1 95.94 408 VAL B C 1
ATOM 6548 O O . VAL B 1 408 ? 20.672 -12.727 -30.297 1 95.94 408 VAL B O 1
ATOM 6551 N N . LYS B 1 409 ? 20.812 -14.07 -32.125 1 96.88 409 LYS B N 1
ATOM 6552 C CA . LYS B 1 409 ? 19.469 -13.758 -32.625 1 96.88 409 LYS B CA 1
ATOM 6553 C C . LYS B 1 409 ? 18.609 -15.016 -32.688 1 96.88 409 LYS B C 1
ATOM 6555 O O . LYS B 1 409 ? 18.984 -15.992 -33.344 1 96.88 409 LYS B O 1
ATOM 6560 N N . ILE B 1 410 ? 17.484 -14.945 -32 1 96.38 410 ILE B N 1
ATOM 6561 C CA . ILE B 1 410 ? 16.469 -15.984 -32.125 1 96.38 410 ILE B CA 1
ATOM 6562 C C . ILE B 1 410 ? 15.43 -15.57 -33.156 1 96.38 410 ILE B C 1
ATOM 6564 O O . ILE B 1 410 ? 14.828 -14.5 -33.062 1 96.38 410 ILE B O 1
ATOM 6568 N N . GLY B 1 411 ? 15.195 -16.422 -34.094 1 94.62 411 GLY B N 1
ATOM 6569 C CA . GLY B 1 411 ? 14.289 -16.094 -35.188 1 94.62 411 GLY B CA 1
ATOM 6570 C C . GLY B 1 411 ? 12.844 -15.961 -34.75 1 94.62 411 GLY B C 1
ATOM 6571 O O . GLY B 1 411 ? 12.469 -16.469 -33.688 1 94.62 411 GLY B O 1
ATOM 6572 N N . ALA B 1 412 ? 12.047 -15.25 -35.656 1 94.5 412 ALA B N 1
ATOM 6573 C CA . ALA B 1 412 ? 10.617 -15.148 -35.406 1 94.5 412 ALA B CA 1
ATOM 6574 C C . ALA B 1 412 ? 9.945 -16.516 -35.469 1 94.5 412 ALA B C 1
ATOM 6576 O O . ALA B 1 412 ? 10.297 -17.344 -36.312 1 94.5 412 ALA B O 1
ATOM 6577 N N . ASN B 1 413 ? 8.992 -16.734 -34.625 1 92.19 413 ASN B N 1
ATOM 6578 C CA . ASN B 1 413 ? 8.234 -17.984 -34.531 1 92.19 413 ASN B CA 1
ATOM 6579 C C . ASN B 1 413 ? 9.148 -19.188 -34.281 1 92.19 413 ASN B C 1
ATOM 6581 O O . ASN B 1 413 ? 8.758 -20.328 -34.531 1 92.19 413 ASN B O 1
ATOM 6585 N N . ALA B 1 414 ? 10.32 -18.938 -33.812 1 91.12 414 ALA B N 1
ATOM 6586 C CA . ALA B 1 414 ? 11.258 -20.016 -33.531 1 91.12 414 ALA B CA 1
ATOM 6587 C C . ALA B 1 414 ? 10.906 -20.703 -32.219 1 91.12 414 ALA B C 1
ATOM 6589 O O . ALA B 1 414 ? 10.281 -20.109 -31.328 1 91.12 414 ALA B O 1
ATOM 6590 N N . THR B 1 415 ? 11.242 -21.969 -32.156 1 93.31 415 THR B N 1
ATOM 6591 C CA . THR B 1 415 ? 11.141 -22.734 -30.922 1 93.31 415 THR B CA 1
ATOM 6592 C C . THR B 1 415 ? 12.523 -23.203 -30.469 1 93.31 415 THR B C 1
ATOM 6594 O O . THR B 1 415 ? 13.258 -23.828 -31.25 1 93.31 415 THR B O 1
ATOM 6597 N N . ILE B 1 416 ? 12.844 -22.844 -29.234 1 91.81 416 ILE B N 1
ATOM 6598 C CA . ILE B 1 416 ? 14.062 -23.359 -28.609 1 91.81 416 ILE B CA 1
ATOM 6599 C C . ILE B 1 416 ? 13.711 -24.484 -27.641 1 91.81 416 ILE B C 1
ATOM 6601 O O . ILE B 1 416 ? 12.898 -24.297 -26.734 1 91.81 416 ILE B O 1
ATOM 6605 N N . GLY B 1 417 ? 14.312 -25.609 -27.844 1 90.38 417 GLY B N 1
ATOM 6606 C CA . GLY B 1 417 ? 14.055 -26.719 -26.938 1 90.38 417 GLY B CA 1
ATOM 6607 C C . GLY B 1 417 ? 14.594 -26.5 -25.547 1 90.38 417 GLY B C 1
ATOM 6608 O O . GLY B 1 417 ? 15.633 -25.859 -25.359 1 90.38 417 GLY B O 1
ATOM 6609 N N . ALA B 1 418 ? 13.852 -27.094 -24.656 1 90.88 418 ALA B N 1
ATOM 6610 C CA . ALA B 1 418 ? 14.25 -26.953 -23.25 1 90.88 418 ALA B CA 1
ATOM 6611 C C . ALA B 1 418 ? 15.68 -27.438 -23.031 1 90.88 418 ALA B C 1
ATOM 6613 O O . ALA B 1 418 ? 16.109 -28.422 -23.656 1 90.88 418 ALA B O 1
ATOM 6614 N N . GLY B 1 419 ? 16.391 -26.703 -22.156 1 90.06 419 GLY B N 1
ATOM 6615 C CA . GLY B 1 419 ? 17.734 -27.109 -21.75 1 90.06 419 GLY B CA 1
ATOM 6616 C C . GLY B 1 419 ? 18.781 -26.797 -22.812 1 90.06 419 GLY B C 1
ATOM 6617 O O . GLY B 1 419 ? 19.938 -27.234 -22.688 1 90.06 419 GLY B O 1
ATOM 6618 N N . SER B 1 420 ? 18.484 -26.031 -23.766 1 90.44 420 SER B N 1
ATOM 6619 C CA . SER B 1 420 ? 19.406 -25.75 -24.859 1 90.44 420 SER B CA 1
ATOM 6620 C C . SER B 1 420 ? 20.344 -24.594 -24.516 1 90.44 420 SER B C 1
ATOM 6622 O O . SER B 1 420 ? 19.938 -23.641 -23.828 1 90.44 420 SER B O 1
ATOM 6624 N N . VAL B 1 421 ? 21.578 -24.781 -24.891 1 92.44 421 VAL B N 1
ATOM 6625 C CA . VAL B 1 421 ? 22.516 -23.672 -24.922 1 92.44 421 VAL B CA 1
ATOM 6626 C C . VAL B 1 421 ? 22.688 -23.172 -26.359 1 92.44 421 VAL B C 1
ATOM 6628 O O . VAL B 1 421 ? 23.266 -23.859 -27.188 1 92.44 421 VAL B O 1
ATOM 6631 N N . ILE B 1 422 ? 22.234 -21.953 -26.609 1 92.06 422 ILE B N 1
ATOM 6632 C CA . ILE B 1 422 ? 22.219 -21.422 -27.969 1 92.06 422 ILE B CA 1
ATOM 6633 C C . ILE B 1 422 ? 23.375 -20.438 -28.141 1 92.06 422 ILE B C 1
ATOM 6635 O O . ILE B 1 422 ? 23.422 -19.391 -27.484 1 92.06 422 ILE B O 1
ATOM 6639 N N . THR B 1 423 ? 24.25 -20.781 -29.031 1 93.06 423 THR B N 1
ATOM 6640 C CA . THR B 1 423 ? 25.438 -19.953 -29.219 1 93.06 423 THR B CA 1
ATOM 6641 C C . THR B 1 423 ? 25.453 -19.344 -30.625 1 93.06 423 THR B C 1
ATOM 6643 O O . THR B 1 423 ? 26.297 -18.5 -30.922 1 93.06 423 THR B O 1
ATOM 6646 N N . LYS B 1 424 ? 24.562 -19.797 -31.484 1 93.56 424 LYS B N 1
ATOM 6647 C CA . LYS B 1 424 ? 24.438 -19.266 -32.844 1 93.56 424 LYS B CA 1
ATOM 6648 C C . LYS B 1 424 ? 23 -18.859 -33.156 1 93.56 424 LYS B C 1
ATOM 6650 O O . LYS B 1 424 ? 22.062 -19.359 -32.531 1 93.56 424 LYS B O 1
ATOM 6655 N N . ASP B 1 425 ? 22.938 -18 -34.125 1 94.31 425 ASP B N 1
ATOM 6656 C CA . ASP B 1 425 ? 21.609 -17.531 -34.531 1 94.31 425 ASP B CA 1
ATOM 6657 C C . ASP B 1 425 ? 20.719 -18.703 -34.938 1 94.31 425 ASP B C 1
ATOM 6659 O O . ASP B 1 425 ? 21.188 -19.703 -35.5 1 94.31 425 ASP B O 1
ATOM 6663 N N . THR B 1 426 ? 19.422 -18.531 -34.594 1 92.81 426 THR B N 1
ATOM 6664 C CA . THR B 1 426 ? 18.453 -19.562 -34.938 1 92.81 426 THR B CA 1
ATOM 6665 C C . THR B 1 426 ? 17.469 -19.047 -36 1 92.81 426 THR B C 1
ATOM 6667 O O . THR B 1 426 ? 17.078 -17.875 -35.938 1 92.81 426 THR B O 1
ATOM 6670 N N . PRO B 1 427 ? 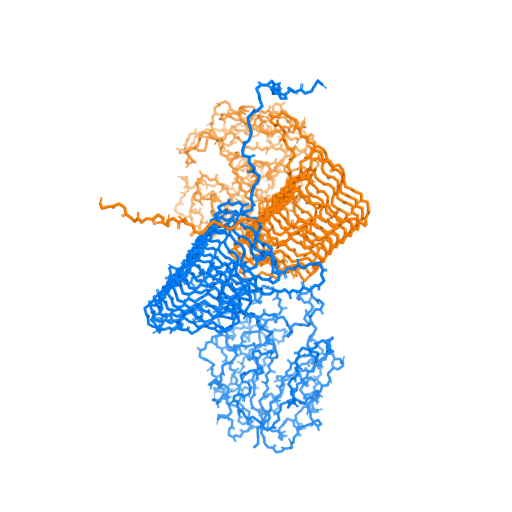17.094 -19.875 -36.875 1 89.81 427 PRO B N 1
ATOM 6671 C CA . PRO B 1 427 ? 16.219 -19.438 -37.969 1 89.81 427 PRO B CA 1
ATOM 6672 C C . PRO B 1 427 ? 14.766 -19.25 -37.531 1 89.81 427 PRO B C 1
ATOM 6674 O O . PRO B 1 427 ? 14.367 -19.766 -36.5 1 89.81 427 PRO B O 1
ATOM 6677 N N . ASP B 1 428 ? 14.039 -18.531 -38.469 1 90.75 428 ASP B N 1
ATOM 6678 C CA . ASP B 1 428 ? 12.602 -18.375 -38.281 1 90.75 428 ASP B CA 1
ATOM 6679 C C . ASP B 1 428 ? 11.883 -19.719 -38.438 1 90.75 428 ASP B C 1
ATOM 6681 O O . ASP B 1 428 ? 12.305 -20.578 -39.219 1 90.75 428 ASP B O 1
ATOM 6685 N N . ASP B 1 429 ? 10.859 -19.859 -37.656 1 90.38 429 ASP B N 1
ATOM 6686 C CA . ASP B 1 429 ? 9.867 -20.906 -37.844 1 90.38 429 ASP B CA 1
ATOM 6687 C C . ASP B 1 429 ? 10.492 -22.297 -37.719 1 90.38 429 ASP B C 1
ATOM 6689 O O . ASP B 1 429 ? 10.047 -23.25 -38.344 1 90.38 429 ASP B O 1
ATOM 6693 N N . LYS B 1 430 ? 11.602 -22.406 -36.938 1 86.19 430 LYS B N 1
ATOM 6694 C CA . LYS B 1 430 ? 12.242 -23.703 -36.781 1 86.19 430 LYS B CA 1
ATOM 6695 C C . LYS B 1 430 ? 12.492 -24.031 -35.312 1 86.19 430 LYS B C 1
ATOM 6697 O O . LYS B 1 430 ? 12.492 -23.141 -34.469 1 86.19 430 LYS B O 1
ATOM 6702 N N . LEU B 1 431 ? 12.602 -25.312 -35.094 1 84.06 431 LEU B N 1
ATOM 6703 C CA . LEU B 1 431 ? 13.07 -25.812 -33.812 1 84.06 431 LEU B CA 1
ATOM 6704 C C . LEU B 1 431 ? 14.586 -25.891 -33.781 1 84.06 431 LEU B C 1
ATOM 6706 O O . LEU B 1 431 ? 15.203 -26.453 -34.688 1 84.06 431 LEU B O 1
ATOM 6710 N N . THR B 1 432 ? 15.188 -25.266 -32.75 1 81.12 432 THR B N 1
ATOM 6711 C CA . THR B 1 432 ? 16.625 -25.406 -32.5 1 81.12 432 THR B CA 1
ATOM 6712 C C . THR B 1 432 ? 16.875 -26.031 -31.156 1 81.12 432 THR B C 1
ATOM 6714 O O . THR B 1 432 ? 16.234 -25.688 -30.156 1 81.12 432 THR B O 1
ATOM 6717 N N . LEU B 1 433 ? 17.719 -27.125 -31.109 1 83.75 433 LEU B N 1
ATOM 6718 C CA . LEU B 1 433 ? 18.094 -27.812 -29.891 1 83.75 433 LEU B CA 1
ATOM 6719 C C . LEU B 1 433 ? 19.609 -27.922 -29.75 1 83.75 433 LEU B C 1
ATOM 6721 O O . LEU B 1 433 ? 20.312 -28.062 -30.766 1 83.75 433 LEU B O 1
ATOM 6725 N N . ALA B 1 434 ? 20.094 -27.703 -28.625 1 76.38 434 ALA B N 1
ATOM 6726 C CA . ALA B 1 434 ? 21.484 -28.016 -28.281 1 76.38 434 ALA B CA 1
ATOM 6727 C C . ALA B 1 434 ? 21.562 -28.766 -26.953 1 76.38 434 ALA B C 1
ATOM 6729 O O . ALA B 1 434 ? 21.719 -28.156 -25.891 1 76.38 434 ALA B O 1
ATOM 6730 N N . ARG B 1 435 ? 21.328 -30.094 -27 1 68.5 435 ARG B N 1
ATOM 6731 C CA . ARG B 1 435 ? 21.422 -30.938 -25.797 1 68.5 435 ARG B CA 1
ATOM 6732 C C . ARG B 1 435 ? 21.844 -32.344 -26.156 1 68.5 435 ARG B C 1
ATOM 6734 O O . ARG B 1 435 ? 21.828 -32.75 -27.328 1 68.5 435 ARG B O 1
ATOM 6741 N N . SER B 1 436 ? 22.328 -33 -25.031 1 71.06 436 SER B N 1
ATOM 6742 C CA . SER B 1 436 ? 22.812 -34.375 -25.219 1 71.06 436 SER B CA 1
ATOM 6743 C C . SER B 1 436 ? 21.641 -35.375 -25.234 1 71.06 436 SER B C 1
ATOM 6745 O O . SER B 1 436 ? 20.562 -35.062 -24.734 1 71.06 436 SER B O 1
ATOM 6747 N N . LYS B 1 437 ? 21.844 -36.594 -25.812 1 72.06 437 LYS B N 1
ATOM 6748 C CA . LYS B 1 437 ? 20.859 -37.688 -25.828 1 72.06 437 LYS B CA 1
ATOM 6749 C C . LYS B 1 437 ? 20.734 -38.312 -24.438 1 72.06 437 LYS B C 1
ATOM 6751 O O . LYS B 1 437 ? 21.719 -38.469 -23.734 1 72.06 437 LYS B O 1
ATOM 6756 N N . GLN B 1 438 ? 19.562 -38.656 -24.062 1 74.62 438 GLN B N 1
ATOM 6757 C CA . GLN B 1 438 ? 19.234 -39.281 -22.781 1 74.62 438 GLN B CA 1
ATOM 6758 C C . GLN B 1 438 ? 19.781 -40.719 -22.719 1 74.62 438 GLN B C 1
ATOM 6760 O O . GLN B 1 438 ? 19.688 -41.438 -23.703 1 74.62 438 GLN B O 1
ATOM 6765 N N . SER B 1 439 ? 20.453 -41 -21.578 1 70.19 439 SER B N 1
ATOM 6766 C CA . SER B 1 439 ? 20.953 -42.344 -21.359 1 70.19 439 SER B CA 1
ATOM 6767 C C . SER B 1 439 ? 20.656 -42.812 -19.938 1 70.19 439 SER B C 1
ATOM 6769 O O . SER B 1 439 ? 20.578 -42.031 -19.016 1 70.19 439 SER B O 1
ATOM 6771 N N . THR B 1 440 ? 20.297 -44.219 -19.859 1 74.31 440 THR B N 1
ATOM 6772 C CA . THR B 1 440 ? 20.031 -44.844 -18.562 1 74.31 440 THR B CA 1
ATOM 6773 C C . THR B 1 440 ? 21.109 -45.875 -18.234 1 74.31 440 THR B C 1
ATOM 6775 O O . THR B 1 440 ? 21.469 -46.688 -19.078 1 74.31 440 THR B O 1
ATOM 6778 N N . ILE B 1 441 ? 21.703 -45.719 -17.016 1 68.94 441 ILE B N 1
ATOM 6779 C CA . ILE B 1 441 ? 22.734 -46.625 -16.562 1 68.94 441 ILE B CA 1
ATOM 6780 C C . ILE B 1 441 ? 22.125 -47.625 -15.578 1 68.94 441 ILE B C 1
ATOM 6782 O O . ILE B 1 441 ? 21.656 -47.25 -14.508 1 68.94 441 ILE B O 1
ATOM 6786 N N . ASP B 1 442 ? 22.125 -48.969 -15.883 1 71.38 442 ASP B N 1
ATOM 6787 C CA . ASP B 1 442 ? 21.484 -50.031 -15.117 1 71.38 442 ASP B CA 1
ATOM 6788 C C . ASP B 1 442 ? 22.234 -50.312 -13.812 1 71.38 442 ASP B C 1
ATOM 6790 O O . ASP B 1 442 ? 21.609 -50.5 -12.766 1 71.38 442 ASP B O 1
ATOM 6794 N N . SER B 1 443 ? 23.562 -50.312 -13.781 1 69.62 443 SER B N 1
ATOM 6795 C CA . SER B 1 443 ? 24.359 -50.781 -12.656 1 69.62 443 SER B CA 1
ATOM 6796 C C . SER B 1 443 ? 24.766 -49.656 -11.742 1 69.62 443 SER B C 1
ATOM 6798 O O . SER B 1 443 ? 25.719 -49.781 -10.961 1 69.62 443 SER B O 1
ATOM 6800 N N . TRP B 1 444 ? 24.062 -48.75 -11.828 1 66.19 444 TRP B N 1
ATOM 6801 C CA . TRP B 1 444 ? 24.438 -47.625 -11.008 1 66.19 444 TRP B CA 1
ATOM 6802 C C . TRP B 1 444 ? 23.969 -47.781 -9.57 1 66.19 444 TRP B C 1
ATOM 6804 O O . TRP B 1 444 ? 22.828 -48.219 -9.328 1 66.19 444 TRP B O 1
ATOM 6814 N N . ALA B 1 445 ? 24.984 -47.656 -8.516 1 64.19 445 ALA B N 1
ATOM 6815 C CA . ALA B 1 445 ? 24.625 -47.75 -7.098 1 64.19 445 ALA B CA 1
ATOM 6816 C C . ALA B 1 445 ? 24.391 -46.375 -6.5 1 64.19 445 ALA B C 1
ATOM 6818 O O . ALA B 1 445 ? 25.25 -45.469 -6.582 1 64.19 445 ALA B O 1
ATOM 6819 N N . ARG B 1 446 ? 23.25 -46.156 -6.012 1 73.38 446 ARG B N 1
ATOM 6820 C CA . ARG B 1 446 ? 22.922 -44.875 -5.352 1 73.38 446 ARG B CA 1
ATOM 6821 C C . ARG B 1 446 ? 23.812 -44.656 -4.148 1 73.38 446 ARG B C 1
ATOM 6823 O O . ARG B 1 446 ? 24.125 -45.594 -3.4 1 73.38 446 ARG B O 1
ATOM 6830 N N . PRO B 1 447 ? 24.281 -43.406 -3.963 1 64.94 447 PRO B N 1
ATOM 6831 C CA . PRO B 1 447 ? 25.141 -43.094 -2.807 1 64.94 447 PRO B CA 1
ATOM 6832 C C . PRO B 1 447 ? 24.422 -43.312 -1.477 1 64.94 447 PRO B C 1
ATOM 6834 O O . PRO B 1 447 ? 23.203 -43.062 -1.381 1 64.94 447 PRO B O 1
ATOM 6837 N N . THR B 1 448 ? 24.984 -43.969 -0.514 1 62.91 448 THR B N 1
ATOM 6838 C CA . THR B 1 448 ? 24.453 -44.188 0.827 1 62.91 448 THR B CA 1
ATOM 6839 C C . THR B 1 448 ? 25.203 -43.312 1.848 1 62.91 448 THR B C 1
ATOM 6841 O O . THR B 1 448 ? 26.344 -42.906 1.615 1 62.91 448 THR B O 1
ATOM 6844 N N . LYS B 1 449 ? 24.547 -42.906 3.025 1 66.81 449 LYS B N 1
ATOM 6845 C CA . LYS B 1 449 ? 25.156 -42.094 4.082 1 66.81 449 LYS B CA 1
ATOM 6846 C C . LYS B 1 449 ? 26.391 -42.781 4.656 1 66.81 449 LYS B C 1
ATOM 6848 O O . LYS B 1 449 ? 26.375 -43.969 4.965 1 66.81 449 LYS B O 1
ATOM 6853 N N . LYS B 1 450 ? 27.531 -41.875 4.988 1 59.19 450 LYS B N 1
ATOM 6854 C CA . LYS B 1 450 ? 28.703 -42.406 5.684 1 59.19 450 LYS B CA 1
ATOM 6855 C C . LYS B 1 450 ? 28.453 -42.531 7.184 1 59.19 450 LYS B C 1
ATOM 6857 O O . LYS B 1 450 ? 27.828 -41.625 7.773 1 59.19 450 LYS B O 1
ATOM 6862 N N . ALA B 1 451 ? 28.812 -43.688 7.727 1 42.78 451 ALA B N 1
ATOM 6863 C CA . ALA B 1 451 ? 28.703 -43.781 9.18 1 42.78 451 ALA B CA 1
ATOM 6864 C C . ALA B 1 451 ? 29.516 -42.719 9.875 1 42.78 451 ALA B C 1
ATOM 6866 O O . ALA B 1 451 ? 30.609 -42.344 9.43 1 42.78 451 ALA B O 1
#

Foldseek 3Di:
DEEEEEEQADQLVQAVDPDGQQQDDFLQGGLQVLVVVLVVVVVGPAYEYEYERVRVNVCVVDPDPRHHYFYDDDPQEDLSSVVSCLVVDDLFDKYKYYYSQLRAAHNVNVVVQRVPPPDFKEFAKDFDPQCAQFWAFDDDPNATQFTHGNVRDDPVRNPHRIGGLRIMMGGSNLSVVPSVVFFQPDPVSGGYPRVSSNVCVVVVTGYHYDYDPDPSSSQGDSYPVSSVVSSQVVQLVLLVVVVVVAEAEPDSSFERRRADEAEEHCEYAYGNEYEHHDEYYYACEYHYEQEYAYCEYAEHNEYEYHNEYAYQEYHEYCEYEEDCEYEEHLEYHYYCEYYYYLEYEENEYADHQEYHHECEYHYQEYAEANEYEAYQEYEQQDPPPGGAYDYEAACEYEAHNEYEYPPEYEEHCEYEHHNADHDYYDYHNYYDGHDDDDDDDDPDDDDDDDD/DEEEEEEQADQLVQAVDLDGLQQDDFLQGGLQVLVVVLVVVVVGPAYEYEYERVRVNVCVVDPDPRHHYFYDPDPQEDLVSVVSCLVVDDLFDKYKYYYSQLRAAHNVNVVVQRVVPPDFKEFEKDFDPQQAQFWAFDDDPNATQFTAGNVRDDPVRNPHRIGGLRIMMGGSNLSVVCSVVFFQPDPVSGGYPRVSSNVCVVVVTGYHYDYDPDPSSSQGDSYDVSSVVSSQVVQLVVLVVVVVVAEAEPDSNFERRSADEAEEHCEYAYGNEYEHHDEYYYACEYHYEQEYAYCEYAEHNEYEYYNEYAYQEYHEYCEYAEDCEYEEHLEYHYYNEYHYYLEYEENEYADAQEYHHENEYHYQEYHEANEYAEYQEYEQQDPPHGGAYDYEAACEYEAHNEYEDPPEYEEHVEYEHHNAYDDYYDYHNYYDHHDDDDDDDDPDDDDDDDD

Radius of gyration: 34.88 Å; Cα contacts (8 Å, |Δi|>4): 2499; chains: 2; bounding box: 93×104×73 Å

Secondary structure (DSSP, 8-state):
-EEEEEEE----GGG--SS-GGGSEETTEEHHHHHHHHHHTTT-SEEEEEE-TTHHHHHHH---TTEEEEE-SS---HHHHHHTTGGG--SSSEEEEEETT-TT--HHHHHHHHHH-SSSEEEEEEE-S--TTS-EEEEETTEEEEEE-GGG--TTGGG--EEEEEEEEEEHHHHHHHGGG----STT----TTHHHHHHHHTT--EEEE--SSGGGG----SHHHHHHHHHHHHHHHHHHHHHTT-EES-TTSEEEEEEEEE-SS-EE-SSEEEEEEEEE-TT-EE-TT-EEEEEEE-TT-EE-SS-EEEEEEE-SS-EE-SS-EE-TT-EE-TT-EEEET-EEES-EE-TT-EEEES-EEESEEE-TT-EEPTT-EEE-B-SS-B--EEE-TT-EEPTT-EEESSEEEPTT-EEPTT-EE-S-B-TT-EEE--PPP---TTPPPP----/-EEEEEEE----GGG--SS-GGGSEETTEEHHHHHHHHHHTTT-SEEEEEE-TTHHHHHHH---TTEEEEE-SS---HHHHHHTTGGG--SSSEEEEEETT-TT--HHHHHHHHHH-SSSEEEEEEE-S--TTS-EEEEETTEEEEEE-GGG--TTGGG--EEEEEEEEEEHHHHHHHGGG----STT----TTHHHHHHHHTT--EEEE--SSGGGG----SHHHHHHHHHHHHHHHHHHHHHTT-EES-GGGEEEEEEEEE-SS-EE-TTEEEEEEEEE-TT-EE-TT-EEES-EE-TT-EE-SS-EEES-EE-SS-EE-SS-EE-TT-EE-TT-EEEET-EEES-EE-TT-EEEES-EEESEEE-TT-EEPTT-EEE-B-SS-B--EEE-TT-EE-TT-EEESSEEEPTT-EEPTT-EE-S-B-TT-EE---PPPEEETTPPPP----

Sequence (902 aa):
MLNIIILAGGKGTRMKSVKPKVLQTLAGKPLLRHVLDTCRALNADNTILIYGYNGQMVKDEITDSDLIWAEQAEQLGTGHAVQMALPHLPKDGKSLILYGDVPLTRLDALQNLIEQNTHGISMLTMSVDNPFGLGRIVRQDDKVIAIVEQKDATAAQRQIKEINSGIYCVDNALLHKYLPKLDNNNAQGEYYLTDIIKMAVADNIEINTISPTFEFEIDGVNDRIQLANLERTYQAHLIHELQLNGVQFADPNRVDIRGTLKCGSDVFIDINTVFMGDVVLGDNVQIDAGNVISNCTVGNNTHIKPNCVLDDSTIGADVAIGPFAHIRPKADIKDKVKIGNFVEIKKSTLNQGAKVSHLSYIGDADVGHDVNIGAGVITCNYDGVNKFKTHIGDNAFVGSNSSLVAPVKIGANATIGAGSVITKDTPDDKLTLARSKQSTIDSWARPTKKAMLNIIILAGGKGTRMKSVKPKVLQTLAGKPLLRHVLDTCRALNADNTILIYGYNGQMVKDEITDSDLIWAEQAEQLGTGHAVQMALPHLPKDGKSLILYGDVPLTRLDALQNLIEQNTHGISMLTMSVDNPFGLGRIVRQDDKVIAIVEQKDATAAQRQIKEINSGIYCVDNALLHKYLPKLDNNNAQGEYYLTDIIKMAVADNIEINTISPTFEFEIDGVNDRIQLANLERTYQAHLIHELQLNGVQFADPNRVDIRGTLKCGSDVFIDINTVFMGDVVLGDNVQIDAGNVISNCTVGNNTHIKPNCVLDDSTIGADVAIGPFAHIRPKADIKDKVKIGNFVEIKKSTLNQGAKVSHLSYIGDADVGHDVNIGAGVITCNYDGVNKFKTHIGDNAFVGSNSSLVAPVKIGANATIGAGSVITKDTPDDKLTLARSKQSTIDSWARPTKKA

Nearest PDB structures (foldseek):
  5vmk-assembly1_A  TM=9.709E-01  e=2.160E-54  Acinetobacter baumannii
  2oi6-assembly2_B  TM=9.634E-01  e=2.367E-52  Escherichia coli
  4e1k-assembly1_A  TM=9.642E-01  e=3.694E-52  Haemophilus influenzae Rd KW20
  4fce-assembly1_A  TM=9.588E-01  e=7.174E-51  Yersinia pestis CO92
  7k47-assembly1_A  TM=9.632E-01  e=1.262E-49  Stenotrophomonas maltophilia K279a